Protein AF-0000000085090993 (afdb_homodimer)

Structure (mmCIF, N/CA/C/O backbone):
data_AF-0000000085090993-model_v1
#
loop_
_entity.id
_entity.type
_entity.pdbx_description
1 polymer 'F-box domain-containing protein'
#
loop_
_atom_site.group_PDB
_atom_site.id
_atom_site.type_symbol
_atom_site.label_atom_id
_atom_site.label_alt_id
_atom_site.label_comp_id
_atom_site.label_asym_id
_atom_site.label_entity_id
_atom_site.label_seq_id
_atom_site.pdbx_PDB_ins_code
_atom_site.Cartn_x
_atom_site.Cartn_y
_atom_site.Cartn_z
_atom_site.occupancy
_atom_site.B_iso_or_equiv
_atom_site.auth_seq_id
_atom_site.auth_comp_id
_atom_site.auth_asym_id
_atom_site.auth_atom_id
_atom_site.pdbx_PDB_model_num
ATOM 1 N N . MET A 1 1 ? 13.945 -38.781 -12.086 1 33.84 1 MET A N 1
ATOM 2 C CA . MET A 1 1 ? 12.945 -38.25 -11.172 1 33.84 1 MET A CA 1
ATOM 3 C C . MET A 1 1 ? 12.328 -36.969 -11.734 1 33.84 1 MET A C 1
ATOM 5 O O . MET A 1 1 ? 13.047 -36.094 -12.18 1 33.84 1 MET A O 1
ATOM 9 N N . HIS A 1 2 ? 11.141 -37 -12.305 1 47.47 2 HIS A N 1
ATOM 10 C CA . HIS A 1 2 ? 10.461 -35.875 -12.906 1 47.47 2 HIS A CA 1
ATOM 11 C C . HIS A 1 2 ? 10.633 -34.625 -12.055 1 47.47 2 HIS A C 1
ATOM 13 O O . HIS A 1 2 ? 10.578 -34.688 -10.828 1 47.47 2 HIS A O 1
ATOM 19 N N . PRO A 1 3 ? 11.359 -33.688 -12.719 1 56.19 3 PRO A N 1
ATOM 20 C CA . PRO A 1 3 ? 11.438 -32.531 -11.844 1 56.19 3 PRO A CA 1
ATOM 21 C C . PRO A 1 3 ? 10.078 -32.094 -11.305 1 56.19 3 PRO A C 1
ATOM 23 O O . PRO A 1 3 ? 9.117 -31.969 -12.07 1 56.19 3 PRO A O 1
ATOM 26 N N . GLY A 1 4 ? 9.766 -32.562 -10.156 1 63.25 4 GLY A N 1
ATOM 27 C CA . GLY A 1 4 ? 8.508 -32.281 -9.492 1 63.25 4 GLY A CA 1
ATOM 28 C C . GLY A 1 4 ? 8.102 -30.828 -9.594 1 63.25 4 GLY A C 1
ATOM 29 O O . GLY A 1 4 ? 8.922 -29.969 -9.938 1 63.25 4 GLY A O 1
ATOM 30 N N . ASN A 1 5 ? 6.797 -30.531 -9.789 1 73.19 5 ASN A N 1
ATOM 31 C CA . ASN A 1 5 ? 6.23 -29.188 -9.727 1 73.19 5 ASN A CA 1
ATOM 32 C C . ASN A 1 5 ? 6.684 -28.453 -8.469 1 73.19 5 ASN A C 1
ATOM 34 O O . ASN A 1 5 ? 6.289 -28.797 -7.355 1 73.19 5 ASN A O 1
ATOM 38 N N . PRO A 1 6 ? 7.543 -27.516 -8.75 1 77.31 6 PRO A N 1
ATOM 39 C CA . PRO A 1 6 ? 8.055 -26.812 -7.566 1 77.31 6 PRO A CA 1
ATOM 40 C C . PRO A 1 6 ? 6.977 -26.031 -6.832 1 77.31 6 PRO A C 1
ATOM 42 O O . PRO A 1 6 ? 7.188 -25.594 -5.695 1 77.31 6 PRO A O 1
ATOM 45 N N . PHE A 1 7 ? 5.859 -25.891 -7.445 1 77.5 7 PHE A N 1
ATOM 46 C CA . PHE A 1 7 ? 4.855 -25 -6.863 1 77.5 7 PHE A CA 1
ATOM 47 C C . PHE A 1 7 ? 3.84 -25.797 -6.051 1 77.5 7 PHE A C 1
ATOM 49 O O . PHE A 1 7 ? 2.957 -25.219 -5.414 1 77.5 7 PHE A O 1
ATOM 56 N N . LEU A 1 8 ? 4.008 -27.047 -6.121 1 71.94 8 LEU A N 1
ATOM 57 C CA . LEU A 1 8 ? 3.08 -27.875 -5.363 1 71.94 8 LEU A CA 1
ATOM 58 C C . LEU A 1 8 ? 3.438 -27.875 -3.879 1 71.94 8 LEU A C 1
ATOM 60 O O . LEU A 1 8 ? 4.613 -27.797 -3.52 1 71.94 8 LEU A O 1
ATOM 64 N N . SER A 1 9 ? 2.467 -27.766 -3.105 1 61.12 9 SER A N 1
ATOM 65 C CA . SER A 1 9 ? 2.58 -27.703 -1.651 1 61.12 9 SER A CA 1
ATOM 66 C C . SER A 1 9 ? 3.391 -28.875 -1.103 1 61.12 9 SER A C 1
ATOM 68 O O . SER A 1 9 ? 3.998 -28.766 -0.035 1 61.12 9 SER A O 1
ATOM 70 N N . THR A 1 10 ? 3.379 -29.891 -1.899 1 57.19 10 THR A N 1
ATOM 71 C CA . THR A 1 10 ? 4.059 -31.078 -1.4 1 57.19 10 THR A CA 1
ATOM 72 C C . THR A 1 10 ? 5.57 -30.859 -1.365 1 57.19 10 THR A C 1
ATOM 74 O O . THR A 1 10 ? 6.293 -31.594 -0.686 1 57.19 10 THR A O 1
ATOM 77 N N . TYR A 1 11 ? 5.938 -29.828 -2.021 1 60.03 11 TYR A N 1
ATOM 78 C CA . TYR A 1 11 ? 7.375 -29.578 -2.055 1 60.03 11 TYR A CA 1
ATOM 79 C C . TYR A 1 11 ? 7.754 -28.469 -1.084 1 60.03 11 TYR A C 1
ATOM 81 O O . TYR A 1 11 ? 8.461 -27.516 -1.455 1 60.03 11 TYR A O 1
ATOM 89 N N . LYS A 1 12 ? 7.324 -28.656 0.13 1 67.56 12 LYS A N 1
ATOM 90 C CA . LYS A 1 12 ? 7.672 -27.625 1.109 1 67.56 12 LYS A CA 1
ATOM 91 C C . LYS A 1 12 ? 9.133 -27.734 1.523 1 67.56 12 LYS A C 1
ATOM 93 O O . LYS A 1 12 ? 9.594 -28.812 1.917 1 67.56 12 LYS A O 1
ATOM 98 N N . LYS A 1 13 ? 9.844 -26.75 1.243 1 75.88 13 LYS A N 1
ATOM 99 C CA . LYS A 1 13 ? 11.258 -26.672 1.613 1 75.88 13 LYS A CA 1
ATOM 100 C C . LYS A 1 13 ? 11.43 -26.719 3.129 1 75.88 13 LYS A C 1
ATOM 102 O O . LYS A 1 13 ? 10.547 -26.297 3.871 1 75.88 13 LYS A O 1
ATOM 107 N N . SER A 1 14 ? 12.453 -27.328 3.455 1 82.06 14 SER A N 1
ATOM 108 C CA . SER A 1 14 ? 12.781 -27.359 4.875 1 82.06 14 SER A CA 1
ATOM 109 C C . SER A 1 14 ? 13.188 -25.984 5.383 1 82.06 14 SER A C 1
ATOM 111 O O . SER A 1 14 ? 13.68 -25.156 4.617 1 82.06 14 SER A O 1
ATOM 113 N N . PRO A 1 15 ? 12.867 -25.719 6.621 1 85.38 15 PRO A N 1
ATOM 114 C CA . PRO A 1 15 ? 13.32 -24.453 7.199 1 85.38 15 PRO A CA 1
ATOM 115 C C . PRO A 1 15 ? 14.836 -24.281 7.137 1 85.38 15 PRO A C 1
ATOM 117 O O . PRO A 1 15 ? 15.57 -25.266 7.145 1 85.38 15 PRO A O 1
ATOM 120 N N . LEU A 1 16 ? 15.227 -23.062 7.125 1 89.06 16 LEU A N 1
ATOM 121 C CA . LEU A 1 16 ? 16.641 -22.75 7.035 1 89.06 16 LEU A CA 1
ATOM 122 C C . LEU A 1 16 ? 17.344 -22.953 8.383 1 89.06 16 LEU A C 1
ATOM 124 O O . LEU A 1 16 ? 16.688 -22.984 9.422 1 89.06 16 LEU A O 1
ATOM 128 N N . THR A 1 17 ? 18.609 -23.062 8.258 1 88.75 17 THR A N 1
ATOM 129 C CA . THR A 1 17 ? 19.422 -23.25 9.461 1 88.75 17 THR A CA 1
ATOM 130 C C . THR A 1 17 ? 19.625 -21.922 10.172 1 88.75 17 THR A C 1
ATOM 132 O O . THR A 1 17 ? 19.516 -20.844 9.562 1 88.75 17 THR A O 1
ATOM 135 N N . LEU A 1 18 ? 19.891 -22.031 11.445 1 87.75 18 LEU A N 1
ATOM 136 C CA . LEU A 1 18 ? 19.984 -20.844 12.305 1 87.75 18 LEU A CA 1
ATOM 137 C C . LEU A 1 18 ? 21.062 -19.906 11.805 1 87.75 18 LEU A C 1
ATOM 139 O O . LEU A 1 18 ? 20.906 -18.688 11.883 1 87.75 18 LEU A O 1
ATOM 143 N N . ASP A 1 19 ? 22.125 -20.375 11.297 1 86.12 19 ASP A N 1
ATOM 144 C CA . ASP A 1 19 ? 23.219 -19.531 10.812 1 86.12 19 ASP A CA 1
ATOM 145 C C . ASP A 1 19 ? 22.766 -18.672 9.633 1 86.12 19 ASP A C 1
ATOM 147 O O . ASP A 1 19 ? 23.156 -17.516 9.523 1 86.12 19 ASP A O 1
ATOM 151 N N . ARG A 1 20 ? 22 -19.234 8.797 1 89.81 20 ARG A N 1
ATOM 152 C CA . ARG A 1 20 ? 21.484 -18.5 7.66 1 89.81 20 ARG A CA 1
ATOM 153 C C . ARG A 1 20 ? 20.406 -17.5 8.102 1 89.81 20 ARG A C 1
ATOM 155 O O . ARG A 1 20 ? 20.297 -16.406 7.539 1 89.81 20 ARG A O 1
ATOM 162 N N . LEU A 1 21 ? 19.734 -17.891 9.117 1 91.5 21 LEU A N 1
ATOM 163 C CA . LEU A 1 21 ? 18.656 -17.047 9.609 1 91.5 21 LEU A CA 1
ATOM 164 C C . LEU A 1 21 ? 19.188 -15.773 10.25 1 91.5 21 LEU A C 1
ATOM 166 O O . LEU A 1 21 ? 18.547 -14.727 10.203 1 91.5 21 LEU A O 1
ATOM 170 N N . LEU A 1 22 ? 20.266 -15.914 10.805 1 90.81 22 LEU A N 1
ATOM 171 C CA . LEU A 1 22 ? 20.844 -14.781 11.523 1 90.81 22 LEU A CA 1
ATOM 172 C C . LEU A 1 22 ? 21.656 -13.906 10.586 1 90.81 22 LEU A C 1
ATOM 174 O O . LEU A 1 22 ? 22.156 -12.844 10.984 1 90.81 22 LEU A O 1
ATOM 178 N N . GLU A 1 23 ? 21.766 -14.227 9.344 1 90.44 23 GLU A N 1
ATOM 179 C CA . GLU A 1 23 ? 22.406 -13.445 8.297 1 90.44 23 GLU A CA 1
ATOM 180 C C . GLU A 1 23 ? 23.797 -12.977 8.727 1 90.44 23 GLU A C 1
ATOM 182 O O . GLU A 1 23 ? 24.141 -11.805 8.547 1 90.44 23 GLU A O 1
ATOM 187 N N . GLY A 1 24 ? 24.438 -13.82 9.398 1 84 24 GLY A N 1
ATOM 188 C CA . GLY A 1 24 ? 25.828 -13.531 9.758 1 84 24 GLY A CA 1
ATOM 189 C C . GLY A 1 24 ? 25.969 -12.961 11.156 1 84 24 GLY A C 1
ATOM 190 O O . GLY A 1 24 ? 27.078 -12.758 11.641 1 84 24 GLY A O 1
ATOM 191 N N . ARG A 1 25 ? 24.938 -12.766 11.93 1 86.88 25 ARG A N 1
ATOM 192 C CA . ARG A 1 25 ? 24.984 -12.266 13.305 1 86.88 25 ARG A CA 1
ATOM 193 C C . ARG A 1 25 ? 25.344 -13.383 14.273 1 86.88 25 ARG A C 1
ATOM 195 O O . ARG A 1 25 ? 24.969 -14.539 14.07 1 86.88 25 ARG A O 1
ATOM 202 N N . PRO A 1 26 ? 25.984 -12.844 15.234 1 85.31 26 PRO A N 1
ATOM 203 C CA . PRO A 1 26 ? 26.25 -13.859 16.25 1 85.31 26 PRO A CA 1
ATOM 204 C C . PRO A 1 26 ? 25.031 -14.203 17.094 1 85.31 26 PRO A C 1
ATOM 206 O O . PRO A 1 26 ? 24.094 -13.398 17.188 1 85.31 26 PRO A O 1
ATOM 209 N N . ILE A 1 27 ? 25.141 -15.383 17.641 1 87.31 27 ILE A N 1
ATOM 210 C CA . ILE A 1 27 ? 24.062 -15.812 18.531 1 87.31 27 ILE A CA 1
ATOM 211 C C . ILE A 1 27 ? 24.094 -14.969 19.812 1 87.31 27 ILE A C 1
ATOM 213 O O . ILE A 1 27 ? 25.141 -14.828 20.453 1 87.31 27 ILE A O 1
ATOM 217 N N . ALA A 1 28 ? 22.984 -14.406 20.141 1 83.5 28 ALA A N 1
ATOM 218 C CA . ALA A 1 28 ? 22.891 -13.531 21.312 1 83.5 28 ALA A CA 1
ATOM 219 C C . ALA A 1 28 ? 22.922 -14.336 22.609 1 83.5 28 ALA A C 1
ATOM 221 O O . ALA A 1 28 ? 23.578 -13.945 23.578 1 83.5 28 ALA A O 1
ATOM 222 N N . ALA A 1 29 ? 22.125 -15.438 22.609 1 85.56 29 ALA A N 1
ATOM 223 C CA . ALA A 1 29 ? 22.109 -16.297 23.781 1 85.56 29 ALA A CA 1
ATOM 224 C C . ALA A 1 29 ? 23.281 -17.25 23.797 1 85.56 29 ALA A C 1
ATOM 226 O O . ALA A 1 29 ? 23.125 -18.453 23.594 1 85.56 29 ALA A O 1
ATOM 227 N N . GLN A 1 30 ? 24.375 -16.859 24.188 1 79.44 30 GLN A N 1
ATOM 228 C CA . GLN A 1 30 ? 25.609 -17.625 24.109 1 79.44 30 GLN A CA 1
ATOM 229 C C . GLN A 1 30 ? 25.594 -18.797 25.094 1 79.44 30 GLN A C 1
ATOM 231 O O . GLN A 1 30 ? 26.25 -19.812 24.875 1 79.44 30 GLN A O 1
ATOM 236 N N . ASN A 1 31 ? 24.734 -18.656 26.031 1 81.12 31 ASN A N 1
ATOM 237 C CA . ASN A 1 31 ? 24.766 -19.672 27.062 1 81.12 31 ASN A CA 1
ATOM 238 C C . ASN A 1 31 ? 23.656 -20.719 26.859 1 81.12 31 ASN A C 1
ATOM 240 O O . ASN A 1 31 ? 23.422 -21.562 27.719 1 81.12 31 ASN A O 1
ATOM 244 N N . SER A 1 32 ? 23.078 -20.641 25.859 1 83.88 32 SER A N 1
ATOM 245 C CA . SER A 1 32 ? 22 -21.609 25.625 1 83.88 32 SER A CA 1
ATOM 246 C C . SER A 1 32 ? 22.547 -22.938 25.109 1 83.88 32 SER A C 1
ATOM 248 O O . SER A 1 32 ? 23.266 -22.984 24.125 1 83.88 32 SER A O 1
ATOM 250 N N . SER A 1 33 ? 22.172 -24.031 25.719 1 82.38 33 SER A N 1
ATOM 251 C CA . SER A 1 33 ? 22.609 -25.375 25.328 1 82.38 33 SER A CA 1
ATOM 252 C C . SER A 1 33 ? 21.984 -25.797 24.016 1 82.38 33 SER A C 1
ATOM 254 O O . SER A 1 33 ? 22.609 -26.484 23.219 1 82.38 33 SER A O 1
ATOM 256 N N . LEU A 1 34 ? 20.859 -25.375 23.859 1 86 34 LEU A N 1
ATOM 257 C CA . LEU A 1 34 ? 20.141 -25.734 22.641 1 86 34 LEU A CA 1
ATOM 258 C C . LEU A 1 34 ? 20.75 -25.062 21.422 1 86 34 LEU A C 1
ATOM 260 O O . LEU A 1 34 ? 20.984 -25.703 20.391 1 86 34 LEU A O 1
ATOM 264 N N . LEU A 1 35 ? 21.109 -23.844 21.547 1 87.19 35 LEU A N 1
ATOM 265 C CA . LEU A 1 35 ? 21.531 -23.031 20.422 1 87.19 35 LEU A CA 1
ATOM 266 C C . LEU A 1 35 ? 23 -23.266 20.078 1 87.19 35 LEU A C 1
ATOM 268 O O . LEU A 1 35 ? 23.453 -22.922 19 1 87.19 35 LEU A O 1
ATOM 272 N N . ASN A 1 36 ? 23.625 -23.906 21 1 85.38 36 ASN A N 1
ATOM 273 C CA . ASN A 1 36 ? 25.031 -24.188 20.766 1 85.38 36 ASN A CA 1
ATOM 274 C C . ASN A 1 36 ? 25.234 -25.562 20.125 1 85.38 36 ASN A C 1
ATOM 276 O O . ASN A 1 36 ? 26.359 -25.969 19.828 1 85.38 36 ASN A O 1
ATOM 280 N N . LEU A 1 37 ? 24.188 -26.234 19.906 1 86.94 37 LEU A N 1
ATOM 281 C CA . LEU A 1 37 ? 24.281 -27.5 19.188 1 86.94 37 LEU A CA 1
ATOM 282 C C . LEU A 1 37 ? 24.688 -27.266 17.734 1 86.94 37 LEU A C 1
ATOM 284 O O . LEU A 1 37 ? 24.438 -26.188 17.188 1 86.94 37 LEU A O 1
ATOM 288 N N . PRO A 1 38 ? 25.391 -28.312 17.219 1 87.06 38 PRO A N 1
ATOM 289 C CA . PRO A 1 38 ? 25.656 -28.188 15.781 1 87.06 38 PRO A CA 1
ATOM 290 C C . PRO A 1 38 ? 24.391 -27.922 14.969 1 87.06 38 PRO A C 1
ATOM 292 O O . PRO A 1 38 ? 23.328 -28.469 15.273 1 87.06 38 PRO A O 1
ATOM 295 N N . VAL A 1 39 ? 24.484 -27.141 13.945 1 85.56 39 VAL A N 1
ATOM 296 C CA . VAL A 1 39 ? 23.359 -26.641 13.164 1 85.56 39 VAL A CA 1
ATOM 297 C C . VAL A 1 39 ? 22.562 -27.812 12.594 1 85.56 39 VAL A C 1
ATOM 299 O O . VAL A 1 39 ? 21.328 -27.75 12.508 1 85.56 39 VAL A O 1
ATOM 302 N N . GLU A 1 40 ? 23.172 -28.875 12.234 1 85.31 40 GLU A N 1
ATOM 303 C CA . GLU A 1 40 ? 22.516 -30.031 11.648 1 85.31 40 GLU A CA 1
ATOM 304 C C . GLU A 1 40 ? 21.594 -30.719 12.656 1 85.31 40 GLU A C 1
ATOM 306 O O . GLU A 1 40 ? 20.5 -31.141 12.305 1 85.31 40 GLU A O 1
ATOM 311 N N . ILE A 1 41 ? 22.125 -30.719 13.836 1 87 41 ILE A N 1
ATOM 312 C CA . ILE A 1 41 ? 21.328 -31.344 14.891 1 87 41 ILE A CA 1
ATOM 313 C C . ILE A 1 41 ? 20.141 -30.453 15.25 1 87 41 ILE A C 1
ATOM 315 O O . ILE A 1 41 ? 19.031 -30.953 15.445 1 87 41 ILE A O 1
ATOM 319 N N . LEU A 1 42 ? 20.438 -29.281 15.359 1 88.44 42 LEU A N 1
ATOM 320 C CA . LEU A 1 42 ? 19.375 -28.344 15.672 1 88.44 42 LEU A CA 1
ATOM 321 C C . LEU A 1 42 ? 18.266 -28.391 14.625 1 88.44 42 LEU A C 1
ATOM 323 O O . LEU A 1 42 ? 17.094 -28.328 14.969 1 88.44 42 LEU A O 1
ATOM 327 N N . SER A 1 43 ? 18.641 -28.484 13.383 1 86 43 SER A N 1
ATOM 328 C CA . SER A 1 43 ? 17.672 -28.562 12.297 1 86 43 SER A CA 1
ATOM 329 C C . SER A 1 43 ? 16.781 -29.797 12.445 1 86 43 SER A C 1
ATOM 331 O O . SER A 1 43 ? 15.586 -29.734 12.141 1 86 43 SER A O 1
ATOM 333 N N . GLU A 1 44 ? 17.391 -30.812 12.922 1 85.94 44 GLU A N 1
ATOM 334 C CA . GLU A 1 44 ? 16.609 -32.031 13.117 1 85.94 44 GLU A CA 1
ATOM 335 C C . GLU A 1 44 ? 15.625 -31.891 14.266 1 85.94 44 GLU A C 1
ATOM 337 O O . GLU A 1 44 ? 14.508 -32.406 14.203 1 85.94 44 GLU A O 1
ATOM 342 N N . ILE A 1 45 ? 16.047 -31.266 15.219 1 85.56 45 ILE A N 1
ATOM 343 C CA . ILE A 1 45 ? 15.164 -31.047 16.359 1 85.56 45 ILE A CA 1
ATOM 344 C C . ILE A 1 45 ? 13.977 -30.172 15.938 1 85.56 45 ILE A C 1
ATOM 346 O O . ILE A 1 45 ? 12.836 -30.453 16.312 1 85.56 45 ILE A O 1
ATOM 350 N N . VAL A 1 46 ? 14.281 -29.219 15.211 1 86.38 46 VAL A N 1
ATOM 351 C CA . VAL A 1 46 ? 13.25 -28.281 14.773 1 86.38 46 VAL A CA 1
ATOM 352 C C . VAL A 1 46 ? 12.242 -29 13.875 1 86.38 46 VAL A C 1
ATOM 354 O O . VAL A 1 46 ? 11.047 -28.688 13.898 1 86.38 46 VAL A O 1
ATOM 357 N N . LYS A 1 47 ? 12.664 -29.953 13.141 1 84.31 47 LYS A N 1
ATOM 358 C CA . LYS A 1 47 ? 11.789 -30.719 12.266 1 84.31 47 LYS A CA 1
ATOM 359 C C . LYS A 1 47 ? 10.703 -31.438 13.062 1 84.31 47 LYS A C 1
ATOM 361 O O . LYS A 1 47 ? 9.586 -31.625 12.578 1 84.31 47 LYS A O 1
ATOM 366 N N . TYR A 1 48 ? 11.062 -31.719 14.281 1 85.12 48 TYR A N 1
ATOM 367 C CA . TYR A 1 48 ? 10.109 -32.438 15.117 1 85.12 48 TYR A CA 1
ATOM 368 C C . TYR A 1 48 ? 9 -31.516 15.602 1 85.12 48 TYR A C 1
ATOM 370 O O . TYR A 1 48 ? 7.891 -31.969 15.898 1 85.12 48 TYR A O 1
ATOM 378 N N . ILE A 1 49 ? 9.281 -30.312 15.633 1 87 49 ILE A N 1
ATOM 379 C CA . ILE A 1 49 ? 8.289 -29.422 16.219 1 87 49 ILE A CA 1
ATOM 380 C C . ILE A 1 49 ? 7.707 -28.516 15.117 1 87 49 ILE A C 1
ATOM 382 O O . ILE A 1 49 ? 6.832 -27.688 15.391 1 87 49 ILE A O 1
ATOM 386 N N . GLU A 1 50 ? 8.094 -28.672 13.969 1 86.94 50 GLU A N 1
ATOM 387 C CA . GLU A 1 50 ? 7.734 -27.766 12.883 1 86.94 50 GLU A CA 1
ATOM 388 C C . GLU A 1 50 ? 6.227 -27.719 12.672 1 86.94 50 GLU A C 1
ATOM 390 O O . GLU A 1 50 ? 5.672 -26.688 12.297 1 86.94 50 GLU A O 1
ATOM 395 N N . THR A 1 51 ? 5.594 -28.797 12.898 1 84.75 51 THR A N 1
ATOM 396 C CA . THR A 1 51 ? 4.168 -28.859 12.609 1 84.75 51 THR A CA 1
ATOM 397 C C . THR A 1 51 ? 3.348 -28.531 13.859 1 84.75 51 THR A C 1
ATOM 399 O O . THR A 1 51 ? 2.121 -28.422 13.789 1 84.75 51 THR A O 1
ATOM 402 N N . ASP A 1 52 ? 4.031 -28.391 14.945 1 90.38 52 ASP A N 1
ATOM 403 C CA . ASP A 1 52 ? 3.34 -28.094 16.203 1 90.38 52 ASP A CA 1
ATOM 404 C C . ASP A 1 52 ? 3.305 -26.594 16.469 1 90.38 52 ASP A C 1
ATOM 406 O O . ASP A 1 52 ? 4.242 -26.031 17.031 1 90.38 52 ASP A O 1
ATOM 410 N N . LYS A 1 53 ? 2.188 -26.031 16.312 1 89 53 LYS A N 1
ATOM 411 C CA . LYS A 1 53 ? 2.049 -24.594 16.422 1 89 53 LYS A CA 1
ATOM 412 C C . LYS A 1 53 ? 2.215 -24.109 17.859 1 89 53 LYS A C 1
ATOM 414 O O . LYS A 1 53 ? 2.807 -23.062 18.109 1 89 53 LYS A O 1
ATOM 419 N N . SER A 1 54 ? 1.734 -24.828 18.766 1 91.81 54 SER A N 1
ATOM 420 C CA . SER A 1 54 ? 1.807 -24.438 20.156 1 91.81 54 SER A CA 1
ATOM 421 C C . SER A 1 54 ? 3.244 -24.469 20.672 1 91.81 54 SER A C 1
ATOM 423 O O . SER A 1 54 ? 3.676 -23.547 21.375 1 91.81 54 SER A O 1
ATOM 425 N N . SER A 1 55 ? 3.908 -25.484 20.266 1 91.62 55 SER A N 1
ATOM 426 C CA . SER A 1 55 ? 5.305 -25.609 20.672 1 91.62 55 SER A CA 1
ATOM 427 C C . SER A 1 55 ? 6.152 -24.5 20.078 1 91.62 55 SER A C 1
ATOM 429 O O . SER A 1 55 ? 7.051 -23.953 20.734 1 91.62 55 SER A O 1
ATOM 431 N N . LEU A 1 56 ? 5.859 -24.172 18.922 1 92.19 56 LEU A N 1
ATOM 432 C CA . LEU A 1 56 ? 6.613 -23.125 18.25 1 92.19 56 LEU A CA 1
ATOM 433 C C . LEU A 1 56 ? 6.348 -21.766 18.906 1 92.19 56 LEU A C 1
ATOM 435 O O . LEU A 1 56 ? 7.258 -20.953 19.062 1 92.19 56 LEU A O 1
ATOM 439 N N . ALA A 1 57 ? 5.145 -21.578 19.25 1 92.5 57 ALA A N 1
ATOM 440 C CA . ALA A 1 57 ? 4.789 -20.328 19.922 1 92.5 57 ALA A CA 1
ATOM 441 C C . ALA A 1 57 ? 5.516 -20.203 21.266 1 92.5 57 ALA A C 1
ATOM 443 O O . ALA A 1 57 ? 5.961 -19.109 21.641 1 92.5 57 ALA A O 1
ATOM 444 N N . SER A 1 58 ? 5.625 -21.297 21.938 1 91.69 58 SER A N 1
ATOM 445 C CA . SER A 1 58 ? 6.324 -21.297 23.219 1 91.69 58 SER A CA 1
ATOM 446 C C . SER A 1 58 ? 7.82 -21.078 23.031 1 91.69 58 SER A C 1
ATOM 448 O O . SER A 1 58 ? 8.453 -20.375 23.828 1 91.69 58 SER A O 1
ATOM 450 N N . LEU A 1 59 ? 8.352 -21.672 22.078 1 91 59 LEU A N 1
ATOM 451 C CA . LEU A 1 59 ? 9.773 -21.516 21.766 1 91 59 LEU A CA 1
ATOM 452 C C . LEU A 1 59 ? 10.102 -20.062 21.438 1 91 59 LEU A C 1
ATOM 454 O O . LEU A 1 59 ? 11.164 -19.562 21.812 1 91 59 LEU A O 1
ATOM 458 N N . ALA A 1 60 ? 9.227 -19.375 20.75 1 91.69 60 ALA A N 1
ATOM 459 C CA . ALA A 1 60 ? 9.438 -18 20.312 1 91.69 60 ALA A CA 1
ATOM 460 C C . ALA A 1 60 ? 9.531 -17.062 21.516 1 91.69 60 ALA A C 1
ATOM 462 O O . ALA A 1 60 ? 10.109 -15.977 21.406 1 91.69 60 ALA A O 1
ATOM 463 N N . LEU A 1 61 ? 9.078 -17.484 22.672 1 91.75 61 LEU A N 1
ATOM 464 C CA . LEU A 1 61 ? 9.023 -16.609 23.828 1 91.75 61 LEU A CA 1
ATOM 465 C C . LEU A 1 61 ? 10.281 -16.75 24.672 1 91.75 61 LEU A C 1
ATOM 467 O O . LEU A 1 61 ? 10.492 -15.992 25.625 1 91.75 61 LEU A O 1
ATOM 471 N N . VAL A 1 62 ? 11.133 -17.625 24.406 1 88.88 62 VAL A N 1
ATOM 472 C CA . VAL A 1 62 ? 12.297 -17.938 25.234 1 88.88 62 VAL A CA 1
ATOM 473 C C . VAL A 1 62 ? 13.32 -16.812 25.094 1 88.88 62 VAL A C 1
ATOM 475 O O . VAL A 1 62 ? 13.719 -16.203 26.094 1 88.88 62 VAL A O 1
ATOM 478 N N . ASN A 1 63 ? 13.789 -16.625 23.891 1 88.25 63 ASN A N 1
ATOM 479 C CA . ASN A 1 63 ? 14.734 -15.547 23.594 1 88.25 63 ASN A CA 1
ATOM 480 C C . ASN A 1 63 ? 14.695 -15.164 22.109 1 88.25 63 ASN A C 1
ATOM 482 O O . ASN A 1 63 ? 13.898 -15.703 21.344 1 88.25 63 ASN A O 1
ATOM 486 N N . SER A 1 64 ? 15.492 -14.273 21.734 1 87.44 64 SER A N 1
ATOM 487 C CA . SER A 1 64 ? 15.445 -13.734 20.375 1 87.44 64 SER A CA 1
ATOM 488 C C . SER A 1 64 ? 15.898 -14.766 19.359 1 87.44 64 SER A C 1
ATOM 490 O O . SER A 1 64 ? 15.336 -14.844 18.266 1 87.44 64 SER A O 1
ATOM 492 N N . ASP A 1 65 ? 16.844 -15.516 19.719 1 90.25 65 ASP A N 1
ATOM 493 C CA . ASP A 1 65 ? 17.328 -16.531 18.797 1 90.25 65 ASP A CA 1
ATOM 494 C C . ASP A 1 65 ? 16.312 -17.656 18.625 1 90.25 65 ASP A C 1
ATOM 496 O O . ASP A 1 65 ? 16.094 -18.141 17.5 1 90.25 65 ASP A O 1
ATOM 500 N N . CYS A 1 66 ? 15.742 -18.031 19.719 1 90.88 66 CYS A N 1
ATOM 501 C CA . CYS A 1 66 ? 14.703 -19.047 19.656 1 90.88 66 CYS A CA 1
ATOM 502 C C . CYS A 1 66 ? 13.492 -18.547 18.875 1 90.88 66 CYS A C 1
ATOM 504 O O . CYS A 1 66 ? 12.836 -19.312 18.172 1 90.88 66 CYS A O 1
ATOM 506 N N . ARG A 1 67 ? 13.266 -17.328 19.016 1 92.25 67 ARG A N 1
ATOM 507 C CA . ARG A 1 67 ? 12.188 -16.734 18.234 1 92.25 67 ARG A CA 1
ATOM 508 C C . ARG A 1 67 ? 12.461 -16.844 16.75 1 92.25 67 ARG A C 1
ATOM 510 O O . ARG A 1 67 ? 11.555 -17.141 15.969 1 92.25 67 ARG A O 1
ATOM 517 N N . GLN A 1 68 ? 13.688 -16.609 16.438 1 92.94 68 GLN A N 1
ATOM 518 C CA . GLN A 1 68 ? 14.062 -16.703 15.039 1 92.94 68 GLN A CA 1
ATOM 519 C C . GLN A 1 68 ? 13.938 -18.125 14.523 1 92.94 68 GLN A C 1
ATOM 521 O O . GLN A 1 68 ? 13.531 -18.344 13.375 1 92.94 68 GLN A O 1
ATOM 526 N N . LEU A 1 69 ? 14.297 -18.984 15.328 1 91.12 69 LEU A N 1
ATOM 527 C CA . LEU A 1 69 ? 14.156 -20.391 14.969 1 91.12 69 LEU A CA 1
ATOM 528 C C . LEU A 1 69 ? 12.688 -20.766 14.781 1 91.12 69 LEU A C 1
ATOM 530 O O . LEU A 1 69 ? 12.344 -21.484 13.836 1 91.12 69 LEU A O 1
ATOM 534 N N . ALA A 1 70 ? 11.914 -20.359 15.672 1 92.62 70 ALA A N 1
ATOM 535 C CA . ALA A 1 70 ? 10.477 -20.625 15.562 1 92.62 70 ALA A CA 1
ATOM 536 C C . ALA A 1 70 ? 9.898 -19.984 14.305 1 92.62 70 ALA A C 1
ATOM 538 O O . ALA A 1 70 ? 9.102 -20.594 13.594 1 92.62 70 ALA A O 1
ATOM 539 N N . ARG A 1 71 ? 10.344 -18.828 14.031 1 93.62 71 ARG A N 1
ATOM 540 C CA . ARG A 1 71 ? 9.859 -18.078 12.875 1 93.62 71 ARG A CA 1
ATOM 541 C C . ARG A 1 71 ? 10.25 -18.766 11.57 1 93.62 71 ARG A C 1
ATOM 543 O O . ARG A 1 71 ? 9.516 -18.703 10.578 1 93.62 71 ARG A O 1
ATOM 550 N N . SER A 1 72 ? 11.352 -19.391 11.547 1 92.62 72 SER A N 1
ATOM 551 C CA . SER A 1 72 ? 11.805 -20.094 10.344 1 92.62 72 SER A CA 1
ATOM 552 C C . SER A 1 72 ? 10.828 -21.188 9.938 1 92.62 72 SER A C 1
ATOM 554 O O . SER A 1 72 ? 10.742 -21.531 8.758 1 92.62 72 SER A O 1
ATOM 556 N N . CYS A 1 73 ? 10.133 -21.609 10.883 1 92.12 73 CYS A N 1
ATOM 557 C CA . CYS A 1 73 ? 9.125 -22.625 10.602 1 92.12 73 CYS A CA 1
ATOM 558 C C . CYS A 1 73 ? 7.773 -21.984 10.305 1 92.12 73 CYS A C 1
ATOM 560 O O . CYS A 1 73 ? 7.078 -22.391 9.375 1 92.12 73 CYS A O 1
ATOM 562 N N . GLN A 1 74 ? 7.461 -21.031 11.023 1 91.88 74 GLN A N 1
ATOM 563 C CA . GLN A 1 74 ? 6.137 -20.422 10.969 1 91.88 74 GLN A CA 1
ATOM 564 C C . GLN A 1 74 ? 5.977 -19.578 9.703 1 91.88 74 GLN A C 1
ATOM 566 O O . GLN A 1 74 ? 4.871 -19.453 9.172 1 91.88 74 GLN A O 1
ATOM 571 N N . PHE A 1 75 ? 7.07 -18.969 9.25 1 93.94 75 PHE A N 1
ATOM 572 C CA . PHE A 1 75 ? 6.965 -18.016 8.164 1 93.94 75 PHE A CA 1
ATOM 573 C C . PHE A 1 75 ? 7.77 -18.469 6.949 1 93.94 75 PHE A C 1
ATOM 575 O O . PHE A 1 75 ? 8.164 -17.641 6.117 1 93.94 75 PHE A O 1
ATOM 582 N N . ARG A 1 76 ? 8.008 -19.703 6.965 1 92.88 76 ARG A N 1
ATOM 583 C CA . ARG A 1 76 ? 8.664 -20.266 5.793 1 92.88 76 ARG A CA 1
ATOM 584 C C . ARG A 1 76 ? 7.832 -20.031 4.535 1 92.88 76 ARG A C 1
ATOM 586 O O . ARG A 1 76 ? 8.375 -19.672 3.486 1 92.88 76 ARG A O 1
ATOM 593 N N . ASP A 1 77 ? 6.531 -20.312 4.676 1 92.69 77 ASP A N 1
ATOM 594 C CA . ASP A 1 77 ? 5.547 -20.062 3.629 1 92.69 77 ASP A CA 1
ATOM 595 C C . ASP A 1 77 ? 4.656 -18.875 3.986 1 92.69 77 ASP A C 1
ATOM 597 O O . ASP A 1 77 ? 3.93 -18.906 4.98 1 92.69 77 ASP A O 1
ATOM 601 N N . VAL A 1 78 ? 4.746 -17.875 3.184 1 94.88 78 VAL A N 1
ATOM 602 C CA . VAL A 1 78 ? 3.977 -16.672 3.477 1 94.88 78 VAL A CA 1
ATOM 603 C C . VAL A 1 78 ? 2.918 -16.453 2.396 1 94.88 78 VAL A C 1
ATOM 605 O O . VAL A 1 78 ? 3.215 -16.531 1.202 1 94.88 78 VAL A O 1
ATOM 608 N N . LEU A 1 79 ? 1.725 -16.219 2.865 1 95.31 79 LEU A N 1
ATOM 609 C CA . LEU A 1 79 ? 0.613 -15.914 1.973 1 95.31 79 LEU A CA 1
ATOM 610 C C . LEU A 1 79 ? 0.249 -14.438 2.057 1 95.31 79 LEU A C 1
ATOM 612 O O . LEU A 1 79 ? -0.051 -13.922 3.139 1 95.31 79 LEU A O 1
ATOM 616 N N . ILE A 1 80 ? 0.313 -13.758 0.9 1 96.56 80 ILE A N 1
ATOM 617 C CA . ILE A 1 80 ? -0.112 -12.359 0.811 1 96.56 80 ILE A CA 1
ATOM 618 C C . ILE A 1 80 ? -1.401 -12.266 -0.002 1 96.56 80 ILE A C 1
ATOM 620 O O . ILE A 1 80 ? -1.363 -12.188 -1.232 1 96.56 80 ILE A O 1
ATOM 624 N N . ASP A 1 81 ? -2.592 -12.172 0.665 1 94.5 81 ASP A N 1
ATOM 625 C CA . ASP A 1 81 ? -3.871 -12.258 -0.031 1 94.5 81 ASP A CA 1
ATOM 626 C C . ASP A 1 81 ? -4.715 -11.008 0.231 1 94.5 81 ASP A C 1
ATOM 628 O O . ASP A 1 81 ? -5.945 -11.07 0.186 1 94.5 81 ASP A O 1
ATOM 632 N N . PHE A 1 82 ? -4.113 -9.906 0.671 1 94.19 82 PHE A N 1
ATOM 633 C CA . PHE A 1 82 ? -4.754 -8.617 0.887 1 94.19 82 PHE A CA 1
ATOM 634 C C . PHE A 1 82 ? -5.586 -8.633 2.166 1 94.19 82 PHE A C 1
ATOM 636 O O . PHE A 1 82 ? -6.355 -7.707 2.424 1 94.19 82 PHE A O 1
ATOM 643 N N . SER A 1 83 ? -5.465 -9.688 3.018 1 93.88 83 SER A N 1
ATOM 644 C CA . SER A 1 83 ? -6.141 -9.773 4.309 1 93.88 83 SER A CA 1
ATOM 645 C C . SER A 1 83 ? -5.441 -8.914 5.355 1 93.88 83 SER A C 1
ATOM 647 O O . SER A 1 83 ? -4.305 -8.484 5.152 1 93.88 83 SER A O 1
ATOM 649 N N . PRO A 1 84 ? -6.141 -8.617 6.418 1 92.56 84 PRO A N 1
ATOM 650 C CA . PRO A 1 84 ? -5.477 -7.871 7.488 1 92.56 84 PRO A CA 1
ATOM 651 C C . PRO A 1 84 ? -4.234 -8.586 8.023 1 92.56 84 PRO A C 1
ATOM 653 O O . PRO A 1 84 ? -3.215 -7.945 8.281 1 92.56 84 PRO A O 1
ATOM 656 N N . ARG A 1 85 ? -4.34 -9.859 8.125 1 93 85 ARG A N 1
ATOM 657 C CA . ARG A 1 85 ? -3.195 -10.625 8.609 1 93 85 ARG A CA 1
ATOM 658 C C . ARG A 1 85 ? -2.02 -10.516 7.645 1 93 85 ARG A C 1
ATOM 660 O O . ARG A 1 85 ? -0.881 -10.297 8.07 1 93 85 ARG A O 1
ATOM 667 N N . SER A 1 86 ? -2.316 -10.727 6.426 1 95.06 86 SER A N 1
ATOM 668 C CA . SER A 1 86 ? -1.243 -10.641 5.438 1 95.06 86 SER A CA 1
ATOM 669 C C . SER A 1 86 ? -0.694 -9.219 5.352 1 95.06 86 SER A C 1
ATOM 671 O O . SER A 1 86 ? 0.492 -9.023 5.078 1 95.06 86 SER A O 1
ATOM 673 N N . SER A 1 87 ? -1.552 -8.234 5.578 1 93.94 87 SER A N 1
ATOM 674 C CA . SER A 1 87 ? -1.11 -6.844 5.555 1 93.94 87 SER A CA 1
ATOM 675 C C . SER A 1 87 ? -0.159 -6.547 6.707 1 93.94 87 SER A C 1
ATOM 677 O O . SER A 1 87 ? 0.78 -5.762 6.559 1 93.94 87 SER A O 1
ATOM 679 N N . TYR A 1 88 ? -0.416 -7.176 7.832 1 94.06 88 TYR A N 1
ATOM 680 C CA . TYR A 1 88 ? 0.493 -7.039 8.961 1 94.06 88 TYR A CA 1
ATOM 681 C C . TYR A 1 88 ? 1.868 -7.605 8.633 1 94.06 88 TYR A C 1
ATOM 683 O O . TYR A 1 88 ? 2.891 -6.973 8.906 1 94.06 88 TYR A O 1
ATOM 691 N N . ILE A 1 89 ? 1.879 -8.719 8.078 1 95.94 89 ILE A N 1
ATOM 692 C CA . ILE A 1 89 ? 3.133 -9.367 7.707 1 95.94 89 ILE A CA 1
ATOM 693 C C . ILE A 1 89 ? 3.865 -8.516 6.672 1 95.94 89 ILE A C 1
ATOM 695 O O . ILE A 1 89 ? 5.07 -8.273 6.797 1 95.94 89 ILE A O 1
ATOM 699 N N . LEU A 1 90 ? 3.113 -8.094 5.672 1 96.31 90 LEU A N 1
ATOM 700 C CA . LEU A 1 90 ? 3.715 -7.25 4.645 1 96.31 90 LEU A CA 1
ATOM 701 C C . LEU A 1 90 ? 4.281 -5.977 5.262 1 96.31 90 LEU A C 1
ATOM 703 O O . LEU A 1 90 ? 5.344 -5.5 4.844 1 96.31 90 LEU A O 1
ATOM 707 N N . GLY A 1 91 ? 3.555 -5.449 6.238 1 93.88 91 GLY A N 1
ATOM 708 C CA . GLY A 1 91 ? 4.035 -4.266 6.934 1 93.88 91 GLY A CA 1
ATOM 709 C C . GLY A 1 91 ? 5.383 -4.473 7.602 1 93.88 91 GLY A C 1
ATOM 710 O O . GLY A 1 91 ? 6.273 -3.627 7.484 1 93.88 91 GLY A O 1
ATOM 711 N N . VAL A 1 92 ? 5.539 -5.551 8.266 1 95.06 92 VAL A N 1
ATOM 712 C CA . VAL A 1 92 ? 6.809 -5.875 8.914 1 95.06 92 VAL A CA 1
ATOM 713 C C . VAL A 1 92 ? 7.914 -5.984 7.867 1 95.06 92 VAL A C 1
ATOM 715 O O . VAL A 1 92 ? 9.016 -5.473 8.07 1 95.06 92 VAL A O 1
ATOM 718 N N . LEU A 1 93 ? 7.586 -6.617 6.801 1 96.75 93 LEU A N 1
ATOM 719 C CA . LEU A 1 93 ? 8.578 -6.824 5.75 1 96.75 93 LEU A CA 1
ATOM 720 C C . LEU A 1 93 ? 8.977 -5.5 5.109 1 96.75 93 LEU A C 1
ATOM 722 O O . LEU A 1 93 ? 10.141 -5.305 4.754 1 96.75 93 LEU A O 1
ATOM 726 N N . ILE A 1 94 ? 8.023 -4.598 4.941 1 95.06 94 ILE A N 1
ATOM 727 C CA . ILE A 1 94 ? 8.32 -3.281 4.383 1 95.06 94 ILE A CA 1
ATOM 728 C C . ILE A 1 94 ? 9.25 -2.52 5.324 1 95.06 94 ILE A C 1
ATOM 730 O O . ILE A 1 94 ? 10.219 -1.894 4.879 1 95.06 94 ILE A O 1
ATOM 734 N N . ARG A 1 95 ? 8.969 -2.57 6.57 1 92.81 95 ARG A N 1
ATOM 735 C CA . ARG A 1 95 ? 9.82 -1.898 7.547 1 92.81 95 ARG A CA 1
ATOM 736 C C . ARG A 1 95 ? 11.242 -2.453 7.508 1 92.81 95 ARG A C 1
ATOM 738 O O . ARG A 1 95 ? 12.211 -1.697 7.578 1 92.81 95 ARG A O 1
ATOM 745 N N . GLU A 1 96 ? 11.32 -3.736 7.418 1 94.44 96 GLU A N 1
ATOM 746 C CA . GLU A 1 96 ? 12.641 -4.363 7.324 1 94.44 96 GLU A CA 1
ATOM 747 C C . GLU A 1 96 ? 13.367 -3.928 6.055 1 94.44 96 GLU A C 1
ATOM 749 O O . GLU A 1 96 ? 14.586 -3.738 6.066 1 94.44 96 GLU A O 1
ATOM 754 N N . ALA A 1 97 ? 12.609 -3.857 4.984 1 92.88 97 ALA A N 1
ATOM 755 C CA . ALA A 1 97 ? 13.211 -3.398 3.734 1 92.88 97 ALA A CA 1
ATOM 756 C C . ALA A 1 97 ? 13.773 -1.986 3.879 1 92.88 97 ALA A C 1
ATOM 758 O O . ALA A 1 97 ? 14.859 -1.69 3.385 1 92.88 97 ALA A O 1
ATOM 759 N N . THR A 1 98 ? 13.023 -1.127 4.516 1 89.88 98 THR A N 1
ATOM 760 C CA . THR A 1 98 ? 13.461 0.246 4.754 1 89.88 98 THR A CA 1
ATOM 761 C C . THR A 1 98 ? 14.742 0.274 5.578 1 89.88 98 THR A C 1
ATOM 763 O O . THR A 1 98 ? 15.656 1.05 5.289 1 89.88 98 THR A O 1
ATOM 766 N N . GLU A 1 99 ? 14.742 -0.552 6.57 1 89.38 99 GLU A N 1
ATOM 767 C CA . GLU A 1 99 ? 15.93 -0.624 7.418 1 89.38 99 GLU A CA 1
ATOM 768 C C . GLU A 1 99 ? 17.141 -1.104 6.629 1 89.38 99 GLU A C 1
ATOM 770 O O . GLU A 1 99 ? 18.25 -0.603 6.82 1 89.38 99 GLU A O 1
ATOM 775 N N . ARG A 1 100 ? 16.906 -2.039 5.77 1 87.94 100 ARG A N 1
ATOM 776 C CA . ARG A 1 100 ? 18 -2.559 4.949 1 87.94 100 ARG A CA 1
ATOM 777 C C . ARG A 1 100 ? 18.531 -1.482 4.016 1 87.94 100 ARG A C 1
ATOM 779 O O . ARG A 1 100 ? 19.734 -1.467 3.709 1 87.94 100 ARG A O 1
ATOM 786 N N . MET A 1 101 ? 17.688 -0.658 3.639 1 82.62 101 MET A N 1
ATOM 787 C CA . MET A 1 101 ? 18.078 0.412 2.725 1 82.62 101 MET A CA 1
ATOM 788 C C . MET A 1 101 ? 18.906 1.476 3.451 1 82.62 101 MET A C 1
ATOM 790 O O . MET A 1 101 ? 19.781 2.096 2.859 1 82.62 101 MET A O 1
ATOM 794 N N . ARG A 1 102 ? 18.641 1.646 4.637 1 79.25 102 ARG A N 1
ATOM 795 C CA . ARG A 1 102 ? 19.266 2.711 5.414 1 79.25 102 ARG A CA 1
ATOM 796 C C . ARG A 1 102 ? 20.641 2.295 5.898 1 79.25 102 ARG A C 1
ATOM 798 O O . ARG A 1 102 ? 21.531 3.139 6.07 1 79.25 102 ARG A O 1
ATOM 805 N N . THR A 1 103 ? 20.734 1.02 6.105 1 78.94 103 THR A N 1
ATOM 806 C CA . THR A 1 103 ? 21.984 0.551 6.703 1 78.94 103 THR A CA 1
ATOM 807 C C . THR A 1 103 ? 23.016 0.246 5.621 1 78.94 103 THR A C 1
ATOM 809 O O . THR A 1 103 ? 22.656 -0.179 4.52 1 78.94 103 THR A O 1
ATOM 812 N N . LYS A 1 104 ? 24.219 0.44 5.926 1 76 104 LYS A N 1
ATOM 813 C CA . LYS A 1 104 ? 25.312 0.245 4.977 1 76 104 LYS A CA 1
ATOM 814 C C . LYS A 1 104 ? 25.469 -1.228 4.613 1 76 104 LYS A C 1
ATOM 816 O O . LYS A 1 104 ? 25.703 -1.563 3.451 1 76 104 LYS A O 1
ATOM 821 N N . ASP A 1 105 ? 25.281 -2.09 5.605 1 77.06 105 ASP A N 1
ATOM 822 C CA . ASP A 1 105 ? 25.484 -3.514 5.363 1 77.06 105 ASP A CA 1
ATOM 823 C C . ASP A 1 105 ? 24.203 -4.184 4.883 1 77.06 105 ASP A C 1
ATOM 825 O O . ASP A 1 105 ? 24.172 -5.398 4.672 1 77.06 105 ASP A O 1
ATOM 829 N N . ARG A 1 106 ? 23.125 -3.383 4.699 1 83.12 106 ARG A N 1
ATOM 830 C CA . ARG A 1 106 ? 21.828 -3.869 4.242 1 83.12 106 ARG A CA 1
ATOM 831 C C . ARG A 1 106 ? 21.266 -4.914 5.199 1 83.12 106 ARG A C 1
ATOM 833 O O . ARG A 1 106 ? 20.688 -5.914 4.766 1 83.12 106 ARG A O 1
ATOM 840 N N . LEU A 1 107 ? 21.641 -4.734 6.5 1 87 107 LEU A N 1
ATOM 841 C CA . LEU A 1 107 ? 21.125 -5.621 7.535 1 87 107 LEU A CA 1
ATOM 842 C C . LEU A 1 107 ? 20.156 -4.883 8.453 1 87 107 LEU A C 1
ATOM 844 O O . LEU A 1 107 ? 20.234 -3.662 8.594 1 87 107 LEU A O 1
ATOM 848 N N . THR A 1 108 ? 19.25 -5.676 8.914 1 89.06 108 THR A N 1
ATOM 849 C CA . THR A 1 108 ? 18.359 -5.117 9.922 1 89.06 108 THR A CA 1
ATOM 850 C C . THR A 1 108 ? 19.016 -5.129 11.305 1 89.06 108 THR A C 1
ATOM 852 O O . THR A 1 108 ? 19.969 -5.883 11.531 1 89.06 108 THR A O 1
ATOM 855 N N . ARG A 1 109 ? 18.609 -4.391 12.227 1 83.06 109 ARG A N 1
ATOM 856 C CA . ARG A 1 109 ? 19.172 -4.32 13.57 1 83.06 109 ARG A CA 1
ATOM 857 C C . ARG A 1 109 ? 18.922 -5.613 14.336 1 83.06 109 ARG A C 1
ATOM 859 O O . ARG A 1 109 ? 19.781 -6.078 15.078 1 83.06 109 ARG A O 1
ATOM 866 N N . ARG A 1 110 ? 17.75 -6.109 14.242 1 87.31 110 ARG A N 1
ATOM 867 C CA . ARG A 1 110 ? 17.359 -7.387 14.836 1 87.31 110 ARG A CA 1
ATOM 868 C C . ARG A 1 110 ? 17.125 -8.445 13.758 1 87.31 110 ARG A C 1
ATOM 870 O O . ARG A 1 110 ? 16.984 -8.117 12.578 1 87.31 110 ARG A O 1
ATOM 877 N N . PRO A 1 111 ? 17.156 -9.648 14.195 1 90.69 111 PRO A N 1
ATOM 878 C CA . PRO A 1 111 ? 16.875 -10.68 13.188 1 90.69 111 PRO A CA 1
ATOM 879 C C . PRO A 1 111 ? 15.547 -10.469 12.469 1 90.69 111 PRO A C 1
ATOM 881 O O . PRO A 1 111 ? 14.523 -10.25 13.117 1 90.69 111 PRO A O 1
ATOM 884 N N . ALA A 1 112 ? 15.641 -10.531 11.211 1 94.06 112 ALA A N 1
ATOM 885 C CA . ALA A 1 112 ? 14.516 -10.125 10.367 1 94.06 112 ALA A CA 1
ATOM 886 C C . ALA A 1 112 ? 13.57 -11.297 10.117 1 94.06 112 ALA A C 1
ATOM 888 O O . ALA A 1 112 ? 14.008 -12.438 9.969 1 94.06 112 ALA A O 1
ATOM 889 N N . LEU A 1 113 ? 12.312 -11.039 10.07 1 95.5 113 LEU A N 1
ATOM 890 C CA . LEU A 1 113 ? 11.305 -12.008 9.641 1 95.5 113 LEU A CA 1
ATOM 891 C C . LEU A 1 113 ? 11.523 -12.406 8.18 1 95.5 113 LEU A C 1
ATOM 893 O O . LEU A 1 113 ? 11.328 -13.562 7.816 1 95.5 113 LEU A O 1
ATOM 897 N N . GLY A 1 114 ? 11.945 -11.469 7.336 1 96.12 114 GLY A N 1
ATOM 898 C CA . GLY A 1 114 ? 12.164 -11.68 5.914 1 96.12 114 GLY A CA 1
ATOM 899 C C . GLY A 1 114 ? 13.211 -12.742 5.621 1 96.12 114 GLY A C 1
ATOM 900 O O . GLY A 1 114 ? 13.172 -13.383 4.57 1 96.12 114 GLY A O 1
ATOM 901 N N . ALA A 1 115 ? 14.102 -12.883 6.508 1 95.81 115 ALA A N 1
ATOM 902 C CA . ALA A 1 115 ? 15.156 -13.883 6.316 1 95.81 115 ALA A CA 1
ATOM 903 C C . ALA A 1 115 ? 14.586 -15.297 6.391 1 95.81 115 ALA A C 1
ATOM 905 O O . ALA A 1 115 ? 15.219 -16.25 5.934 1 95.81 115 ALA A O 1
ATOM 906 N N . CYS A 1 116 ? 13.406 -15.406 6.957 1 95.5 116 CYS A N 1
ATOM 907 C CA . CYS A 1 116 ? 12.805 -16.719 7.168 1 95.5 116 CYS A CA 1
ATOM 908 C C . CYS A 1 116 ? 11.93 -17.109 5.984 1 95.5 116 CYS A C 1
ATOM 910 O O . CYS A 1 116 ? 11.531 -18.266 5.859 1 95.5 116 CYS A O 1
ATOM 912 N N . VAL A 1 117 ? 11.633 -16.219 5.09 1 95.75 117 VAL A N 1
ATOM 913 C CA . VAL A 1 117 ? 10.672 -16.453 4.02 1 95.75 117 VAL A CA 1
ATOM 914 C C . VAL A 1 117 ? 11.352 -17.188 2.863 1 95.75 117 VAL A C 1
ATOM 916 O O . VAL A 1 117 ? 12.328 -16.688 2.297 1 95.75 117 VAL A O 1
ATOM 919 N N . ARG A 1 118 ? 10.805 -18.328 2.449 1 94.88 118 ARG A N 1
ATOM 920 C CA . ARG A 1 118 ? 11.375 -19.094 1.353 1 94.88 118 ARG A CA 1
ATOM 921 C C . ARG A 1 118 ? 10.367 -19.266 0.222 1 94.88 118 ARG A C 1
ATOM 923 O O . ARG A 1 118 ? 10.742 -19.469 -0.933 1 94.88 118 ARG A O 1
ATOM 930 N N . TYR A 1 119 ? 9.125 -19.281 0.645 1 94.81 119 TYR A N 1
ATOM 931 C CA . TYR A 1 119 ? 8.023 -19.422 -0.293 1 94.81 119 TYR A CA 1
ATOM 932 C C . TYR A 1 119 ? 7 -18.312 -0.102 1 94.81 119 TYR A C 1
ATOM 934 O O . TYR A 1 119 ? 6.566 -18.047 1.021 1 94.81 119 TYR A O 1
ATOM 942 N N . MET A 1 120 ? 6.664 -17.672 -1.198 1 94.81 120 MET A N 1
ATOM 943 C CA . MET A 1 120 ? 5.66 -16.625 -1.116 1 94.81 120 MET A CA 1
ATOM 944 C C . MET A 1 120 ? 4.578 -16.812 -2.176 1 94.81 120 MET A C 1
ATOM 946 O O . MET A 1 120 ? 4.887 -17.031 -3.35 1 94.81 120 MET A O 1
ATOM 950 N N . THR A 1 121 ? 3.334 -16.844 -1.77 1 94.31 121 THR A N 1
ATOM 951 C CA . THR A 1 121 ? 2.182 -16.859 -2.662 1 94.31 121 THR A CA 1
ATOM 952 C C . THR A 1 121 ? 1.388 -15.562 -2.547 1 94.31 121 THR A C 1
ATOM 954 O O . THR A 1 121 ? 1.117 -15.094 -1.439 1 94.31 121 THR A O 1
ATOM 957 N N . THR A 1 122 ? 1.125 -14.984 -3.664 1 94.44 122 THR A N 1
ATOM 958 C CA . THR A 1 122 ? 0.356 -13.75 -3.654 1 94.44 122 THR A CA 1
ATOM 959 C C . THR A 1 122 ? -0.936 -13.906 -4.453 1 94.44 122 THR A C 1
ATOM 961 O O . THR A 1 122 ? -0.937 -14.5 -5.531 1 94.44 122 THR A O 1
ATOM 964 N N . ASN A 1 123 ? -2.051 -13.453 -3.838 1 92.62 123 ASN A N 1
ATOM 965 C CA . ASN A 1 123 ? -3.328 -13.391 -4.539 1 92.62 123 ASN A CA 1
ATOM 966 C C . ASN A 1 123 ? -4.223 -12.289 -3.975 1 92.62 123 ASN A C 1
ATOM 968 O O . ASN A 1 123 ? -3.812 -11.547 -3.078 1 92.62 123 ASN A O 1
ATOM 972 N N . LEU A 1 124 ? -5.328 -12.055 -4.664 1 92.19 124 LEU A N 1
ATOM 973 C CA . LEU A 1 124 ? -6.25 -11.008 -4.242 1 92.19 124 LEU A CA 1
ATOM 974 C C . LEU A 1 124 ? -7.582 -11.594 -3.801 1 92.19 124 LEU A C 1
ATOM 976 O O . LEU A 1 124 ? -8.641 -11 -4.027 1 92.19 124 LEU A O 1
ATOM 980 N N . THR A 1 125 ? -7.512 -12.789 -3.221 1 90.44 125 THR A N 1
ATOM 981 C CA . THR A 1 125 ? -8.719 -13.5 -2.828 1 90.44 125 THR A CA 1
ATOM 982 C C . THR A 1 125 ? -9.531 -12.68 -1.822 1 90.44 125 THR A C 1
ATOM 984 O O . THR A 1 125 ? -10.75 -12.57 -1.942 1 90.44 125 THR A O 1
ATOM 987 N N . HIS A 1 126 ? -8.859 -12.125 -0.884 1 91.31 126 HIS A N 1
ATOM 988 C CA . HIS A 1 126 ? -9.555 -11.367 0.149 1 91.31 126 HIS A CA 1
ATOM 989 C C . HIS A 1 126 ? -10.148 -10.086 -0.414 1 91.31 126 HIS A C 1
ATOM 991 O O . HIS A 1 126 ? -11.227 -9.648 0.01 1 91.31 126 HIS A O 1
ATOM 997 N N . TYR A 1 127 ? -9.523 -9.414 -1.31 1 91.31 127 TYR A N 1
ATOM 998 C CA . TYR A 1 127 ? -10.062 -8.227 -1.959 1 91.31 127 TYR A CA 1
ATOM 999 C C . TYR A 1 127 ? -11.383 -8.547 -2.658 1 91.31 127 TYR A C 1
ATOM 1001 O O . TYR A 1 127 ? -12.359 -7.809 -2.518 1 91.31 127 TYR A O 1
ATOM 1009 N N . TRP A 1 128 ? -11.352 -9.625 -3.354 1 89.69 128 TRP A N 1
ATOM 1010 C CA . TRP A 1 128 ? -12.555 -9.984 -4.098 1 89.69 128 TRP A CA 1
ATOM 1011 C C . TRP A 1 128 ? -13.703 -10.32 -3.148 1 89.69 128 TRP A C 1
ATOM 1013 O O . TRP A 1 128 ? -14.859 -9.992 -3.424 1 89.69 128 TRP A O 1
ATOM 1023 N N . LYS A 1 129 ? -13.336 -10.969 -2.07 1 88.88 129 LYS A N 1
ATOM 1024 C CA . LYS A 1 129 ? -14.344 -11.258 -1.054 1 88.88 129 LYS A CA 1
ATOM 1025 C C . LYS A 1 129 ? -14.938 -9.969 -0.496 1 88.88 129 LYS A C 1
ATOM 1027 O O . LYS A 1 129 ? -16.156 -9.859 -0.34 1 88.88 129 LYS A O 1
ATOM 1032 N N . GLU A 1 130 ? -14.094 -9.008 -0.228 1 87.12 130 GLU A N 1
ATOM 1033 C CA . GLU A 1 130 ? -14.539 -7.727 0.295 1 87.12 130 GLU A CA 1
ATOM 1034 C C . GLU A 1 130 ? -15.383 -6.973 -0.734 1 87.12 130 GLU A C 1
ATOM 1036 O O . GLU A 1 130 ? -16.391 -6.359 -0.389 1 87.12 130 GLU A O 1
ATOM 1041 N N . ARG A 1 131 ? -14.969 -6.957 -1.945 1 86.75 131 ARG A N 1
ATOM 1042 C CA . ARG A 1 131 ? -15.695 -6.289 -3.02 1 86.75 131 ARG A CA 1
ATOM 1043 C C . ARG A 1 131 ? -17.094 -6.859 -3.176 1 86.75 131 ARG A C 1
ATOM 1045 O O . ARG A 1 131 ? -18.062 -6.113 -3.346 1 86.75 131 ARG A O 1
ATOM 1052 N N . LYS A 1 132 ? -17.172 -8.156 -3.104 1 85.06 132 LYS A N 1
ATOM 1053 C CA . LYS A 1 132 ? -18.469 -8.82 -3.229 1 85.06 132 LYS A CA 1
ATOM 1054 C C . LYS A 1 132 ? -19.375 -8.484 -2.045 1 85.06 132 LYS A C 1
ATOM 1056 O O . LYS A 1 132 ? -20.578 -8.281 -2.219 1 85.06 132 LYS A O 1
ATOM 1061 N N . ALA A 1 133 ? -18.766 -8.398 -0.921 1 80.81 133 ALA A N 1
ATOM 1062 C CA . ALA A 1 133 ? -19.531 -8.109 0.294 1 80.81 133 ALA A CA 1
ATOM 1063 C C . ALA A 1 133 ? -20.078 -6.688 0.275 1 80.81 133 ALA A C 1
ATOM 1065 O O . ALA A 1 133 ? -21.141 -6.418 0.85 1 80.81 133 ALA A O 1
ATOM 1066 N N . MET A 1 134 ? -19.5 -5.812 -0.43 1 79 134 MET A N 1
ATOM 1067 C CA . MET A 1 134 ? -19.875 -4.406 -0.437 1 79 134 MET A CA 1
ATOM 1068 C C . MET A 1 134 ? -20.875 -4.121 -1.554 1 79 134 MET A C 1
ATOM 1070 O O . MET A 1 134 ? -21.438 -3.023 -1.634 1 79 134 MET A O 1
ATOM 1074 N N . ARG A 1 135 ? -21.047 -5.027 -2.359 1 81.5 135 ARG A N 1
ATOM 1075 C CA . ARG A 1 135 ? -21.953 -4.797 -3.479 1 81.5 135 ARG A CA 1
ATOM 1076 C C . ARG A 1 135 ? -23.375 -4.594 -2.994 1 81.5 135 ARG A C 1
ATOM 1078 O O . ARG A 1 135 ? -23.906 -5.406 -2.229 1 81.5 135 ARG A O 1
ATOM 1085 N N . PRO A 1 136 ? -23.891 -3.359 -3.461 1 77.94 136 PRO A N 1
ATOM 1086 C CA . PRO A 1 136 ? -25.281 -3.127 -3.025 1 77.94 136 PRO A CA 1
ATOM 1087 C C . PRO A 1 136 ? -26.25 -4.145 -3.605 1 77.94 136 PRO A C 1
ATOM 1089 O O . PRO A 1 136 ? -26.078 -4.613 -4.73 1 77.94 136 PRO A O 1
ATOM 1092 N N . LYS A 1 137 ? -27.266 -4.531 -2.744 1 72.56 137 LYS A N 1
ATOM 1093 C CA . LYS A 1 137 ? -28.344 -5.406 -3.221 1 72.56 137 LYS A CA 1
ATOM 1094 C C . LYS A 1 137 ? -29.328 -4.637 -4.086 1 72.56 137 LYS A C 1
ATOM 1096 O O . LYS A 1 137 ? -29.781 -3.555 -3.705 1 72.56 137 LYS A O 1
ATOM 1101 N N . ILE A 1 138 ? -29.188 -4.777 -5.34 1 61.03 138 ILE A N 1
ATOM 1102 C CA . ILE A 1 138 ? -30.156 -4.141 -6.23 1 61.03 138 ILE A CA 1
ATOM 1103 C C . ILE A 1 138 ? -31.547 -4.723 -5.988 1 61.03 138 ILE A C 1
ATOM 1105 O O . ILE A 1 138 ? -31.766 -5.922 -6.172 1 61.03 138 ILE A O 1
ATOM 1109 N N . SER A 1 139 ? -32.25 -4.062 -5.117 1 58.34 139 SER A N 1
ATOM 1110 C CA . SER A 1 139 ? -33.656 -4.465 -5 1 58.34 139 SER A CA 1
ATOM 1111 C C . SER A 1 139 ? -34.469 -4.02 -6.219 1 58.34 139 SER A C 1
ATOM 1113 O O . SER A 1 139 ? -34.156 -3.006 -6.84 1 58.34 139 SER A O 1
ATOM 1115 N N . GLU A 1 140 ? -35.281 -4.84 -6.863 1 55.44 140 GLU A N 1
ATOM 1116 C CA . GLU A 1 140 ? -36.188 -4.625 -7.984 1 55.44 140 GLU A CA 1
ATOM 1117 C C . GLU A 1 140 ? -36.906 -3.285 -7.855 1 55.44 140 GLU A C 1
ATOM 1119 O O . GLU A 1 140 ? -37.25 -2.662 -8.859 1 55.44 140 GLU A O 1
ATOM 1124 N N . GLY A 1 141 ? -37.312 -2.781 -6.84 1 53.28 141 GLY A N 1
ATOM 1125 C CA . GLY A 1 141 ? -38.219 -1.648 -6.801 1 53.28 141 GLY A CA 1
ATOM 1126 C C . GLY A 1 141 ? -37.5 -0.309 -6.82 1 53.28 141 GLY A C 1
ATOM 1127 O O . GLY A 1 141 ? -38.125 0.724 -7.094 1 53.28 141 GLY A O 1
ATOM 1128 N N . GLU A 1 142 ? -36.625 0.053 -6.043 1 56.75 142 GLU A N 1
ATOM 1129 C CA . GLU A 1 142 ? -36.094 1.41 -5.914 1 56.75 142 GLU A CA 1
ATOM 1130 C C . GLU A 1 142 ? -34.844 1.602 -6.762 1 56.75 142 GLU A C 1
ATOM 1132 O O . GLU A 1 142 ? -33.719 1.72 -6.23 1 56.75 142 GLU A O 1
ATOM 1137 N N . ALA A 1 143 ? -35.031 1.712 -8.102 1 57.34 143 ALA A N 1
ATOM 1138 C CA . ALA A 1 143 ? -34.094 1.643 -9.227 1 57.34 143 ALA A CA 1
ATOM 1139 C C . ALA A 1 143 ? -33.031 2.73 -9.117 1 57.34 143 ALA A C 1
ATOM 1141 O O . ALA A 1 143 ? -31.844 2.48 -9.383 1 57.34 143 ALA A O 1
ATOM 1142 N N . SER A 1 144 ? -33.5 3.988 -8.773 1 59.59 144 SER A N 1
ATOM 1143 C CA . SER A 1 144 ? -32.594 5.125 -8.852 1 59.59 144 SER A CA 1
ATOM 1144 C C . SER A 1 144 ? -31.531 5.074 -7.742 1 59.59 144 SER A C 1
ATOM 1146 O O . SER A 1 144 ? -30.359 5.324 -7.988 1 59.59 144 SER A O 1
ATOM 1148 N N . THR A 1 145 ? -32.031 4.848 -6.492 1 59.72 145 THR A N 1
ATOM 1149 C CA . THR A 1 145 ? -31.109 4.777 -5.348 1 59.72 145 THR A CA 1
ATOM 1150 C C . THR A 1 145 ? -30.141 3.609 -5.5 1 59.72 145 THR A C 1
ATOM 1152 O O . THR A 1 145 ? -28.984 3.709 -5.109 1 59.72 145 THR A O 1
ATOM 1155 N N . ASP A 1 146 ? -30.641 2.758 -6.258 1 68.56 146 ASP A N 1
ATOM 1156 C CA . ASP A 1 146 ? -29.844 1.559 -6.465 1 68.56 146 ASP A CA 1
ATOM 1157 C C . ASP A 1 146 ? -28.734 1.812 -7.488 1 68.56 146 ASP A C 1
ATOM 1159 O O . ASP A 1 146 ? -27.609 1.34 -7.32 1 68.56 146 ASP A O 1
ATOM 1163 N N . ARG A 1 147 ? -29.172 2.725 -8.383 1 78.19 147 ARG A N 1
ATOM 1164 C CA . ARG A 1 147 ? -28.172 3.039 -9.398 1 78.19 147 ARG A CA 1
ATOM 1165 C C . ARG A 1 147 ? -27.047 3.893 -8.82 1 78.19 147 ARG A C 1
ATOM 1167 O O . ARG A 1 147 ? -25.875 3.701 -9.156 1 78.19 147 ARG A O 1
ATOM 1174 N N . ALA A 1 148 ? -27.391 4.836 -8.008 1 79.44 148 ALA A N 1
ATOM 1175 C CA . ALA A 1 148 ? -26.391 5.691 -7.379 1 79.44 148 ALA A CA 1
ATOM 1176 C C . ALA A 1 148 ? -25.484 4.887 -6.457 1 79.44 148 ALA A C 1
ATOM 1178 O O . ALA A 1 148 ? -24.266 5.098 -6.434 1 79.44 148 ALA A O 1
ATOM 1179 N N . ALA A 1 149 ? -26.109 4.035 -5.781 1 79.31 149 ALA A N 1
ATOM 1180 C CA . ALA A 1 149 ? -25.344 3.176 -4.887 1 79.31 149 ALA A CA 1
ATOM 1181 C C . ALA A 1 149 ? -24.391 2.271 -5.672 1 79.31 149 ALA A C 1
ATOM 1183 O O . ALA A 1 149 ? -23.266 2.029 -5.254 1 79.31 149 ALA A O 1
ATOM 1184 N N . PHE A 1 150 ? -24.938 1.875 -6.766 1 82.94 150 PHE A N 1
ATOM 1185 C CA . PHE A 1 150 ? -24.125 1.012 -7.617 1 82.94 150 PHE A CA 1
ATOM 1186 C C . PHE A 1 150 ? -22.953 1.789 -8.227 1 82.94 150 PHE A C 1
ATOM 1188 O O . PHE A 1 150 ? -21.844 1.288 -8.289 1 82.94 150 PHE A O 1
ATOM 1195 N N . GLN A 1 151 ? -23.188 2.932 -8.609 1 84.62 151 GLN A N 1
ATOM 1196 C CA . GLN A 1 151 ? -22.141 3.77 -9.164 1 84.62 151 GLN A CA 1
ATOM 1197 C C . GLN A 1 151 ? -21.078 4.098 -8.109 1 84.62 151 GLN A C 1
ATOM 1199 O O . GLN A 1 151 ? -19.875 4.121 -8.414 1 84.62 151 GLN A O 1
ATOM 1204 N N . GLN A 1 152 ? -21.578 4.34 -7.008 1 83.25 152 GLN A N 1
ATOM 1205 C CA . GLN A 1 152 ? -20.641 4.613 -5.918 1 83.25 152 GLN A CA 1
ATOM 1206 C C . GLN A 1 152 ? -19.781 3.395 -5.613 1 83.25 152 GLN A C 1
ATOM 1208 O O . GLN A 1 152 ? -18.578 3.523 -5.359 1 83.25 152 GLN A O 1
ATOM 1213 N N . TRP A 1 153 ? -20.453 2.256 -5.664 1 84.94 153 TRP A N 1
ATOM 1214 C CA . TRP A 1 153 ? -19.734 1.007 -5.445 1 84.94 153 TRP A CA 1
ATOM 1215 C C . TRP A 1 153 ? -18.688 0.787 -6.527 1 84.94 153 TRP A C 1
ATOM 1217 O O . TRP A 1 153 ? -17.562 0.387 -6.234 1 84.94 153 TRP A O 1
ATOM 1227 N N . MET A 1 154 ? -18.984 1.081 -7.691 1 87.81 154 MET A N 1
ATOM 1228 C CA . MET A 1 154 ? -18.047 0.93 -8.805 1 87.81 154 MET A CA 1
ATOM 1229 C C . MET A 1 154 ? -16.875 1.892 -8.664 1 87.81 154 MET A C 1
ATOM 1231 O O . MET A 1 154 ? -15.727 1.521 -8.922 1 87.81 154 MET A O 1
ATOM 1235 N N . GLU A 1 155 ? -17.156 3.012 -8.242 1 87.94 155 GLU A N 1
ATOM 1236 C CA . GLU A 1 155 ? -16.125 4.02 -8.055 1 87.94 155 GLU A CA 1
ATOM 1237 C C . GLU A 1 155 ? -15.164 3.629 -6.93 1 87.94 155 GLU A C 1
ATOM 1239 O O . GLU A 1 155 ? -13.945 3.746 -7.07 1 87.94 155 GLU A O 1
ATOM 1244 N N . LEU A 1 156 ? -15.734 3.189 -5.887 1 86.38 156 LEU A N 1
ATOM 1245 C CA . LEU A 1 156 ? -14.914 2.785 -4.75 1 86.38 156 LEU A CA 1
ATOM 1246 C C . LEU A 1 156 ? -14.039 1.584 -5.105 1 86.38 156 LEU A C 1
ATOM 1248 O O . LEU A 1 156 ? -12.875 1.522 -4.719 1 86.38 156 LEU A O 1
ATOM 1252 N N . SER A 1 157 ? -14.688 0.696 -5.812 1 88.19 157 SER A N 1
ATOM 1253 C CA . SER A 1 157 ? -13.93 -0.47 -6.258 1 88.19 157 SER A CA 1
ATOM 1254 C C . SER A 1 157 ? -12.789 -0.069 -7.188 1 88.19 157 SER A C 1
ATOM 1256 O O . SER A 1 157 ? -11.703 -0.642 -7.125 1 88.19 157 SER A O 1
ATOM 1258 N N . GLY A 1 158 ? -13.07 0.858 -7.992 1 89.69 158 GLY A N 1
ATOM 1259 C CA . GLY A 1 158 ? -12.031 1.374 -8.867 1 89.69 158 GLY A CA 1
ATOM 1260 C C . GLY A 1 158 ? -10.898 2.047 -8.117 1 89.69 158 GLY A C 1
ATOM 1261 O O . GLY A 1 158 ? -9.727 1.882 -8.469 1 89.69 158 GLY A O 1
ATOM 1262 N N . ASN A 1 159 ? -11.234 2.748 -7.094 1 90.25 159 ASN A N 1
ATOM 1263 C CA . ASN A 1 159 ? -10.219 3.404 -6.273 1 90.25 159 ASN A CA 1
ATOM 1264 C C . ASN A 1 159 ? -9.312 2.391 -5.582 1 90.25 159 ASN A C 1
ATOM 1266 O O . ASN A 1 159 ? -8.094 2.572 -5.531 1 90.25 159 ASN A O 1
ATOM 1270 N N . VAL A 1 160 ? -9.922 1.347 -5.09 1 90.44 160 VAL A N 1
ATOM 1271 C CA . VAL A 1 160 ? -9.156 0.316 -4.402 1 90.44 160 VAL A CA 1
ATOM 1272 C C . VAL A 1 160 ? -8.242 -0.398 -5.398 1 90.44 160 VAL A C 1
ATOM 1274 O O . VAL A 1 160 ? -7.078 -0.673 -5.102 1 90.44 160 VAL A O 1
ATOM 1277 N N . SER A 1 161 ? -8.766 -0.667 -6.562 1 90.44 161 SER A N 1
ATOM 1278 C CA . SER A 1 161 ? -7.965 -1.308 -7.602 1 90.44 161 SER A CA 1
ATOM 1279 C C . SER A 1 161 ? -6.754 -0.457 -7.965 1 90.44 161 SER A C 1
ATOM 1281 O O . SER A 1 161 ? -5.656 -0.983 -8.164 1 90.44 161 SER A O 1
ATOM 1283 N N . THR A 1 162 ? -6.965 0.782 -7.996 1 91.75 162 THR A N 1
ATOM 1284 C CA . THR A 1 162 ? -5.867 1.696 -8.289 1 91.75 162 THR A CA 1
ATOM 1285 C C . THR A 1 162 ? -4.805 1.636 -7.199 1 91.75 162 THR A C 1
ATOM 1287 O O . THR A 1 162 ? -3.607 1.633 -7.488 1 91.75 162 THR A O 1
ATOM 1290 N N . ARG A 1 163 ? -5.176 1.561 -6.031 1 91.62 163 ARG A N 1
ATOM 1291 C CA . ARG A 1 163 ? -4.238 1.513 -4.918 1 91.62 163 ARG A CA 1
ATOM 1292 C C . ARG A 1 163 ? -3.494 0.181 -4.883 1 91.62 163 ARG A C 1
ATOM 1294 O O . ARG A 1 163 ? -2.324 0.126 -4.5 1 91.62 163 ARG A O 1
ATOM 1301 N N . ILE A 1 164 ? -4.172 -0.837 -5.25 1 92.75 164 ILE A N 1
ATOM 1302 C CA . ILE A 1 164 ? -3.516 -2.139 -5.332 1 92.75 164 ILE A CA 1
ATOM 1303 C C . ILE A 1 164 ? -2.438 -2.105 -6.41 1 92.75 164 ILE A C 1
ATOM 1305 O O . ILE A 1 164 ? -1.289 -2.477 -6.16 1 92.75 164 ILE A O 1
ATOM 1309 N N . ASP A 1 165 ? -2.738 -1.521 -7.531 1 90.94 165 ASP A N 1
ATOM 1310 C CA . ASP A 1 165 ? -1.855 -1.533 -8.695 1 90.94 165 ASP A CA 1
ATOM 1311 C C . ASP A 1 165 ? -0.649 -0.622 -8.477 1 90.94 165 ASP A C 1
ATOM 1313 O O . ASP A 1 165 ? 0.445 -0.905 -8.969 1 90.94 165 ASP A O 1
ATOM 1317 N N . HIS A 1 166 ? -0.894 0.383 -7.711 1 92.25 166 HIS A N 1
ATOM 1318 C CA . HIS A 1 166 ? 0.148 1.403 -7.723 1 92.25 166 HIS A CA 1
ATOM 1319 C C . HIS A 1 166 ? 0.83 1.511 -6.363 1 92.25 166 HIS A C 1
ATOM 1321 O O . HIS A 1 166 ? 1.914 2.086 -6.25 1 92.25 166 HIS A O 1
ATOM 1327 N N . VAL A 1 167 ? 0.245 0.978 -5.387 1 92.94 167 VAL A N 1
ATOM 1328 C CA . VAL A 1 167 ? 0.874 1.085 -4.074 1 92.94 167 VAL A CA 1
ATOM 1329 C C . VAL A 1 167 ? 1.158 -0.309 -3.523 1 92.94 167 VAL A C 1
ATOM 1331 O O . VAL A 1 167 ? 2.312 -0.654 -3.256 1 92.94 167 VAL A O 1
ATOM 1334 N N . TYR A 1 168 ? 0.092 -1.107 -3.441 1 93.56 168 TYR A N 1
ATOM 1335 C CA . TYR A 1 168 ? 0.206 -2.412 -2.801 1 93.56 168 TYR A CA 1
ATOM 1336 C C . TYR A 1 168 ? 1.178 -3.309 -3.561 1 93.56 168 TYR A C 1
ATOM 1338 O O . TYR A 1 168 ? 2.135 -3.828 -2.98 1 93.56 168 TYR A O 1
ATOM 1346 N N . ASP A 1 169 ? 1.004 -3.459 -4.863 1 92.94 169 ASP A N 1
ATOM 1347 C CA . ASP A 1 169 ? 1.82 -4.363 -5.664 1 92.94 169 ASP A CA 1
ATOM 1348 C C . ASP A 1 169 ? 3.266 -3.875 -5.742 1 92.94 169 ASP A C 1
ATOM 1350 O O . ASP A 1 169 ? 4.199 -4.656 -5.547 1 92.94 169 ASP A O 1
ATOM 1354 N N . PRO A 1 170 ? 3.449 -2.598 -6.027 1 93.06 170 PRO A N 1
ATOM 1355 C CA . PRO A 1 170 ? 4.84 -2.133 -6.051 1 93.06 170 PRO A CA 1
ATOM 1356 C C . PRO A 1 170 ? 5.539 -2.293 -4.703 1 93.06 170 PRO A C 1
ATOM 1358 O O . PRO A 1 170 ? 6.742 -2.559 -4.652 1 93.06 170 PRO A O 1
ATOM 1361 N N . SER A 1 171 ? 4.793 -2.084 -3.613 1 93.62 171 SER A N 1
ATOM 1362 C CA . SER A 1 171 ? 5.379 -2.281 -2.291 1 93.62 171 SER A CA 1
ATOM 1363 C C . SER A 1 171 ? 5.777 -3.738 -2.078 1 93.62 171 SER A C 1
ATOM 1365 O O . SER A 1 171 ? 6.816 -4.023 -1.478 1 93.62 171 SER A O 1
ATOM 1367 N N . LEU A 1 172 ? 4.914 -4.594 -2.541 1 94.62 172 LEU A N 1
ATOM 1368 C CA . LEU A 1 172 ? 5.219 -6.02 -2.459 1 94.62 172 LEU A CA 1
ATOM 1369 C C . LEU A 1 172 ? 6.453 -6.359 -3.287 1 94.62 172 LEU A C 1
ATOM 1371 O O . LEU A 1 172 ? 7.309 -7.125 -2.844 1 94.62 172 LEU A O 1
ATOM 1375 N N . LEU A 1 173 ? 6.516 -5.82 -4.453 1 93.75 173 LEU A N 1
ATOM 1376 C CA . LEU A 1 173 ? 7.66 -6.059 -5.324 1 93.75 173 LEU A CA 1
ATOM 1377 C C . LEU A 1 173 ? 8.945 -5.562 -4.676 1 93.75 173 LEU A C 1
ATOM 1379 O O . LEU A 1 173 ? 9.992 -6.219 -4.773 1 93.75 173 LEU A O 1
ATOM 1383 N N . LEU A 1 174 ? 8.875 -4.449 -4.027 1 93.75 174 LEU A N 1
ATOM 1384 C CA . LEU A 1 174 ? 10.023 -3.912 -3.305 1 93.75 174 LEU A CA 1
ATOM 1385 C C . LEU A 1 174 ? 10.492 -4.883 -2.225 1 93.75 174 LEU A C 1
ATOM 1387 O O . LEU A 1 174 ? 11.688 -5.137 -2.086 1 93.75 174 LEU A O 1
ATOM 1391 N N . VAL A 1 175 ? 9.562 -5.379 -1.476 1 95.31 175 VAL A N 1
ATOM 1392 C CA . VAL A 1 175 ? 9.867 -6.328 -0.409 1 95.31 175 VAL A CA 1
ATOM 1393 C C . VAL A 1 175 ? 10.531 -7.57 -0.996 1 95.31 175 VAL A C 1
ATOM 1395 O O . VAL A 1 175 ? 11.531 -8.062 -0.461 1 95.31 175 VAL A O 1
ATOM 1398 N N . ILE A 1 176 ? 10 -8.07 -2.08 1 95.19 176 ILE A N 1
ATOM 1399 C CA . ILE A 1 176 ? 10.484 -9.297 -2.707 1 95.19 176 ILE A CA 1
ATOM 1400 C C . ILE A 1 176 ? 11.953 -9.141 -3.08 1 95.19 176 ILE A C 1
ATOM 1402 O O . ILE A 1 176 ? 12.742 -10.078 -2.928 1 95.19 176 ILE A O 1
ATOM 1406 N N . THR A 1 177 ? 12.359 -7.973 -3.492 1 92.38 177 THR A N 1
ATOM 1407 C CA . THR A 1 177 ? 13.727 -7.734 -3.926 1 92.38 177 THR A CA 1
ATOM 1408 C C . THR A 1 177 ? 14.68 -7.723 -2.732 1 92.38 177 THR A C 1
ATOM 1410 O O . THR A 1 177 ? 15.891 -7.875 -2.898 1 92.38 177 THR A O 1
ATOM 1413 N N . THR A 1 178 ? 14.156 -7.582 -1.545 1 92.94 178 THR A N 1
ATOM 1414 C CA . THR A 1 178 ? 15.016 -7.441 -0.379 1 92.94 178 THR A CA 1
ATOM 1415 C C . THR A 1 178 ? 15.062 -8.734 0.421 1 92.94 178 THR A C 1
ATOM 1417 O O . THR A 1 178 ? 15.805 -8.844 1.4 1 92.94 178 THR A O 1
ATOM 1420 N N . LEU A 1 179 ? 14.273 -9.719 0.053 1 94.94 179 LEU A N 1
ATOM 1421 C CA . LEU A 1 179 ? 14.266 -10.992 0.773 1 94.94 179 LEU A CA 1
ATOM 1422 C C . LEU A 1 179 ? 15.477 -11.836 0.394 1 94.94 179 LEU A C 1
ATOM 1424 O O . LEU A 1 179 ? 15.609 -12.25 -0.76 1 94.94 179 LEU A O 1
ATOM 1428 N N . PRO A 1 180 ? 16.266 -12.195 1.327 1 93.88 180 PRO A N 1
ATOM 1429 C CA . PRO A 1 180 ? 17.547 -12.844 0.991 1 93.88 180 PRO A CA 1
ATOM 1430 C C . PRO A 1 180 ? 17.375 -14.312 0.628 1 93.88 180 PRO A C 1
ATOM 1432 O O . PRO A 1 180 ? 18.234 -14.883 -0.064 1 93.88 180 PRO A O 1
ATOM 1435 N N . HIS A 1 181 ? 16.281 -15.023 1.089 1 94.94 181 HIS A N 1
ATOM 1436 C CA . HIS A 1 181 ? 16.203 -16.469 0.902 1 94.94 181 HIS A CA 1
ATOM 1437 C C . HIS A 1 181 ? 14.922 -16.875 0.199 1 94.94 181 HIS A C 1
ATOM 1439 O O . HIS A 1 181 ? 14.508 -18.031 0.276 1 94.94 181 HIS A O 1
ATOM 1445 N N . LEU A 1 182 ? 14.297 -15.898 -0.457 1 95.5 182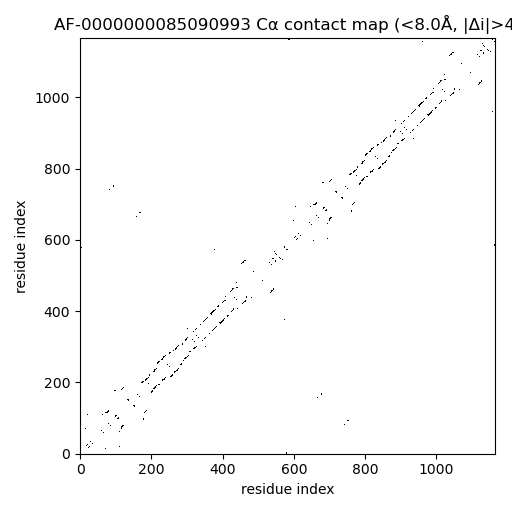 LEU A N 1
ATOM 1446 C CA . LEU A 1 182 ? 13.086 -16.25 -1.195 1 95.5 182 LEU A CA 1
ATOM 1447 C C . LEU A 1 182 ? 13.422 -17.094 -2.422 1 95.5 182 LEU A C 1
ATOM 1449 O O . LEU A 1 182 ? 14.125 -16.625 -3.324 1 95.5 182 LEU A O 1
ATOM 1453 N N . GLU A 1 183 ? 12.906 -18.25 -2.484 1 95.12 183 GLU A N 1
ATOM 1454 C CA . GLU A 1 183 ? 13.242 -19.172 -3.572 1 95.12 183 GLU A CA 1
ATOM 1455 C C . GLU A 1 183 ? 12.07 -19.344 -4.531 1 95.12 183 GLU A C 1
ATOM 1457 O O . GLU A 1 183 ? 12.266 -19.453 -5.742 1 95.12 183 GLU A O 1
ATOM 1462 N N . ILE A 1 184 ? 10.883 -19.422 -3.957 1 95.31 184 ILE A N 1
ATOM 1463 C CA . ILE A 1 184 ? 9.711 -19.688 -4.781 1 95.31 184 ILE A CA 1
ATOM 1464 C C . ILE A 1 184 ? 8.719 -18.531 -4.66 1 95.31 184 ILE A C 1
ATOM 1466 O O . ILE A 1 184 ? 8.359 -18.141 -3.551 1 95.31 184 ILE A O 1
ATOM 1470 N N . LEU A 1 185 ? 8.312 -18.031 -5.762 1 96.06 185 LEU A N 1
ATOM 1471 C CA . LEU A 1 185 ? 7.301 -16.969 -5.812 1 96.06 185 LEU A CA 1
ATOM 1472 C C . LEU A 1 185 ? 6.148 -17.375 -6.727 1 96.06 185 LEU A C 1
ATOM 1474 O O . LEU A 1 185 ? 6.359 -17.656 -7.906 1 96.06 185 LEU A O 1
ATOM 1478 N N . ASP A 1 186 ? 4.984 -17.516 -6.16 1 94.88 186 ASP A N 1
ATOM 1479 C CA . ASP A 1 186 ? 3.746 -17.75 -6.898 1 94.88 186 ASP A CA 1
ATOM 1480 C C . ASP A 1 186 ? 2.844 -16.516 -6.871 1 94.88 186 ASP A C 1
ATOM 1482 O O . ASP A 1 186 ? 2.117 -16.297 -5.902 1 94.88 186 ASP A O 1
ATOM 1486 N N . TRP A 1 187 ? 2.924 -15.781 -7.961 1 94.38 187 TRP A N 1
ATOM 1487 C CA . TRP A 1 187 ? 2.148 -14.547 -8.062 1 94.38 187 TRP A CA 1
ATOM 1488 C C . TRP A 1 187 ? 0.928 -14.742 -8.953 1 94.38 187 TRP A C 1
ATOM 1490 O O . TRP A 1 187 ? 1.055 -14.828 -10.18 1 94.38 187 TRP A O 1
ATOM 1500 N N . ASP A 1 188 ? -0.275 -14.805 -8.391 1 89.38 188 ASP A N 1
ATOM 1501 C CA . ASP A 1 188 ? -1.5 -15.172 -9.094 1 89.38 188 ASP A CA 1
ATOM 1502 C C . ASP A 1 188 ? -1.841 -14.156 -10.18 1 89.38 188 ASP A C 1
ATOM 1504 O O . ASP A 1 188 ? -1.994 -14.523 -11.352 1 89.38 188 ASP A O 1
ATOM 1508 N N . LYS A 1 189 ? -2.066 -12.914 -9.852 1 87.12 189 LYS A N 1
ATOM 1509 C CA . LYS A 1 189 ? -2.426 -11.93 -10.867 1 87.12 189 LYS A CA 1
ATOM 1510 C C . LYS A 1 189 ? -1.645 -10.633 -10.68 1 87.12 189 LYS A C 1
ATOM 1512 O O . LYS A 1 189 ? -1.827 -9.938 -9.68 1 87.12 189 LYS A O 1
ATOM 1517 N N . VAL A 1 190 ? -0.837 -10.5 -11.727 1 83.25 190 VAL A N 1
ATOM 1518 C CA . VAL A 1 190 ? -0.124 -9.234 -11.781 1 83.25 190 VAL A CA 1
ATOM 1519 C C . VAL A 1 190 ? -0.898 -8.234 -12.641 1 83.25 190 VAL A C 1
ATOM 1521 O O . VAL A 1 190 ? -1.34 -8.57 -13.742 1 83.25 190 VAL A O 1
ATOM 1524 N N . ALA A 1 191 ? -1.162 -7.094 -12.102 1 75 191 ALA A N 1
ATOM 1525 C CA . ALA A 1 191 ? -1.957 -6.113 -12.836 1 75 191 ALA A CA 1
ATOM 1526 C C . ALA A 1 191 ? -1.243 -5.676 -14.117 1 75 191 ALA A C 1
ATOM 1528 O O . ALA A 1 191 ? -1.824 -5.711 -15.203 1 75 191 ALA A O 1
ATOM 1529 N N . ASP A 1 192 ? -0.014 -5.223 -13.992 1 80.06 192 ASP A N 1
ATOM 1530 C CA . ASP A 1 192 ? 0.699 -4.734 -15.164 1 80.06 192 ASP A CA 1
ATOM 1531 C C . ASP A 1 192 ? 2.143 -5.23 -15.18 1 80.06 192 ASP A C 1
ATOM 1533 O O . ASP A 1 192 ? 2.914 -4.941 -14.266 1 80.06 192 ASP A O 1
ATOM 1537 N N . ILE A 1 193 ? 2.377 -6.012 -16.281 1 88.5 193 ILE A N 1
ATOM 1538 C CA . ILE A 1 193 ? 3.758 -6.438 -16.484 1 88.5 193 ILE A CA 1
ATOM 1539 C C . ILE A 1 193 ? 4.539 -5.336 -17.188 1 88.5 193 ILE A C 1
ATOM 1541 O O . ILE A 1 193 ? 4.234 -4.992 -18.344 1 88.5 193 ILE A O 1
ATOM 1545 N N . ASN A 1 194 ? 5.414 -4.73 -16.562 1 86.06 194 ASN A N 1
ATOM 1546 C CA . ASN A 1 194 ? 6.277 -3.693 -17.109 1 86.06 194 ASN A CA 1
ATOM 1547 C C . ASN A 1 194 ? 7.746 -3.971 -16.812 1 86.06 194 ASN A C 1
ATOM 1549 O O . ASN A 1 194 ? 8.07 -4.922 -16.109 1 86.06 194 ASN A O 1
ATOM 1553 N N . PRO A 1 195 ? 8.602 -3.289 -17.406 1 84.75 195 PRO A N 1
ATOM 1554 C CA . PRO A 1 195 ? 10.031 -3.559 -17.219 1 84.75 195 PRO A CA 1
ATOM 1555 C C . PRO A 1 195 ? 10.453 -3.451 -15.75 1 84.75 195 PRO A C 1
ATOM 1557 O O . PRO A 1 195 ? 11.312 -4.207 -15.297 1 84.75 195 PRO A O 1
ATOM 1560 N N . TYR A 1 196 ? 9.82 -2.551 -15.086 1 84.19 196 TYR A N 1
ATOM 1561 C CA . TYR A 1 196 ? 10.125 -2.418 -13.664 1 84.19 196 TYR A CA 1
ATOM 1562 C C . TYR A 1 196 ? 9.844 -3.719 -12.922 1 84.19 196 TYR A C 1
ATOM 1564 O O . TYR A 1 196 ? 10.633 -4.148 -12.078 1 84.19 196 TYR A O 1
ATOM 1572 N N . PHE A 1 197 ? 8.773 -4.297 -13.273 1 89.81 197 PHE A N 1
ATOM 1573 C CA . PHE A 1 197 ? 8.375 -5.555 -12.648 1 89.81 197 PHE A CA 1
ATOM 1574 C C . PHE A 1 197 ? 9.398 -6.648 -12.93 1 89.81 197 PHE A C 1
ATOM 1576 O O . PHE A 1 197 ? 9.867 -7.316 -12.008 1 89.81 197 PHE A O 1
ATOM 1583 N N . LEU A 1 198 ? 9.75 -6.754 -14.148 1 90.56 198 LEU A N 1
ATOM 1584 C CA . LEU A 1 198 ? 10.664 -7.812 -14.57 1 90.56 198 LEU A CA 1
ATOM 1585 C C . LEU A 1 198 ? 12.062 -7.57 -14.023 1 90.56 198 LEU A C 1
ATOM 1587 O O . LEU A 1 198 ? 12.727 -8.508 -13.57 1 90.56 198 LEU A O 1
ATOM 1591 N N . ASP A 1 199 ? 12.477 -6.355 -14.062 1 89.56 199 ASP A N 1
ATOM 1592 C CA . ASP A 1 199 ? 13.797 -6.02 -13.555 1 89.56 199 ASP A CA 1
ATOM 1593 C C . ASP A 1 199 ? 13.898 -6.309 -12.055 1 89.56 199 ASP A C 1
ATOM 1595 O O . ASP A 1 199 ? 14.938 -6.758 -11.57 1 89.56 199 ASP A O 1
ATOM 1599 N N . SER A 1 200 ? 12.836 -5.965 -11.406 1 90.31 200 SER A N 1
ATOM 1600 C CA . SER A 1 200 ? 12.812 -6.195 -9.961 1 90.31 200 SER A CA 1
ATOM 1601 C C . SER A 1 200 ? 12.867 -7.684 -9.641 1 90.31 200 SER A C 1
ATOM 1603 O O . SER A 1 200 ? 13.594 -8.102 -8.727 1 90.31 200 SER A O 1
ATOM 1605 N N . LEU A 1 201 ? 12.148 -8.469 -10.398 1 91.44 201 LEU A N 1
ATOM 1606 C CA . LEU A 1 201 ? 12.172 -9.914 -10.195 1 91.44 201 LEU A CA 1
ATOM 1607 C C . LEU A 1 201 ? 13.539 -10.484 -10.547 1 91.44 201 LEU A C 1
ATOM 1609 O O . LEU A 1 201 ? 14.031 -11.391 -9.867 1 91.44 201 LEU A O 1
ATOM 1613 N N . GLY A 1 202 ? 14.102 -9.961 -11.602 1 90.62 202 GLY A N 1
ATOM 1614 C CA . GLY A 1 202 ? 15.414 -10.43 -12.016 1 90.62 202 GLY A CA 1
ATOM 1615 C C . GLY A 1 202 ? 16.5 -10.172 -10.984 1 90.62 202 GLY A C 1
ATOM 1616 O O . GLY A 1 202 ? 17.484 -10.898 -10.93 1 90.62 202 GLY A O 1
ATOM 1617 N N . ALA A 1 203 ? 16.281 -9.148 -10.203 1 88.19 203 ALA A N 1
ATOM 1618 C CA . ALA A 1 203 ? 17.266 -8.789 -9.188 1 88.19 203 ALA A CA 1
ATOM 1619 C C . ALA A 1 203 ? 17 -9.539 -7.879 1 88.19 203 ALA A C 1
ATOM 1621 O O . ALA A 1 203 ? 17.797 -9.484 -6.949 1 88.19 203 ALA A O 1
ATOM 1622 N N . SER A 1 204 ? 15.953 -10.266 -7.828 1 92.06 204 SER A N 1
ATOM 1623 C CA . SER A 1 204 ? 15.586 -10.992 -6.617 1 92.06 204 SER A CA 1
ATOM 1624 C C . SER A 1 204 ? 16.297 -12.336 -6.535 1 92.06 204 SER A C 1
ATOM 1626 O O . SER A 1 204 ? 17.062 -12.688 -7.434 1 92.06 204 SER A O 1
ATOM 1628 N N . THR A 1 205 ? 16.031 -13.07 -5.449 1 94.12 205 THR A N 1
ATOM 1629 C CA . THR A 1 205 ? 16.672 -14.359 -5.219 1 94.12 205 THR A CA 1
ATOM 1630 C C . THR A 1 205 ? 15.758 -15.5 -5.664 1 94.12 205 THR A C 1
ATOM 1632 O O . THR A 1 205 ? 16.062 -16.672 -5.426 1 94.12 205 THR A O 1
ATOM 1635 N N . VAL A 1 206 ? 14.734 -15.172 -6.375 1 95.69 206 VAL A N 1
ATOM 1636 C CA . VAL A 1 206 ? 13.727 -16.156 -6.754 1 95.69 206 VAL A CA 1
ATOM 1637 C C . VAL A 1 206 ? 14.312 -17.125 -7.773 1 95.69 206 VAL A C 1
ATOM 1639 O O . VAL A 1 206 ? 14.922 -16.719 -8.758 1 95.69 206 VAL A O 1
ATOM 1642 N N . LYS A 1 207 ? 14.102 -18.391 -7.52 1 95.62 207 LYS A N 1
ATOM 1643 C CA . LYS A 1 207 ? 14.586 -19.438 -8.422 1 95.62 207 LYS A CA 1
ATOM 1644 C C . LYS A 1 207 ? 13.422 -20.078 -9.172 1 95.62 207 LYS A C 1
ATOM 1646 O O . LYS A 1 207 ? 13.609 -20.641 -10.258 1 95.62 207 LYS A O 1
ATOM 1651 N N . HIS A 1 208 ? 12.273 -20.125 -8.586 1 95.44 208 HIS A N 1
ATOM 1652 C CA . HIS A 1 208 ? 11.062 -20.672 -9.172 1 95.44 208 HIS A CA 1
ATOM 1653 C C . HIS A 1 208 ? 9.953 -19.625 -9.219 1 95.44 208 HIS A C 1
ATOM 1655 O O . HIS A 1 208 ? 9.469 -19.188 -8.18 1 95.44 208 HIS A O 1
ATOM 1661 N N . LEU A 1 209 ? 9.547 -19.281 -10.383 1 96.12 209 LEU A N 1
ATOM 1662 C CA . LEU A 1 209 ? 8.617 -18.172 -10.539 1 96.12 209 LEU A CA 1
ATOM 1663 C C . LEU A 1 209 ? 7.375 -18.609 -11.305 1 96.12 209 LEU A C 1
ATOM 1665 O O . LEU A 1 209 ? 7.48 -19.219 -12.375 1 96.12 209 LEU A O 1
ATOM 1669 N N . LYS A 1 210 ? 6.25 -18.422 -10.766 1 95.38 210 LYS A N 1
ATOM 1670 C CA . LYS A 1 210 ? 4.957 -18.578 -11.438 1 95.38 210 LYS A CA 1
ATOM 1671 C C . LYS A 1 210 ? 4.141 -17.297 -11.367 1 95.38 210 LYS A C 1
ATOM 1673 O O . LYS A 1 210 ? 3.932 -16.734 -10.281 1 95.38 210 LYS A O 1
ATOM 1678 N N . PHE A 1 211 ? 3.781 -16.781 -12.516 1 93.69 211 PHE A N 1
ATOM 1679 C CA . PHE A 1 211 ? 2.924 -15.602 -12.438 1 93.69 211 PHE A CA 1
ATOM 1680 C C . PHE A 1 211 ? 2.041 -15.492 -13.672 1 93.69 211 PHE A C 1
ATOM 1682 O O . PHE A 1 211 ? 2.324 -16.109 -14.703 1 93.69 211 PHE A O 1
ATOM 1689 N N . GLU A 1 212 ? 0.936 -14.828 -13.531 1 93.81 212 GLU A N 1
ATOM 1690 C CA . GLU A 1 212 ? -0.001 -14.469 -14.594 1 93.81 212 GLU A CA 1
ATOM 1691 C C . GLU A 1 212 ? -0.196 -12.961 -14.672 1 93.81 212 GLU A C 1
ATOM 1693 O O . GLU A 1 212 ? -0.215 -12.281 -13.641 1 93.81 212 GLU A O 1
ATOM 1698 N N . GLY A 1 213 ? -0.212 -12.453 -15.898 1 91 213 GLY A N 1
ATOM 1699 C CA . GLY A 1 213 ? -0.403 -11.016 -15.984 1 91 213 GLY A CA 1
ATOM 1700 C C . GLY A 1 213 ? -0.722 -10.539 -17.391 1 91 213 GLY A C 1
ATOM 1701 O O . GLY A 1 213 ? -0.869 -11.344 -18.312 1 91 213 GLY A O 1
ATOM 1702 N N . ASN A 1 214 ? -0.857 -9.164 -17.469 1 89.31 214 ASN A N 1
ATOM 1703 C CA . ASN A 1 214 ? -1.201 -8.531 -18.734 1 89.31 214 ASN A CA 1
ATOM 1704 C C . ASN A 1 214 ? -0.043 -7.695 -19.281 1 89.31 214 ASN A C 1
ATOM 1706 O O . ASN A 1 214 ? 0.665 -7.039 -18.516 1 89.31 214 ASN A O 1
ATOM 1710 N N . LEU A 1 215 ? 0.132 -7.793 -20.594 1 88.75 215 LEU A N 1
ATOM 1711 C CA . LEU A 1 215 ? 1.092 -6.934 -21.281 1 88.75 215 LEU A CA 1
ATOM 1712 C C . LEU A 1 215 ? 0.416 -5.664 -21.781 1 88.75 215 LEU A C 1
ATOM 1714 O O . LEU A 1 215 ? -0.622 -5.734 -22.453 1 88.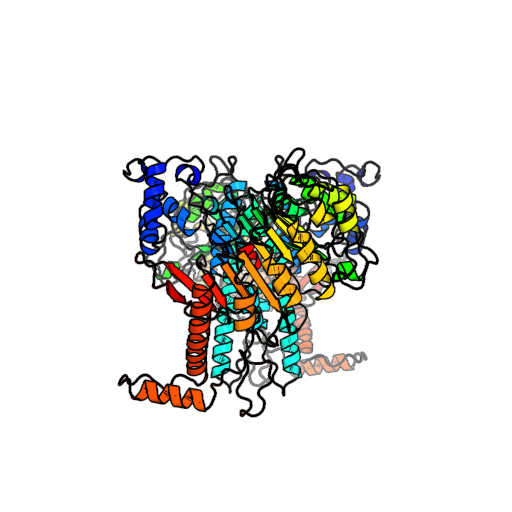75 215 LEU A O 1
ATOM 1718 N N . ASP A 1 216 ? 1.013 -4.555 -21.422 1 79.88 216 ASP A N 1
ATOM 1719 C CA . ASP A 1 216 ? 0.379 -3.307 -21.844 1 79.88 216 ASP A CA 1
ATOM 1720 C C . ASP A 1 216 ? 1.271 -2.531 -22.797 1 79.88 216 ASP A C 1
ATOM 1722 O O . ASP A 1 216 ? 0.994 -1.373 -23.125 1 79.88 216 ASP A O 1
ATOM 1726 N N . SER A 1 217 ? 2.363 -3.125 -23.172 1 81.12 217 SER A N 1
ATOM 1727 C CA . SER A 1 217 ? 3.254 -2.461 -24.109 1 81.12 217 SER A CA 1
ATOM 1728 C C . SER A 1 217 ? 4.062 -3.475 -24.922 1 81.12 217 SER A C 1
ATOM 1730 O O . SER A 1 217 ? 4.34 -4.574 -24.438 1 81.12 217 SER A O 1
ATOM 1732 N N . ASP A 1 218 ? 4.441 -3.039 -26.141 1 75.56 218 ASP A N 1
ATOM 1733 C CA . ASP A 1 218 ? 5.258 -3.895 -26.984 1 75.56 218 ASP A CA 1
ATOM 1734 C C . ASP A 1 218 ? 6.746 -3.59 -26.812 1 75.56 218 ASP A C 1
ATOM 1736 O O . ASP A 1 218 ? 7.602 -4.309 -27.328 1 75.56 218 ASP A O 1
ATOM 1740 N N . ASN A 1 219 ? 6.938 -2.549 -26.156 1 70.62 219 ASN A N 1
ATOM 1741 C CA . ASN A 1 219 ? 8.336 -2.146 -26 1 70.62 219 ASN A CA 1
ATOM 1742 C C . ASN A 1 219 ? 8.875 -2.504 -24.625 1 70.62 219 ASN A C 1
ATOM 1744 O O . ASN A 1 219 ? 9.531 -1.685 -23.984 1 70.62 219 ASN A O 1
ATOM 1748 N N . MET A 1 220 ? 8.586 -3.74 -24.406 1 76.69 220 MET A N 1
ATOM 1749 C CA . MET A 1 220 ? 8.977 -4.125 -23.062 1 76.69 220 MET A CA 1
ATOM 1750 C C . MET A 1 220 ? 10.25 -4.961 -23.078 1 76.69 220 MET A C 1
ATOM 1752 O O . MET A 1 220 ? 10.289 -6.031 -23.688 1 76.69 220 MET A O 1
ATOM 1756 N N . ALA A 1 221 ? 11.406 -4.293 -22.797 1 73.5 221 ALA A N 1
ATOM 1757 C CA . ALA A 1 221 ? 12.617 -5.102 -22.672 1 73.5 221 ALA A CA 1
ATOM 1758 C C . ALA A 1 221 ? 13.18 -5.055 -21.266 1 73.5 221 ALA A C 1
ATOM 1760 O O . ALA A 1 221 ? 13.273 -3.98 -20.656 1 73.5 221 ALA A O 1
ATOM 1761 N N . MET A 1 222 ? 13.25 -6.227 -20.75 1 79.56 222 MET A N 1
ATOM 1762 C CA . MET A 1 222 ? 13.938 -6.367 -19.469 1 79.56 222 MET A CA 1
ATOM 1763 C C . MET A 1 222 ? 15.383 -5.891 -19.562 1 79.56 222 MET A C 1
ATOM 1765 O O . MET A 1 222 ? 16.047 -6.121 -20.578 1 79.56 222 MET A O 1
ATOM 1769 N N . GLN A 1 223 ? 15.711 -4.984 -18.672 1 74.12 223 GLN A N 1
ATOM 1770 C CA . GLN A 1 223 ? 17.078 -4.484 -18.656 1 74.12 223 GLN A CA 1
ATOM 1771 C C . GLN A 1 223 ? 17.75 -4.797 -17.312 1 74.12 223 GLN A C 1
ATOM 1773 O O . GLN A 1 223 ? 17.547 -4.09 -16.328 1 74.12 223 GLN A O 1
ATOM 1778 N N . LEU A 1 224 ? 18.484 -5.918 -17.297 1 74.81 224 LEU A N 1
ATOM 1779 C CA . LEU A 1 224 ? 19.266 -6.219 -16.109 1 74.81 224 LEU A CA 1
ATOM 1780 C C . LEU A 1 224 ? 20.625 -5.508 -16.172 1 74.81 224 LEU A C 1
ATOM 1782 O O . LEU A 1 224 ? 21.047 -5.062 -17.234 1 74.81 224 LEU A O 1
ATOM 1786 N N . GLU A 1 225 ? 21.062 -5.191 -14.977 1 67.94 225 GLU A N 1
ATOM 1787 C CA . GLU A 1 225 ? 22.391 -4.59 -14.922 1 67.94 225 GLU A CA 1
ATOM 1788 C C . GLU A 1 225 ? 23.406 -5.402 -15.734 1 67.94 225 GLU A C 1
ATOM 1790 O O . GLU A 1 225 ? 23.234 -6.609 -15.922 1 67.94 225 GLU A O 1
ATOM 1795 N N . ASP A 1 226 ? 24.203 -4.699 -16.297 1 63.41 226 ASP A N 1
ATOM 1796 C CA . ASP A 1 226 ? 25.172 -5.297 -17.219 1 63.41 226 ASP A CA 1
ATOM 1797 C C . ASP A 1 226 ? 25.844 -6.516 -16.578 1 63.41 226 ASP A C 1
ATOM 1799 O O . ASP A 1 226 ? 26.453 -6.418 -15.516 1 63.41 226 ASP A O 1
ATOM 1803 N N . GLY A 1 227 ? 25.656 -7.523 -17.266 1 64.12 227 GLY A N 1
ATOM 1804 C CA . GLY A 1 227 ? 26.312 -8.758 -16.875 1 64.12 227 GLY A CA 1
ATOM 1805 C C . GLY A 1 227 ? 25.531 -9.562 -15.852 1 64.12 227 GLY A C 1
ATOM 1806 O O . GLY A 1 227 ? 25.922 -10.68 -15.508 1 64.12 227 GLY A O 1
ATOM 1807 N N . ALA A 1 228 ? 24.438 -9.031 -15.406 1 72.44 228 ALA A N 1
ATOM 1808 C CA . ALA A 1 228 ? 23.688 -9.758 -14.383 1 72.44 228 ALA A CA 1
ATOM 1809 C C . ALA A 1 228 ? 22.781 -10.82 -15.008 1 72.44 228 ALA A C 1
ATOM 1811 O O . ALA A 1 228 ? 22.312 -10.648 -16.141 1 72.44 228 ALA A O 1
ATOM 1812 N N . SER A 1 229 ? 22.859 -12.016 -14.43 1 82.44 229 SER A N 1
ATOM 1813 C CA . SER A 1 229 ? 21.984 -13.094 -14.859 1 82.44 229 SER A CA 1
ATOM 1814 C C . SER A 1 229 ? 20.984 -13.453 -13.766 1 82.44 229 SER A C 1
ATOM 1816 O O . SER A 1 229 ? 21.25 -13.266 -12.578 1 82.44 229 SER A O 1
ATOM 1818 N N . TRP A 1 230 ? 19.828 -13.781 -14.258 1 90.25 230 TRP A N 1
ATOM 1819 C CA . TRP A 1 230 ? 18.781 -14.242 -13.359 1 90.25 230 TRP A CA 1
ATOM 1820 C C . TRP A 1 230 ? 18.812 -15.766 -13.227 1 90.25 230 TRP A C 1
ATOM 1822 O O . TRP A 1 230 ? 18.422 -16.469 -14.156 1 90.25 230 TRP A O 1
ATOM 1832 N N . PRO A 1 231 ? 19.328 -16.234 -12.141 1 93.06 231 PRO A N 1
ATOM 1833 C CA . PRO A 1 231 ? 19.469 -17.672 -11.992 1 93.06 231 PRO A CA 1
ATOM 1834 C C . PRO A 1 231 ? 18.125 -18.375 -11.727 1 93.06 231 PRO A C 1
ATOM 1836 O O . PRO A 1 231 ? 17.984 -19.078 -10.734 1 93.06 231 PRO A O 1
ATOM 1839 N N . LEU A 1 232 ? 17.25 -18.281 -12.68 1 95.19 232 LEU A N 1
ATOM 1840 C CA . LEU A 1 232 ? 15.93 -18.875 -12.602 1 95.19 232 LEU A CA 1
ATOM 1841 C C . LEU A 1 232 ? 15.977 -20.344 -13.016 1 95.19 232 LEU A C 1
ATOM 1843 O O . LEU A 1 232 ? 16.609 -20.688 -14.016 1 95.19 232 LEU A O 1
ATOM 1847 N N . LEU A 1 233 ? 15.352 -21.203 -12.25 1 96.31 233 LEU A N 1
ATOM 1848 C CA . LEU A 1 233 ? 15.344 -22.625 -12.547 1 96.31 233 LEU A CA 1
ATOM 1849 C C . LEU A 1 233 ? 14.016 -23.047 -13.18 1 96.31 233 LEU A C 1
ATOM 1851 O O . LEU A 1 233 ? 13.992 -23.906 -14.062 1 96.31 233 LEU A O 1
ATOM 1855 N N . SER A 1 234 ? 12.945 -22.5 -12.703 1 96 234 SER A N 1
ATOM 1856 C CA . SER A 1 234 ? 11.633 -22.812 -13.25 1 96 234 SER A CA 1
ATOM 1857 C C . SER A 1 234 ? 10.812 -21.547 -13.492 1 96 234 SER A C 1
ATOM 1859 O O . SER A 1 234 ? 10.859 -20.609 -12.695 1 96 234 SER A O 1
ATOM 1861 N N . LEU A 1 235 ? 10.125 -21.531 -14.586 1 95.88 235 LEU A N 1
ATOM 1862 C CA . LEU A 1 235 ? 9.281 -20.406 -14.953 1 95.88 235 LEU A CA 1
ATOM 1863 C C . LEU A 1 235 ? 7.934 -20.875 -15.477 1 95.88 235 LEU A C 1
ATOM 1865 O O . LEU A 1 235 ? 7.875 -21.656 -16.438 1 95.88 235 LEU A O 1
ATOM 1869 N N . ASP A 1 236 ? 6.891 -20.656 -14.82 1 95.38 236 ASP A N 1
ATOM 1870 C CA . ASP A 1 236 ? 5.512 -20.828 -15.258 1 95.38 236 ASP A CA 1
ATOM 1871 C C . ASP A 1 236 ? 4.832 -19.484 -15.508 1 95.38 236 ASP A C 1
ATOM 1873 O O . ASP A 1 236 ? 4.391 -18.828 -14.57 1 95.38 236 ASP A O 1
ATOM 1877 N N . ILE A 1 237 ? 4.719 -19.141 -16.75 1 94.56 237 ILE A N 1
ATOM 1878 C CA . ILE A 1 237 ? 4.289 -17.797 -17.078 1 94.56 237 ILE A CA 1
ATOM 1879 C C . ILE A 1 237 ? 3.021 -17.844 -17.922 1 94.56 237 ILE A C 1
ATOM 1881 O O . ILE A 1 237 ? 2.941 -18.609 -18.891 1 94.56 237 ILE A O 1
ATOM 1885 N N . HIS A 1 238 ? 2.025 -17.156 -17.516 1 93.69 238 HIS A N 1
ATOM 1886 C CA . HIS A 1 238 ? 0.771 -16.969 -18.234 1 93.69 238 HIS A CA 1
ATOM 1887 C C . HIS A 1 238 ? 0.518 -15.5 -18.547 1 93.69 238 HIS A C 1
ATOM 1889 O O . HIS A 1 238 ? 0.159 -14.727 -17.656 1 93.69 238 HIS A O 1
ATOM 1895 N N . VAL A 1 239 ? 0.68 -15.141 -19.844 1 92.06 239 VAL A N 1
ATOM 1896 C CA . VAL A 1 239 ? 0.568 -13.734 -20.203 1 92.06 239 VAL A CA 1
ATOM 1897 C C . VAL A 1 239 ? -0.522 -13.547 -21.25 1 92.06 239 VAL A C 1
ATOM 1899 O O . VAL A 1 239 ? -0.763 -14.438 -22.078 1 92.06 239 VAL A O 1
ATOM 1902 N N . LYS A 1 240 ? -1.19 -12.438 -21.188 1 89.19 240 LYS A N 1
ATOM 1903 C CA . LYS A 1 240 ? -2.164 -12.008 -22.188 1 89.19 240 LYS A CA 1
ATOM 1904 C C . LYS A 1 240 ? -2.045 -10.516 -22.469 1 89.19 240 LYS A C 1
ATOM 1906 O O . LYS A 1 240 ? -1.454 -9.773 -21.672 1 89.19 240 LYS A O 1
ATOM 1911 N N . TRP A 1 241 ? -2.475 -10.156 -23.609 1 88.31 241 TRP A N 1
ATOM 1912 C CA . TRP A 1 241 ? -2.502 -8.727 -23.906 1 88.31 241 TRP A CA 1
ATOM 1913 C C . TRP A 1 241 ? -3.611 -8.031 -23.125 1 88.31 241 TRP A C 1
ATOM 1915 O O . TRP A 1 241 ? -4.699 -8.586 -22.953 1 88.31 241 TRP A O 1
ATOM 1925 N N . ASP A 1 242 ? -3.268 -6.887 -22.656 1 86.06 242 ASP A N 1
ATOM 1926 C CA . ASP A 1 242 ? -4.324 -6.047 -22.094 1 86.06 242 ASP A CA 1
ATOM 1927 C C . ASP A 1 242 ? -5.375 -5.715 -23.141 1 86.06 242 ASP A C 1
ATOM 1929 O O . ASP A 1 242 ? -5.039 -5.41 -24.297 1 86.06 242 ASP A O 1
ATOM 1933 N N . PHE A 1 243 ? -6.574 -5.703 -22.75 1 80.75 243 PHE A N 1
ATOM 1934 C CA . PHE A 1 243 ? -7.676 -5.543 -23.688 1 80.75 243 PHE A CA 1
ATOM 1935 C C . PHE A 1 243 ? -7.629 -4.168 -24.344 1 80.75 243 PHE A C 1
ATOM 1937 O O . PHE A 1 243 ? -7.812 -4.051 -25.562 1 80.75 243 PHE A O 1
ATOM 1944 N N . GLY A 1 244 ? -7.43 -3.166 -23.531 1 77.25 244 GLY A N 1
ATOM 1945 C CA . GLY A 1 244 ? -7.371 -1.818 -24.078 1 77.25 244 GLY A CA 1
ATOM 1946 C C . GLY A 1 244 ? -6.195 -1.604 -25.016 1 77.25 244 GLY A C 1
ATOM 1947 O O . GLY A 1 244 ? -6.328 -0.932 -26.047 1 77.25 244 GLY A O 1
ATOM 1948 N N . TYR A 1 245 ? -5.156 -2.195 -24.766 1 81.06 245 TYR A N 1
ATOM 1949 C CA . TYR A 1 245 ? -3.965 -2.07 -25.594 1 81.06 245 TYR A CA 1
ATOM 1950 C C . TYR A 1 245 ? -4.141 -2.809 -26.922 1 81.06 245 TYR A C 1
ATOM 1952 O O . TYR A 1 245 ? -3.814 -2.277 -27.984 1 81.06 245 TYR A O 1
ATOM 1960 N N . ARG A 1 246 ? -4.691 -3.967 -26.844 1 81.19 246 ARG A N 1
ATOM 1961 C CA . ARG A 1 246 ? -4.816 -4.824 -28.016 1 81.19 246 ARG A CA 1
ATOM 1962 C C . ARG A 1 246 ? -5.898 -4.305 -28.969 1 81.19 246 ARG A C 1
ATOM 1964 O O . ARG A 1 246 ? -5.766 -4.402 -30.188 1 81.19 246 ARG A O 1
ATOM 1971 N N . TRP A 1 247 ? -6.844 -3.715 -28.406 1 78.81 247 TRP A N 1
ATOM 1972 C CA . TRP A 1 247 ? -7.992 -3.277 -29.188 1 78.81 247 TRP A CA 1
ATOM 1973 C C . TRP A 1 247 ? -7.625 -2.1 -30.094 1 78.81 247 TRP A C 1
ATOM 1975 O O . TRP A 1 247 ? -8.156 -1.957 -31.188 1 78.81 247 TRP A O 1
ATOM 1985 N N . GLU A 1 248 ? -6.758 -1.286 -29.656 1 77.06 248 GLU A N 1
ATOM 1986 C CA . GLU A 1 248 ? -6.43 -0.055 -30.359 1 77.06 248 GLU A CA 1
ATOM 1987 C C . GLU A 1 248 ? -5.402 -0.312 -31.469 1 77.06 248 GLU A C 1
ATOM 1989 O O . GLU A 1 248 ? -5.184 0.539 -32.344 1 77.06 248 GLU A O 1
ATOM 1994 N N . ARG A 1 249 ? -4.902 -1.53 -31.516 1 80.62 249 ARG A N 1
ATOM 1995 C CA . ARG A 1 249 ? -3.789 -1.772 -32.438 1 80.62 249 ARG A CA 1
ATOM 1996 C C . ARG A 1 249 ? -4.102 -2.926 -33.375 1 80.62 249 ARG A C 1
ATOM 1998 O O . ARG A 1 249 ? -4.809 -3.865 -33 1 80.62 249 ARG A O 1
ATOM 2005 N N . GLU A 1 250 ? -3.609 -2.836 -34.5 1 78.62 250 GLU A N 1
ATOM 2006 C CA . GLU A 1 250 ? -3.836 -3.873 -35.531 1 78.62 250 GLU A CA 1
ATOM 2007 C C . GLU A 1 250 ? -2.914 -5.066 -35.281 1 78.62 250 GLU A C 1
ATOM 2009 O O . GLU A 1 250 ? -3.33 -6.219 -35.438 1 78.62 250 GLU A O 1
ATOM 2014 N N . THR A 1 251 ? -1.7 -4.762 -35.031 1 83.31 251 THR A N 1
ATOM 2015 C CA . THR A 1 251 ? -0.73 -5.824 -34.781 1 83.31 251 THR A CA 1
ATOM 2016 C C . THR A 1 251 ? 0.095 -5.527 -33.531 1 83.31 251 THR A C 1
ATOM 2018 O O . THR A 1 251 ? 0.364 -4.367 -33.219 1 83.31 251 THR A O 1
ATOM 2021 N N . VAL A 1 252 ? 0.271 -6.566 -32.844 1 87.94 252 VAL A N 1
ATOM 2022 C CA . VAL A 1 252 ? 1.079 -6.438 -31.641 1 87.94 252 VAL A CA 1
ATOM 2023 C C . VAL A 1 252 ? 2.211 -7.461 -31.672 1 87.94 252 VAL A C 1
ATOM 2025 O O . VAL A 1 252 ? 2.084 -8.523 -32.281 1 87.94 252 VAL A O 1
ATOM 2028 N N . ASP A 1 253 ? 3.348 -7.074 -31.141 1 90.25 253 ASP A N 1
ATOM 2029 C CA . ASP A 1 253 ? 4.539 -7.918 -31.109 1 90.25 253 ASP A CA 1
ATOM 2030 C C . ASP A 1 253 ? 5 -8.164 -29.688 1 90.25 253 ASP A C 1
ATOM 2032 O O . ASP A 1 253 ? 5.461 -7.242 -29 1 90.25 253 ASP A O 1
ATOM 2036 N N . ALA A 1 254 ? 4.938 -9.383 -29.281 1 91.38 254 ALA A N 1
ATOM 2037 C CA . ALA A 1 254 ? 5.328 -9.727 -27.922 1 91.38 254 ALA A CA 1
ATOM 2038 C C . ALA A 1 254 ? 6.781 -10.195 -27.859 1 91.38 254 ALA A C 1
ATOM 2040 O O . ALA A 1 254 ? 7.297 -10.531 -26.797 1 91.38 254 ALA A O 1
ATOM 2041 N N . SER A 1 255 ? 7.547 -10.172 -28.938 1 92.94 255 SER A N 1
ATOM 2042 C CA . SER A 1 255 ? 8.891 -10.719 -29.047 1 92.94 255 SER A CA 1
ATOM 2043 C C . SER A 1 255 ? 9.867 -10 -28.125 1 92.94 255 SER A C 1
ATOM 2045 O O . SER A 1 255 ? 10.711 -10.633 -27.484 1 92.94 255 SER A O 1
ATOM 2047 N N . PRO A 1 256 ? 9.758 -8.68 -28.062 1 91.06 256 PRO A N 1
ATOM 2048 C CA . PRO A 1 256 ? 10.703 -7.996 -27.172 1 91.06 256 PRO A CA 1
ATOM 2049 C C . PRO A 1 256 ? 10.57 -8.445 -25.719 1 91.06 256 PRO A C 1
ATOM 2051 O O . PRO A 1 256 ? 11.578 -8.57 -25.016 1 91.06 256 PRO A O 1
ATOM 2054 N N . PHE A 1 257 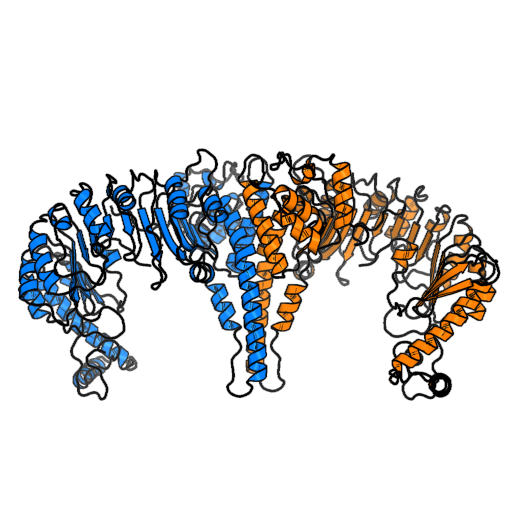? 9.406 -8.688 -25.312 1 91.75 257 PHE A N 1
ATOM 2055 C CA . PHE A 1 257 ? 9.172 -9.156 -23.953 1 91.75 257 PHE A CA 1
ATOM 2056 C C . PHE A 1 257 ? 9.812 -10.516 -23.734 1 91.75 257 PHE A C 1
ATOM 2058 O O . PHE A 1 257 ? 10.594 -10.695 -22.797 1 91.75 257 PHE A O 1
ATOM 2065 N N . TRP A 1 258 ? 9.516 -11.422 -24.594 1 93.31 258 TRP A N 1
ATOM 2066 C CA . TRP A 1 258 ? 9.984 -12.797 -24.453 1 93.31 258 TRP A CA 1
ATOM 2067 C C . TRP A 1 258 ? 11.5 -12.883 -24.641 1 93.31 258 TRP A C 1
ATOM 2069 O O . TRP A 1 258 ? 12.18 -13.633 -23.938 1 93.31 258 TRP A O 1
ATOM 2079 N N . ASN A 1 259 ? 11.969 -12.133 -25.562 1 92.69 259 ASN A N 1
ATOM 2080 C CA . ASN A 1 259 ? 13.406 -12.125 -25.797 1 92.69 259 ASN A CA 1
ATOM 2081 C C . ASN A 1 259 ? 14.172 -11.602 -24.578 1 92.69 259 ASN A C 1
ATOM 2083 O O . ASN A 1 259 ? 15.188 -12.18 -24.188 1 92.69 259 ASN A O 1
ATOM 2087 N N . GLY A 1 260 ? 13.664 -10.5 -24.047 1 89.88 260 GLY A N 1
ATOM 2088 C CA . GLY A 1 260 ? 14.297 -9.961 -22.859 1 89.88 260 GLY A CA 1
ATOM 2089 C C . GLY A 1 260 ? 14.266 -10.922 -21.672 1 89.88 260 GLY A C 1
ATOM 2090 O O . GLY A 1 260 ? 15.258 -11.07 -20.969 1 89.88 260 GLY A O 1
ATOM 2091 N N . LEU A 1 261 ? 13.188 -11.547 -21.469 1 92.12 261 LEU A N 1
ATOM 2092 C CA . LEU A 1 261 ? 13.008 -12.477 -20.359 1 92.12 261 LEU A CA 1
ATOM 2093 C C . LEU A 1 261 ? 13.945 -13.672 -20.5 1 92.12 261 LEU A C 1
ATOM 2095 O O . LEU A 1 261 ? 14.641 -14.031 -19.547 1 92.12 261 LEU A O 1
ATOM 2099 N N . PHE A 1 262 ? 14.047 -14.234 -21.688 1 93.75 262 PHE A N 1
ATOM 2100 C CA . PHE A 1 262 ? 14.828 -15.445 -21.891 1 93.75 262 PHE A CA 1
ATOM 2101 C C . PHE A 1 262 ? 16.312 -15.141 -21.938 1 93.75 262 PHE A C 1
ATOM 2103 O O . PHE A 1 262 ? 17.141 -15.961 -21.516 1 93.75 262 PHE A O 1
ATOM 2110 N N . GLN A 1 263 ? 16.594 -14.008 -22.359 1 90.25 263 GLN A N 1
ATOM 2111 C CA . GLN A 1 263 ? 18 -13.641 -22.312 1 90.25 263 GLN A CA 1
ATOM 2112 C C . GLN A 1 263 ? 18.531 -13.594 -20.891 1 90.25 263 GLN A C 1
ATOM 2114 O O . GLN A 1 263 ? 19.688 -13.906 -20.625 1 90.25 263 GLN A O 1
ATOM 2119 N N . ALA A 1 264 ? 17.656 -13.266 -20.078 1 91.12 264 ALA A N 1
ATOM 2120 C CA . ALA A 1 264 ? 18.047 -13.102 -18.688 1 91.12 264 ALA A CA 1
ATOM 2121 C C . ALA A 1 264 ? 18.125 -14.453 -17.969 1 91.12 264 ALA A C 1
ATOM 2123 O O . ALA A 1 264 ? 18.859 -14.594 -17 1 91.12 264 ALA A O 1
ATOM 2124 N N . CYS A 1 265 ? 17.406 -15.484 -18.453 1 93.94 265 CYS A N 1
ATOM 2125 C CA . CYS A 1 265 ? 17.312 -16.656 -17.594 1 93.94 265 CYS A CA 1
ATOM 2126 C C . CYS A 1 265 ? 17.516 -17.938 -18.391 1 93.94 265 CYS A C 1
ATOM 2128 O O . CYS A 1 265 ? 17.453 -19.047 -17.828 1 93.94 265 CYS A O 1
ATOM 2130 N N . CYS A 1 266 ? 17.828 -17.922 -19.625 1 93.75 266 CYS A N 1
ATOM 2131 C CA . CYS A 1 266 ? 17.891 -19.094 -20.5 1 93.75 266 CYS A CA 1
ATOM 2132 C C . CYS A 1 266 ? 19 -20.031 -20.062 1 93.75 266 CYS A C 1
ATOM 2134 O O . CYS A 1 266 ? 18.906 -21.25 -20.234 1 93.75 266 CYS A O 1
ATOM 2136 N N . SER A 1 267 ? 20.031 -19.547 -19.469 1 93.56 267 SER A N 1
ATOM 2137 C CA . SER A 1 267 ? 21.219 -20.344 -19.172 1 93.56 267 SER A CA 1
ATOM 2138 C C . SER A 1 267 ? 20.969 -21.266 -18 1 93.56 267 SER A C 1
ATOM 2140 O O . SER A 1 267 ? 21.672 -22.281 -17.828 1 93.56 267 SER A O 1
ATOM 2142 N N . THR A 1 268 ? 19.984 -20.969 -17.219 1 95.69 268 THR A N 1
ATOM 2143 C CA . THR A 1 268 ? 19.781 -21.75 -16 1 95.69 268 THR A CA 1
ATOM 2144 C C . THR A 1 268 ? 18.406 -22.422 -16 1 95.69 268 THR A C 1
ATOM 2146 O O . THR A 1 268 ? 18.156 -23.328 -15.211 1 95.69 268 THR A O 1
ATOM 2149 N N . LEU A 1 269 ? 17.562 -22.141 -16.859 1 96.06 269 LEU A N 1
ATOM 2150 C CA . LEU A 1 269 ? 16.172 -22.594 -16.859 1 96.06 269 LEU A CA 1
ATOM 2151 C C . LEU A 1 269 ? 16.078 -24.094 -17.109 1 96.06 269 LEU A C 1
ATOM 2153 O O . LEU A 1 269 ? 16.672 -24.609 -18.047 1 96.06 269 LEU A O 1
ATOM 2157 N N . ARG A 1 270 ? 15.367 -24.797 -16.25 1 96.5 270 ARG A N 1
ATOM 2158 C CA . ARG A 1 270 ? 15.172 -26.234 -16.359 1 96.5 270 ARG A CA 1
ATOM 2159 C C . ARG A 1 270 ? 13.719 -26.562 -16.703 1 96.5 270 ARG A C 1
ATOM 2161 O O . ARG A 1 270 ? 13.453 -27.531 -17.438 1 96.5 270 ARG A O 1
ATOM 2168 N N . ILE A 1 271 ? 12.836 -25.828 -16.172 1 95.88 271 ILE A N 1
ATOM 2169 C CA . ILE A 1 271 ? 11.406 -26.031 -16.375 1 95.88 271 ILE A CA 1
ATOM 2170 C C . ILE A 1 271 ? 10.789 -24.766 -16.953 1 95.88 271 ILE A C 1
ATOM 2172 O O . ILE A 1 271 ? 10.922 -23.688 -16.375 1 95.88 271 ILE A O 1
ATOM 2176 N N . LEU A 1 272 ? 10.086 -24.891 -18.031 1 96.25 272 LEU A N 1
ATOM 2177 C CA . LEU A 1 272 ? 9.477 -23.719 -18.672 1 96.25 272 LEU A CA 1
ATOM 2178 C C . LEU A 1 272 ? 8.055 -24.031 -19.109 1 96.25 272 LEU A C 1
ATOM 2180 O O . LEU A 1 272 ? 7.832 -24.969 -19.906 1 96.25 272 LEU A O 1
ATOM 2184 N N . LYS A 1 273 ? 7.137 -23.438 -18.609 1 95 273 LYS A N 1
ATOM 2185 C CA . LYS A 1 273 ? 5.75 -23.438 -19.078 1 95 273 LYS A CA 1
ATOM 2186 C C . LYS A 1 273 ? 5.348 -22.047 -19.594 1 95 273 LYS A C 1
ATOM 2188 O O . LYS A 1 273 ? 5.277 -21.094 -18.828 1 95 273 LYS A O 1
ATOM 2193 N N . CYS A 1 274 ? 5.098 -21.969 -20.844 1 93.38 274 CYS A N 1
ATOM 2194 C CA . CYS A 1 274 ? 4.785 -20.688 -21.469 1 93.38 274 CYS A CA 1
ATOM 2195 C C . CYS A 1 274 ? 3.35 -20.672 -21.984 1 93.38 274 CYS A C 1
ATOM 2197 O O . CYS A 1 274 ? 2.945 -21.547 -22.734 1 93.38 274 CYS A O 1
ATOM 2199 N N . THR A 1 275 ? 2.688 -19.703 -21.562 1 92.5 275 THR A N 1
ATOM 2200 C CA . THR A 1 275 ? 1.339 -19.469 -22.062 1 92.5 275 THR A CA 1
ATOM 2201 C C . THR A 1 275 ? 1.172 -18.016 -22.5 1 92.5 275 THR A C 1
ATOM 2203 O O . THR A 1 275 ? 1.474 -17.094 -21.734 1 92.5 275 THR A O 1
ATOM 2206 N N . HIS A 1 276 ? 0.889 -17.797 -23.734 1 91.62 276 HIS A N 1
ATOM 2207 C CA . HIS A 1 276 ? 0.539 -16.5 -24.281 1 91.62 276 HIS A CA 1
ATOM 2208 C C . HIS A 1 276 ? -0.823 -16.531 -24.969 1 91.62 276 HIS A C 1
ATOM 2210 O O . HIS A 1 276 ? -0.965 -17.109 -26.047 1 91.62 276 HIS A O 1
ATOM 2216 N N . ILE A 1 277 ? -1.758 -15.906 -24.422 1 84 277 ILE A N 1
ATOM 2217 C CA . ILE A 1 277 ? -3.123 -15.984 -24.922 1 84 277 ILE A CA 1
ATOM 2218 C C . ILE A 1 277 ? -3.363 -14.867 -25.938 1 84 277 ILE A C 1
ATOM 2220 O O . ILE A 1 277 ? -3.094 -13.695 -25.641 1 84 277 ILE A O 1
ATOM 2224 N N . GLN A 1 278 ? -3.779 -15.297 -27.062 1 77.38 278 GLN A N 1
ATOM 2225 C CA . GLN A 1 278 ? -4.145 -14.344 -28.109 1 77.38 278 GLN A CA 1
ATOM 2226 C C . GLN A 1 278 ? -5.633 -14.023 -28.078 1 77.38 278 GLN A C 1
ATOM 2228 O O . GLN A 1 278 ? -6.449 -14.883 -27.734 1 77.38 278 GLN A O 1
ATOM 2233 N N . ILE A 1 279 ? -5.852 -12.828 -28.297 1 68.44 279 ILE A N 1
ATOM 2234 C CA . ILE A 1 279 ? -7.262 -12.461 -28.406 1 68.44 279 ILE A CA 1
ATOM 2235 C C . ILE A 1 279 ? -7.766 -12.805 -29.812 1 68.44 279 ILE A C 1
ATOM 2237 O O . ILE A 1 279 ? -7.125 -12.469 -30.812 1 68.44 279 ILE A O 1
ATOM 2241 N N . HIS A 1 280 ? -8.57 -13.938 -30.062 1 62 280 HIS A N 1
ATOM 2242 C CA . HIS A 1 280 ? -9.055 -14.734 -31.188 1 62 280 HIS A CA 1
ATOM 2243 C C . HIS A 1 280 ? -9.164 -13.883 -32.438 1 62 280 HIS A C 1
ATOM 2245 O O . HIS A 1 280 ? -8.938 -14.383 -33.562 1 62 280 HIS A O 1
ATOM 2251 N N . ARG A 1 281 ? -9.539 -12.641 -32.562 1 62.19 281 ARG A N 1
ATOM 2252 C CA . ARG A 1 281 ? -9.93 -12 -33.812 1 62.19 281 ARG A CA 1
ATOM 2253 C C . ARG A 1 281 ? -8.742 -11.281 -34.469 1 62.19 281 ARG A C 1
ATOM 2255 O O . ARG A 1 281 ? -8.82 -10.852 -35.625 1 62.19 281 ARG A O 1
ATOM 2262 N N . ARG A 1 282 ? -7.625 -11.359 -33.75 1 63.84 282 ARG A N 1
ATOM 2263 C CA . ARG A 1 282 ? -6.582 -10.531 -34.344 1 63.84 282 ARG A CA 1
ATOM 2264 C C . ARG A 1 282 ? -5.242 -11.258 -34.375 1 63.84 282 ARG A C 1
ATOM 2266 O O . ARG A 1 282 ? -4.949 -12.039 -33.469 1 63.84 282 ARG A O 1
ATOM 2273 N N . GLU A 1 283 ? -4.684 -11.367 -35.531 1 69.19 283 GLU A N 1
ATOM 2274 C CA . GLU A 1 283 ? -3.451 -12.133 -35.75 1 69.19 283 GLU A CA 1
ATOM 2275 C C . GLU A 1 283 ? -2.254 -11.414 -35.125 1 69.19 283 GLU A C 1
ATOM 2277 O O . GLU A 1 283 ? -1.867 -10.336 -35.594 1 69.19 283 GLU A O 1
ATOM 2282 N N . ASP A 1 284 ? -1.712 -11.906 -34.062 1 82.38 284 ASP A N 1
ATOM 2283 C CA . ASP A 1 284 ? -0.492 -11.391 -33.438 1 82.38 284 ASP A CA 1
ATOM 2284 C C . ASP A 1 284 ? 0.747 -11.867 -34.219 1 82.38 284 ASP A C 1
ATOM 2286 O O . ASP A 1 284 ? 0.7 -12.875 -34.906 1 82.38 284 ASP A O 1
ATOM 2290 N N . LYS A 1 285 ? 1.697 -11.055 -34.188 1 88.81 285 LYS A N 1
ATOM 2291 C CA . LYS A 1 285 ? 2.971 -11.492 -34.75 1 88.81 285 LYS A CA 1
ATOM 2292 C C . LYS A 1 285 ? 3.521 -12.703 -34 1 88.81 285 LYS A C 1
ATOM 2294 O O . LYS A 1 285 ? 3.33 -12.82 -32.781 1 88.81 285 LYS A O 1
ATOM 2299 N N . ALA A 1 286 ? 4.16 -13.523 -34.781 1 92.06 286 ALA A N 1
ATOM 2300 C CA . ALA A 1 286 ? 4.773 -14.695 -34.156 1 92.06 286 ALA A CA 1
ATOM 2301 C C . ALA A 1 286 ? 5.875 -14.281 -33.188 1 92.06 286 ALA A C 1
ATOM 2303 O O . ALA A 1 286 ? 6.648 -13.359 -33.469 1 92.06 286 ALA A O 1
ATOM 2304 N N . ILE A 1 287 ? 5.922 -14.883 -32.094 1 94 287 ILE A N 1
ATOM 2305 C CA . ILE A 1 287 ? 6.895 -14.578 -31.062 1 94 287 ILE A CA 1
ATOM 2306 C C . ILE A 1 287 ? 8.273 -15.094 -31.469 1 94 287 ILE A C 1
ATOM 2308 O O . ILE A 1 287 ? 8.43 -16.281 -31.781 1 94 287 ILE A O 1
ATOM 2312 N N . SER A 1 288 ? 9.18 -14.211 -31.453 1 95.25 288 SER A N 1
ATOM 2313 C CA . SER A 1 288 ? 10.547 -14.562 -31.828 1 95.25 288 SER A CA 1
ATOM 2314 C C . SER A 1 288 ? 11.539 -14.156 -30.734 1 95.25 288 SER A C 1
ATOM 2316 O O . SER A 1 288 ? 11.422 -13.078 -30.156 1 95.25 288 SER A O 1
ATOM 2318 N N . PHE A 1 289 ? 12.477 -15.094 -30.438 1 93.94 289 PHE A N 1
ATOM 2319 C CA . PHE A 1 289 ? 13.555 -14.797 -29.5 1 93.94 289 PHE A CA 1
ATOM 2320 C C . PHE A 1 289 ? 14.82 -15.562 -29.875 1 93.94 289 PHE A C 1
ATOM 2322 O O . PHE A 1 289 ? 14.758 -16.578 -30.578 1 93.94 289 PHE A O 1
ATOM 2329 N N . ASN A 1 290 ? 15.883 -14.922 -29.422 1 91.81 290 ASN A N 1
ATOM 2330 C CA . ASN A 1 290 ? 17.188 -15.531 -29.625 1 91.81 290 ASN A CA 1
ATOM 2331 C C . ASN A 1 290 ? 17.844 -15.93 -28.312 1 91.81 290 ASN A C 1
ATOM 2333 O O . ASN A 1 290 ? 18.469 -15.109 -27.641 1 91.81 290 ASN A O 1
ATOM 2337 N N . ALA A 1 291 ? 17.672 -17.188 -28 1 93 291 ALA A N 1
ATOM 2338 C CA . ALA A 1 291 ? 18.219 -17.688 -26.734 1 93 291 ALA A CA 1
ATOM 2339 C C . ALA A 1 291 ? 18.516 -19.188 -26.844 1 93 291 ALA A C 1
ATOM 2341 O O . ALA A 1 291 ? 17.938 -19.891 -27.672 1 93 291 ALA A O 1
ATOM 2342 N N . HIS A 1 292 ? 19.469 -19.547 -26.047 1 94.56 292 HIS A N 1
ATOM 2343 C CA . HIS A 1 292 ? 19.828 -20.953 -25.953 1 94.56 292 HIS A CA 1
ATOM 2344 C C . HIS A 1 292 ? 19.484 -21.531 -24.578 1 94.56 292 HIS A C 1
ATOM 2346 O O . HIS A 1 292 ? 19.703 -20.875 -23.562 1 94.56 292 HIS A O 1
ATOM 2352 N N . PHE A 1 293 ? 18.922 -22.703 -24.594 1 96.81 293 PHE A N 1
ATOM 2353 C CA . PHE A 1 293 ? 18.469 -23.312 -23.359 1 96.81 293 PHE A CA 1
ATOM 2354 C C . PHE A 1 293 ? 19.188 -24.609 -23.078 1 96.81 293 PHE A C 1
ATOM 2356 O O . PHE A 1 293 ? 18.625 -25.688 -23.234 1 96.81 293 PHE A O 1
ATOM 2363 N N . PRO A 1 294 ? 20.359 -24.531 -22.562 1 96.62 294 PRO A N 1
ATOM 2364 C CA . PRO A 1 294 ? 21.188 -25.75 -22.422 1 96.62 294 PRO A CA 1
ATOM 2365 C C . PRO A 1 294 ? 20.672 -26.688 -21.344 1 96.62 294 PRO A C 1
ATOM 2367 O O . PRO A 1 294 ? 20.953 -27.891 -21.359 1 96.62 294 PRO A O 1
ATOM 2370 N N . HIS A 1 295 ? 19.891 -26.188 -20.406 1 96.75 295 HIS A N 1
ATOM 2371 C CA . HIS A 1 295 ? 19.547 -27.016 -19.25 1 96.75 295 HIS A CA 1
ATOM 2372 C C . HIS A 1 295 ? 18.047 -27.312 -19.219 1 96.75 295 HIS A C 1
ATOM 2374 O O . HIS A 1 295 ? 17.547 -27.875 -18.25 1 96.75 295 HIS A O 1
ATOM 2380 N N . LEU A 1 296 ? 17.328 -26.984 -20.266 1 97 296 LEU A N 1
ATOM 2381 C CA . LEU A 1 296 ? 15.875 -27.141 -20.297 1 97 296 LEU A CA 1
ATOM 2382 C C . LEU A 1 296 ? 15.492 -28.609 -20.297 1 97 296 LEU A C 1
ATOM 2384 O O . LEU A 1 296 ? 15.938 -29.375 -21.172 1 97 296 LEU A O 1
ATOM 2388 N N . GLN A 1 297 ? 14.727 -29.016 -19.359 1 96.44 297 GLN A N 1
ATOM 2389 C CA . GLN A 1 297 ? 14.32 -30.406 -19.219 1 96.44 297 GLN A CA 1
ATOM 2390 C C . GLN A 1 297 ? 12.828 -30.578 -19.484 1 96.44 297 GLN A C 1
ATOM 2392 O O . GLN A 1 297 ? 12.391 -31.625 -19.953 1 96.44 297 GLN A O 1
ATOM 2397 N N . PHE A 1 298 ? 12.094 -29.625 -19.094 1 96 298 PHE A N 1
ATOM 2398 C CA . PHE A 1 298 ? 10.648 -29.641 -19.219 1 96 298 PHE A CA 1
ATOM 2399 C C . PHE A 1 298 ? 10.156 -28.438 -20.016 1 96 298 PHE A C 1
ATOM 2401 O O . PHE A 1 298 ? 10.438 -27.297 -19.641 1 96 298 PHE A O 1
ATOM 2408 N N . LEU A 1 299 ? 9.383 -28.688 -21.031 1 96.38 299 LEU A N 1
ATOM 2409 C CA . LEU A 1 299 ? 8.852 -27.609 -21.859 1 96.38 299 LEU A CA 1
ATOM 2410 C C . LEU A 1 299 ? 7.359 -27.781 -22.094 1 96.38 299 LEU A C 1
ATOM 2412 O O . LEU A 1 299 ? 6.93 -28.844 -22.578 1 96.38 299 LEU A O 1
ATOM 2416 N N . PHE A 1 300 ? 6.633 -26.891 -21.688 1 95.75 300 PHE A N 1
ATOM 2417 C CA . PHE A 1 300 ? 5.203 -26.828 -21.969 1 95.75 300 PHE A CA 1
ATOM 2418 C C . PHE A 1 300 ? 4.859 -25.562 -22.75 1 95.75 300 PHE A C 1
ATOM 2420 O O . PHE A 1 300 ? 5.102 -24.453 -22.266 1 95.75 300 PHE A O 1
ATOM 2427 N N . ILE A 1 301 ? 4.32 -25.688 -23.875 1 94.56 301 ILE A N 1
ATOM 2428 C CA . ILE A 1 301 ? 3.855 -24.562 -24.672 1 94.56 301 ILE A CA 1
ATOM 2429 C C . ILE A 1 301 ? 2.344 -24.656 -24.859 1 94.56 301 ILE A C 1
ATOM 2431 O O . ILE A 1 301 ? 1.836 -25.672 -25.344 1 94.56 301 ILE A O 1
ATOM 2435 N N . GLN A 1 302 ? 1.74 -23.656 -24.516 1 91.12 302 GLN A N 1
ATOM 2436 C CA . GLN A 1 302 ? 0.289 -23.641 -24.672 1 91.12 302 GLN A CA 1
ATOM 2437 C C . GLN A 1 302 ? -0.115 -23.766 -26.141 1 91.12 302 GLN A C 1
ATOM 2439 O O . GLN A 1 302 ? 0.556 -23.219 -27.016 1 91.12 302 GLN A O 1
ATOM 2444 N N . TYR A 1 303 ? -1.155 -24.359 -26.469 1 82.62 303 TYR A N 1
ATOM 2445 C CA . TYR A 1 303 ? -1.52 -24.812 -27.812 1 82.62 303 TYR A CA 1
ATOM 2446 C C . TYR A 1 303 ? -1.748 -23.625 -28.734 1 82.62 303 TYR A C 1
ATOM 2448 O O . TYR A 1 303 ? -1.607 -23.734 -29.953 1 82.62 303 TYR A O 1
ATOM 2456 N N . ASP A 1 304 ? -2.135 -22.438 -28.266 1 82.5 304 ASP A N 1
ATOM 2457 C CA . ASP A 1 304 ? -2.451 -21.328 -29.172 1 82.5 304 ASP A CA 1
ATOM 2458 C C . ASP A 1 304 ? -1.369 -20.25 -29.109 1 82.5 304 ASP A C 1
ATOM 2460 O O . ASP A 1 304 ? -1.563 -19.141 -29.609 1 82.5 304 ASP A O 1
ATOM 2464 N N . MET A 1 305 ? -0.265 -20.578 -28.625 1 88.44 305 MET A N 1
ATOM 2465 C CA . MET A 1 305 ? 0.823 -19.609 -28.562 1 88.44 305 MET A CA 1
ATOM 2466 C C . MET A 1 305 ? 1.533 -19.5 -29.906 1 88.44 305 MET A C 1
ATOM 2468 O O . MET A 1 305 ? 2.025 -20.5 -30.438 1 88.44 305 MET A O 1
ATOM 2472 N N . PRO A 1 306 ? 1.606 -18.328 -30.453 1 89.06 306 PRO A N 1
ATOM 2473 C CA . PRO A 1 306 ? 2.234 -18.172 -31.766 1 89.06 306 PRO A CA 1
ATOM 2474 C C . PRO A 1 306 ? 3.752 -18.031 -31.688 1 89.06 306 PRO A C 1
ATOM 2476 O O . PRO A 1 306 ? 4.27 -16.906 -31.641 1 89.06 306 PRO A O 1
ATOM 2479 N N . ILE A 1 307 ? 4.52 -19.078 -31.75 1 93.75 307 ILE A N 1
ATOM 2480 C CA . ILE A 1 307 ? 5.973 -19.031 -31.672 1 93.75 307 ILE A CA 1
ATOM 2481 C C . ILE A 1 307 ? 6.578 -19.219 -33.062 1 93.75 307 ILE A C 1
ATOM 2483 O O . ILE A 1 307 ? 6.07 -20 -33.875 1 93.75 307 ILE A O 1
ATOM 2487 N N . SER A 1 308 ? 7.598 -18.484 -33.312 1 95.56 308 SER A N 1
ATOM 2488 C CA . SER A 1 308 ? 8.289 -18.641 -34.594 1 95.56 308 SER A CA 1
ATOM 2489 C C . SER A 1 308 ? 9.062 -19.953 -34.656 1 95.56 308 SER A C 1
ATOM 2491 O O . SER A 1 308 ? 9.438 -20.5 -33.625 1 95.56 308 SER A O 1
ATOM 2493 N N . GLN A 1 309 ? 9.336 -20.438 -35.844 1 95.5 309 GLN A N 1
ATOM 2494 C CA . GLN A 1 309 ? 9.984 -21.734 -36.062 1 95.5 309 GLN A CA 1
ATOM 2495 C C . GLN A 1 309 ? 11.406 -21.719 -35.469 1 95.5 309 GLN A C 1
ATOM 2497 O O . GLN A 1 309 ? 11.781 -22.625 -34.75 1 95.5 309 GLN A O 1
ATOM 2502 N N . PRO A 1 310 ? 12.195 -20.656 -35.719 1 96.06 310 PRO A N 1
ATOM 2503 C CA . PRO A 1 310 ? 13.547 -20.656 -35.156 1 96.06 310 PRO A CA 1
ATOM 2504 C C . PRO A 1 310 ? 13.547 -20.656 -33.625 1 96.06 310 PRO A C 1
ATOM 2506 O O . PRO A 1 310 ? 14.391 -21.312 -33 1 96.06 310 PRO A O 1
ATOM 2509 N N . SER A 1 311 ? 12.656 -19.938 -33.094 1 96.88 311 SER A N 1
ATOM 2510 C CA . SER A 1 311 ? 12.555 -19.859 -31.656 1 96.88 311 SER A CA 1
ATOM 2511 C C . SER A 1 311 ? 12.148 -21.203 -31.062 1 96.88 311 SER A C 1
ATOM 2513 O O . SER A 1 311 ? 12.688 -21.609 -30.031 1 96.88 311 SER A O 1
ATOM 2515 N N . LEU A 1 312 ? 11.203 -21.828 -31.703 1 96.81 312 LEU A N 1
ATOM 2516 C CA . LEU A 1 312 ? 10.773 -23.141 -31.234 1 96.81 312 LEU A CA 1
ATOM 2517 C C . LEU A 1 312 ? 11.914 -24.141 -31.328 1 96.81 312 LEU A C 1
ATOM 2519 O O . LEU A 1 312 ? 12.102 -24.953 -30.406 1 96.81 312 LEU A O 1
ATOM 2523 N N . ILE A 1 313 ? 12.68 -24.078 -32.375 1 96.81 313 ILE A N 1
ATOM 2524 C CA . ILE A 1 313 ? 13.805 -24.984 -32.562 1 96.81 313 ILE A CA 1
ATOM 2525 C C . ILE A 1 313 ? 14.828 -24.781 -31.453 1 96.81 313 ILE A C 1
ATOM 2527 O O . ILE A 1 313 ? 15.398 -25.75 -30.938 1 96.81 313 ILE A O 1
ATOM 2531 N N . SER A 1 314 ? 15.008 -23.547 -31.078 1 96.06 314 SER A N 1
ATOM 2532 C CA . SER A 1 314 ? 15.953 -23.234 -30 1 96.06 314 SER A CA 1
ATOM 2533 C C . SER A 1 314 ? 15.531 -23.891 -28.688 1 96.06 314 SER A C 1
ATOM 2535 O O . SER A 1 314 ? 16.391 -24.312 -27.906 1 96.06 314 SER A O 1
ATOM 2537 N N . LEU A 1 315 ? 14.305 -24 -28.406 1 97.12 315 LEU A N 1
ATOM 2538 C CA . LEU A 1 315 ? 13.781 -24.641 -27.219 1 97.12 315 LEU A CA 1
ATOM 2539 C C . LEU A 1 315 ? 13.906 -26.156 -27.297 1 97.12 315 LEU A C 1
ATOM 2541 O O . LEU A 1 315 ? 14.289 -26.812 -26.328 1 97.12 315 LEU A O 1
ATOM 2545 N N . LEU A 1 316 ? 13.656 -26.688 -28.484 1 96.44 316 LEU A N 1
ATOM 2546 C CA . LEU A 1 316 ? 13.617 -28.125 -28.703 1 96.44 316 LEU A CA 1
ATOM 2547 C C . LEU A 1 316 ? 15.031 -28.719 -28.734 1 96.44 316 LEU A C 1
ATOM 2549 O O . LEU A 1 316 ? 15.219 -29.906 -28.484 1 96.44 316 LEU A O 1
ATOM 2553 N N . GLN A 1 317 ? 15.977 -27.953 -28.953 1 94.31 317 GLN A N 1
ATOM 2554 C CA . GLN A 1 317 ? 17.344 -28.422 -29.156 1 94.31 317 GLN A CA 1
ATOM 2555 C C . GLN A 1 317 ? 18.062 -28.609 -27.828 1 94.31 317 GLN A C 1
ATOM 2557 O O . GLN A 1 317 ? 19.219 -29.016 -27.781 1 94.31 317 GLN A O 1
ATOM 2562 N N . SER A 1 318 ? 17.438 -28.281 -26.781 1 95.44 318 SER A N 1
ATOM 2563 C CA . SER A 1 318 ? 18.062 -28.531 -25.484 1 95.44 318 SER A CA 1
ATOM 2564 C C . SER A 1 318 ? 18.453 -30 -25.328 1 95.44 318 SER A C 1
ATOM 2566 O O . SER A 1 318 ? 17.625 -30.891 -25.5 1 95.44 318 SER A O 1
ATOM 2568 N N . PRO A 1 319 ? 19.656 -30.266 -24.969 1 95.69 319 PRO A N 1
ATOM 2569 C CA . PRO A 1 319 ? 20.109 -31.656 -24.875 1 95.69 319 PRO A CA 1
ATOM 2570 C C . PRO A 1 319 ? 19.484 -32.406 -23.688 1 95.69 319 PRO A C 1
ATOM 2572 O O . PRO A 1 319 ? 19.547 -33.625 -23.625 1 95.69 319 PRO A O 1
ATOM 2575 N N . ARG A 1 320 ? 18.859 -31.703 -22.859 1 96.44 320 ARG A N 1
ATOM 2576 C CA . ARG A 1 320 ? 18.344 -32.312 -21.641 1 96.44 320 ARG A CA 1
ATOM 2577 C C . ARG A 1 320 ? 16.812 -32.344 -21.641 1 96.44 320 ARG A C 1
ATOM 2579 O O . ARG A 1 320 ? 16.188 -32.688 -20.641 1 96.44 320 ARG A O 1
ATOM 2586 N N . LEU A 1 321 ? 16.25 -32.031 -22.75 1 96.94 321 LEU A N 1
ATOM 2587 C CA . LEU A 1 321 ? 14.797 -31.969 -22.844 1 96.94 321 LEU A CA 1
ATOM 2588 C C . LEU A 1 321 ? 14.18 -33.344 -22.703 1 96.94 321 LEU A C 1
ATOM 2590 O O . LEU A 1 321 ? 14.242 -34.156 -23.625 1 96.94 321 LEU A O 1
ATOM 2594 N N . SER A 1 322 ? 13.57 -33.594 -21.578 1 96 322 SER A N 1
ATOM 2595 C CA . SER A 1 322 ? 13.031 -34.938 -21.297 1 96 322 SER A CA 1
ATOM 2596 C C . SER A 1 322 ? 11.516 -34.969 -21.453 1 96 322 SER A C 1
ATOM 2598 O O . SER A 1 322 ? 10.938 -36 -21.766 1 96 322 SER A O 1
ATOM 2600 N N . THR A 1 323 ? 10.891 -33.875 -21.156 1 96.12 323 THR A N 1
ATOM 2601 C CA . THR A 1 323 ? 9.438 -33.781 -21.25 1 96.12 323 THR A CA 1
ATOM 2602 C C . THR A 1 323 ? 9.008 -32.625 -22.156 1 96.12 323 THR A C 1
ATOM 2604 O O . THR A 1 323 ? 9.414 -31.5 -21.953 1 96.12 323 THR A O 1
ATOM 2607 N N . LEU A 1 324 ? 8.148 -32.938 -23.078 1 96.19 324 LEU A N 1
ATOM 2608 C CA . LEU A 1 324 ? 7.691 -31.953 -24.062 1 96.19 324 LEU A CA 1
ATOM 2609 C C . LEU A 1 324 ? 6.176 -32 -24.203 1 96.19 324 LEU A C 1
ATOM 2611 O O . LEU A 1 324 ? 5.605 -33.062 -24.469 1 96.19 324 LEU A O 1
ATOM 2615 N N . VAL A 1 325 ? 5.523 -30.953 -23.953 1 95.94 325 VAL A N 1
ATOM 2616 C CA . VAL A 1 325 ? 4.098 -30.781 -24.203 1 95.94 325 VAL A CA 1
ATOM 2617 C C . VAL A 1 325 ? 3.885 -29.719 -25.281 1 95.94 325 VAL A C 1
ATOM 2619 O O . VAL A 1 325 ? 4.172 -28.547 -25.078 1 95.94 325 VAL A O 1
ATOM 2622 N N . ILE A 1 326 ? 3.311 -30.094 -26.375 1 94.69 326 ILE A N 1
ATOM 2623 C CA . ILE A 1 326 ? 3.307 -29.172 -27.5 1 94.69 326 ILE A CA 1
ATOM 2624 C C . ILE A 1 326 ? 2.1 -29.469 -28.391 1 94.69 326 ILE A C 1
ATOM 2626 O O . ILE A 1 326 ? 1.479 -30.516 -28.297 1 94.69 326 ILE A O 1
ATOM 2630 N N . ASN A 1 327 ? 1.815 -28.531 -29.219 1 93.88 327 ASN A N 1
ATOM 2631 C CA . ASN A 1 327 ? 0.717 -28.656 -30.172 1 93.88 327 ASN A CA 1
ATOM 2632 C C . ASN A 1 327 ? 1.219 -29.062 -31.547 1 93.88 327 ASN A C 1
ATOM 2634 O O . ASN A 1 327 ? 1.62 -28.203 -32.344 1 93.88 327 ASN A O 1
ATOM 2638 N N . ILE A 1 328 ? 0.938 -30.234 -31.922 1 91.88 328 ILE A N 1
ATOM 2639 C CA . ILE A 1 328 ? 1.424 -30.75 -33.188 1 91.88 328 ILE A CA 1
ATOM 2640 C C . ILE A 1 328 ? 0.416 -30.438 -34.312 1 91.88 328 ILE A C 1
ATOM 2642 O O . ILE A 1 328 ? 0.657 -30.75 -35.469 1 91.88 328 ILE A O 1
ATOM 2646 N N . GLY A 1 329 ? -0.627 -29.828 -33.938 1 88.69 329 GLY A N 1
ATOM 2647 C CA . GLY A 1 329 ? -1.595 -29.422 -34.938 1 88.69 329 GLY A CA 1
ATOM 2648 C C . GLY A 1 329 ? -1.166 -28.188 -35.688 1 88.69 329 GLY A C 1
ATOM 2649 O O . GLY A 1 329 ? -1.694 -27.906 -36.781 1 88.69 329 GLY A O 1
ATOM 2650 N N . ASP A 1 330 ? -0.234 -27.516 -35.219 1 89.69 330 ASP A N 1
ATOM 2651 C CA . ASP A 1 330 ? 0.298 -26.297 -35.844 1 89.69 330 ASP A CA 1
ATOM 2652 C C . ASP A 1 330 ? 1.398 -26.641 -36.844 1 89.69 330 ASP A C 1
ATOM 2654 O O . ASP A 1 330 ? 2.281 -27.453 -36.562 1 89.69 330 ASP A O 1
ATOM 2658 N N . SER A 1 331 ? 1.305 -25.984 -38 1 90.06 331 SER A N 1
ATOM 2659 C CA . SER A 1 331 ? 2.258 -26.281 -39.062 1 90.06 331 SER A CA 1
ATOM 2660 C C . SER A 1 331 ? 3.68 -25.906 -38.656 1 90.06 331 SER A C 1
ATOM 2662 O O . SER A 1 331 ? 4.633 -26.609 -39 1 90.06 331 SER A O 1
ATOM 2664 N N . ILE A 1 332 ? 3.777 -24.922 -37.906 1 92.19 332 ILE A N 1
ATOM 2665 C CA . ILE A 1 332 ? 5.094 -24.469 -37.469 1 92.19 332 ILE A CA 1
ATOM 2666 C C . ILE A 1 332 ? 5.703 -25.516 -36.531 1 92.19 332 ILE A C 1
ATOM 2668 O O . ILE A 1 332 ? 6.895 -25.812 -36.625 1 92.19 332 ILE A O 1
ATOM 2672 N N . THR A 1 333 ? 4.934 -25.969 -35.688 1 93.62 333 THR A N 1
ATOM 2673 C CA . THR A 1 333 ? 5.391 -26.984 -34.75 1 93.62 333 THR A CA 1
ATOM 2674 C C . THR A 1 333 ? 5.82 -28.25 -35.469 1 93.62 333 THR A C 1
ATOM 2676 O O . THR A 1 333 ? 6.859 -28.828 -35.156 1 93.62 333 THR A O 1
ATOM 2679 N N . VAL A 1 334 ? 5.039 -28.656 -36.438 1 92.56 334 VAL A N 1
ATOM 2680 C CA . VAL A 1 334 ? 5.344 -29.875 -37.188 1 92.56 334 VAL A CA 1
ATOM 2681 C C . VAL A 1 334 ? 6.676 -29.703 -37.906 1 92.56 334 VAL A C 1
ATOM 2683 O O . VAL A 1 334 ? 7.539 -30.578 -37.875 1 92.56 334 VAL A O 1
ATOM 2686 N N . ASN A 1 335 ? 6.773 -28.594 -38.531 1 93.81 335 ASN A N 1
ATOM 2687 C CA . ASN A 1 335 ? 7.996 -28.312 -39.281 1 93.81 335 ASN A CA 1
ATOM 2688 C C . ASN A 1 335 ? 9.219 -28.281 -38.344 1 93.81 335 ASN A C 1
ATOM 2690 O O . ASN A 1 335 ? 10.281 -28.797 -38.719 1 93.81 335 ASN A O 1
ATOM 2694 N N . ALA A 1 336 ? 9.062 -27.703 -37.25 1 95.12 336 ALA A N 1
ATOM 2695 C CA . ALA A 1 336 ? 10.156 -27.609 -36.312 1 95.12 336 ALA A CA 1
ATOM 2696 C C . ALA A 1 336 ? 10.547 -28.984 -35.781 1 95.12 336 ALA A C 1
ATOM 2698 O O . ALA A 1 336 ? 11.734 -29.312 -35.688 1 95.12 336 ALA A O 1
ATOM 2699 N N . MET A 1 337 ? 9.602 -29.75 -35.469 1 93.75 337 MET A N 1
ATOM 2700 C CA . MET A 1 337 ? 9.852 -31.094 -34.938 1 93.75 337 MET A CA 1
ATOM 2701 C C . MET A 1 337 ? 10.531 -31.953 -36 1 93.75 337 MET A C 1
ATOM 2703 O O . MET A 1 337 ? 11.414 -32.75 -35.688 1 93.75 337 MET A O 1
ATOM 2707 N N . ASP A 1 338 ? 10.086 -31.766 -37.188 1 92.56 338 ASP A N 1
ATOM 2708 C CA . ASP A 1 338 ? 10.664 -32.531 -38.312 1 92.56 338 ASP A CA 1
ATOM 2709 C C . ASP A 1 338 ? 12.125 -32.125 -38.531 1 92.56 338 ASP A C 1
ATOM 2711 O O . ASP A 1 338 ? 12.961 -33 -38.844 1 92.56 338 ASP A O 1
ATOM 2715 N N . GLN A 1 339 ? 12.297 -30.938 -38.406 1 93.5 339 GLN A N 1
ATOM 2716 C CA . GLN A 1 339 ? 13.648 -30.438 -38.594 1 93.5 339 GLN A CA 1
ATOM 2717 C C . GLN A 1 339 ? 14.594 -30.938 -37.531 1 93.5 339 GLN A C 1
ATOM 2719 O O . GLN A 1 339 ? 15.734 -31.312 -37.812 1 93.5 339 GLN A O 1
ATOM 2724 N N . VAL A 1 340 ? 14.148 -30.875 -36.344 1 94.31 340 VAL A N 1
ATOM 2725 C CA . VAL A 1 340 ? 14.984 -31.328 -35.219 1 94.31 340 VAL A CA 1
ATOM 2726 C C . VAL A 1 340 ? 15.133 -32.844 -35.281 1 94.31 340 VAL A C 1
ATOM 2728 O O . VAL A 1 340 ? 16.219 -33.375 -35.031 1 94.31 340 VAL A O 1
ATOM 2731 N N . GLY A 1 341 ? 14.039 -33.531 -35.594 1 92.19 341 GLY A N 1
ATOM 2732 C CA . GLY A 1 341 ? 14.055 -34.969 -35.75 1 92.19 341 GLY A CA 1
ATOM 2733 C C . GLY A 1 341 ? 14.117 -35.719 -34.438 1 92.19 341 GLY A C 1
ATOM 2734 O O . GLY A 1 341 ? 13.234 -35.594 -33.594 1 92.19 341 GLY A O 1
ATOM 2735 N N . TYR A 1 342 ? 15.273 -36.312 -34.281 1 94.44 342 TYR A N 1
ATOM 2736 C CA . TYR A 1 342 ? 15.438 -37.156 -33.094 1 94.44 342 TYR A CA 1
ATOM 2737 C C . TYR A 1 342 ? 15.883 -36.344 -31.891 1 94.44 342 TYR A C 1
ATOM 2739 O O . TYR A 1 342 ? 16.906 -35.688 -31.938 1 94.44 342 TYR A O 1
ATOM 2747 N N . LEU A 1 343 ? 15.086 -36.438 -30.891 1 95.06 343 LEU A N 1
ATOM 2748 C CA . LEU A 1 343 ? 15.406 -35.812 -29.609 1 95.06 343 LEU A CA 1
ATOM 2749 C C . LEU A 1 343 ? 15.898 -36.875 -28.609 1 95.06 343 LEU A C 1
ATOM 2751 O O . LEU A 1 343 ? 15.094 -37.5 -27.938 1 95.06 343 LEU A O 1
ATOM 2755 N N . ARG A 1 344 ? 17.094 -36.969 -28.406 1 93.38 344 ARG A N 1
ATOM 2756 C CA . ARG A 1 344 ? 17.75 -38.062 -27.703 1 93.38 344 ARG A CA 1
ATOM 2757 C C . ARG A 1 344 ? 17.25 -38.188 -26.266 1 93.38 344 ARG A C 1
ATOM 2759 O O . ARG A 1 344 ? 17.062 -39.281 -25.75 1 93.38 344 ARG A O 1
ATOM 2766 N N . SER A 1 345 ? 17.031 -37.062 -25.625 1 95.25 345 SER A N 1
ATOM 2767 C CA . SER A 1 345 ? 16.719 -37.062 -24.203 1 95.25 345 SER A CA 1
ATOM 2768 C C . SER A 1 345 ? 15.219 -37.125 -23.969 1 95.25 345 SER A C 1
ATOM 2770 O O . SER A 1 345 ? 14.766 -37.219 -22.812 1 95.25 345 SER A O 1
ATOM 2772 N N . LEU A 1 346 ? 14.445 -37.094 -25.016 1 96.06 346 LEU A N 1
ATOM 2773 C CA . LEU A 1 346 ? 13 -37 -24.875 1 96.06 346 LEU A CA 1
ATOM 2774 C C . LEU A 1 346 ? 12.422 -38.312 -24.359 1 96.06 346 LEU A C 1
ATOM 2776 O O . LEU A 1 346 ? 12.625 -39.375 -24.953 1 96.06 346 LEU A O 1
ATOM 2780 N N . GLU A 1 347 ? 11.734 -38.281 -23.25 1 95.81 347 GLU A N 1
ATOM 2781 C CA . GLU A 1 347 ? 11.117 -39.438 -22.641 1 95.81 347 GLU A CA 1
ATOM 2782 C C . GLU A 1 347 ? 9.594 -39.344 -22.641 1 95.81 347 GLU A C 1
ATOM 2784 O O . GLU A 1 347 ? 8.898 -40.344 -22.734 1 95.81 347 GLU A O 1
ATOM 2789 N N . THR A 1 348 ? 9.148 -38.156 -22.453 1 96.31 348 THR A N 1
ATOM 2790 C CA . THR A 1 348 ? 7.715 -37.906 -22.375 1 96.31 348 THR A CA 1
ATOM 2791 C C . THR A 1 348 ? 7.27 -36.938 -23.438 1 96.31 348 THR A C 1
ATOM 2793 O O . THR A 1 348 ? 7.789 -35.812 -23.516 1 96.31 348 THR A O 1
ATOM 2796 N N . LEU A 1 349 ? 6.328 -37.281 -24.219 1 96.25 349 LEU A N 1
ATOM 2797 C CA . LEU A 1 349 ? 5.742 -36.438 -25.25 1 96.25 349 LEU A CA 1
ATOM 2798 C C . LEU A 1 349 ? 4.227 -36.375 -25.109 1 96.25 349 LEU A C 1
ATOM 2800 O O . LEU A 1 349 ? 3.555 -37.406 -25.094 1 96.25 349 LEU A O 1
ATOM 2804 N N . VAL A 1 350 ? 3.756 -35.219 -24.922 1 95.94 350 VAL A N 1
ATOM 2805 C CA . VAL A 1 350 ? 2.314 -35 -24.812 1 95.94 350 VAL A CA 1
ATOM 2806 C C . VAL A 1 350 ? 1.852 -34.031 -25.891 1 95.94 350 VAL A C 1
ATOM 2808 O O . VAL A 1 350 ? 2.387 -32.906 -25.984 1 95.94 350 VAL A O 1
ATOM 2811 N N . TRP A 1 351 ? 0.894 -34.438 -26.672 1 95.38 351 TRP A N 1
ATOM 2812 C CA . TRP A 1 351 ? 0.284 -33.562 -27.641 1 95.38 351 TRP A CA 1
ATOM 2813 C C . TRP A 1 351 ? -0.895 -32.812 -27.031 1 95.38 351 TRP A C 1
ATOM 2815 O O . TRP A 1 351 ? -1.818 -33.406 -26.5 1 95.38 351 TRP A O 1
ATOM 2825 N N . ASN A 1 352 ? -0.867 -31.484 -27.094 1 93 352 ASN A N 1
ATOM 2826 C CA . ASN A 1 352 ? -1.92 -30.719 -26.438 1 93 352 ASN A CA 1
ATOM 2827 C C . ASN A 1 352 ? -2.773 -29.953 -27.438 1 93 352 ASN A C 1
ATOM 2829 O O . ASN A 1 352 ? -3.432 -28.984 -27.094 1 93 352 ASN A O 1
ATOM 2833 N N . GLY A 1 353 ? -2.805 -30.406 -28.641 1 89.94 353 GLY A N 1
ATOM 2834 C CA . GLY A 1 353 ? -3.68 -29.828 -29.641 1 89.94 353 GLY A CA 1
ATOM 2835 C C . GLY A 1 353 ? -5.125 -30.266 -29.5 1 89.94 353 GLY A C 1
ATOM 2836 O O . GLY A 1 353 ? -5.398 -31.422 -29.172 1 89.94 353 GLY A O 1
ATOM 2837 N N . VAL A 1 354 ? -6.137 -29.453 -29.719 1 87.31 354 VAL A N 1
ATOM 2838 C CA . VAL A 1 354 ? -7.555 -29.75 -29.531 1 87.31 354 VAL A CA 1
ATOM 2839 C C . VAL A 1 354 ? -8.086 -30.5 -30.75 1 87.31 354 VAL A C 1
ATOM 2841 O O . VAL A 1 354 ? -8.758 -31.516 -30.609 1 87.31 354 VAL A O 1
ATOM 2844 N N . ASN A 1 355 ? -7.934 -30.125 -31.969 1 87 355 ASN A N 1
ATOM 2845 C CA . ASN A 1 355 ? -8.461 -30.734 -33.188 1 87 355 ASN A CA 1
ATOM 2846 C C . ASN A 1 355 ? -7.34 -31.047 -34.188 1 87 355 ASN A C 1
ATOM 2848 O O . ASN A 1 355 ? -7.199 -30.359 -35.188 1 87 355 ASN A O 1
ATOM 2852 N N . LEU A 1 356 ? -6.805 -32.188 -33.812 1 92.88 356 LEU A N 1
ATOM 2853 C CA . LEU A 1 356 ? -5.73 -32.594 -34.688 1 92.88 356 LEU A CA 1
ATOM 2854 C C . LEU A 1 356 ? -6.289 -33.281 -35.938 1 92.88 356 LEU A C 1
ATOM 2856 O O . LEU A 1 356 ? -7.234 -34.062 -35.875 1 92.88 356 LEU A O 1
ATOM 2860 N N . PRO A 1 357 ? -5.73 -32.938 -37.031 1 90.94 357 PRO A N 1
ATOM 2861 C CA . PRO A 1 357 ? -6.223 -33.562 -38.281 1 90.94 357 PRO A CA 1
ATOM 2862 C C . PRO A 1 357 ? -5.93 -35.062 -38.344 1 90.94 357 PRO A C 1
ATOM 2864 O O . PRO A 1 357 ? -4.867 -35.5 -37.906 1 90.94 357 PRO A O 1
ATOM 2867 N N . ALA A 1 358 ? -6.801 -35.781 -39.031 1 90.44 358 ALA A N 1
ATOM 2868 C CA . ALA A 1 358 ? -6.645 -37.219 -39.188 1 90.44 358 ALA A CA 1
ATOM 2869 C C . ALA A 1 358 ? -5.418 -37.562 -40.031 1 90.44 358 ALA A C 1
ATOM 2871 O O . ALA A 1 358 ? -4.844 -38.625 -39.906 1 90.44 358 ALA A O 1
ATOM 2872 N N . THR A 1 359 ? -4.973 -36.594 -40.875 1 89.62 359 THR A N 1
ATOM 2873 C CA . THR A 1 359 ? -3.861 -36.812 -41.781 1 89.62 359 THR A CA 1
ATOM 2874 C C . THR A 1 359 ? -2.553 -36.312 -41.188 1 89.62 359 THR A C 1
ATOM 2876 O O . THR A 1 359 ? -1.544 -36.188 -41.875 1 89.62 359 THR A O 1
ATOM 2879 N N . LEU A 1 360 ? -2.604 -36.094 -39.906 1 91.19 360 LEU A N 1
ATOM 2880 C CA . LEU A 1 360 ? -1.428 -35.594 -39.219 1 91.19 360 LEU A CA 1
ATOM 2881 C C . LEU A 1 360 ? -0.233 -36.531 -39.438 1 91.19 360 LEU A C 1
ATOM 2883 O O . LEU A 1 360 ? -0.378 -37.75 -39.406 1 91.19 360 LEU A O 1
ATOM 2887 N N . SER A 1 361 ? 0.858 -35.875 -39.656 1 89.81 361 SER A N 1
ATOM 2888 C CA . SER A 1 361 ? 2.08 -36.656 -39.812 1 89.81 361 SER A CA 1
ATOM 2889 C C . SER A 1 361 ? 2.498 -37.281 -38.469 1 89.81 361 SER A C 1
ATOM 2891 O O . SER A 1 361 ? 2.494 -36.594 -37.438 1 89.81 361 SER A O 1
ATOM 2893 N N . LEU A 1 362 ? 2.873 -38.531 -38.5 1 92.75 362 LEU A N 1
ATOM 2894 C CA . LEU A 1 362 ? 3.305 -39.25 -37.281 1 92.75 362 LEU A CA 1
ATOM 2895 C C . LEU A 1 362 ? 4.824 -39.375 -37.25 1 92.75 362 LEU A C 1
ATOM 2897 O O . LEU A 1 362 ? 5.359 -40.188 -36.469 1 92.75 362 LEU A O 1
ATOM 2901 N N . ARG A 1 363 ? 5.543 -38.531 -38.031 1 91.38 363 ARG A N 1
ATOM 2902 C CA . ARG A 1 363 ? 6.996 -38.625 -38.125 1 91.38 363 ARG A CA 1
ATOM 2903 C C . ARG A 1 363 ? 7.66 -38.344 -36.781 1 91.38 363 ARG A C 1
ATOM 2905 O O . ARG A 1 363 ? 8.688 -38.938 -36.469 1 91.38 363 ARG A O 1
ATOM 2912 N N . SER A 1 364 ? 7.035 -37.469 -36.094 1 90.44 364 SER A N 1
ATOM 2913 C CA . SER A 1 364 ? 7.598 -37.094 -34.781 1 90.44 364 SER A CA 1
ATOM 2914 C C . SER A 1 364 ? 7.613 -38.281 -33.844 1 90.44 364 SER A C 1
ATOM 2916 O O . SER A 1 364 ? 8.516 -38.438 -33.031 1 90.44 364 SER A O 1
ATOM 2918 N N . LEU A 1 365 ? 6.609 -39.094 -33.938 1 91.5 365 LEU A N 1
ATOM 2919 C CA . LEU A 1 365 ? 6.543 -40.281 -33.125 1 91.5 365 LEU A CA 1
ATOM 2920 C C . LEU A 1 365 ? 7.512 -41.344 -33.656 1 91.5 365 LEU A C 1
ATOM 2922 O O . LEU A 1 365 ? 8.148 -42.062 -32.844 1 91.5 365 LEU A O 1
ATOM 2926 N N . GLU A 1 366 ? 7.637 -41.438 -34.938 1 90.44 366 GLU A N 1
ATOM 2927 C CA . GLU A 1 366 ? 8.508 -42.406 -35.562 1 90.44 366 GLU A CA 1
ATOM 2928 C C . GLU A 1 366 ? 9.977 -42.094 -35.281 1 90.44 366 GLU A C 1
ATOM 2930 O O . GLU A 1 366 ? 10.789 -43 -35.094 1 90.44 366 GLU A O 1
ATOM 2935 N N . HIS A 1 367 ? 10.273 -40.906 -35.281 1 91.44 367 HIS A N 1
ATOM 2936 C CA . HIS A 1 367 ? 11.648 -40.469 -35.062 1 91.44 367 HIS A CA 1
ATOM 2937 C C . HIS A 1 367 ? 12.055 -40.656 -33.594 1 91.44 367 HIS A C 1
ATOM 2939 O O . HIS A 1 367 ? 13.25 -40.75 -33.281 1 91.44 367 HIS A O 1
ATOM 2945 N N . ASN A 1 368 ? 11.117 -40.688 -32.75 1 94.06 368 ASN A N 1
ATOM 2946 C CA . ASN A 1 368 ? 11.406 -40.75 -31.312 1 94.06 368 ASN A CA 1
ATOM 2947 C C . ASN A 1 368 ? 10.875 -42.031 -30.688 1 94.06 368 ASN A C 1
ATOM 2949 O O . ASN A 1 368 ? 10.031 -41.969 -29.781 1 94.06 368 ASN A O 1
ATOM 2953 N N . SER A 1 369 ? 11.414 -43.125 -31.062 1 93.5 369 SER A N 1
ATOM 2954 C CA . SER A 1 369 ? 10.938 -44.438 -30.641 1 93.5 369 SER A CA 1
ATOM 2955 C C . SER A 1 369 ? 11.367 -44.75 -29.219 1 93.5 369 SER A C 1
ATOM 2957 O O . SER A 1 369 ? 10.914 -45.719 -28.625 1 93.5 369 SER A O 1
ATOM 2959 N N . GLN A 1 370 ? 12.188 -43.875 -28.703 1 94.75 370 GLN A N 1
ATOM 2960 C CA . GLN A 1 370 ? 12.688 -44.125 -27.359 1 94.75 370 GLN A CA 1
ATOM 2961 C C . GLN A 1 370 ? 11.688 -43.625 -26.312 1 94.75 370 GLN A C 1
ATOM 2963 O O . GLN A 1 370 ? 11.93 -43.75 -25.109 1 94.75 370 GLN A O 1
ATOM 2968 N N . LEU A 1 371 ? 10.594 -43.094 -26.688 1 96 371 LEU A N 1
ATOM 2969 C CA . LEU A 1 371 ? 9.602 -42.5 -25.797 1 96 371 LEU A CA 1
ATOM 2970 C C . LEU A 1 371 ? 9.141 -43.531 -24.75 1 96 371 LEU A C 1
ATOM 2972 O O . LEU A 1 371 ? 8.922 -44.688 -25.062 1 96 371 LEU A O 1
ATOM 2976 N N . LYS A 1 372 ? 8.984 -43.094 -23.562 1 96.62 372 LYS A N 1
ATOM 2977 C CA . LYS A 1 372 ? 8.469 -43.906 -22.469 1 96.62 372 LYS A CA 1
ATOM 2978 C C . LYS A 1 372 ? 7.016 -43.562 -22.156 1 96.62 372 LYS A C 1
ATOM 2980 O O . LYS A 1 372 ? 6.262 -44.406 -21.656 1 96.62 372 LYS A O 1
ATOM 2985 N N . LYS A 1 373 ? 6.773 -42.344 -22.359 1 97.31 373 LYS A N 1
ATOM 2986 C CA . LYS A 1 373 ? 5.418 -41.875 -22.094 1 97.31 373 LYS A CA 1
ATOM 2987 C C . LYS A 1 373 ? 4.863 -41.094 -23.266 1 97.31 373 LYS A C 1
ATOM 2989 O O . LYS A 1 373 ? 5.574 -40.281 -23.859 1 97.31 373 LYS A O 1
ATOM 2994 N N . PHE A 1 374 ? 3.594 -41.312 -23.562 1 96.94 374 PHE A N 1
ATOM 2995 C CA . PHE A 1 374 ? 2.924 -40.562 -24.625 1 96.94 374 PHE A CA 1
ATOM 2996 C C . PHE A 1 374 ? 1.462 -40.312 -24.266 1 96.94 374 PHE A C 1
ATOM 2998 O O . PHE A 1 374 ? 0.808 -41.188 -23.672 1 96.94 374 PHE A O 1
ATOM 3005 N N . GLY A 1 375 ? 1.077 -39.125 -24.531 1 96.06 375 GLY A N 1
ATOM 3006 C CA . GLY A 1 375 ? -0.325 -38.844 -24.281 1 96.06 375 GLY A CA 1
ATOM 3007 C C . GLY A 1 375 ? -0.858 -37.688 -25.141 1 96.06 375 GLY A C 1
ATOM 3008 O O . GLY A 1 375 ? -0.085 -36.969 -25.75 1 96.06 375 GLY A O 1
ATOM 3009 N N . ILE A 1 376 ? -2.146 -37.656 -25.266 1 94.81 376 ILE A N 1
ATOM 3010 C CA . ILE A 1 376 ? -2.863 -36.594 -25.922 1 94.81 376 ILE A CA 1
ATOM 3011 C C . ILE A 1 376 ? -3.846 -35.938 -24.953 1 94.81 376 ILE A C 1
ATOM 3013 O O . ILE A 1 376 ? -4.695 -36.625 -24.375 1 94.81 376 ILE A O 1
ATOM 3017 N N . LEU A 1 377 ? -3.795 -34.688 -24.828 1 92.06 377 LEU A N 1
ATOM 3018 C CA . LEU A 1 377 ? -4.5 -33.969 -23.766 1 92.06 377 LEU A CA 1
ATOM 3019 C C . LEU A 1 377 ? -5.988 -33.844 -24.078 1 92.06 377 LEU A C 1
ATOM 3021 O O . LEU A 1 377 ? -6.82 -33.844 -23.172 1 92.06 377 LEU A O 1
ATOM 3025 N N . TRP A 1 378 ? -6.301 -33.781 -25.328 1 92.19 378 TRP A N 1
ATOM 3026 C CA . TRP A 1 378 ? -7.688 -33.562 -25.734 1 92.19 378 TRP A CA 1
ATOM 3027 C C . TRP A 1 378 ? -8.234 -34.75 -26.516 1 92.19 378 TRP A C 1
ATOM 3029 O O . TRP A 1 378 ? -7.465 -35.562 -27.031 1 92.19 378 TRP A O 1
ATOM 3039 N N . SER A 1 379 ? -9.523 -34.75 -26.609 1 94.81 379 SER A N 1
ATOM 3040 C CA . SER A 1 379 ? -10.148 -35.844 -27.359 1 94.81 379 SER A CA 1
ATOM 3041 C C . SER A 1 379 ? -9.852 -35.719 -28.859 1 94.81 379 SER A C 1
ATOM 3043 O O . SER A 1 379 ? -9.812 -34.594 -29.391 1 94.81 379 SER A O 1
ATOM 3045 N N . GLN A 1 380 ? -9.609 -36.875 -29.422 1 95.06 380 GLN A N 1
ATOM 3046 C CA . GLN A 1 380 ? -9.289 -36.875 -30.859 1 95.06 380 GLN A CA 1
ATOM 3047 C C . GLN A 1 380 ? -10.203 -37.844 -31.609 1 95.06 380 GLN A C 1
ATOM 3049 O O . GLN A 1 380 ? -10.836 -38.719 -31.016 1 95.06 380 GLN A O 1
ATOM 3054 N N . SER A 1 381 ? -10.242 -37.688 -32.938 1 94.06 381 SER A N 1
ATOM 3055 C CA . SER A 1 381 ? -11.047 -38.562 -33.812 1 94.06 381 SER A CA 1
ATOM 3056 C C . SER A 1 381 ? -10.547 -40 -33.781 1 94.06 381 SER A C 1
ATOM 3058 O O . SER A 1 381 ? -9.336 -40.25 -33.688 1 94.06 381 SER A O 1
ATOM 3060 N N . PRO A 1 382 ? -11.516 -40.938 -33.875 1 93.69 382 PRO A N 1
ATOM 3061 C CA . PRO A 1 382 ? -11.094 -42.344 -33.906 1 93.69 382 PRO A CA 1
ATOM 3062 C C . PRO A 1 382 ? -10.164 -42.688 -35.062 1 93.69 382 PRO A C 1
ATOM 3064 O O . PRO A 1 382 ? -9.266 -43.5 -34.938 1 93.69 382 PRO A O 1
ATOM 3067 N N . SER A 1 383 ? -10.398 -42 -36.188 1 93.5 383 SER A N 1
ATOM 3068 C CA . SER A 1 383 ? -9.57 -42.25 -37.344 1 93.5 383 SER A CA 1
ATOM 3069 C C . SER A 1 383 ? -8.102 -41.906 -37.062 1 93.5 383 SER A C 1
ATOM 3071 O O . SER A 1 383 ? -7.207 -42.656 -37.5 1 93.5 383 SER A O 1
ATOM 3073 N N . LEU A 1 384 ? -7.902 -40.875 -36.344 1 94.69 384 LEU A N 1
ATOM 3074 C CA . LEU A 1 384 ? -6.539 -40.5 -36 1 94.69 384 LEU A CA 1
ATOM 3075 C C . LEU A 1 384 ? -5.941 -41.5 -35 1 94.69 384 LEU A C 1
ATOM 3077 O O . LEU A 1 384 ? -4.785 -41.906 -35.156 1 94.69 384 LEU A O 1
ATOM 3081 N N . LEU A 1 385 ? -6.668 -41.844 -34.031 1 95 385 LEU A N 1
ATOM 3082 C CA . LEU A 1 385 ? -6.188 -42.719 -32.969 1 95 385 LEU A CA 1
ATOM 3083 C C . LEU A 1 385 ? -5.879 -44.125 -33.531 1 95 385 LEU A C 1
ATOM 3085 O O . LEU A 1 385 ? -4.961 -44.781 -33.062 1 95 385 LEU A O 1
ATOM 3089 N N . GLU A 1 386 ? -6.633 -44.562 -34.531 1 93.75 386 GLU A N 1
ATOM 3090 C CA . GLU A 1 386 ? -6.391 -45.844 -35.188 1 93.75 386 GLU A CA 1
ATOM 3091 C C . GLU A 1 386 ? -5.051 -45.844 -35.938 1 93.75 386 GLU A C 1
ATOM 3093 O O . GLU A 1 386 ? -4.465 -46.906 -36.156 1 93.75 386 GLU A O 1
ATOM 3098 N N . ARG A 1 387 ? -4.629 -44.688 -36.219 1 93.88 387 ARG A N 1
ATOM 3099 C CA . ARG A 1 387 ? -3.324 -44.562 -36.875 1 93.88 387 ARG A CA 1
ATOM 3100 C C . ARG A 1 387 ? -2.213 -44.469 -35.844 1 93.88 387 ARG A C 1
ATOM 3102 O O . ARG A 1 387 ? -1.122 -45 -36.031 1 93.88 387 ARG A O 1
ATOM 3109 N N . ILE A 1 388 ? -2.471 -43.812 -34.75 1 94.88 388 ILE A N 1
ATOM 3110 C CA . ILE A 1 388 ? -1.466 -43.5 -33.75 1 94.88 388 ILE A CA 1
ATOM 3111 C C . ILE A 1 388 ? -1.087 -44.781 -33 1 94.88 388 ILE A C 1
ATOM 3113 O O . ILE A 1 388 ? 0.095 -45.062 -32.75 1 94.88 388 ILE A O 1
ATOM 3117 N N . VAL A 1 389 ? -2.055 -45.625 -32.625 1 94.94 389 VAL A N 1
ATOM 3118 C CA . VAL A 1 389 ? -1.825 -46.781 -31.766 1 94.94 389 VAL A CA 1
ATOM 3119 C C . VAL A 1 389 ? -0.862 -47.75 -32.438 1 94.94 389 VAL A C 1
ATOM 3121 O O . VAL A 1 389 ? 0.139 -48.156 -31.844 1 94.94 389 VAL A O 1
ATOM 3124 N N . PRO A 1 390 ? -1.073 -48.062 -33.75 1 91.69 390 PRO A N 1
ATOM 3125 C CA . PRO A 1 390 ? -0.097 -48.938 -34.406 1 91.69 390 PRO A CA 1
ATOM 3126 C C . PRO A 1 390 ? 1.288 -48.312 -34.5 1 91.69 390 PRO A C 1
ATOM 3128 O O . PRO A 1 390 ? 2.301 -49 -34.406 1 91.69 390 PRO A O 1
ATOM 3131 N N . ALA A 1 391 ? 1.313 -47.031 -34.656 1 92.44 391 ALA A N 1
ATOM 3132 C CA . ALA A 1 391 ? 2.592 -46.344 -34.75 1 92.44 391 ALA A CA 1
ATOM 3133 C C . ALA A 1 391 ? 3.365 -46.438 -33.438 1 92.44 391 ALA A C 1
ATOM 3135 O O . ALA A 1 391 ? 4.598 -46.406 -33.438 1 92.44 391 ALA A O 1
ATOM 3136 N N . LEU A 1 392 ? 2.691 -46.531 -32.375 1 95 392 LEU A N 1
ATOM 3137 C CA . LEU A 1 392 ? 3.301 -46.562 -31.047 1 95 392 LEU A CA 1
ATOM 3138 C C . LEU A 1 392 ? 3.938 -47.938 -30.781 1 95 392 LEU A C 1
ATOM 3140 O O . LEU A 1 392 ? 4.719 -48.062 -29.844 1 95 392 LEU A O 1
ATOM 3144 N N . THR A 1 393 ? 3.621 -48.938 -31.578 1 90.44 393 THR A N 1
ATOM 3145 C CA . THR A 1 393 ? 4.211 -50.25 -31.406 1 90.44 393 THR A CA 1
ATOM 3146 C C . THR A 1 393 ? 5.719 -50.219 -31.641 1 90.44 393 THR A C 1
ATOM 3148 O O . THR A 1 393 ? 6.449 -51.094 -31.172 1 90.44 393 THR A O 1
ATOM 3151 N N . SER A 1 394 ? 6.094 -49.188 -32.375 1 88.75 394 SER A N 1
ATOM 3152 C CA . SER A 1 394 ? 7.52 -49.031 -32.625 1 88.75 394 SER A CA 1
ATOM 3153 C C . SER A 1 394 ? 8.242 -48.5 -31.375 1 88.75 394 SER A C 1
ATOM 3155 O O . SER A 1 394 ? 9.469 -48.562 -31.297 1 88.75 394 SER A O 1
ATOM 3157 N N . CYS A 1 395 ? 7.559 -48 -30.438 1 93 395 CYS A N 1
ATOM 3158 C CA . CYS A 1 395 ? 8.125 -47.531 -29.188 1 93 395 CYS A CA 1
ATOM 3159 C C . CYS A 1 395 ? 8.203 -48.656 -28.156 1 93 395 CYS A C 1
ATOM 3161 O O . CYS A 1 395 ? 7.328 -48.781 -27.312 1 93 395 CYS A O 1
ATOM 3163 N N . TYR A 1 396 ? 9.227 -49.312 -28.125 1 89.94 396 TYR A N 1
ATOM 3164 C CA . TYR A 1 396 ? 9.359 -50.562 -27.359 1 89.94 396 TYR A CA 1
ATOM 3165 C C . TYR A 1 396 ? 9.414 -50.25 -25.859 1 89.94 396 TYR A C 1
ATOM 3167 O O . TYR A 1 396 ? 9.141 -51.125 -25.031 1 89.94 396 TYR A O 1
ATOM 3175 N N . ASN A 1 397 ? 9.727 -49.062 -25.547 1 93.31 397 ASN A N 1
ATOM 3176 C CA . ASN A 1 397 ? 9.883 -48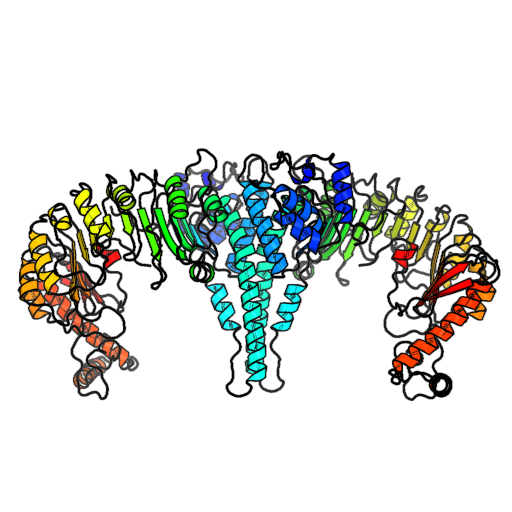.719 -24.141 1 93.31 397 ASN A CA 1
ATOM 3177 C C . ASN A 1 397 ? 8.664 -47.969 -23.609 1 93.31 397 ASN A C 1
ATOM 3179 O O . ASN A 1 397 ? 8.703 -47.438 -22.5 1 93.31 397 ASN A O 1
ATOM 3183 N N . LEU A 1 398 ? 7.645 -47.906 -24.375 1 96.38 398 LEU A N 1
ATOM 3184 C CA . LEU A 1 398 ? 6.473 -47.125 -23.984 1 96.38 398 LEU A CA 1
ATOM 3185 C C . LEU A 1 398 ? 5.797 -47.75 -22.75 1 96.38 398 LEU A C 1
ATOM 3187 O O . LEU A 1 398 ? 5.332 -48.875 -22.812 1 96.38 398 LEU A O 1
ATOM 3191 N N . LYS A 1 399 ? 5.715 -46.969 -21.703 1 97.06 399 LYS A N 1
ATOM 3192 C CA . LYS A 1 399 ? 5.172 -47.5 -20.438 1 97.06 399 LYS A CA 1
ATOM 3193 C C . LYS A 1 399 ? 3.855 -46.812 -20.094 1 97.06 399 LYS A C 1
ATOM 3195 O O . LYS A 1 399 ? 3.006 -47.375 -19.422 1 97.06 399 LYS A O 1
ATOM 3200 N N . THR A 1 400 ? 3.764 -45.562 -20.453 1 97.56 400 THR A N 1
ATOM 3201 C CA . THR A 1 400 ? 2.58 -44.781 -20.109 1 97.56 400 THR A CA 1
ATOM 3202 C C . THR A 1 400 ? 1.89 -44.281 -21.375 1 97.56 400 THR A C 1
ATOM 3204 O O . THR A 1 400 ? 2.543 -43.75 -22.266 1 97.56 400 THR A O 1
ATOM 3207 N N . LEU A 1 401 ? 0.562 -44.406 -21.391 1 97.5 401 LEU A N 1
ATOM 3208 C CA . LEU A 1 401 ? -0.212 -43.969 -22.547 1 97.5 401 LEU A CA 1
ATOM 3209 C C . LEU A 1 401 ? -1.548 -43.375 -22.109 1 97.5 401 LEU A C 1
ATOM 3211 O O . LEU A 1 401 ? -2.199 -43.906 -21.203 1 97.5 401 LEU A O 1
ATOM 3215 N N . SER A 1 402 ? -1.822 -42.281 -22.641 1 97.44 402 SER A N 1
ATOM 3216 C CA . SER A 1 402 ? -3.129 -41.656 -22.422 1 97.44 402 SER A CA 1
ATOM 3217 C C . SER A 1 402 ? -3.793 -41.281 -23.734 1 97.44 402 SER A C 1
ATOM 3219 O O . SER A 1 402 ? -3.24 -40.5 -24.516 1 97.44 402 SER A O 1
ATOM 3221 N N . LEU A 1 403 ? -4.977 -41.781 -23.984 1 96.62 403 LEU A N 1
ATOM 3222 C CA . LEU A 1 403 ? -5.727 -41.5 -25.203 1 96.62 403 LEU A CA 1
ATOM 3223 C C . LEU A 1 403 ? -7.184 -41.188 -24.891 1 96.62 403 LEU A C 1
ATOM 3225 O O . LEU A 1 403 ? -7.773 -41.812 -24 1 96.62 403 LEU A O 1
ATOM 3229 N N . ILE A 1 404 ? -7.723 -40.312 -25.609 1 96.38 404 ILE A N 1
ATOM 3230 C CA . ILE A 1 404 ? -9.109 -39.906 -25.422 1 96.38 404 ILE A CA 1
ATOM 3231 C C . ILE A 1 404 ? -9.844 -39.906 -26.75 1 96.38 404 ILE A C 1
ATOM 3233 O O . ILE A 1 404 ? -9.438 -39.188 -27.688 1 96.38 404 ILE A O 1
ATOM 3237 N N . TRP A 1 405 ? -10.945 -40.625 -26.844 1 96.06 405 TRP A N 1
ATOM 3238 C CA . TRP A 1 405 ? -11.727 -40.719 -28.078 1 96.06 405 TRP A CA 1
ATOM 3239 C C . TRP A 1 405 ? -12.852 -39.688 -28.094 1 96.06 405 TRP A C 1
ATOM 3241 O O . TRP A 1 405 ? -13.57 -39.531 -27.094 1 96.06 405 TRP A O 1
ATOM 3251 N N . ASP A 1 406 ? -12.961 -39 -29.203 1 94.12 406 ASP A N 1
ATOM 3252 C CA . ASP A 1 406 ? -14.047 -38.031 -29.359 1 94.12 406 ASP A CA 1
ATOM 3253 C C . ASP A 1 406 ? -15.328 -38.719 -29.812 1 94.12 406 ASP A C 1
ATOM 3255 O O . ASP A 1 406 ? -15.938 -38.344 -30.812 1 94.12 406 ASP A O 1
ATOM 3259 N N . GLU A 1 407 ? -15.602 -39.875 -29.391 1 93.44 407 GLU A N 1
ATOM 3260 C CA . GLU A 1 407 ? -16.812 -40.688 -29.641 1 93.44 407 GLU A CA 1
ATOM 3261 C C . GLU A 1 407 ? -17.344 -41.281 -28.344 1 93.44 407 GLU A C 1
ATOM 3263 O O . GLU A 1 407 ? -16.641 -41.344 -27.344 1 93.44 407 GLU A O 1
ATOM 3268 N N . LYS A 1 408 ? -18.594 -41.75 -28.531 1 92.25 408 LYS A N 1
ATOM 3269 C CA . LYS A 1 408 ? -19.266 -42.25 -27.344 1 92.25 408 LYS A CA 1
ATOM 3270 C C . LYS A 1 408 ? -18.812 -43.688 -27.031 1 92.25 408 LYS A C 1
ATOM 3272 O O . LYS A 1 408 ? -19.078 -44.188 -25.953 1 92.25 408 LYS A O 1
ATOM 3277 N N . ILE A 1 409 ? -18.156 -44.25 -28.016 1 91.62 409 ILE A N 1
ATOM 3278 C CA . ILE A 1 409 ? -17.719 -45.625 -27.828 1 91.62 409 ILE A CA 1
ATOM 3279 C C . ILE A 1 409 ? -16.297 -45.781 -28.344 1 91.62 409 ILE A C 1
ATOM 3281 O O . ILE A 1 409 ? -15.875 -45.094 -29.281 1 91.62 409 ILE A O 1
ATOM 3285 N N . ILE A 1 410 ? -15.539 -46.656 -27.734 1 94.06 410 ILE A N 1
ATOM 3286 C CA . ILE A 1 410 ? -14.219 -47.062 -28.203 1 94.06 410 ILE A CA 1
ATOM 3287 C C . ILE A 1 410 ? -14.32 -48.344 -29 1 94.06 410 ILE A C 1
ATOM 3289 O O . ILE A 1 410 ? -14.797 -49.375 -28.484 1 94.06 410 ILE A O 1
ATOM 3293 N N . SER A 1 411 ? -13.883 -48.281 -30.188 1 92 411 SER A N 1
ATOM 3294 C CA . SER A 1 411 ? -14.008 -49.438 -31.062 1 92 411 SER A CA 1
ATOM 3295 C C . SER A 1 411 ? -13.156 -50.594 -30.562 1 92 411 SER A C 1
ATOM 3297 O O . SER A 1 411 ? -12.07 -50.375 -30.016 1 92 411 SER A O 1
ATOM 3299 N N . SER A 1 412 ? -13.672 -51.812 -30.797 1 91.88 412 SER A N 1
ATOM 3300 C CA . SER A 1 412 ? -12.938 -53.031 -30.406 1 91.88 412 SER A CA 1
ATOM 3301 C C . SER A 1 412 ? -11.641 -53.156 -31.203 1 91.88 412 SER A C 1
ATOM 3303 O O . SER A 1 412 ? -10.648 -53.688 -30.688 1 91.88 412 SER A O 1
ATOM 3305 N N . VAL A 1 413 ? -11.703 -52.594 -32.312 1 89.69 413 VAL A N 1
ATOM 3306 C CA . VAL A 1 413 ? -10.523 -52.656 -33.188 1 89.69 413 VAL A CA 1
ATOM 3307 C C . VAL A 1 413 ? -9.375 -51.875 -32.562 1 89.69 413 VAL A C 1
ATOM 3309 O O . VAL A 1 413 ? -8.242 -52.375 -32.5 1 89.69 413 VAL A O 1
ATOM 3312 N N . THR A 1 414 ? -9.68 -50.75 -32.125 1 91.44 414 THR A N 1
ATOM 3313 C CA . THR A 1 414 ? -8.633 -49.906 -31.531 1 91.44 414 THR A CA 1
ATOM 3314 C C . THR A 1 414 ? -8.18 -50.5 -30.203 1 91.44 414 THR A C 1
ATOM 3316 O O . THR A 1 414 ? -6.996 -50.438 -29.859 1 91.44 414 THR A O 1
ATOM 3319 N N . LEU A 1 415 ? -9.117 -51.031 -29.484 1 94.62 415 LEU A N 1
ATOM 3320 C CA . LEU A 1 415 ? -8.773 -51.688 -28.219 1 94.62 415 LEU A CA 1
ATOM 3321 C C . LEU A 1 415 ? -7.852 -52.875 -28.453 1 94.62 415 LEU A C 1
ATOM 3323 O O . LEU A 1 415 ? -6.918 -53.094 -27.672 1 94.62 415 LEU A O 1
ATOM 3327 N N . MET A 1 416 ? -8.164 -53.562 -29.5 1 94.69 416 MET A N 1
ATOM 3328 C CA . MET A 1 416 ? -7.32 -54.719 -29.844 1 94.69 416 MET A CA 1
ATOM 3329 C C . MET A 1 416 ? -5.906 -54.281 -30.203 1 94.69 416 MET A C 1
ATOM 3331 O O . MET A 1 416 ? -4.93 -54.906 -29.812 1 94.69 416 MET A O 1
ATOM 3335 N N . SER A 1 417 ? -5.867 -53.219 -30.906 1 94.06 417 SER A N 1
ATOM 3336 C CA . SER A 1 417 ? -4.559 -52.688 -31.234 1 94.06 417 SER A CA 1
ATOM 3337 C C . SER A 1 417 ? -3.812 -52.25 -29.984 1 94.06 417 SER A C 1
ATOM 3339 O O . SER A 1 417 ? -2.596 -52.406 -29.891 1 94.06 417 SER A O 1
ATOM 3341 N N . LEU A 1 418 ? -4.488 -51.625 -29.062 1 95.06 418 LEU A N 1
ATOM 3342 C CA . LEU A 1 418 ? -3.914 -51.219 -27.797 1 95.06 418 LEU A CA 1
ATOM 3343 C C . LEU A 1 418 ? -3.367 -52.406 -27.016 1 95.06 418 LEU A C 1
ATOM 3345 O O . LEU A 1 418 ? -2.354 -52.281 -26.328 1 95.06 418 LEU A O 1
ATOM 3349 N N . SER A 1 419 ? -4.051 -53.531 -27.109 1 95.38 419 SER A N 1
ATOM 3350 C CA . SER A 1 419 ? -3.682 -54.75 -26.359 1 95.38 419 SER A CA 1
ATOM 3351 C C . SER A 1 419 ? -2.34 -55.281 -26.828 1 95.38 419 SER A C 1
ATOM 3353 O O . SER A 1 419 ? -1.722 -56.094 -26.141 1 95.38 419 SER A O 1
ATOM 3355 N N . ARG A 1 420 ? -1.896 -54.812 -27.938 1 93.38 420 ARG A N 1
ATOM 3356 C CA . ARG A 1 420 ? -0.637 -55.281 -28.5 1 93.38 420 ARG A CA 1
ATOM 3357 C C . ARG A 1 420 ? 0.548 -54.531 -27.891 1 93.38 420 ARG A C 1
ATOM 3359 O O . ARG A 1 420 ? 1.697 -54.969 -28.047 1 93.38 420 ARG A O 1
ATOM 3366 N N . LEU A 1 421 ? 0.302 -53.5 -27.219 1 95.19 421 LEU A N 1
ATOM 3367 C CA . LEU A 1 421 ? 1.358 -52.719 -26.562 1 95.19 421 LEU A CA 1
ATOM 3368 C C . LEU A 1 421 ? 1.721 -53.344 -25.219 1 95.19 421 LEU A C 1
ATOM 3370 O O . LEU A 1 421 ? 1.415 -52.781 -24.156 1 95.19 421 LEU A O 1
ATOM 3374 N N . SER A 1 422 ? 2.461 -54.344 -25.188 1 91.75 422 SER A N 1
ATOM 3375 C CA . SER A 1 422 ? 2.689 -55.219 -24.047 1 91.75 422 SER A CA 1
ATOM 3376 C C . SER A 1 422 ? 3.564 -54.531 -23 1 91.75 422 SER A C 1
ATOM 3378 O O . SER A 1 422 ? 3.621 -54.969 -21.844 1 91.75 422 SER A O 1
ATOM 3380 N N . SER A 1 423 ? 4.211 -53.469 -23.359 1 94.19 423 SER A N 1
ATOM 3381 C CA . SER A 1 423 ? 5.125 -52.781 -22.438 1 94.19 423 SER A CA 1
ATOM 3382 C C . SER A 1 423 ? 4.383 -51.812 -21.547 1 94.19 423 SER A C 1
ATOM 3384 O O . SER A 1 423 ? 4.953 -51.281 -20.578 1 94.19 423 SER A O 1
ATOM 3386 N N . LEU A 1 424 ? 3.156 -51.562 -21.781 1 96.31 424 LEU A N 1
ATOM 3387 C CA . LEU A 1 424 ? 2.389 -50.531 -21.078 1 96.31 424 LEU A CA 1
ATOM 3388 C C . LEU A 1 424 ? 2.24 -50.875 -19.609 1 96.31 424 LEU A C 1
ATOM 3390 O O . LEU A 1 424 ? 1.886 -52.031 -19.266 1 96.31 424 LEU A O 1
ATOM 3394 N N . GLU A 1 425 ? 2.545 -50 -18.719 1 97.44 425 GLU A N 1
ATOM 3395 C CA . GLU A 1 425 ? 2.361 -50.125 -17.281 1 97.44 425 GLU A CA 1
ATOM 3396 C C . GLU A 1 425 ? 1.251 -49.219 -16.781 1 97.44 425 GLU A C 1
ATOM 3398 O O . GLU A 1 425 ? 0.641 -49.469 -15.742 1 97.44 425 GLU A O 1
ATOM 3403 N N . GLU A 1 426 ? 1.127 -48.156 -17.406 1 97.75 426 GLU A N 1
ATOM 3404 C CA . GLU A 1 426 ? 0.095 -47.156 -17.078 1 97.75 426 GLU A CA 1
ATOM 3405 C C . GLU A 1 426 ? -0.743 -46.812 -18.312 1 97.75 426 GLU A C 1
ATOM 3407 O O . GLU A 1 426 ? -0.2 -46.469 -19.359 1 97.75 426 GLU A O 1
ATOM 3412 N N . LEU A 1 427 ? -2.074 -46.844 -18.141 1 97.62 427 LEU A N 1
ATOM 3413 C CA . LEU A 1 427 ? -2.959 -46.594 -19.266 1 97.62 427 LEU A CA 1
ATOM 3414 C C . LEU A 1 427 ? -4.148 -45.75 -18.859 1 97.62 427 LEU A C 1
ATOM 3416 O O . LEU A 1 427 ? -4.766 -46 -17.812 1 97.62 427 LEU A O 1
ATOM 3420 N N . HIS A 1 428 ? -4.305 -44.75 -19.531 1 97.62 428 HIS A N 1
ATOM 3421 C CA . HIS A 1 428 ? -5.504 -43.906 -19.375 1 97.62 428 HIS A CA 1
ATOM 3422 C C . HIS A 1 428 ? -6.336 -43.906 -20.656 1 97.62 428 HIS A C 1
ATOM 3424 O O . HIS A 1 428 ? -5.812 -43.656 -21.75 1 97.62 428 HIS A O 1
ATOM 3430 N N . ILE A 1 429 ? -7.609 -44.188 -20.562 1 96.94 429 ILE A N 1
ATOM 3431 C CA . ILE A 1 429 ? -8.516 -44.094 -21.703 1 96.94 429 ILE A CA 1
ATOM 3432 C C . ILE A 1 429 ? -9.789 -43.344 -21.297 1 96.94 429 ILE A C 1
ATOM 3434 O O . ILE A 1 429 ? -10.227 -43.438 -20.156 1 96.94 429 ILE A O 1
ATOM 3438 N N . SER A 1 430 ? -10.273 -42.656 -22.203 1 96.38 430 SER A N 1
ATOM 3439 C CA . SER A 1 430 ? -11.516 -41.906 -22.016 1 96.38 430 SER A CA 1
ATOM 3440 C C . SER A 1 430 ? -12.242 -41.719 -23.328 1 96.38 430 SER A C 1
ATOM 3442 O O . SER A 1 430 ? -11.664 -41.875 -24.406 1 96.38 430 SER A O 1
ATOM 3444 N N . ALA A 1 431 ? -13.555 -41.469 -23.25 1 96 431 ALA A N 1
ATOM 3445 C CA . ALA A 1 431 ? -14.359 -41.219 -24.438 1 96 431 ALA A CA 1
ATOM 3446 C C . ALA A 1 431 ? -15.555 -40.344 -24.125 1 96 431 ALA A C 1
ATOM 3448 O O . ALA A 1 431 ? -15.867 -40.094 -22.969 1 96 431 ALA A O 1
ATOM 3449 N N . GLY A 1 432 ? -16.125 -39.75 -25.172 1 93.38 432 GLY A N 1
ATOM 3450 C CA . GLY A 1 432 ? -17.297 -38.906 -25.016 1 93.38 432 GLY A CA 1
ATOM 3451 C C . GLY A 1 432 ? -16.984 -37.469 -24.656 1 93.38 432 GLY A C 1
ATOM 3452 O O . GLY A 1 432 ? -15.922 -36.938 -25.031 1 93.38 432 GLY A O 1
ATOM 3453 N N . HIS A 1 433 ? -17.938 -36.875 -23.938 1 91.19 433 HIS A N 1
ATOM 3454 C CA . HIS A 1 433 ? -17.75 -35.5 -23.516 1 91.19 433 HIS A CA 1
ATOM 3455 C C . HIS A 1 433 ? -16.688 -35.375 -22.438 1 91.19 433 HIS A C 1
ATOM 3457 O O . HIS A 1 433 ? -16.734 -36.094 -21.422 1 91.19 433 HIS A O 1
ATOM 3463 N N . GLN A 1 434 ? -15.805 -34.5 -22.703 1 90.62 434 GLN A N 1
ATOM 3464 C CA . GLN A 1 434 ? -14.68 -34.406 -21.781 1 90.62 434 GLN A CA 1
ATOM 3465 C C . GLN A 1 434 ? -14.898 -33.281 -20.766 1 90.62 434 GLN A C 1
ATOM 3467 O O . GLN A 1 434 ? -14.133 -33.125 -19.812 1 90.62 434 GLN A O 1
ATOM 3472 N N . THR A 1 435 ? -15.828 -32.438 -20.922 1 86.69 435 THR A N 1
ATOM 3473 C CA . THR A 1 435 ? -16.094 -31.328 -20 1 86.69 435 THR A CA 1
ATOM 3474 C C . THR A 1 435 ? -17.562 -31.266 -19.641 1 86.69 435 THR A C 1
ATOM 3476 O O . THR A 1 435 ? -18.406 -31.844 -20.328 1 86.69 435 THR A O 1
ATOM 3479 N N . GLY A 1 436 ? -17.875 -30.688 -18.438 1 82.38 436 GLY A N 1
ATOM 3480 C CA . GLY A 1 436 ? -19.25 -30.438 -18.047 1 82.38 436 GLY A CA 1
ATOM 3481 C C . GLY A 1 436 ? -19.875 -31.609 -17.312 1 82.38 436 GLY A C 1
ATOM 3482 O O . GLY A 1 436 ? -19.188 -32.562 -16.938 1 82.38 436 GLY A O 1
ATOM 3483 N N . TRP A 1 437 ? -21.203 -31.562 -17.172 1 82.5 437 TRP A N 1
ATOM 3484 C CA . TRP A 1 437 ? -21.922 -32.531 -16.359 1 82.5 437 TRP A CA 1
ATOM 3485 C C . TRP A 1 437 ? -22.344 -33.75 -17.188 1 82.5 437 TRP A C 1
ATOM 3487 O O . TRP A 1 437 ? -22.625 -34.812 -16.641 1 82.5 437 TRP A O 1
ATOM 3497 N N . ARG A 1 438 ? -22.25 -33.625 -18.547 1 82.75 438 ARG A N 1
ATOM 3498 C CA . ARG A 1 438 ? -22.734 -34.688 -19.422 1 82.75 438 ARG A CA 1
ATOM 3499 C C . ARG A 1 438 ? -21.688 -35.812 -19.547 1 82.75 438 ARG A C 1
ATOM 3501 O O . ARG A 1 438 ? -20.531 -35.531 -19.906 1 82.75 438 ARG A O 1
ATOM 3508 N N . HIS A 1 439 ? -22.031 -36.875 -19.25 1 91.38 439 HIS A N 1
ATOM 3509 C CA . HIS A 1 439 ? -21.234 -38.094 -19.484 1 91.38 439 HIS A CA 1
ATOM 3510 C C . HIS A 1 439 ? -21.953 -39.062 -20.422 1 91.38 439 HIS A C 1
ATOM 3512 O O . HIS A 1 439 ? -23.016 -39.594 -20.078 1 91.38 439 HIS A O 1
ATOM 3518 N N . ASN A 1 440 ? -21.359 -39.344 -21.578 1 91.25 440 ASN A N 1
ATOM 3519 C CA . ASN A 1 440 ? -22.094 -40.125 -22.547 1 91.25 440 ASN A CA 1
ATOM 3520 C C . ASN A 1 440 ? -21.312 -41.344 -23.031 1 91.25 440 ASN A C 1
ATOM 3522 O O . ASN A 1 440 ? -21.594 -41.906 -24.078 1 91.25 440 ASN A O 1
ATOM 3526 N N . TRP A 1 441 ? -20.266 -41.656 -22.359 1 94.25 441 TRP A N 1
ATOM 3527 C CA . TRP A 1 441 ? -19.547 -42.906 -22.625 1 94.25 441 TRP A CA 1
ATOM 3528 C C . TRP A 1 441 ? -20.031 -44.031 -21.719 1 94.25 441 TRP A C 1
ATOM 3530 O O . TRP A 1 441 ? -19.578 -44.156 -20.578 1 94.25 441 TRP A O 1
ATOM 3540 N N . PHE A 1 442 ? -20.906 -44.812 -22.297 1 93 442 PHE A N 1
ATOM 3541 C CA . PHE A 1 442 ? -21.359 -46 -21.562 1 93 442 PHE A CA 1
ATOM 3542 C C . PHE A 1 442 ? -20.344 -47.125 -21.656 1 93 442 PHE A C 1
ATOM 3544 O O . PHE A 1 442 ? -20.344 -47.875 -22.641 1 93 442 PHE A O 1
ATOM 3551 N N . VAL A 1 443 ? -19.562 -47.281 -20.703 1 93.69 443 VAL A N 1
ATOM 3552 C CA . VAL A 1 443 ? -18.391 -48.156 -20.734 1 93.69 443 VAL A CA 1
ATOM 3553 C C . VAL A 1 443 ? -18.812 -49.625 -20.672 1 93.69 443 VAL A C 1
ATOM 3555 O O . VAL A 1 443 ? -19.656 -50 -19.859 1 93.69 443 VAL A O 1
ATOM 3558 N N . ASP A 1 444 ? -18.281 -50.375 -21.516 1 93.81 444 ASP A N 1
ATOM 3559 C CA . ASP A 1 444 ? -18.375 -51.844 -21.438 1 93.81 444 ASP A CA 1
ATOM 3560 C C . ASP A 1 444 ? -17.141 -52.438 -20.781 1 93.81 444 ASP A C 1
ATOM 3562 O O . ASP A 1 444 ? -16.172 -52.812 -21.469 1 93.81 444 ASP A O 1
ATOM 3566 N N . HIS A 1 445 ? -17.219 -52.594 -19.484 1 96 445 HIS A N 1
ATOM 3567 C CA . HIS A 1 445 ? -16.078 -53.062 -18.719 1 96 445 HIS A CA 1
ATOM 3568 C C . HIS A 1 445 ? -15.68 -54.469 -19.125 1 96 445 HIS A C 1
ATOM 3570 O O . HIS A 1 445 ? -14.492 -54.812 -19.141 1 96 445 HIS A O 1
ATOM 3576 N N . ASN A 1 446 ? -16.688 -55.25 -19.438 1 94.94 446 ASN A N 1
ATOM 3577 C CA . ASN A 1 446 ? -16.391 -56.625 -19.828 1 94.94 446 ASN A CA 1
ATOM 3578 C C . ASN A 1 446 ? -15.555 -56.656 -21.109 1 94.94 446 ASN A C 1
ATOM 3580 O O . ASN A 1 446 ? -14.562 -57.375 -21.188 1 94.94 446 ASN A O 1
ATOM 3584 N N . ALA A 1 447 ? -15.992 -55.906 -22.016 1 94.81 447 ALA A N 1
ATOM 3585 C CA . ALA A 1 447 ? -15.266 -55.844 -23.281 1 94.81 447 ALA A CA 1
ATOM 3586 C C . ALA A 1 447 ? -13.844 -55.312 -23.062 1 94.81 447 ALA A C 1
ATOM 3588 O O . ALA A 1 447 ? -12.883 -55.875 -23.609 1 94.81 447 ALA A O 1
ATOM 3589 N N . ILE A 1 448 ? -13.695 -54.281 -22.312 1 96.56 448 ILE A N 1
ATOM 3590 C CA . ILE A 1 448 ? -12.391 -53.656 -22.062 1 96.56 448 ILE A CA 1
ATOM 3591 C C . ILE A 1 448 ? -11.477 -54.656 -21.359 1 96.56 448 ILE A C 1
ATOM 3593 O O . ILE A 1 448 ? -10.328 -54.844 -21.766 1 96.56 448 ILE A O 1
ATOM 3597 N N . ARG A 1 449 ? -11.969 -55.344 -20.375 1 95.69 449 ARG A N 1
ATOM 3598 C CA . ARG A 1 449 ? -11.18 -56.312 -19.609 1 95.69 449 ARG A CA 1
ATOM 3599 C C . ARG A 1 449 ? -10.719 -57.469 -20.5 1 95.69 449 ARG A C 1
ATOM 3601 O O . ARG A 1 449 ? -9.547 -57.844 -20.469 1 95.69 449 ARG A O 1
ATOM 3608 N N . ASN A 1 450 ? -11.602 -57.938 -21.25 1 95.56 450 ASN A N 1
ATOM 3609 C CA . ASN A 1 450 ? -11.305 -59.094 -22.078 1 95.56 450 ASN A CA 1
ATOM 3610 C C . ASN A 1 450 ? -10.32 -58.75 -23.188 1 95.56 450 ASN A C 1
ATOM 3612 O O . ASN A 1 450 ? -9.391 -59.5 -23.453 1 95.56 450 ASN A O 1
ATOM 3616 N N . ILE A 1 451 ? -10.57 -57.719 -23.812 1 96.62 451 ILE A N 1
ATOM 3617 C CA . ILE A 1 451 ? -9.758 -57.344 -24.969 1 96.62 451 ILE A CA 1
ATOM 3618 C C . ILE A 1 451 ? -8.375 -56.906 -24.516 1 96.62 451 ILE A C 1
ATOM 3620 O O . ILE A 1 451 ? -7.371 -57.219 -25.156 1 96.62 451 ILE A O 1
ATOM 3624 N N . LEU A 1 452 ? -8.242 -56.188 -23.375 1 96.75 452 LEU A N 1
ATOM 3625 C CA . LEU A 1 452 ? -6.969 -55.625 -22.922 1 96.75 452 LEU A CA 1
ATOM 3626 C C . LEU A 1 452 ? -6.258 -56.625 -22 1 96.75 452 LEU A C 1
ATOM 3628 O O . LEU A 1 452 ? -5.23 -56.281 -21.406 1 96.75 452 LEU A O 1
ATOM 3632 N N . ALA A 1 453 ? -6.75 -57.781 -21.859 1 95.62 453 ALA A N 1
ATOM 3633 C CA . ALA A 1 453 ? -6.23 -58.812 -20.938 1 95.62 453 ALA A CA 1
ATOM 3634 C C . ALA A 1 453 ? -4.758 -59.094 -21.234 1 95.62 453 ALA A C 1
ATOM 3636 O O . ALA A 1 453 ? -3.984 -59.375 -20.312 1 95.62 453 ALA A O 1
ATOM 3637 N N . PRO A 1 454 ? -4.367 -58.969 -22.469 1 95.44 454 PRO A N 1
ATOM 3638 C CA . PRO A 1 454 ? -2.971 -59.281 -22.797 1 95.44 454 PRO A CA 1
ATOM 3639 C C . PRO A 1 454 ? -1.992 -58.281 -22.172 1 95.44 454 PRO A C 1
ATOM 3641 O O . PRO A 1 454 ? -0.781 -58.5 -22.188 1 95.44 454 PRO A O 1
ATOM 3644 N N . LEU A 1 455 ? -2.434 -57.125 -21.734 1 95.94 455 LEU A N 1
ATOM 3645 C CA . LEU A 1 455 ? -1.563 -56.156 -21.078 1 95.94 455 LEU A CA 1
ATOM 3646 C C . LEU A 1 455 ? -1.229 -56.625 -19.656 1 95.94 455 LEU A C 1
ATOM 3648 O O . LEU A 1 455 ? -1.668 -56 -18.688 1 95.94 455 LEU A O 1
ATOM 3652 N N . ARG A 1 456 ? -0.351 -57.438 -19.5 1 93.25 456 ARG A N 1
ATOM 3653 C CA . ARG A 1 456 ? -0.082 -58.125 -18.234 1 93.25 456 ARG A CA 1
ATOM 3654 C C . ARG A 1 456 ? 0.707 -57.25 -17.281 1 93.25 456 ARG A C 1
ATOM 3656 O O . ARG A 1 456 ? 0.674 -57.469 -16.062 1 93.25 456 ARG A O 1
ATOM 3663 N N . LYS A 1 457 ? 1.315 -56.25 -17.781 1 94.94 457 LYS A N 1
ATOM 3664 C CA . LYS A 1 457 ? 2.193 -55.438 -16.938 1 94.94 457 LYS A CA 1
ATOM 3665 C C . LYS A 1 457 ? 1.468 -54.219 -16.438 1 94.94 457 LYS A C 1
ATOM 3667 O O . LYS A 1 457 ? 2.074 -53.344 -15.789 1 94.94 457 LYS A O 1
ATOM 3672 N N . LEU A 1 458 ? 0.256 -54.062 -16.734 1 95.56 458 LEU A N 1
ATOM 3673 C CA . LEU A 1 458 ? -0.507 -52.875 -16.375 1 95.56 458 LEU A CA 1
ATOM 3674 C C . LEU A 1 458 ? -0.574 -52.719 -14.859 1 95.56 458 LEU A C 1
ATOM 3676 O O . LEU A 1 458 ? -1.043 -53.594 -14.148 1 95.56 458 LEU A O 1
ATOM 3680 N N . LYS A 1 459 ? -0.09 -51.562 -14.336 1 95.81 459 LYS A N 1
ATOM 3681 C CA . LYS A 1 459 ? -0.076 -51.25 -12.906 1 95.81 459 LYS A CA 1
ATOM 3682 C C . LYS A 1 459 ? -1.133 -50.219 -12.57 1 95.81 459 LYS A C 1
ATOM 3684 O O . LYS A 1 459 ? -1.688 -50.219 -11.469 1 95.81 459 LYS A O 1
ATOM 3689 N N . ILE A 1 460 ? -1.272 -49.281 -13.414 1 96.5 460 ILE A N 1
ATOM 3690 C CA . ILE A 1 460 ? -2.236 -48.219 -13.219 1 96.5 460 ILE A CA 1
ATOM 3691 C C . ILE A 1 460 ? -3.193 -48.156 -14.406 1 96.5 460 ILE A C 1
ATOM 3693 O O . ILE A 1 460 ? -2.76 -48.125 -15.562 1 96.5 460 ILE A O 1
ATOM 3697 N N . PHE A 1 461 ? -4.406 -48.125 -14.117 1 96.94 461 PHE A N 1
ATOM 3698 C CA . PHE A 1 461 ? -5.418 -48.062 -15.164 1 96.94 461 PHE A CA 1
ATOM 3699 C C . PHE A 1 461 ? -6.465 -47.031 -14.844 1 96.94 461 PHE A C 1
ATOM 3701 O O . PHE A 1 461 ? -7.172 -47.125 -13.836 1 96.94 461 PHE A O 1
ATOM 3708 N N . LEU A 1 462 ? -6.484 -46 -15.727 1 97.44 462 LEU A N 1
ATOM 3709 C CA . LEU A 1 462 ? -7.402 -44.875 -15.5 1 97.44 462 LEU A CA 1
ATOM 3710 C C . LEU A 1 462 ? -8.492 -44.844 -16.562 1 97.44 462 LEU A C 1
ATOM 3712 O O . LEU A 1 462 ? -8.203 -44.75 -17.75 1 97.44 462 LEU A O 1
ATOM 3716 N N . ILE A 1 463 ? -9.672 -44.906 -16.156 1 96.75 463 ILE A N 1
ATOM 3717 C CA . ILE A 1 463 ? -10.844 -44.75 -17.016 1 96.75 463 ILE A CA 1
ATOM 3718 C C . ILE A 1 463 ? -11.641 -43.531 -16.547 1 96.75 463 ILE A C 1
ATOM 3720 O O . ILE A 1 463 ? -12.234 -43.531 -15.469 1 96.75 463 ILE A O 1
ATOM 3724 N N . SER A 1 464 ? -11.602 -42.562 -17.422 1 95.25 464 SER A N 1
ATOM 3725 C CA . SER A 1 464 ? -12.258 -41.312 -17 1 95.25 464 SER A CA 1
ATOM 3726 C C . SER A 1 464 ? -13.477 -41.031 -17.875 1 95.25 464 SER A C 1
ATOM 3728 O O . SER A 1 464 ? -13.555 -41.5 -19.016 1 95.25 464 SER A O 1
ATOM 3730 N N . ARG A 1 465 ? -14.461 -40.281 -17.25 1 95 465 ARG A N 1
ATOM 3731 C CA . ARG A 1 465 ? -15.688 -39.812 -17.891 1 95 465 ARG A CA 1
ATOM 3732 C C . ARG A 1 465 ? -16.609 -41 -18.25 1 95 465 ARG A C 1
ATOM 3734 O O . ARG A 1 465 ? -17.391 -40.906 -19.188 1 95 465 ARG A O 1
ATOM 3741 N N . ASP A 1 466 ? -16.422 -42.062 -17.578 1 94.19 466 ASP A N 1
ATOM 3742 C CA . ASP A 1 466 ? -17.297 -43.219 -17.75 1 94.19 466 ASP A CA 1
ATOM 3743 C C . ASP A 1 466 ? -18.688 -42.938 -17.188 1 94.19 466 ASP A C 1
ATOM 3745 O O . ASP A 1 466 ? -18.844 -42.188 -16.25 1 94.19 466 ASP A O 1
ATOM 3749 N N . SER A 1 467 ? -19.609 -43.5 -17.844 1 93 467 SER A N 1
ATOM 3750 C CA . SER A 1 467 ? -21 -43.375 -17.422 1 93 467 SER A CA 1
ATOM 3751 C C . SER A 1 467 ? -21.703 -44.719 -17.438 1 93 467 SER A C 1
ATOM 3753 O O . SER A 1 467 ? -21.172 -45.719 -17.969 1 93 467 SER A O 1
ATOM 3755 N N . TYR A 1 468 ? -22.844 -44.75 -16.812 1 90.44 468 TYR A N 1
ATOM 3756 C CA . TYR A 1 468 ? -23.609 -46 -16.656 1 90.44 468 TYR A CA 1
ATOM 3757 C C . TYR A 1 468 ? -25.094 -45.75 -16.875 1 90.44 468 TYR A C 1
ATOM 3759 O O . TYR A 1 468 ? -25.547 -44.594 -16.797 1 90.44 468 TYR A O 1
ATOM 3767 N N . GLN A 1 469 ? -25.766 -46.844 -17.203 1 83.19 469 GLN A N 1
ATOM 3768 C CA . GLN A 1 469 ? -27.188 -46.719 -17.516 1 83.19 469 GLN A CA 1
ATOM 3769 C C . GLN A 1 469 ? -27.984 -46.406 -16.266 1 83.19 469 GLN A C 1
ATOM 3771 O O . GLN A 1 469 ? -27.703 -46.938 -15.18 1 83.19 469 GLN A O 1
ATOM 3776 N N . ILE A 1 470 ? -28.844 -45.344 -16.453 1 76.25 470 ILE A N 1
ATOM 3777 C CA . ILE A 1 470 ? -29.75 -44.969 -15.383 1 76.25 470 ILE A CA 1
ATOM 3778 C C . ILE A 1 470 ? -31.078 -45.688 -15.57 1 76.25 470 ILE A C 1
ATOM 3780 O O . ILE A 1 470 ? -31.469 -46 -16.703 1 76.25 470 ILE A O 1
ATOM 3784 N N . ASN A 1 471 ? -31.688 -46.156 -14.469 1 64.56 471 ASN A N 1
ATOM 3785 C CA . ASN A 1 471 ? -33.031 -46.719 -14.594 1 64.56 471 ASN A CA 1
ATOM 3786 C C . ASN A 1 471 ? -34.031 -45.719 -15.133 1 64.56 471 ASN A C 1
ATOM 3788 O O . ASN A 1 471 ? -34.188 -44.625 -14.586 1 64.56 471 ASN A O 1
ATOM 3792 N N . LYS A 1 472 ? -34.5 -45.75 -16.359 1 61.66 472 LYS A N 1
ATOM 3793 C CA . LYS A 1 472 ? -35.375 -44.906 -17.172 1 61.66 472 LYS A CA 1
ATOM 3794 C C . LYS A 1 472 ? -36.688 -44.625 -16.438 1 61.66 472 LYS A C 1
ATOM 3796 O O . LYS A 1 472 ? -37.469 -43.781 -16.891 1 61.66 472 LYS A O 1
ATOM 3801 N N . GLN A 1 473 ? -37 -45.375 -15.438 1 59.25 473 GLN A N 1
ATOM 3802 C CA . GLN A 1 473 ? -38.375 -45.125 -14.945 1 59.25 473 GLN A CA 1
ATOM 3803 C C . GLN A 1 473 ? -38.5 -43.75 -14.344 1 59.25 473 GLN A C 1
ATOM 3805 O O . GLN A 1 473 ? -39.594 -43.312 -14 1 59.25 473 GLN A O 1
ATOM 3810 N N . LEU A 1 474 ? -37.438 -43.031 -14.125 1 56.22 474 LEU A N 1
ATOM 3811 C CA . LEU A 1 474 ? -37.656 -41.75 -13.477 1 56.22 474 LEU A CA 1
ATOM 3812 C C . LEU A 1 474 ? -37.906 -40.656 -14.5 1 56.22 474 LEU A C 1
ATOM 3814 O O . LEU A 1 474 ? -37.188 -40.531 -15.5 1 56.22 474 LEU A O 1
ATOM 3818 N N . PRO A 1 475 ? -38.906 -39.938 -14.367 1 54.34 475 PRO A N 1
ATOM 3819 C CA . PRO A 1 475 ? -39.281 -38.781 -15.195 1 54.34 475 PRO A CA 1
ATOM 3820 C C . PRO A 1 475 ? -38.25 -37.688 -15.195 1 54.34 475 PRO A C 1
ATOM 3822 O O . PRO A 1 475 ? -37.625 -37.406 -14.164 1 54.34 475 PRO A O 1
ATOM 3825 N N . ASN A 1 476 ? -37.438 -37.438 -16.438 1 57.12 476 ASN A N 1
ATOM 3826 C CA . ASN A 1 476 ? -36.594 -36.281 -16.719 1 57.12 476 ASN A CA 1
ATOM 3827 C C . ASN A 1 476 ? -35.094 -36.656 -16.609 1 57.12 476 ASN A C 1
ATOM 3829 O O . ASN A 1 476 ? -34.25 -35.781 -16.547 1 57.12 476 ASN A O 1
ATOM 3833 N N . ALA A 1 477 ? -34.938 -37.844 -16.328 1 60.47 477 ALA A N 1
ATOM 3834 C CA . ALA A 1 477 ? -33.5 -38.188 -16.203 1 60.47 477 ALA A CA 1
ATOM 3835 C C . ALA A 1 477 ? -32.844 -38.219 -17.578 1 60.47 477 ALA A C 1
ATOM 3837 O O . ALA A 1 477 ? -33.281 -38.938 -18.484 1 60.47 477 ALA A O 1
ATOM 3838 N N . GLU A 1 478 ? -32.062 -37.219 -17.859 1 68.69 478 GLU A N 1
ATOM 3839 C CA . GLU A 1 478 ? -31.25 -37.219 -19.078 1 68.69 478 GLU A CA 1
ATOM 3840 C C . GLU A 1 478 ? -30.203 -38.312 -19.062 1 68.69 478 GLU A C 1
ATOM 3842 O O . GLU A 1 478 ? -29.516 -38.5 -18.062 1 68.69 478 GLU A O 1
ATOM 3847 N N . GLU A 1 479 ? -30.156 -39.188 -20.047 1 73.12 479 GLU A N 1
ATOM 3848 C CA . GLU A 1 479 ? -29.297 -40.344 -20.156 1 73.12 479 GLU A CA 1
ATOM 3849 C C . GLU A 1 479 ? -27.844 -40 -19.844 1 73.12 479 GLU A C 1
ATOM 3851 O O . GLU A 1 479 ? -27.109 -40.844 -19.328 1 73.12 479 GLU A O 1
ATOM 3856 N N . ASN A 1 480 ? -27.5 -38.812 -19.938 1 79.19 480 ASN A N 1
ATOM 3857 C CA . ASN A 1 480 ? -26.094 -38.406 -19.766 1 79.19 480 ASN A CA 1
ATOM 3858 C C . ASN A 1 480 ? -25.844 -37.812 -18.391 1 79.19 480 ASN A C 1
ATOM 3860 O O . ASN A 1 480 ? -24.75 -37.312 -18.125 1 79.19 480 ASN A O 1
ATOM 3864 N N . SER A 1 481 ? -26.844 -38 -17.438 1 85.06 481 SER A N 1
ATOM 3865 C CA . SER A 1 481 ? -26.75 -37.281 -16.156 1 85.06 481 SER A CA 1
ATOM 3866 C C . SER A 1 481 ? -26.516 -38.25 -15.008 1 85.06 481 SER A C 1
ATOM 3868 O O . SER A 1 481 ? -26.984 -38.031 -13.891 1 85.06 481 SER A O 1
ATOM 3870 N N . TYR A 1 482 ? -25.797 -39.281 -15.305 1 87.5 482 TYR A N 1
ATOM 3871 C CA . TYR A 1 482 ? -25.625 -40.344 -14.32 1 87.5 482 TYR A CA 1
ATOM 3872 C C . TYR A 1 482 ? -25.109 -39.781 -13 1 87.5 482 TYR A C 1
ATOM 3874 O O . TYR A 1 482 ? -25.578 -40.156 -11.93 1 87.5 482 TYR A O 1
ATOM 3882 N N . TYR A 1 483 ? -24.156 -38.906 -13.016 1 89.69 483 TYR A N 1
ATOM 3883 C CA . TYR A 1 483 ? -23.516 -38.406 -11.805 1 89.69 483 TYR A CA 1
ATOM 3884 C C . TYR A 1 483 ? -24.281 -37.219 -11.234 1 89.69 483 TYR A C 1
ATOM 3886 O O . TYR A 1 483 ? -24.141 -36.875 -10.055 1 89.69 483 TYR A O 1
ATOM 3894 N N . ASP A 1 484 ? -24.969 -36.531 -12.039 1 84.5 484 ASP A N 1
ATOM 3895 C CA . ASP A 1 484 ? -25.719 -35.375 -11.578 1 84.5 484 ASP A CA 1
ATOM 3896 C C . ASP A 1 484 ? -27.078 -35.781 -11 1 84.5 484 ASP A C 1
ATOM 3898 O O . ASP A 1 484 ? -27.547 -35.188 -10.031 1 84.5 484 ASP A O 1
ATOM 3902 N N . TYR A 1 485 ? -27.625 -36.75 -11.688 1 78.69 485 TYR A N 1
ATOM 3903 C CA . TYR A 1 485 ? -28.891 -37.281 -11.211 1 78.69 485 TYR A CA 1
ATOM 3904 C C . TYR A 1 485 ? -28.688 -38.5 -10.336 1 78.69 485 TYR A C 1
ATOM 3906 O O . TYR A 1 485 ? -28.891 -39.656 -10.789 1 78.69 485 TYR A O 1
ATOM 3914 N N . ARG A 1 486 ? -28.406 -38.438 -9.156 1 79.94 486 ARG A N 1
ATOM 3915 C CA . ARG A 1 486 ? -28.016 -39.5 -8.227 1 79.94 486 ARG A CA 1
ATOM 3916 C C . ARG A 1 486 ? -29.234 -40.062 -7.512 1 79.94 486 ARG A C 1
ATOM 3918 O O . ARG A 1 486 ? -29.359 -39.938 -6.293 1 79.94 486 ARG A O 1
ATOM 3925 N N . VAL A 1 487 ? -30.078 -40.656 -8.32 1 78.62 487 VAL A N 1
ATOM 3926 C CA . VAL A 1 487 ? -31.25 -41.344 -7.77 1 78.62 487 VAL A CA 1
ATOM 3927 C C . VAL A 1 487 ? -31.156 -42.844 -8.016 1 78.62 487 VAL A C 1
ATOM 3929 O O . VAL A 1 487 ? -30.984 -43.281 -9.156 1 78.62 487 VAL A O 1
ATOM 3932 N N . PRO A 1 488 ? -31.125 -43.562 -6.949 1 80.56 488 PRO A N 1
ATOM 3933 C CA . PRO A 1 488 ? -31.062 -45.031 -7.141 1 80.56 488 PRO A CA 1
ATOM 3934 C C . PRO A 1 488 ? -32.312 -45.594 -7.812 1 80.56 488 PRO A C 1
ATOM 3936 O O . PRO A 1 488 ? -33.406 -44.969 -7.73 1 80.56 488 PRO A O 1
ATOM 3939 N N . SER A 1 489 ? -32.094 -46.656 -8.547 1 74.19 489 SER A N 1
ATOM 3940 C CA . SER A 1 489 ? -33.25 -47.344 -9.094 1 74.19 489 SER A CA 1
ATOM 3941 C C . SER A 1 489 ? -34.156 -47.875 -7.984 1 74.19 489 SER A C 1
ATOM 3943 O O . SER A 1 489 ? -33.688 -48.188 -6.887 1 74.19 489 SER A O 1
ATOM 3945 N N . GLY A 1 490 ? -35.5 -47.844 -8.227 1 69.38 490 GLY A N 1
ATOM 3946 C CA . GLY A 1 490 ? -36.469 -48.281 -7.238 1 69.38 490 GLY A CA 1
ATOM 3947 C C . GLY A 1 490 ? -36.094 -49.656 -6.645 1 69.38 490 GLY A C 1
ATOM 3948 O O . GLY A 1 490 ? -36.156 -49.812 -5.426 1 69.38 490 GLY A O 1
ATOM 3949 N N . ASP A 1 491 ? -35.656 -50.5 -7.527 1 73.88 491 ASP A N 1
ATOM 3950 C CA . ASP A 1 491 ? -35.344 -51.844 -7.066 1 73.88 491 ASP A CA 1
ATOM 3951 C C . ASP A 1 491 ? -34.094 -51.844 -6.18 1 73.88 491 ASP A C 1
ATOM 3953 O O . ASP A 1 491 ? -34.062 -52.5 -5.137 1 73.88 491 ASP A O 1
ATOM 3957 N N . ASP A 1 492 ? -33.219 -51.062 -6.527 1 75.88 492 ASP A N 1
ATOM 3958 C CA . ASP A 1 492 ? -31.953 -51 -5.789 1 75.88 492 ASP A CA 1
ATOM 3959 C C . ASP A 1 492 ? -32.156 -50.375 -4.418 1 75.88 492 ASP A C 1
ATOM 3961 O O . ASP A 1 492 ? -31.516 -50.781 -3.439 1 75.88 492 ASP A O 1
ATOM 3965 N N . TYR A 1 493 ? -33.031 -49.438 -4.508 1 76.19 493 TYR A N 1
ATOM 3966 C CA . TYR A 1 493 ? -33.344 -48.75 -3.264 1 76.19 493 TYR A CA 1
ATOM 3967 C C . TYR A 1 493 ? -34 -49.688 -2.262 1 76.19 493 TYR A C 1
ATOM 3969 O O . TYR A 1 493 ? -33.656 -49.688 -1.082 1 76.19 493 TYR A O 1
ATOM 3977 N N . ILE A 1 494 ? -34.906 -50.375 -2.799 1 73.62 494 ILE A N 1
ATOM 3978 C CA . ILE A 1 494 ? -35.656 -51.281 -1.941 1 73.62 494 ILE A CA 1
ATOM 3979 C C . ILE A 1 494 ? -34.719 -52.375 -1.371 1 73.62 494 ILE A C 1
ATOM 3981 O O . ILE A 1 494 ? -34.781 -52.656 -0.174 1 73.62 494 ILE A O 1
ATOM 3985 N N . GLU A 1 495 ? -33.969 -52.844 -2.219 1 75.56 495 GLU A N 1
ATOM 3986 C CA . GLU A 1 495 ? -33.031 -53.875 -1.782 1 75.56 495 GLU A CA 1
ATOM 3987 C C . GLU A 1 495 ? -32.062 -53.312 -0.73 1 75.56 495 GLU A C 1
ATOM 3989 O O . GLU A 1 495 ? -31.75 -54 0.247 1 75.56 495 GLU A O 1
ATOM 3994 N N . PHE A 1 496 ? -31.672 -52.125 -0.971 1 76.88 496 PHE A N 1
ATOM 3995 C CA . PHE A 1 496 ? -30.734 -51.5 -0.052 1 76.88 496 PHE A CA 1
ATOM 3996 C C . PHE A 1 496 ? -31.375 -51.281 1.313 1 76.88 496 PHE A C 1
ATOM 3998 O O . PHE A 1 496 ? -30.75 -51.531 2.346 1 76.88 496 PHE A O 1
ATOM 4005 N N . MET A 1 497 ? -32.625 -50.844 1.309 1 73 497 MET A N 1
ATOM 4006 C CA . MET A 1 497 ? -33.344 -50.562 2.553 1 73 497 MET A CA 1
ATOM 4007 C C . MET A 1 497 ? -33.625 -51.844 3.314 1 73 497 MET A C 1
ATOM 4009 O O . MET A 1 497 ? -33.594 -51.875 4.547 1 73 497 MET A O 1
ATOM 4013 N N . GLU A 1 498 ? -33.875 -52.844 2.539 1 71.12 498 GLU A N 1
ATOM 4014 C CA . GLU A 1 498 ? -34.125 -54.156 3.17 1 71.12 498 GLU A CA 1
ATOM 4015 C C . GLU A 1 498 ? -32.875 -54.688 3.869 1 71.12 498 GLU A C 1
ATOM 4017 O O . GLU A 1 498 ? -32.969 -55.25 4.957 1 71.12 498 GLU A O 1
ATOM 4022 N N . GLN A 1 499 ? -31.859 -54.438 3.266 1 70.38 499 GLN A N 1
ATOM 4023 C CA . GLN A 1 499 ? -30.609 -54.906 3.846 1 70.38 499 GLN A CA 1
ATOM 4024 C C . GLN A 1 499 ? -30.234 -54.062 5.07 1 70.38 499 GLN A C 1
ATOM 4026 O O . GLN A 1 499 ? -29.656 -54.594 6.023 1 70.38 499 GLN A O 1
ATOM 4031 N N . GLN A 1 500 ? -30.562 -52.75 5.027 1 65.25 500 GLN A N 1
ATOM 4032 C CA . GLN A 1 500 ? -30.234 -51.875 6.141 1 65.25 500 GLN A CA 1
ATOM 4033 C C . GLN A 1 500 ? -31.156 -52.125 7.324 1 65.25 500 GLN A C 1
ATOM 4035 O O . GLN A 1 500 ? -30.766 -51.969 8.484 1 65.25 500 GLN A O 1
ATOM 4040 N N . GLN A 1 501 ? -32.531 -52.188 7.066 1 59.75 501 GLN A N 1
ATOM 4041 C CA . GLN A 1 501 ? -33.438 -52.5 8.156 1 59.75 501 GLN A CA 1
ATOM 4042 C C . GLN A 1 501 ? -33.031 -53.75 8.914 1 59.75 501 GLN A C 1
ATOM 4044 O O . GLN A 1 501 ? -33.25 -53.875 10.117 1 59.75 501 GLN A O 1
ATOM 4049 N N . SER A 1 502 ? -32.531 -54.75 8.164 1 55.56 502 SER A N 1
ATOM 4050 C CA . SER A 1 502 ? -32.062 -55.938 8.891 1 55.56 502 SER A CA 1
ATOM 4051 C C . SER A 1 502 ? -30.844 -55.594 9.734 1 55.56 502 SER A C 1
ATOM 4053 O O . SER A 1 502 ? -30.453 -56.406 10.594 1 55.56 502 SER A O 1
ATOM 4055 N N . ALA A 1 503 ? -30.047 -54.656 9.297 1 51.5 503 ALA A N 1
ATOM 4056 C CA . ALA A 1 503 ? -28.922 -54.25 10.125 1 51.5 503 ALA A CA 1
ATOM 4057 C C . ALA A 1 503 ? -29.359 -53.188 11.148 1 51.5 503 ALA A C 1
ATOM 4059 O O . ALA A 1 503 ? -30.156 -52.312 10.836 1 51.5 503 ALA A O 1
ATOM 4060 N N . ASP A 1 504 ? -29.766 -53.469 12.391 1 46.22 504 ASP A N 1
ATOM 4061 C CA . ASP A 1 504 ? -30.328 -52.812 13.57 1 46.22 504 ASP A CA 1
ATOM 4062 C C . ASP A 1 504 ? -29.875 -51.375 13.672 1 46.22 504 ASP A C 1
ATOM 4064 O O . ASP A 1 504 ? -30.031 -50.75 14.727 1 46.22 504 ASP A O 1
ATOM 4068 N N . ASP A 1 505 ? -28.828 -50.969 12.898 1 45.41 505 ASP A N 1
ATOM 4069 C CA . ASP A 1 505 ? -28.281 -49.719 13.422 1 45.41 505 ASP A CA 1
ATOM 4070 C C . ASP A 1 505 ? -29.141 -48.531 12.992 1 45.41 505 ASP A C 1
ATOM 4072 O O . ASP A 1 505 ? -29.609 -48.469 11.859 1 45.41 505 ASP A O 1
ATOM 4076 N N . GLY A 1 506 ? -30.047 -47.844 13.711 1 44.31 506 GLY A N 1
ATOM 4077 C CA . GLY A 1 506 ? -30.781 -46.594 13.797 1 44.31 506 GLY A CA 1
ATOM 4078 C C . GLY A 1 506 ? -30.297 -45.562 12.828 1 44.31 506 GLY A C 1
ATOM 4079 O O . GLY A 1 506 ? -30.469 -44.344 13.055 1 44.31 506 GLY A O 1
ATOM 4080 N N . GLN A 1 507 ? -29.328 -45.75 12.039 1 44.84 507 GLN A N 1
ATOM 4081 C CA . GLN A 1 507 ? -28.766 -44.656 11.273 1 44.84 507 GLN A CA 1
ATOM 4082 C C . GLN A 1 507 ? -29.812 -44.094 10.305 1 44.84 507 GLN A C 1
ATOM 4084 O O . GLN A 1 507 ? -30.469 -44.844 9.594 1 44.84 507 GLN A O 1
ATOM 4089 N N . VAL A 1 508 ? -30.406 -42.875 10.523 1 47.47 508 VAL A N 1
ATOM 4090 C CA . VAL A 1 508 ? -31.203 -41.906 9.758 1 47.47 508 VAL A CA 1
ATOM 4091 C C . VAL A 1 508 ? -30.953 -42.125 8.266 1 47.47 508 VAL A C 1
ATOM 4093 O O . VAL A 1 508 ? -29.812 -42.312 7.844 1 47.47 508 VAL A O 1
ATOM 4096 N N . ILE A 1 509 ? -31.969 -42.562 7.586 1 50.34 509 ILE A N 1
ATOM 4097 C CA . ILE A 1 509 ? -32.094 -42.688 6.141 1 50.34 509 ILE A CA 1
ATOM 4098 C C . ILE A 1 509 ? -31.344 -41.562 5.434 1 50.34 509 ILE A C 1
ATOM 4100 O O . ILE A 1 509 ? -31.719 -40.406 5.555 1 50.34 509 ILE A O 1
ATOM 4104 N N . ASP A 1 510 ? -30.141 -41.688 5.074 1 59.09 510 ASP A N 1
ATOM 4105 C CA . ASP A 1 510 ? -29.281 -40.875 4.227 1 59.09 510 ASP A CA 1
ATOM 4106 C C . ASP A 1 510 ? -30.031 -40.406 2.977 1 59.09 510 ASP A C 1
ATOM 4108 O O . ASP A 1 510 ? -30.984 -41.062 2.547 1 59.09 510 ASP A O 1
ATOM 4112 N N . SER A 1 511 ? -30 -39.094 2.59 1 73.88 511 SER A N 1
ATOM 4113 C CA . SER A 1 511 ? -30.484 -38.469 1.357 1 73.88 511 SER A CA 1
ATOM 4114 C C . SER A 1 511 ? -30.328 -39.406 0.172 1 73.88 511 SER A C 1
ATOM 4116 O O . SER A 1 511 ? -29.516 -40.344 0.21 1 73.88 511 SER A O 1
ATOM 4118 N N . LEU A 1 512 ? -31.484 -39.562 -0.614 1 78.31 512 LEU A N 1
ATOM 4119 C CA . LEU A 1 512 ? -31.453 -40.312 -1.857 1 78.31 512 LEU A CA 1
ATOM 4120 C C . LEU A 1 512 ? -30.062 -40.25 -2.498 1 78.31 512 LEU A C 1
ATOM 4122 O O . LEU A 1 512 ? -29.594 -41.25 -3.076 1 78.31 512 LEU A O 1
ATOM 4126 N N . HIS A 1 513 ? -29.406 -39.281 -2.26 1 82.69 513 HIS A N 1
ATOM 4127 C CA . HIS A 1 513 ? -28.062 -39.094 -2.805 1 82.69 513 HIS A CA 1
ATOM 4128 C C . HIS A 1 513 ? -27.047 -39.969 -2.107 1 82.69 513 HIS A C 1
ATOM 4130 O O . HIS A 1 513 ? -26.141 -40.531 -2.752 1 82.69 513 HIS A O 1
ATOM 4136 N N . ASP A 1 514 ? -27.281 -40.125 -0.879 1 84.12 514 ASP A N 1
ATOM 4137 C CA . ASP A 1 514 ? -26.344 -40.938 -0.114 1 84.12 514 ASP A CA 1
ATOM 4138 C C . ASP A 1 514 ? -26.469 -42.438 -0.465 1 84.12 514 ASP A C 1
ATOM 4140 O O . ASP A 1 514 ? -25.484 -43.156 -0.524 1 84.12 514 ASP A O 1
ATOM 4144 N N . VAL A 1 515 ? -27.656 -42.75 -0.641 1 83.94 515 VAL A N 1
ATOM 4145 C CA . VAL A 1 515 ? -27.906 -44.156 -1.003 1 83.94 515 VAL A CA 1
ATOM 4146 C C . VAL A 1 515 ? -27.312 -44.438 -2.381 1 83.94 515 VAL A C 1
ATOM 4148 O O . VAL A 1 515 ? -26.703 -45.5 -2.594 1 83.94 515 VAL A O 1
ATOM 4151 N N . TRP A 1 516 ? -27.438 -43.531 -3.256 1 88.19 516 TRP A N 1
ATOM 4152 C CA . TRP A 1 516 ? -26.875 -43.688 -4.59 1 88.19 516 TRP A CA 1
ATOM 4153 C C . TRP A 1 516 ? -25.359 -43.844 -4.523 1 88.19 516 TRP A C 1
ATOM 4155 O O . TRP A 1 516 ? -24.781 -44.688 -5.211 1 88.19 516 TRP A O 1
ATOM 4165 N N . GLU A 1 517 ? -24.719 -43.062 -3.762 1 90.69 517 GLU A N 1
ATOM 4166 C CA . GLU A 1 517 ? -23.266 -43.125 -3.629 1 90.69 517 GLU A CA 1
ATOM 4167 C C . GLU A 1 517 ? -22.812 -44.5 -3.133 1 90.69 517 GLU A C 1
ATOM 4169 O O . GLU A 1 517 ? -21.781 -45 -3.594 1 90.69 517 GLU A O 1
ATOM 4174 N N . LYS A 1 518 ? -23.609 -44.969 -2.285 1 88.44 518 LYS A N 1
ATOM 4175 C CA . LYS A 1 518 ? -23.234 -46.281 -1.729 1 88.44 518 LYS A CA 1
ATOM 4176 C C . LYS A 1 518 ? -23.422 -47.406 -2.758 1 88.44 518 LYS A C 1
ATOM 4178 O O . LYS A 1 518 ? -22.594 -48.312 -2.854 1 88.44 518 LYS A O 1
ATOM 4183 N N . LEU A 1 519 ? -24.438 -47.344 -3.469 1 88.31 519 LEU A N 1
ATOM 4184 C CA . LEU A 1 519 ? -24.703 -48.344 -4.5 1 88.31 519 LEU A CA 1
ATOM 4185 C C . LEU A 1 519 ? -23.672 -48.219 -5.629 1 88.31 519 LEU A C 1
ATOM 4187 O O . LEU A 1 519 ? -23.219 -49.25 -6.152 1 88.31 519 LEU A O 1
ATOM 4191 N N . HIS A 1 520 ? -23.391 -47.062 -5.965 1 91.62 520 HIS A N 1
ATOM 4192 C CA . HIS A 1 520 ? -22.375 -46.844 -6.984 1 91.62 520 HIS A CA 1
ATOM 4193 C C . HIS A 1 520 ? -21.031 -47.375 -6.547 1 91.62 520 HIS A C 1
ATOM 4195 O O . HIS A 1 520 ? -20.328 -48.031 -7.332 1 91.62 520 HIS A O 1
ATOM 4201 N N . LEU A 1 521 ? -20.688 -47.125 -5.355 1 93.38 521 LEU A N 1
ATOM 4202 C CA . LEU A 1 521 ? -19.422 -47.594 -4.805 1 93.38 521 LEU A CA 1
ATOM 4203 C C . LEU A 1 521 ? -19.375 -49.125 -4.863 1 93.38 521 LEU A C 1
ATOM 4205 O O . LEU A 1 521 ? -18.328 -49.719 -5.207 1 93.38 521 LEU A O 1
ATOM 4209 N N . ARG A 1 522 ? -20.453 -49.719 -4.496 1 89.88 522 ARG A N 1
ATOM 4210 C CA . ARG A 1 522 ? -20.516 -51.188 -4.523 1 89.88 522 ARG A CA 1
ATOM 4211 C C . ARG A 1 522 ? -20.328 -51.688 -5.945 1 89.88 522 ARG A C 1
ATOM 4213 O O . ARG A 1 522 ? -19.594 -52.656 -6.164 1 89.88 522 ARG A O 1
ATOM 4220 N N . ARG A 1 523 ? -21.047 -51.094 -6.812 1 91.44 523 ARG A N 1
ATOM 4221 C CA . ARG A 1 523 ? -20.953 -51.5 -8.211 1 91.44 523 ARG A CA 1
ATOM 4222 C C . ARG A 1 523 ? -19.516 -51.344 -8.719 1 91.44 523 ARG A C 1
ATOM 4224 O O . ARG A 1 523 ? -19 -52.25 -9.391 1 91.44 523 ARG A O 1
ATOM 4231 N N . MET A 1 524 ? -18.906 -50.25 -8.453 1 94.38 524 MET A N 1
ATOM 4232 C CA . MET A 1 524 ? -17.562 -49.969 -8.93 1 94.38 524 MET A CA 1
ATOM 4233 C C . MET A 1 524 ? -16.547 -50.875 -8.234 1 94.38 524 MET A C 1
ATOM 4235 O O . MET A 1 524 ? -15.531 -51.25 -8.828 1 94.38 524 MET A O 1
ATOM 4239 N N . THR A 1 525 ? -16.812 -51.188 -7.023 1 94.25 525 THR A N 1
ATOM 4240 C CA . THR A 1 525 ? -15.938 -52.094 -6.312 1 94.25 525 THR A CA 1
ATOM 4241 C C . THR A 1 525 ? -15.914 -53.469 -7 1 94.25 525 THR A C 1
ATOM 4243 O O . THR A 1 525 ? -14.859 -54.094 -7.148 1 94.25 525 THR A O 1
ATOM 4246 N N . GLN A 1 526 ? -17.094 -53.875 -7.355 1 93.62 526 GLN A N 1
ATOM 4247 C CA . GLN A 1 526 ? -17.172 -55.156 -8.07 1 93.62 526 GLN A CA 1
ATOM 4248 C C . GLN A 1 526 ? -16.391 -55.094 -9.383 1 93.62 526 GLN A C 1
ATOM 4250 O O . GLN A 1 526 ? -15.695 -56.062 -9.734 1 93.62 526 GLN A O 1
ATOM 4255 N N . GLN A 1 527 ? -16.594 -54.062 -10.016 1 94.94 527 GLN A N 1
ATOM 4256 C CA . GLN A 1 527 ? -15.859 -53.906 -11.258 1 94.94 527 GLN A CA 1
ATOM 4257 C C . GLN A 1 527 ? -14.352 -53.875 -11.008 1 94.94 527 GLN A C 1
ATOM 4259 O O . GLN A 1 527 ? -13.586 -54.5 -11.75 1 94.94 527 GLN A O 1
ATOM 4264 N N . ALA A 1 528 ? -13.875 -53.125 -10.07 1 95.19 528 ALA A N 1
ATOM 4265 C CA . ALA A 1 528 ? -12.453 -53.031 -9.727 1 95.19 528 ALA A CA 1
ATOM 4266 C C . ALA A 1 528 ? -11.875 -54.406 -9.406 1 95.19 528 ALA A C 1
ATOM 4268 O O . ALA A 1 528 ? -10.75 -54.719 -9.797 1 95.19 528 ALA A O 1
ATOM 4269 N N . GLU A 1 529 ? -12.703 -55.188 -8.719 1 93.62 529 GLU A N 1
ATOM 4270 C CA . GLU A 1 529 ? -12.258 -56.531 -8.375 1 93.62 529 GLU A CA 1
ATOM 4271 C C . GLU A 1 529 ? -12.078 -57.406 -9.625 1 93.62 529 GLU A C 1
ATOM 4273 O O . GLU A 1 529 ? -11.125 -58.156 -9.727 1 93.62 529 GLU A O 1
ATOM 4278 N N . LYS A 1 530 ? -13.008 -57.25 -10.484 1 94.38 530 LYS A N 1
ATOM 4279 C CA . LYS A 1 530 ? -12.914 -58 -11.742 1 94.38 530 LYS A CA 1
ATOM 4280 C C . LYS A 1 530 ? -11.68 -57.594 -12.531 1 94.38 530 LYS A C 1
ATOM 4282 O O . LYS A 1 530 ? -11.031 -58.406 -13.164 1 94.38 530 LYS A O 1
ATOM 4287 N N . TYR A 1 531 ? -11.406 -56.312 -12.57 1 95.19 531 TYR A N 1
ATOM 4288 C CA . TYR A 1 531 ? -10.211 -55.844 -13.25 1 95.19 531 TYR A CA 1
ATOM 4289 C C . TYR A 1 531 ? -8.953 -56.406 -12.594 1 95.19 531 TYR A C 1
ATOM 4291 O O . TYR A 1 531 ? -8.008 -56.781 -13.281 1 95.19 531 TYR A O 1
ATOM 4299 N N . ALA A 1 532 ? -8.938 -56.406 -11.297 1 93 532 ALA A N 1
ATOM 4300 C CA . ALA A 1 532 ? -7.777 -56.906 -10.555 1 93 532 ALA A CA 1
ATOM 4301 C C . ALA A 1 532 ? -7.535 -58.375 -10.852 1 93 532 ALA A C 1
ATOM 4303 O O . ALA A 1 532 ? -6.395 -58.875 -10.805 1 93 532 ALA A O 1
ATOM 4304 N N . ALA A 1 533 ? -8.617 -59.062 -11.094 1 91.19 533 ALA A N 1
ATOM 4305 C CA . ALA A 1 533 ? -8.516 -60.5 -11.391 1 91.19 533 ALA A CA 1
ATOM 4306 C C . ALA A 1 533 ? -7.883 -60.75 -12.758 1 91.19 533 ALA A C 1
ATOM 4308 O O . ALA A 1 533 ? -7.211 -61.75 -12.977 1 91.19 533 ALA A O 1
ATOM 4309 N N . VAL A 1 534 ? -8.125 -59.844 -13.625 1 93.25 534 VAL A N 1
ATOM 4310 C CA . VAL A 1 534 ? -7.605 -59.969 -14.984 1 93.25 534 VAL A CA 1
ATOM 4311 C C . VAL A 1 534 ? -6.18 -59.438 -15.055 1 93.25 534 VAL A C 1
ATOM 4313 O O . VAL A 1 534 ? -5.309 -60.031 -15.68 1 93.25 534 VAL A O 1
ATOM 4316 N N . PHE A 1 535 ? -5.961 -58.281 -14.492 1 93.94 535 PHE A N 1
ATOM 4317 C CA . PHE A 1 535 ? -4.652 -57.656 -14.469 1 93.94 535 PHE A CA 1
ATOM 4318 C C . PHE A 1 535 ? -3.953 -57.906 -13.133 1 93.94 535 PHE A C 1
ATOM 4320 O O . PHE A 1 535 ? -4.094 -57.094 -12.203 1 93.94 535 PHE A O 1
ATOM 4327 N N . LEU A 1 536 ? -3.064 -58.75 -13.031 1 89.5 536 LEU A N 1
ATOM 4328 C CA . LEU A 1 536 ? -2.51 -59.25 -11.781 1 89.5 536 LEU A CA 1
ATOM 4329 C C . LEU A 1 536 ? -1.529 -58.25 -11.18 1 89.5 536 LEU A C 1
ATOM 4331 O O . LEU A 1 536 ? -1.306 -58.25 -9.961 1 89.5 536 LEU A O 1
ATOM 4335 N N . GLU A 1 537 ? -0.959 -57.375 -11.984 1 92.44 537 GLU A N 1
ATOM 4336 C CA . GLU A 1 537 ? 0.024 -56.406 -11.477 1 92.44 537 GLU A CA 1
ATOM 4337 C C . GLU A 1 537 ? -0.624 -55.062 -11.156 1 92.44 537 GLU A C 1
ATOM 4339 O O . GLU A 1 537 ? 0.064 -54.125 -10.789 1 92.44 537 GLU A O 1
ATOM 4344 N N . LEU A 1 538 ? -1.871 -55.031 -11.273 1 93.56 538 LEU A N 1
ATOM 4345 C CA . LEU A 1 538 ? -2.596 -53.75 -11.094 1 93.56 538 LEU A CA 1
ATOM 4346 C C . LEU A 1 538 ? -2.459 -53.25 -9.656 1 93.56 538 LEU A C 1
ATOM 4348 O O . LEU A 1 538 ? -2.777 -54 -8.711 1 93.56 538 LEU A O 1
ATOM 4352 N N . GLN A 1 539 ? -2.006 -52.062 -9.492 1 93.38 539 GLN A N 1
ATOM 4353 C CA . GLN A 1 539 ? -1.838 -51.438 -8.172 1 93.38 539 GLN A CA 1
ATOM 4354 C C . GLN A 1 539 ? -3.041 -50.594 -7.812 1 93.38 539 GLN A C 1
ATOM 4356 O O . GLN A 1 539 ? -3.523 -50.625 -6.68 1 93.38 539 GLN A O 1
ATOM 4361 N N . TRP A 1 540 ? -3.328 -49.812 -8.719 1 91.75 540 TRP A N 1
ATOM 4362 C CA . TRP A 1 540 ? -4.566 -49.094 -8.461 1 91.75 540 TRP A CA 1
ATOM 4363 C C . TRP A 1 540 ? -5.281 -48.75 -9.766 1 91.75 540 TRP A C 1
ATOM 4365 O O . TRP A 1 540 ? -4.676 -48.781 -10.844 1 91.75 540 TRP A O 1
ATOM 4375 N N . ILE A 1 541 ? -6.602 -48.469 -9.719 1 95.38 541 ILE A N 1
ATOM 4376 C CA . ILE A 1 541 ? -7.457 -48.188 -10.867 1 95.38 541 ILE A CA 1
ATOM 4377 C C . ILE A 1 541 ? -8.414 -47.031 -10.523 1 95.38 541 ILE A C 1
ATOM 4379 O O . ILE A 1 541 ? -8.789 -46.875 -9.359 1 95.38 541 ILE A O 1
ATOM 4383 N N . TYR A 1 542 ? -8.578 -46.188 -11.422 1 96.69 542 TYR A N 1
ATOM 4384 C CA . TYR A 1 542 ? -9.57 -45.125 -11.328 1 96.69 542 TYR A CA 1
ATOM 4385 C C . TYR A 1 542 ? -10.766 -45.406 -12.227 1 96.69 542 TYR A C 1
ATOM 4387 O O . TYR A 1 542 ? -10.648 -45.438 -13.453 1 96.69 542 TYR A O 1
ATOM 4395 N N . ILE A 1 543 ? -11.93 -45.688 -11.594 1 95.69 543 ILE A N 1
ATOM 4396 C CA . ILE A 1 543 ? -13.156 -45.969 -12.32 1 95.69 543 ILE A CA 1
ATOM 4397 C C . ILE A 1 543 ? -14.352 -45.344 -11.594 1 95.69 543 ILE A C 1
ATOM 4399 O O . ILE A 1 543 ? -14.383 -45.312 -10.359 1 95.69 543 ILE A O 1
ATOM 4403 N N . GLY A 1 544 ? -15.281 -44.812 -12.359 1 94.38 544 GLY A N 1
ATOM 4404 C CA . GLY A 1 544 ? -16.469 -44.219 -11.758 1 94.38 544 GLY A CA 1
ATOM 4405 C C . GLY A 1 544 ? -16.156 -43.062 -10.844 1 94.38 544 GLY A C 1
ATOM 4406 O O . GLY A 1 544 ? -16.812 -42.875 -9.82 1 94.38 544 GLY A O 1
ATOM 4407 N N . GLN A 1 545 ? -15.125 -42.375 -11.039 1 94.06 545 GLN A N 1
ATOM 4408 C CA . GLN A 1 545 ? -14.68 -41.219 -10.281 1 94.06 545 GLN A CA 1
ATOM 4409 C C . GLN A 1 545 ? -14.188 -41.625 -8.891 1 94.06 545 GLN A C 1
ATOM 4411 O O . GLN A 1 545 ? -14.227 -40.812 -7.961 1 94.06 545 GLN A O 1
ATOM 4416 N N . LEU A 1 546 ? -13.797 -42.938 -8.812 1 95.44 546 LEU A N 1
ATOM 4417 C CA . LEU A 1 546 ? -13.25 -43.469 -7.57 1 95.44 546 LEU A CA 1
ATOM 4418 C C . LEU A 1 546 ? -11.891 -44.094 -7.805 1 95.44 546 LEU A C 1
ATOM 4420 O O . LEU A 1 546 ? -11.633 -44.625 -8.891 1 95.44 546 LEU A O 1
ATOM 4424 N N . VAL A 1 547 ? -11.07 -44 -6.797 1 95.12 547 VAL A N 1
ATOM 4425 C CA . VAL A 1 547 ? -9.75 -44.625 -6.871 1 95.12 547 VAL A CA 1
ATOM 4426 C C . VAL A 1 547 ? -9.727 -45.906 -6.02 1 95.12 547 VAL A C 1
ATOM 4428 O O . VAL A 1 547 ? -10.086 -45.875 -4.84 1 95.12 547 VAL A O 1
ATOM 4431 N N . PHE A 1 548 ? -9.344 -46.969 -6.582 1 94.81 548 PHE A N 1
ATOM 4432 C CA . PHE A 1 548 ? -9.211 -48.25 -5.887 1 94.81 548 PHE A CA 1
ATOM 4433 C C . PHE A 1 548 ? -7.762 -48.688 -5.855 1 94.81 548 PHE A C 1
ATOM 4435 O O . PHE A 1 548 ? -7.07 -48.656 -6.875 1 94.81 548 PHE A O 1
ATOM 4442 N N . THR A 1 549 ? -7.293 -49.031 -4.734 1 94.25 549 THR A N 1
ATOM 4443 C CA . THR A 1 549 ? -5.934 -49.531 -4.57 1 94.25 549 THR A CA 1
ATOM 4444 C C . THR A 1 549 ? -5.941 -51 -4.199 1 94.25 549 THR A C 1
ATOM 4446 O O . THR A 1 549 ? -6.824 -51.469 -3.471 1 94.25 549 THR A O 1
ATOM 4449 N N . PHE A 1 550 ? -4.941 -51.719 -4.703 1 91.25 550 PHE A N 1
ATOM 4450 C CA . PHE A 1 550 ? -4.902 -53.156 -4.527 1 91.25 550 PHE A CA 1
ATOM 4451 C C . PHE A 1 550 ? -3.641 -53.562 -3.783 1 91.25 550 PHE A C 1
ATOM 4453 O O . PHE A 1 550 ? -2.555 -53.062 -4.047 1 91.25 550 PHE A O 1
ATOM 4460 N N . ARG A 1 551 ? -3.75 -54.312 -2.65 1 80.81 551 ARG A N 1
ATOM 4461 C CA . ARG A 1 551 ? -2.619 -54.875 -1.93 1 80.81 551 ARG A CA 1
ATOM 4462 C C . ARG A 1 551 ? -2.633 -56.406 -2.02 1 80.81 551 ARG A C 1
ATOM 4464 O O . ARG A 1 551 ? -3.68 -57.031 -1.846 1 80.81 551 ARG A O 1
ATOM 4471 N N . GLN A 1 552 ? -1.612 -56.906 -2.639 1 70.5 552 GLN A N 1
ATOM 4472 C CA . GLN A 1 552 ? -1.485 -58.344 -2.734 1 70.5 552 GLN A CA 1
ATOM 4473 C C . GLN A 1 552 ? -1.233 -58.969 -1.364 1 70.5 552 GLN A C 1
ATOM 4475 O O . GLN A 1 552 ? -0.383 -58.5 -0.608 1 70.5 552 GLN A O 1
ATOM 4480 N N . CYS A 1 553 ? -2.312 -59.5 -0.786 1 61.56 553 CYS A N 1
ATOM 4481 C CA . CYS A 1 553 ? -2.039 -60.25 0.443 1 61.56 553 CYS A CA 1
ATOM 4482 C C . CYS A 1 553 ? -1.006 -61.344 0.206 1 61.56 553 CYS A C 1
ATOM 4484 O O . CYS A 1 553 ? -0.933 -61.906 -0.887 1 61.56 553 CYS A O 1
ATOM 4486 N N . PRO A 1 554 ? -0.036 -61.438 1.082 1 59.03 554 PRO A N 1
ATOM 4487 C CA . PRO A 1 554 ? 1.037 -62.438 0.96 1 59.03 554 PRO A CA 1
ATOM 4488 C C . PRO A 1 554 ? 0.526 -63.812 0.544 1 59.03 554 PRO A C 1
ATOM 4490 O O . PRO A 1 554 ? 1.295 -64.625 0.035 1 59.03 554 PRO A O 1
ATOM 4493 N N . ASP A 1 555 ? -0.615 -64.25 1.003 1 55.5 555 ASP A N 1
ATOM 4494 C CA . ASP A 1 555 ? -0.984 -65.625 0.739 1 55.5 555 ASP A CA 1
ATOM 4495 C C . ASP A 1 555 ? -1.509 -65.75 -0.685 1 55.5 555 ASP A C 1
ATOM 4497 O O . ASP A 1 555 ? -1.899 -66.875 -1.083 1 55.5 555 ASP A O 1
ATOM 4501 N N . GLY A 1 556 ? -1.258 -64.938 -1.725 1 54.31 556 GLY A N 1
ATOM 4502 C CA . GLY A 1 556 ? -1.409 -65 -3.168 1 54.31 556 GLY A CA 1
ATOM 4503 C C . GLY A 1 556 ? -2.84 -64.812 -3.631 1 54.31 556 GLY A C 1
ATOM 4504 O O . GLY A 1 556 ? -3.1 -64.688 -4.832 1 54.31 556 GLY A O 1
ATOM 4505 N N . GLN A 1 557 ? -3.947 -65.188 -2.918 1 53.47 557 GLN A N 1
ATOM 4506 C CA . GLN A 1 557 ? -5.27 -65.438 -3.482 1 53.47 557 GLN A CA 1
ATOM 4507 C C . GLN A 1 557 ? -6.168 -64.25 -3.344 1 53.47 557 GLN A C 1
ATOM 4509 O O . GLN A 1 557 ? -7.18 -64.125 -4.035 1 53.47 557 GLN A O 1
ATOM 4514 N N . GLN A 1 558 ? -5.953 -63.312 -2.273 1 57.44 558 GLN A N 1
ATOM 4515 C CA . GLN A 1 558 ? -7.012 -62.344 -2.066 1 57.44 558 GLN A CA 1
ATOM 4516 C C . GLN A 1 558 ? -6.473 -60.906 -2.219 1 57.44 558 GLN A C 1
ATOM 4518 O O . GLN A 1 558 ? -5.438 -60.562 -1.647 1 57.44 558 GLN A O 1
ATOM 4523 N N . VAL A 1 559 ? -6.848 -60.156 -3.266 1 67.38 559 VAL A N 1
ATOM 4524 C CA . VAL A 1 559 ? -6.52 -58.75 -3.457 1 67.38 559 VAL A CA 1
ATOM 4525 C C . VAL A 1 559 ? -7.445 -57.875 -2.605 1 67.38 559 VAL A C 1
ATOM 4527 O O . VAL A 1 559 ? -8.672 -58 -2.695 1 67.38 559 VAL A O 1
ATOM 4530 N N . THR A 1 560 ? -6.902 -57.344 -1.548 1 72.38 560 THR A N 1
ATOM 4531 C CA . THR A 1 560 ? -7.688 -56.375 -0.784 1 72.38 560 THR A CA 1
ATOM 4532 C C . THR A 1 560 ? -7.875 -55.062 -1.572 1 72.38 560 THR A C 1
ATOM 4534 O O . THR A 1 560 ? -6.91 -54.531 -2.121 1 72.38 560 THR A O 1
ATOM 4537 N N . VAL A 1 561 ? -9.117 -54.75 -1.73 1 80.31 561 VAL A N 1
ATOM 4538 C CA . VAL A 1 561 ? -9.469 -53.531 -2.473 1 80.31 561 VAL A CA 1
ATOM 4539 C C . VAL A 1 561 ? -9.836 -52.438 -1.5 1 80.31 561 VAL A C 1
ATOM 4541 O O . VAL A 1 561 ? -10.648 -52.625 -0.592 1 80.31 561 VAL A O 1
ATOM 4544 N N . SER A 1 562 ? -9.016 -51.406 -1.55 1 84.81 562 SER A N 1
ATOM 4545 C CA . SER A 1 562 ? -9.383 -50.188 -0.806 1 84.81 562 SER A CA 1
ATOM 4546 C C . SER A 1 562 ? -9.805 -49.062 -1.745 1 84.81 562 SER A C 1
ATOM 4548 O O . SER A 1 562 ? -9.289 -48.969 -2.859 1 84.81 562 SER A O 1
ATOM 4550 N N . SER A 1 563 ? -10.797 -48.344 -1.309 1 84.31 563 SER A N 1
ATOM 4551 C CA . SER A 1 563 ? -11.32 -47.281 -2.16 1 84.31 563 SER A CA 1
ATOM 4552 C C . SER A 1 563 ? -11.164 -45.938 -1.501 1 84.31 563 SER A C 1
ATOM 4554 O O . SER A 1 563 ? -10.969 -45.844 -0.287 1 84.31 563 SER A O 1
ATOM 4556 N N . SER A 1 564 ? -11.156 -44.938 -2.361 1 84.56 564 SER A N 1
ATOM 4557 C CA . SER A 1 564 ? -11.266 -43.594 -1.848 1 84.56 564 SER A CA 1
ATOM 4558 C C . SER A 1 564 ? -12.609 -43.375 -1.169 1 84.56 564 SER A C 1
ATOM 4560 O O . SER A 1 564 ? -13.617 -43.969 -1.558 1 84.56 564 SER A O 1
ATOM 4562 N N . ALA A 1 565 ? -12.648 -42.562 -0.22 1 81.75 565 ALA A N 1
ATOM 4563 C CA . ALA A 1 565 ? -13.859 -42.312 0.554 1 81.75 565 ALA A CA 1
ATOM 4564 C C . ALA A 1 565 ? -14.875 -41.5 -0.268 1 81.75 565 ALA A C 1
ATOM 4566 O O . ALA A 1 565 ? -16.078 -41.75 -0.17 1 81.75 565 ALA A O 1
ATOM 4567 N N . GLU A 1 566 ? -14.352 -40.594 -1.095 1 89.88 566 GLU A N 1
ATOM 4568 C CA . GLU A 1 566 ? -15.227 -39.75 -1.892 1 89.88 566 GLU A CA 1
ATOM 4569 C C . GLU A 1 566 ? -14.836 -39.781 -3.365 1 89.88 566 GLU A C 1
ATOM 4571 O O . GLU A 1 566 ? -13.703 -40.125 -3.705 1 89.88 566 GLU A O 1
ATOM 4576 N N . ARG A 1 567 ? -15.836 -39.438 -4.148 1 91.62 567 ARG A N 1
ATOM 4577 C CA . ARG A 1 567 ? -15.586 -39.312 -5.582 1 91.62 567 ARG A CA 1
ATOM 4578 C C . ARG A 1 567 ? -14.656 -38.156 -5.883 1 91.62 567 ARG A C 1
ATOM 4580 O O . ARG A 1 567 ? -14.703 -37.125 -5.207 1 91.62 567 ARG A O 1
ATOM 4587 N N . LYS A 1 568 ? -13.844 -38.375 -6.836 1 91.56 568 LYS A N 1
ATOM 4588 C CA . LYS A 1 568 ? -12.945 -37.344 -7.332 1 91.56 568 LYS A CA 1
ATOM 4589 C C . LYS A 1 568 ? -13.203 -37.062 -8.805 1 91.56 568 LYS A C 1
ATOM 4591 O O . LYS A 1 568 ? -12.461 -37.5 -9.68 1 91.56 568 LYS A O 1
ATOM 4596 N N . PRO A 1 569 ? -14.18 -36.188 -8.992 1 88.62 569 PRO A N 1
ATOM 4597 C CA . PRO A 1 569 ? -14.523 -35.938 -10.391 1 88.62 569 PRO A CA 1
ATOM 4598 C C . PRO A 1 569 ? -13.398 -35.25 -11.156 1 88.62 569 PRO A C 1
ATOM 4600 O O . PRO A 1 569 ? -13.242 -35.438 -12.359 1 88.62 569 PRO A O 1
ATOM 4603 N N . ASP A 1 570 ? -12.625 -34.406 -10.461 1 85.56 570 ASP A N 1
ATOM 4604 C CA . ASP A 1 570 ? -11.539 -33.688 -11.109 1 85.56 570 ASP A CA 1
ATOM 4605 C C . ASP A 1 570 ? -10.188 -34.312 -10.797 1 85.56 570 ASP A C 1
ATOM 4607 O O . ASP A 1 570 ? -9.25 -33.625 -10.383 1 85.56 570 ASP A O 1
ATOM 4611 N N . PHE A 1 571 ? -10.086 -35.531 -11.016 1 86.94 571 PHE A N 1
ATOM 4612 C CA . PHE A 1 571 ? -8.82 -36.219 -10.797 1 86.94 571 PHE A CA 1
ATOM 4613 C C . PHE A 1 571 ? -7.742 -35.719 -11.742 1 86.94 571 PHE A C 1
ATOM 4615 O O . PHE A 1 571 ? -7.965 -35.594 -12.945 1 86.94 571 PHE A O 1
ATOM 4622 N N . PRO A 1 572 ? -6.605 -35.344 -11.297 1 86.94 572 PRO A N 1
ATOM 4623 C CA . PRO A 1 572 ? -5.539 -34.812 -12.141 1 86.94 572 PRO A CA 1
ATOM 4624 C C . PRO A 1 572 ? -4.781 -35.875 -12.906 1 86.94 572 PRO A C 1
ATOM 4626 O O . PRO A 1 572 ? -3.637 -36.188 -12.57 1 86.94 572 PRO A O 1
ATOM 4629 N N . ILE A 1 573 ? -5.297 -36.281 -13.93 1 88.94 573 ILE A N 1
ATOM 4630 C CA . ILE A 1 573 ? -4.789 -37.406 -14.711 1 88.94 573 ILE A CA 1
ATOM 4631 C C . ILE A 1 573 ? -3.412 -37.062 -15.281 1 88.94 573 ILE A C 1
ATOM 4633 O O . ILE A 1 573 ? -2.451 -37.812 -15.094 1 88.94 573 ILE A O 1
ATOM 4637 N N . TYR A 1 574 ? -3.252 -35.906 -15.844 1 87.31 574 TYR A N 1
ATOM 4638 C CA . TYR A 1 574 ? -2.027 -35.594 -16.562 1 87.31 574 TYR A CA 1
ATOM 4639 C C . TYR A 1 574 ? -0.91 -35.219 -15.594 1 87.31 574 TYR A C 1
ATOM 4641 O O . TYR A 1 574 ? 0.266 -35.469 -15.875 1 87.31 574 TYR A O 1
ATOM 4649 N N . GLU A 1 575 ? -1.314 -34.719 -14.562 1 86.75 575 GLU A N 1
ATOM 4650 C CA . GLU A 1 575 ? -0.312 -34.469 -13.531 1 86.75 575 GLU A CA 1
ATOM 4651 C C . GLU A 1 575 ? 0.204 -35.812 -12.961 1 86.75 575 GLU A C 1
ATOM 4653 O O . GLU A 1 575 ? 1.399 -35.938 -12.695 1 86.75 575 GLU A O 1
ATOM 4658 N N . THR A 1 576 ? -0.715 -36.688 -12.766 1 85.56 576 THR A N 1
ATOM 4659 C CA . THR A 1 576 ? -0.385 -37.969 -12.164 1 85.56 576 THR A CA 1
ATOM 4660 C C . THR A 1 576 ? 0.463 -38.812 -13.117 1 85.56 576 THR A C 1
ATOM 4662 O O . THR A 1 576 ? 1.455 -39.406 -12.711 1 85.56 576 THR A O 1
ATOM 4665 N N . LEU A 1 577 ? 0.106 -38.812 -14.391 1 90.19 577 LEU A N 1
ATOM 4666 C CA . LEU A 1 577 ? 0.748 -39.688 -15.352 1 90.19 577 LEU A CA 1
ATOM 4667 C C . LEU A 1 577 ? 1.996 -39.062 -15.945 1 90.19 577 LEU A C 1
ATOM 4669 O O . LEU A 1 577 ? 2.988 -39.75 -16.203 1 90.19 577 LEU A O 1
ATOM 4673 N N . PHE A 1 578 ? 1.9 -37.75 -16.172 1 89.19 578 PHE A N 1
ATOM 4674 C CA . PHE A 1 578 ? 2.951 -37.125 -16.969 1 89.19 578 PHE A CA 1
ATOM 4675 C C . PHE A 1 578 ? 3.66 -36.062 -16.156 1 89.19 578 PHE A C 1
ATOM 4677 O O . PHE A 1 578 ? 4.676 -35.5 -16.594 1 89.19 578 PHE A O 1
ATOM 4684 N N . GLY A 1 579 ? 3.115 -35.75 -15.008 1 79.94 579 GLY A N 1
ATOM 4685 C CA . GLY A 1 579 ? 3.668 -34.625 -14.242 1 79.94 579 GLY A CA 1
ATOM 4686 C C . GLY A 1 579 ? 3.352 -33.281 -14.836 1 79.94 579 GLY A C 1
ATOM 4687 O O . GLY A 1 579 ? 4.062 -32.312 -14.586 1 79.94 579 GLY A O 1
ATOM 4688 N N . VAL A 1 580 ? 2.422 -33.312 -15.711 1 79.88 580 VAL A N 1
ATOM 4689 C CA . VAL A 1 580 ? 2.023 -32.062 -16.359 1 79.88 580 VAL A CA 1
ATOM 4690 C C . VAL A 1 580 ? 0.872 -31.422 -15.594 1 79.88 580 VAL A C 1
ATOM 4692 O O . VAL A 1 580 ? -0.148 -32.062 -15.336 1 79.88 580 VAL A O 1
ATOM 4695 N N . TRP A 1 581 ? 1.168 -30.391 -15 1 67.31 581 TRP A N 1
ATOM 4696 C CA . TRP A 1 581 ? 0.131 -29.719 -14.219 1 67.31 581 TRP A CA 1
ATOM 4697 C C . TRP A 1 581 ? -0.493 -28.578 -15 1 67.31 581 TRP A C 1
ATOM 4699 O O . TRP A 1 581 ? 0.195 -27.875 -15.75 1 67.31 581 TRP A O 1
ATOM 4709 N N . SER A 1 582 ? -1.875 -28.828 -15.32 1 57 582 SER A N 1
ATOM 4710 C CA . SER A 1 582 ? -2.592 -27.766 -16.016 1 57 582 SER A CA 1
ATOM 4711 C C . SER A 1 582 ? -2.867 -26.578 -15.102 1 57 582 SER A C 1
ATOM 4713 O O . SER A 1 582 ? -2.795 -26.703 -13.875 1 57 582 SER A O 1
ATOM 4715 N N . LYS A 1 583 ? -3.234 -25.344 -15.5 1 49.06 583 LYS A N 1
ATOM 4716 C CA . LYS A 1 583 ? -3.58 -24.125 -14.773 1 49.06 583 LYS A CA 1
ATOM 4717 C C . LYS A 1 583 ? -4.703 -24.375 -13.773 1 49.06 583 LYS A C 1
ATOM 4719 O O . LYS A 1 583 ? -5.582 -25.203 -14.016 1 49.06 583 LYS A O 1
ATOM 4724 N N . MET B 1 1 ? 13.242 39.344 11.141 1 34.03 1 MET B N 1
ATOM 4725 C CA . MET B 1 1 ? 12.195 38.75 10.32 1 34.03 1 MET B CA 1
ATOM 4726 C C . MET B 1 1 ? 11.688 37.469 10.938 1 34.03 1 MET B C 1
ATOM 4728 O O . MET B 1 1 ? 12.477 36.594 11.32 1 34.03 1 MET B O 1
ATOM 4732 N N . HIS B 1 2 ? 10.555 37.438 11.594 1 47.16 2 HIS B N 1
ATOM 4733 C CA . HIS B 1 2 ? 9.984 36.25 12.25 1 47.16 2 HIS B CA 1
ATOM 4734 C C . HIS B 1 2 ? 10.164 35 11.398 1 47.16 2 HIS B C 1
ATOM 4736 O O . HIS B 1 2 ? 10.023 35.062 10.172 1 47.16 2 HIS B O 1
ATOM 4742 N N . PRO B 1 3 ? 10.992 34.156 12.016 1 56.16 3 PRO B N 1
ATOM 4743 C CA . PRO B 1 3 ? 11.055 32.969 11.156 1 56.16 3 PRO B CA 1
ATOM 4744 C C . PRO B 1 3 ? 9.68 32.469 10.727 1 56.16 3 PRO B C 1
ATOM 4746 O O . PRO B 1 3 ? 8.789 32.312 11.562 1 56.16 3 PRO B O 1
ATOM 4749 N N . GLY B 1 4 ? 9.227 32.938 9.617 1 63.28 4 GLY B N 1
ATOM 4750 C CA . GLY B 1 4 ? 7.926 32.625 9.07 1 63.28 4 GLY B CA 1
ATOM 4751 C C . GLY B 1 4 ? 7.598 31.141 9.195 1 63.28 4 GLY B C 1
ATOM 4752 O O . GLY B 1 4 ? 8.477 30.312 9.469 1 63.28 4 GLY B O 1
ATOM 4753 N N . ASN B 1 5 ? 6.328 30.781 9.484 1 73 5 ASN B N 1
ATOM 4754 C CA . ASN B 1 5 ? 5.812 29.422 9.453 1 73 5 ASN B CA 1
ATOM 4755 C C . ASN B 1 5 ? 6.203 28.703 8.156 1 73 5 ASN B C 1
ATOM 4757 O O . ASN B 1 5 ? 5.707 29.047 7.082 1 73 5 ASN B O 1
ATOM 4761 N N . PRO B 1 6 ? 7.125 27.812 8.375 1 77.62 6 PRO B N 1
ATOM 4762 C CA . PRO B 1 6 ? 7.578 27.141 7.148 1 77.62 6 PRO B CA 1
ATOM 4763 C C . PRO B 1 6 ? 6.484 26.312 6.488 1 77.62 6 PRO B C 1
ATOM 4765 O O . PRO B 1 6 ? 6.633 25.891 5.34 1 77.62 6 PRO B O 1
ATOM 4768 N N . PHE B 1 7 ? 5.414 26.125 7.188 1 77.31 7 PHE B N 1
ATOM 4769 C CA . PHE B 1 7 ? 4.41 25.203 6.676 1 77.31 7 PHE B CA 1
ATOM 4770 C C . PHE B 1 7 ? 3.307 25.953 5.941 1 77.31 7 PHE B C 1
ATOM 4772 O O . PHE B 1 7 ? 2.404 25.344 5.371 1 77.31 7 PHE B O 1
ATOM 4779 N N . LEU B 1 8 ? 3.438 27.219 5.992 1 71.56 8 LEU B N 1
ATOM 4780 C CA . LEU B 1 8 ? 2.42 28 5.309 1 71.56 8 LEU B CA 1
ATOM 4781 C C . LEU B 1 8 ? 2.658 28.016 3.803 1 71.56 8 LEU B C 1
ATOM 4783 O O . LEU B 1 8 ? 3.805 27.969 3.35 1 71.56 8 LEU B O 1
ATOM 4787 N N . SER B 1 9 ? 1.649 27.859 3.107 1 60.97 9 SER B N 1
ATOM 4788 C CA . SER B 1 9 ? 1.654 27.797 1.65 1 60.97 9 SER B CA 1
ATOM 4789 C C . SER B 1 9 ? 2.371 29 1.042 1 60.97 9 SER B C 1
ATOM 4791 O O . SER B 1 9 ? 2.893 28.922 -0.073 1 60.97 9 SER B O 1
ATOM 4793 N N . THR B 1 10 ? 2.371 30 1.834 1 56.75 10 THR B N 1
ATOM 4794 C CA . THR B 1 10 ? 2.965 31.219 1.29 1 56.75 10 THR B CA 1
ATOM 4795 C C . THR B 1 10 ? 4.477 31.062 1.144 1 56.75 10 THR B C 1
ATOM 4797 O O . THR B 1 10 ? 5.113 31.828 0.408 1 56.75 10 THR B O 1
ATOM 4800 N N . TYR B 1 11 ? 4.918 30.047 1.755 1 60.19 11 TYR B N 1
ATOM 4801 C CA . TYR B 1 11 ? 6.363 29.859 1.68 1 60.19 11 TYR B CA 1
ATOM 4802 C C . TYR B 1 11 ? 6.715 28.75 0.691 1 60.19 11 TYR B C 1
ATOM 4804 O O . TYR B 1 11 ? 7.562 27.906 0.977 1 60.19 11 TYR B O 1
ATOM 4812 N N . LYS B 1 12 ? 6.191 28.922 -0.491 1 67.06 12 LYS B N 1
ATOM 4813 C CA . LYS B 1 12 ? 6.508 27.906 -1.493 1 67.06 12 LYS B CA 1
ATOM 4814 C C . LYS B 1 12 ? 7.93 28.062 -2.018 1 67.06 12 LYS B C 1
ATOM 4816 O O . LYS B 1 12 ? 8.32 29.156 -2.438 1 67.06 12 LYS B O 1
ATOM 4821 N N . LYS B 1 13 ? 8.68 27.094 -1.817 1 76.38 13 LYS B N 1
ATOM 4822 C CA . LYS B 1 13 ? 10.062 27.078 -2.287 1 76.38 13 LYS B CA 1
ATOM 4823 C C . LYS B 1 13 ? 10.125 27.125 -3.811 1 76.38 13 LYS B C 1
ATOM 4825 O O . LYS B 1 13 ? 9.203 26.672 -4.492 1 76.38 13 LYS B O 1
ATOM 4830 N N . SER B 1 14 ? 11.102 27.781 -4.211 1 82.25 14 SER B N 1
ATOM 4831 C CA . SER B 1 14 ? 11.32 27.828 -5.652 1 82.25 14 SER B CA 1
ATOM 4832 C C . SER B 1 14 ? 11.742 26.469 -6.191 1 82.25 14 SER B C 1
ATOM 4834 O O . SER B 1 14 ? 12.328 25.656 -5.465 1 82.25 14 SER B O 1
ATOM 4836 N N . PRO B 1 15 ? 11.352 26.203 -7.406 1 85.62 15 PRO B N 1
ATOM 4837 C CA . PRO B 1 15 ? 11.805 24.953 -8.023 1 85.62 15 PRO B CA 1
ATOM 4838 C C . PRO B 1 15 ? 13.328 24.844 -8.062 1 85.62 15 PRO B C 1
ATOM 4840 O O . PRO B 1 15 ? 14.023 25.844 -8.109 1 85.62 15 PRO B O 1
ATOM 4843 N N . LEU B 1 16 ? 13.773 23.641 -8.102 1 89.38 16 LEU B N 1
ATOM 4844 C CA . LEU B 1 16 ? 15.203 23.375 -8.109 1 89.38 16 LEU B CA 1
ATOM 4845 C C . LEU B 1 16 ? 15.789 23.609 -9.5 1 89.38 16 LEU B C 1
ATOM 4847 O O . LEU B 1 16 ? 15.055 23.594 -10.492 1 89.38 16 LEU B O 1
ATOM 4851 N N . THR B 1 17 ? 17.047 23.766 -9.461 1 88.88 17 THR B N 1
ATOM 4852 C CA . THR B 1 17 ? 17.766 23.969 -10.719 1 88.88 17 THR B CA 1
ATOM 4853 C C . THR B 1 17 ? 17.969 22.641 -11.445 1 88.88 17 THR B C 1
ATOM 4855 O O . THR B 1 17 ? 17.938 21.578 -10.828 1 88.88 17 THR B O 1
ATOM 4858 N N . LEU B 1 18 ? 18.141 22.766 -12.742 1 87.81 18 LEU B N 1
ATOM 4859 C CA . LEU B 1 18 ? 18.219 21.594 -13.594 1 87.81 18 LEU B CA 1
ATOM 4860 C C . LEU B 1 18 ? 19.359 20.688 -13.172 1 87.81 18 LEU B C 1
ATOM 4862 O O . LEU B 1 18 ? 19.25 19.453 -13.25 1 87.81 18 LEU B O 1
ATOM 4866 N N . ASP B 1 19 ? 20.438 21.203 -12.742 1 86.31 19 ASP B N 1
ATOM 4867 C CA . ASP B 1 19 ? 21.594 20.391 -12.328 1 86.31 19 ASP B CA 1
ATOM 4868 C C . ASP B 1 19 ? 21.25 19.516 -11.125 1 86.31 19 ASP B C 1
ATOM 4870 O O . ASP B 1 19 ? 21.688 18.375 -11.039 1 86.31 19 ASP B O 1
ATOM 4874 N N . ARG B 1 20 ? 20.531 20.047 -10.242 1 89.88 20 ARG B N 1
ATOM 4875 C CA . ARG B 1 20 ? 20.125 19.297 -9.07 1 89.88 20 ARG B CA 1
ATOM 4876 C C . ARG B 1 20 ? 19.062 18.266 -9.43 1 89.88 20 ARG B C 1
ATOM 4878 O O . ARG B 1 20 ? 19.031 17.172 -8.859 1 89.88 20 ARG B O 1
ATOM 4885 N N . LEU B 1 21 ? 18.297 18.625 -10.398 1 91.56 21 LEU B N 1
ATOM 4886 C CA . LEU B 1 21 ? 17.203 17.75 -10.812 1 91.56 21 LEU B CA 1
ATOM 4887 C C . LEU B 1 21 ? 17.75 16.484 -11.492 1 91.56 21 LEU B C 1
ATOM 4889 O O . LEU B 1 21 ? 17.141 15.422 -11.391 1 91.56 21 LEU B O 1
ATOM 4893 N N . LEU B 1 22 ? 18.781 16.672 -12.125 1 90.88 22 LEU B N 1
ATOM 4894 C CA . LEU B 1 22 ? 19.344 15.547 -12.875 1 90.88 22 LEU B CA 1
ATOM 4895 C C . LEU B 1 22 ? 20.266 14.711 -12 1 90.88 22 LEU B C 1
ATOM 4897 O O . LEU B 1 22 ? 20.781 13.672 -12.43 1 90.88 22 LEU B O 1
ATOM 4901 N N . GLU B 1 23 ? 20.438 15.031 -10.773 1 90.31 23 GLU B N 1
ATOM 4902 C CA . GLU B 1 23 ? 21.188 14.273 -9.766 1 90.31 23 GLU B CA 1
ATOM 4903 C C . GLU B 1 23 ? 22.562 13.859 -10.281 1 90.31 23 GLU B C 1
ATOM 4905 O O . GLU B 1 23 ? 22.969 12.711 -10.125 1 90.31 23 GLU B O 1
ATOM 4910 N N . GLY B 1 24 ? 23.125 14.727 -11.008 1 83.94 24 GLY B N 1
ATOM 4911 C CA . GLY B 1 24 ? 24.484 14.5 -11.461 1 83.94 24 GLY B CA 1
ATOM 4912 C C . GLY B 1 24 ? 24.562 13.93 -12.867 1 83.94 24 GLY B C 1
ATOM 4913 O O . GLY B 1 24 ? 25.641 13.781 -13.422 1 83.94 24 GLY B O 1
ATOM 4914 N N . ARG B 1 25 ? 23.484 13.672 -13.555 1 86.81 25 ARG B N 1
ATOM 4915 C CA . ARG B 1 25 ? 23.469 13.172 -14.93 1 86.81 25 ARG B CA 1
ATOM 4916 C C . ARG B 1 25 ? 23.688 14.305 -15.922 1 86.81 25 ARG B C 1
ATOM 4918 O O . ARG B 1 25 ? 23.281 15.438 -15.688 1 86.81 25 ARG B O 1
ATOM 4925 N N . PRO B 1 26 ? 24.281 13.789 -16.922 1 85.44 26 PRO B N 1
ATOM 4926 C CA . PRO B 1 26 ? 24.438 14.812 -17.953 1 85.44 26 PRO B CA 1
ATOM 4927 C C . PRO B 1 26 ? 23.141 15.094 -18.719 1 85.44 26 PRO B C 1
ATOM 4929 O O . PRO B 1 26 ? 22.25 14.25 -18.75 1 85.44 26 PRO B O 1
ATOM 4932 N N . ILE B 1 27 ? 23.172 16.281 -19.266 1 87.5 27 ILE B N 1
ATOM 4933 C CA . ILE B 1 27 ? 22.031 16.656 -20.094 1 87.5 27 ILE B CA 1
ATOM 4934 C C . ILE B 1 27 ? 22 15.805 -21.359 1 87.5 27 ILE B C 1
ATOM 4936 O O . ILE B 1 27 ? 23 15.703 -22.062 1 87.5 27 ILE B O 1
ATOM 4940 N N . ALA B 1 28 ? 20.891 15.211 -21.625 1 84 28 ALA B N 1
ATOM 4941 C CA . ALA B 1 28 ? 20.75 14.328 -22.781 1 84 28 ALA B CA 1
ATOM 4942 C C . ALA B 1 28 ? 20.656 15.133 -24.078 1 84 28 ALA B C 1
ATOM 4944 O O . ALA B 1 28 ? 21.266 14.758 -25.094 1 84 28 ALA B O 1
ATOM 4945 N N . ALA B 1 29 ? 19.828 16.203 -24.016 1 86 29 ALA B N 1
ATOM 4946 C CA . ALA B 1 29 ? 19.688 17.062 -25.203 1 86 29 ALA B CA 1
ATOM 4947 C C . ALA B 1 29 ? 20.828 18.062 -25.281 1 86 29 ALA B C 1
ATOM 4949 O O . ALA B 1 29 ? 20.625 19.266 -25.094 1 86 29 ALA B O 1
ATOM 4950 N N . GLN B 1 30 ? 21.906 17.719 -25.719 1 79.94 30 GLN B N 1
ATOM 4951 C CA . GLN B 1 30 ? 23.109 18.547 -25.734 1 79.94 30 GLN B CA 1
ATOM 4952 C C . GLN B 1 30 ? 22.984 19.703 -26.719 1 79.94 30 GLN B C 1
ATOM 4954 O O . GLN B 1 30 ? 23.609 20.75 -26.547 1 79.94 30 GLN B O 1
ATOM 4959 N N . ASN B 1 31 ? 22.094 19.531 -27.609 1 81.62 31 ASN B N 1
ATOM 4960 C CA . ASN B 1 31 ? 22 20.547 -28.641 1 81.62 31 ASN B CA 1
ATOM 4961 C C . ASN B 1 31 ? 20.875 21.547 -28.375 1 81.62 31 ASN B C 1
ATOM 4963 O O . ASN B 1 31 ? 20.562 22.375 -29.219 1 81.62 31 ASN B O 1
ATOM 4967 N N . SER B 1 32 ? 20.359 21.453 -27.328 1 84.25 32 SER B N 1
ATOM 4968 C CA . SER B 1 32 ? 19.266 22.375 -27.016 1 84.25 32 SER B CA 1
ATOM 4969 C C . SER B 1 32 ? 19.781 23.719 -26.562 1 84.25 32 SER B C 1
ATOM 4971 O O . SER B 1 32 ? 20.578 23.797 -25.625 1 84.25 32 SER B O 1
ATOM 4973 N N . SER B 1 33 ? 19.328 24.812 -27.141 1 83.12 33 SER B N 1
ATOM 4974 C CA . SER B 1 33 ? 19.734 26.172 -26.781 1 83.12 33 SER B CA 1
ATOM 4975 C C . SER B 1 33 ? 19.172 26.562 -25.406 1 83.12 33 SER B C 1
ATOM 4977 O O . SER B 1 33 ? 19.828 27.297 -24.656 1 83.12 33 SER B O 1
ATOM 4979 N N . LEU B 1 34 ? 18.094 26.094 -25.172 1 86.19 34 LEU B N 1
ATOM 4980 C CA . LEU B 1 34 ? 17.438 26.438 -23.922 1 86.19 34 LEU B CA 1
ATOM 4981 C C . LEU B 1 34 ? 18.156 25.781 -22.734 1 86.19 34 LEU B C 1
ATOM 4983 O O . LEU B 1 34 ? 18.438 26.438 -21.734 1 86.19 34 LEU B O 1
ATOM 4987 N N . LEU B 1 35 ? 18.562 24.594 -22.906 1 87.56 35 LEU B N 1
ATOM 4988 C CA . LEU B 1 35 ? 19.078 23.797 -21.797 1 87.56 35 LEU B CA 1
ATOM 4989 C C . LEU B 1 35 ? 20.562 24.094 -21.578 1 87.56 35 LEU B C 1
ATOM 4991 O O . LEU B 1 35 ? 21.109 23.766 -20.516 1 87.56 35 LEU B O 1
ATOM 4995 N N . ASN B 1 36 ? 21.094 24.75 -22.531 1 85.81 36 ASN B N 1
ATOM 4996 C CA . ASN B 1 36 ? 22.516 25.094 -22.406 1 85.81 36 ASN B CA 1
ATOM 4997 C C . ASN B 1 36 ? 22.703 26.484 -21.797 1 85.81 36 ASN B C 1
ATOM 4999 O O . ASN B 1 36 ? 23.828 26.922 -21.578 1 85.81 36 ASN B O 1
ATOM 5003 N N . LEU B 1 37 ? 21.656 27.094 -21.5 1 87.06 37 LEU B N 1
ATOM 5004 C CA . LEU B 1 37 ? 21.75 28.359 -20.797 1 87.06 37 LEU B CA 1
ATOM 5005 C C . LEU B 1 37 ? 22.266 28.156 -19.375 1 87.06 37 LEU B C 1
ATOM 5007 O O . LEU B 1 37 ? 22.109 27.078 -18.797 1 87.06 37 LEU B O 1
ATOM 5011 N N . PRO B 1 38 ? 22.969 29.25 -18.906 1 87.38 38 PRO B N 1
ATOM 5012 C CA . PRO B 1 38 ? 23.328 29.141 -17.5 1 87.38 38 PRO B CA 1
ATOM 5013 C C . PRO B 1 38 ? 22.141 28.828 -16.594 1 87.38 38 PRO B C 1
ATOM 5015 O O . PRO B 1 38 ? 21.047 29.344 -16.812 1 87.38 38 PRO B O 1
ATOM 5018 N N . VAL B 1 39 ? 22.344 28.047 -15.57 1 86.12 39 VAL B N 1
ATOM 5019 C CA . VAL B 1 39 ? 21.297 27.5 -14.711 1 86.12 39 VAL B CA 1
ATOM 5020 C C . VAL B 1 39 ? 20.5 28.656 -14.086 1 86.12 39 VAL B C 1
ATOM 5022 O O . VAL B 1 39 ? 19.281 28.547 -13.914 1 86.12 39 VAL B O 1
ATOM 5025 N N . GLU B 1 40 ? 21.094 29.719 -13.766 1 85.75 40 GLU B N 1
ATOM 5026 C CA . GLU B 1 40 ? 20.438 30.859 -13.133 1 85.75 40 GLU B CA 1
ATOM 5027 C C . GLU B 1 40 ? 19.422 31.5 -14.078 1 85.75 40 GLU B C 1
ATOM 5029 O O . GLU B 1 40 ? 18.328 31.891 -13.648 1 85.75 40 GLU B O 1
ATOM 5034 N N . ILE B 1 41 ? 19.859 31.516 -15.289 1 87.38 41 ILE B N 1
ATOM 5035 C CA . ILE B 1 41 ? 18.984 32.125 -16.281 1 87.38 41 ILE B CA 1
ATOM 5036 C C . ILE B 1 41 ? 17.797 31.188 -16.562 1 87.38 41 ILE B C 1
ATOM 5038 O O . ILE B 1 41 ? 16.656 31.625 -16.672 1 87.38 41 ILE B O 1
ATOM 5042 N N . LEU B 1 42 ? 18.125 30.016 -16.688 1 88.69 42 LEU B N 1
ATOM 5043 C CA . LEU B 1 42 ? 17.078 29.031 -16.922 1 88.69 42 LEU B CA 1
ATOM 5044 C C . LEU B 1 42 ? 16.047 29.062 -15.797 1 88.69 42 LEU B C 1
ATOM 5046 O O . LEU B 1 42 ? 14.844 28.938 -16.047 1 88.69 42 LEU B O 1
ATOM 5050 N N . SER B 1 43 ? 16.516 29.172 -14.586 1 86.31 43 SER B N 1
ATOM 5051 C CA . SER B 1 43 ? 15.625 29.219 -13.43 1 86.31 43 SER B CA 1
ATOM 5052 C C . SER B 1 43 ? 14.68 30.406 -13.508 1 86.31 43 SER B C 1
ATOM 5054 O O . SER B 1 43 ? 13.523 30.312 -13.109 1 86.31 43 SER B O 1
ATOM 5056 N N . GLU B 1 44 ? 15.211 31.453 -14.023 1 86.25 44 GLU B N 1
ATOM 5057 C CA . GLU B 1 44 ? 14.383 32.656 -14.164 1 86.25 44 GLU B CA 1
ATOM 5058 C C . GLU B 1 44 ? 13.312 32.438 -15.227 1 86.25 44 GLU B C 1
ATOM 5060 O O . GLU B 1 44 ? 12.188 32.938 -15.078 1 86.25 44 GLU B O 1
ATOM 5065 N N . ILE B 1 45 ? 13.672 31.844 -16.219 1 86 45 ILE B N 1
ATOM 5066 C CA . ILE B 1 45 ? 12.719 31.578 -17.281 1 86 45 ILE B CA 1
ATOM 5067 C C . ILE B 1 45 ? 11.602 30.672 -16.766 1 86 45 ILE B C 1
ATOM 5069 O O . ILE B 1 45 ? 10.422 30.906 -17.062 1 86 45 ILE B O 1
ATOM 5073 N N . VAL B 1 46 ? 12 29.734 -16.062 1 86.56 46 VAL B N 1
ATOM 5074 C CA . VAL B 1 46 ? 11.039 28.766 -15.539 1 86.56 46 VAL B CA 1
ATOM 5075 C C . VAL B 1 46 ? 10.078 29.453 -14.578 1 86.56 46 VAL B C 1
ATOM 5077 O O . VAL B 1 46 ? 8.898 29.094 -14.508 1 86.56 46 VAL B O 1
ATOM 5080 N N . LYS B 1 47 ? 10.508 30.422 -13.859 1 84.25 47 LYS B N 1
ATOM 5081 C CA . LYS B 1 47 ? 9.672 31.156 -12.93 1 84.25 47 LYS B CA 1
ATOM 5082 C C . LYS B 1 47 ? 8.5 31.828 -13.648 1 84.25 47 LYS B C 1
ATOM 5084 O O . LYS B 1 47 ? 7.422 31.984 -13.078 1 84.25 47 LYS B O 1
ATOM 5089 N N . TYR B 1 48 ? 8.758 32.094 -14.898 1 85.31 48 TYR B N 1
ATOM 5090 C CA . TYR B 1 48 ? 7.719 32.781 -15.664 1 85.31 48 TYR B CA 1
ATOM 5091 C C . TYR B 1 48 ? 6.617 31.812 -16.078 1 85.31 48 TYR B C 1
ATOM 5093 O O . TYR B 1 48 ? 5.473 32.219 -16.297 1 85.31 48 TYR B O 1
ATOM 5101 N N . ILE B 1 49 ? 6.945 30.641 -16.125 1 87.25 49 ILE B N 1
ATOM 5102 C CA . ILE B 1 49 ? 5.957 29.688 -16.625 1 87.25 49 ILE B CA 1
ATOM 5103 C C . ILE B 1 49 ? 5.488 28.781 -15.5 1 87.25 49 ILE B C 1
ATOM 5105 O O . ILE B 1 49 ? 4.625 27.922 -15.711 1 87.25 49 ILE B O 1
ATOM 5109 N N . GLU B 1 50 ? 5.957 28.953 -14.383 1 87 50 GLU B N 1
ATOM 5110 C CA . GLU B 1 50 ? 5.715 28.016 -13.281 1 87 50 GLU B CA 1
ATOM 5111 C C . GLU B 1 50 ? 4.23 27.938 -12.953 1 87 50 GLU B C 1
ATOM 5113 O O . GLU B 1 50 ? 3.742 26.875 -12.531 1 87 50 GLU B O 1
ATOM 5118 N N . THR B 1 51 ? 3.541 28.969 -13.141 1 85 51 THR B N 1
ATOM 5119 C CA . THR B 1 51 ? 2.137 29 -12.742 1 85 51 THR B CA 1
ATOM 5120 C C . THR B 1 51 ? 1.234 28.641 -13.914 1 85 51 THR B C 1
ATOM 5122 O O . THR B 1 51 ? 0.023 28.484 -13.75 1 85 51 THR B O 1
ATOM 5125 N N . ASP B 1 52 ? 1.836 28.5 -15.055 1 90.56 52 ASP B N 1
ATOM 5126 C CA . ASP B 1 52 ? 1.06 28.172 -16.25 1 90.56 52 ASP B CA 1
ATOM 5127 C C . ASP B 1 52 ? 1.06 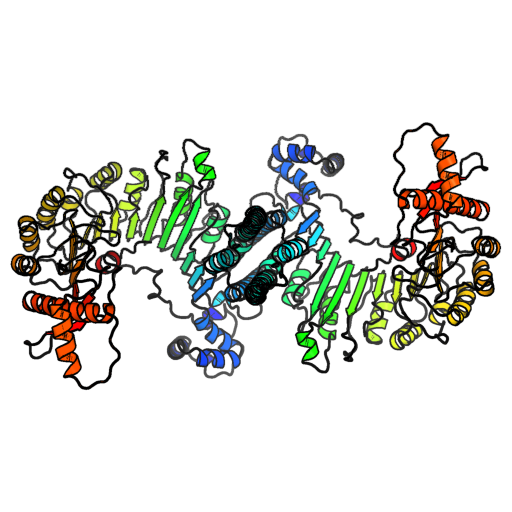26.672 -16.5 1 90.56 52 ASP B C 1
ATOM 5129 O O . ASP B 1 52 ? 1.974 26.141 -17.141 1 90.56 52 ASP B O 1
ATOM 5133 N N . LYS B 1 53 ? -0.031 26.062 -16.281 1 89.19 53 LYS B N 1
ATOM 5134 C CA . LYS B 1 53 ? -0.123 24.609 -16.359 1 89.19 53 LYS B CA 1
ATOM 5135 C C . LYS B 1 53 ? -0.046 24.141 -17.812 1 89.19 53 LYS B C 1
ATOM 5137 O O . LYS B 1 53 ? 0.561 23.109 -18.109 1 89.19 53 LYS B O 1
ATOM 5142 N N . SER B 1 54 ? -0.616 24.844 -18.672 1 91.94 54 SER B N 1
ATOM 5143 C CA . SER B 1 54 ? -0.634 24.438 -20.078 1 91.94 54 SER B CA 1
ATOM 5144 C C . SER B 1 54 ? 0.759 24.516 -20.688 1 91.94 54 SER B C 1
ATOM 5146 O O . SER B 1 54 ? 1.17 23.625 -21.438 1 91.94 54 SER B O 1
ATOM 5148 N N . SER B 1 55 ? 1.409 25.562 -20.344 1 91.81 55 SER B N 1
ATOM 5149 C CA . SER B 1 55 ? 2.764 25.719 -20.859 1 91.81 55 SER B CA 1
ATOM 5150 C C . SER B 1 55 ? 3.699 24.656 -20.312 1 91.81 55 SER B C 1
ATOM 5152 O O . SER B 1 55 ? 4.562 24.141 -21.031 1 91.81 55 SER B O 1
ATOM 5154 N N . LEU B 1 56 ? 3.506 24.312 -19.141 1 92.25 56 LEU B N 1
ATOM 5155 C CA . LEU B 1 56 ? 4.348 23.281 -18.531 1 92.25 56 LEU B CA 1
ATOM 5156 C C . LEU B 1 56 ? 4.082 21.922 -19.172 1 92.25 56 LEU B C 1
ATOM 5158 O O . LEU B 1 56 ? 5.012 21.141 -19.391 1 92.25 56 LEU B O 1
ATOM 5162 N N . ALA B 1 57 ? 2.871 21.688 -19.422 1 92.69 57 ALA B N 1
ATOM 5163 C CA . ALA B 1 57 ? 2.516 20.422 -20.078 1 92.69 57 ALA B CA 1
ATOM 5164 C C . ALA B 1 57 ? 3.145 20.312 -21.453 1 92.69 57 ALA B C 1
ATOM 5166 O O . ALA B 1 57 ? 3.602 19.25 -21.859 1 92.69 57 ALA B O 1
ATOM 5167 N N . SER B 1 58 ? 3.146 21.422 -22.125 1 91.88 58 SER B N 1
ATOM 5168 C CA . SER B 1 58 ? 3.748 21.453 -23.453 1 91.88 58 SER B CA 1
ATOM 5169 C C . SER B 1 58 ? 5.262 21.281 -23.375 1 91.88 58 SER B C 1
ATOM 5171 O O . SER B 1 58 ? 5.859 20.609 -24.219 1 91.88 58 SER B O 1
ATOM 5173 N N . LEU B 1 59 ? 5.836 21.891 -22.469 1 91.12 59 LEU B N 1
ATOM 5174 C CA . LEU B 1 59 ? 7.277 21.797 -22.281 1 91.12 59 LEU B CA 1
ATOM 5175 C C . LEU B 1 59 ? 7.684 20.359 -21.969 1 91.12 59 LEU B C 1
ATOM 5177 O O . LEU B 1 59 ? 8.734 19.891 -22.422 1 91.12 59 LEU B O 1
ATOM 5181 N N . ALA B 1 60 ? 6.914 19.641 -21.219 1 91.88 60 ALA B N 1
ATOM 5182 C CA . ALA B 1 60 ? 7.211 18.281 -20.797 1 91.88 60 ALA B CA 1
ATOM 5183 C C . ALA B 1 60 ? 7.246 17.328 -22 1 91.88 60 ALA B C 1
ATOM 5185 O O . ALA B 1 60 ? 7.867 16.266 -21.938 1 91.88 60 ALA B O 1
ATOM 5186 N N . LEU B 1 61 ? 6.684 17.734 -23.125 1 92 61 LEU B N 1
ATOM 5187 C CA . LEU B 1 61 ? 6.574 16.859 -24.297 1 92 61 LEU B CA 1
ATOM 5188 C C . LEU B 1 61 ? 7.766 17.047 -25.234 1 92 61 LEU B C 1
ATOM 5190 O O . LEU B 1 61 ? 7.926 16.297 -26.188 1 92 61 LEU B O 1
ATOM 5194 N N . VAL B 1 62 ? 8.602 17.938 -25 1 89.19 62 VAL B N 1
ATOM 5195 C CA . VAL B 1 62 ? 9.695 18.281 -25.922 1 89.19 62 VAL B CA 1
ATOM 5196 C C . VAL B 1 62 ? 10.773 17.203 -25.859 1 89.19 62 VAL B C 1
ATOM 5198 O O . VAL B 1 62 ? 11.117 16.594 -26.875 1 89.19 62 VAL B O 1
ATOM 5201 N N . ASN B 1 63 ? 11.336 17.047 -24.688 1 88.5 63 ASN B N 1
ATOM 5202 C CA . ASN B 1 63 ? 12.336 16.016 -24.453 1 88.5 63 ASN B CA 1
ATOM 5203 C C . ASN B 1 63 ? 12.422 15.641 -22.984 1 88.5 63 ASN B C 1
ATOM 5205 O O . ASN B 1 63 ? 11.656 16.141 -22.156 1 88.5 63 ASN B O 1
ATOM 5209 N N . SER B 1 64 ? 13.281 14.773 -22.672 1 87.56 64 SER B N 1
ATOM 5210 C CA . SER B 1 64 ? 13.359 14.242 -21.312 1 87.56 64 SER B CA 1
ATOM 5211 C C . SER B 1 64 ? 13.844 15.297 -20.328 1 87.56 64 SER B C 1
ATOM 5213 O O . SER B 1 64 ? 13.367 15.359 -19.188 1 87.56 64 SER B O 1
ATOM 5215 N N . ASP B 1 65 ? 14.734 16.094 -20.75 1 90.56 65 ASP B N 1
ATOM 5216 C CA . ASP B 1 65 ? 15.25 17.125 -19.875 1 90.56 65 ASP B CA 1
ATOM 5217 C C . ASP B 1 65 ? 14.203 18.203 -19.625 1 90.56 65 ASP B C 1
ATOM 5219 O O . ASP B 1 65 ? 14.055 18.688 -18.5 1 90.56 65 ASP B O 1
ATOM 5223 N N . CYS B 1 66 ? 13.547 18.547 -20.672 1 91.06 66 CYS B N 1
ATOM 5224 C CA . CYS B 1 66 ? 12.477 19.531 -20.531 1 91.06 66 CYS B CA 1
ATOM 5225 C C . CYS B 1 66 ? 11.352 18.984 -19.672 1 91.06 66 CYS B C 1
ATOM 5227 O O . CYS B 1 66 ? 10.711 19.734 -18.922 1 91.06 66 CYS B O 1
ATOM 5229 N N . ARG B 1 67 ? 11.141 17.766 -19.797 1 92.44 67 ARG B N 1
ATOM 5230 C CA . ARG B 1 67 ? 10.148 17.125 -18.938 1 92.44 67 ARG B CA 1
ATOM 5231 C C . ARG B 1 67 ? 10.531 17.25 -17.469 1 92.44 67 ARG B C 1
ATOM 5233 O O . ARG B 1 67 ? 9.672 17.531 -16.625 1 92.44 67 ARG B O 1
ATOM 5240 N N . GLN B 1 68 ? 11.781 17.094 -17.25 1 92.94 68 GLN B N 1
ATOM 5241 C CA . GLN B 1 68 ? 12.258 17.203 -15.867 1 92.94 68 GLN B CA 1
ATOM 5242 C C . GLN B 1 68 ? 12.109 18.625 -15.352 1 92.94 68 GLN B C 1
ATOM 5244 O O . GLN B 1 68 ? 11.789 18.844 -14.18 1 92.94 68 GLN B O 1
ATOM 5249 N N . LEU B 1 69 ? 12.375 19.484 -16.188 1 91.31 69 LEU B N 1
ATOM 5250 C CA . LEU B 1 69 ? 12.211 20.891 -15.82 1 91.31 69 LEU B CA 1
ATOM 5251 C C . LEU B 1 69 ? 10.75 21.203 -15.516 1 91.31 69 LEU B C 1
ATOM 5253 O O . LEU B 1 69 ? 10.453 21.906 -14.555 1 91.31 69 LEU B O 1
ATOM 5257 N N . ALA B 1 70 ? 9.914 20.766 -16.344 1 92.81 70 ALA B N 1
ATOM 5258 C CA . ALA B 1 70 ? 8.484 20.969 -16.125 1 92.81 70 ALA B CA 1
ATOM 5259 C C . ALA B 1 70 ? 8.031 20.312 -14.828 1 92.81 70 ALA B C 1
ATOM 5261 O O . ALA B 1 70 ? 7.254 20.891 -14.07 1 92.81 70 ALA B O 1
ATOM 5262 N N . ARG B 1 71 ? 8.547 19.172 -14.578 1 93.69 71 ARG B N 1
ATOM 5263 C CA . ARG B 1 71 ? 8.18 18.406 -13.391 1 93.69 71 ARG B CA 1
ATOM 5264 C C . ARG B 1 71 ? 8.633 19.125 -12.125 1 93.69 71 ARG B C 1
ATOM 5266 O O . ARG B 1 71 ? 7.984 19.031 -11.086 1 93.69 71 ARG B O 1
ATOM 5273 N N . SER B 1 72 ? 9.711 19.797 -12.18 1 92.75 72 SER B N 1
ATOM 5274 C CA . SER B 1 72 ? 10.227 20.516 -11.016 1 92.75 72 SER B CA 1
ATOM 5275 C C . SER B 1 72 ? 9.242 21.562 -10.539 1 92.75 72 SER B C 1
ATOM 5277 O O . SER B 1 72 ? 9.227 21.922 -9.352 1 92.75 72 SER B O 1
ATOM 5279 N N . CYS B 1 73 ? 8.445 21.969 -11.43 1 92.19 73 CYS B N 1
ATOM 5280 C CA . CYS B 1 73 ? 7.422 22.938 -11.07 1 92.19 73 CYS B CA 1
ATOM 5281 C C . CYS B 1 73 ? 6.125 22.25 -10.672 1 92.19 73 CYS B C 1
ATOM 5283 O O . CYS B 1 73 ? 5.484 22.641 -9.695 1 92.19 73 CYS B O 1
ATOM 5285 N N . GLN B 1 74 ? 5.805 21.266 -11.375 1 91.94 74 GLN B N 1
ATOM 5286 C CA . GLN B 1 74 ? 4.512 20.609 -11.211 1 91.94 74 GLN B CA 1
ATOM 5287 C C . GLN B 1 74 ? 4.48 19.766 -9.938 1 91.94 74 GLN B C 1
ATOM 5289 O O . GLN B 1 74 ? 3.428 19.594 -9.32 1 91.94 74 GLN B O 1
ATOM 5294 N N . PHE B 1 75 ? 5.641 19.203 -9.562 1 94 75 PHE B N 1
ATOM 5295 C CA . PHE B 1 75 ? 5.652 18.25 -8.469 1 94 75 PHE B CA 1
ATOM 5296 C C . PHE B 1 75 ? 6.531 18.734 -7.32 1 94 75 PHE B C 1
ATOM 5298 O O . PHE B 1 75 ? 7.02 17.938 -6.523 1 94 75 PHE B O 1
ATOM 5305 N N . ARG B 1 76 ? 6.715 19.984 -7.359 1 93 76 ARG B N 1
ATOM 5306 C CA . ARG B 1 76 ? 7.434 20.594 -6.242 1 93 76 ARG B CA 1
ATOM 5307 C C . ARG B 1 76 ? 6.711 20.328 -4.922 1 93 76 ARG B C 1
ATOM 5309 O O . ARG B 1 76 ? 7.344 20 -3.918 1 93 76 ARG B O 1
ATOM 5316 N N . ASP B 1 77 ? 5.398 20.547 -4.961 1 92.69 77 ASP B N 1
ATOM 5317 C CA . ASP B 1 77 ? 4.5 20.266 -3.842 1 92.69 77 ASP B CA 1
ATOM 5318 C C . ASP B 1 77 ? 3.629 19.047 -4.129 1 92.69 77 ASP B C 1
ATOM 5320 O O . ASP B 1 77 ? 2.82 19.062 -5.062 1 92.69 77 ASP B O 1
ATOM 5324 N N . VAL B 1 78 ? 3.818 18.062 -3.346 1 94.88 78 VAL B N 1
ATOM 5325 C CA . VAL B 1 78 ? 3.076 16.828 -3.582 1 94.88 78 VAL B CA 1
ATOM 5326 C C . VAL B 1 78 ? 2.107 16.578 -2.428 1 94.88 78 VAL B C 1
ATOM 5328 O O . VAL B 1 78 ? 2.488 16.672 -1.259 1 94.88 78 VAL B O 1
ATOM 5331 N N . LEU B 1 79 ? 0.894 16.297 -2.812 1 95.38 79 LEU B N 1
ATOM 5332 C CA . LEU B 1 79 ? -0.137 15.953 -1.841 1 95.38 79 LEU B CA 1
ATOM 5333 C C . LEU B 1 79 ? -0.452 14.461 -1.9 1 95.38 79 LEU B C 1
ATOM 5335 O O . LEU B 1 79 ? -0.815 13.938 -2.957 1 95.38 79 LEU B O 1
ATOM 5339 N N . ILE B 1 80 ? -0.279 13.781 -0.76 1 96.56 80 ILE B N 1
ATOM 5340 C CA . ILE B 1 80 ? -0.646 12.375 -0.641 1 96.56 80 ILE B CA 1
ATOM 5341 C C . ILE B 1 80 ? -1.864 12.234 0.268 1 96.56 80 ILE B C 1
ATOM 5343 O O . ILE B 1 80 ? -1.729 12.156 1.491 1 96.56 80 ILE B O 1
ATOM 5347 N N . ASP B 1 81 ? -3.092 12.102 -0.309 1 94.5 81 ASP B N 1
ATOM 5348 C CA . ASP B 1 81 ? -4.32 12.141 0.481 1 94.5 81 ASP B CA 1
ATOM 5349 C C . ASP B 1 81 ? -5.137 10.859 0.286 1 94.5 81 ASP B C 1
ATOM 5351 O O . ASP B 1 81 ? -6.359 10.875 0.417 1 94.5 81 ASP B O 1
ATOM 5355 N N . PHE B 1 82 ? -4.523 9.773 -0.196 1 94.19 82 PHE B N 1
ATOM 5356 C CA . PHE B 1 82 ? -5.133 8.453 -0.361 1 94.19 82 PHE B CA 1
ATOM 5357 C C . PHE B 1 82 ? -6.059 8.438 -1.572 1 94.19 82 PHE B C 1
ATOM 5359 O O . PHE B 1 82 ? -6.809 7.477 -1.773 1 94.19 82 PHE B O 1
ATOM 5366 N N . SER B 1 83 ? -6.039 9.508 -2.43 1 93.94 83 SER B N 1
ATOM 5367 C CA . SER B 1 83 ? -6.816 9.555 -3.664 1 93.94 83 SER B CA 1
ATOM 5368 C C . SER B 1 83 ? -6.16 8.727 -4.762 1 93.94 83 SER B C 1
ATOM 5370 O O . SER B 1 83 ? -4.996 8.344 -4.645 1 93.94 83 SER B O 1
ATOM 5372 N N . PRO B 1 84 ? -6.934 8.398 -5.773 1 92.75 84 PRO B N 1
ATOM 5373 C CA . PRO B 1 84 ? -6.32 7.676 -6.891 1 92.75 84 PRO B CA 1
ATOM 5374 C C . PRO B 1 84 ? -5.152 8.438 -7.516 1 92.75 84 PRO B C 1
ATOM 5376 O O . PRO B 1 84 ? -4.129 7.84 -7.852 1 92.75 84 PRO B O 1
ATOM 5379 N N . ARG B 1 85 ? -5.312 9.695 -7.605 1 93.06 85 ARG B N 1
ATOM 5380 C CA . ARG B 1 85 ? -4.242 10.508 -8.172 1 93.06 85 ARG B CA 1
ATOM 5381 C C . ARG B 1 85 ? -2.988 10.445 -7.305 1 93.06 85 ARG B C 1
ATOM 5383 O O . ARG B 1 85 ? -1.881 10.273 -7.816 1 93.06 85 ARG B O 1
ATOM 5390 N N . SER B 1 86 ? -3.203 10.648 -6.07 1 95.12 86 SER B N 1
ATOM 5391 C CA . SER B 1 86 ? -2.055 10.602 -5.172 1 95.12 86 SER B CA 1
ATOM 5392 C C . SER B 1 86 ? -1.446 9.203 -5.125 1 95.12 86 SER B C 1
ATOM 5394 O O . SER B 1 86 ? -0.236 9.055 -4.941 1 95.12 86 SER B O 1
ATOM 5396 N N . SER B 1 87 ? -2.283 8.188 -5.285 1 94.12 87 SER B N 1
ATOM 5397 C CA . SER B 1 87 ? -1.788 6.812 -5.297 1 94.12 87 SER B CA 1
ATOM 5398 C C . SER B 1 87 ? -0.914 6.551 -6.52 1 94.12 87 SER B C 1
ATOM 5400 O O . SER B 1 87 ? 0.063 5.805 -6.445 1 94.12 87 SER B O 1
ATOM 5402 N N . TYR B 1 88 ? -1.274 7.168 -7.621 1 94.12 88 TYR B N 1
ATOM 5403 C CA . TYR B 1 88 ? -0.447 7.066 -8.82 1 94.12 88 TYR B CA 1
ATOM 5404 C C . TYR B 1 88 ? 0.927 7.684 -8.586 1 94.12 88 TYR B C 1
ATOM 5406 O O . TYR B 1 88 ? 1.948 7.09 -8.938 1 94.12 88 TYR B O 1
ATOM 5414 N N . ILE B 1 89 ? 0.933 8.789 -8.023 1 96 89 ILE B N 1
ATOM 5415 C CA . ILE B 1 89 ? 2.186 9.484 -7.746 1 96 89 ILE B CA 1
ATOM 5416 C C . ILE B 1 89 ? 3.025 8.656 -6.773 1 96 89 ILE B C 1
ATOM 5418 O O . ILE B 1 89 ? 4.223 8.461 -6.988 1 96 89 ILE B O 1
ATOM 5422 N N . LEU B 1 90 ? 2.377 8.219 -5.715 1 96.31 90 LEU B N 1
ATOM 5423 C CA . LEU B 1 90 ? 3.084 7.395 -4.742 1 96.31 90 LEU B CA 1
ATOM 5424 C C . LEU B 1 90 ? 3.652 6.141 -5.398 1 96.31 90 LEU B C 1
ATOM 5426 O O . LEU B 1 90 ? 4.758 5.703 -5.059 1 96.31 90 LEU B O 1
ATOM 5430 N N . GLY B 1 91 ? 2.871 5.59 -6.328 1 94 91 GLY B N 1
ATOM 5431 C CA . GLY B 1 91 ? 3.344 4.422 -7.059 1 94 91 GLY B CA 1
ATOM 5432 C C . GLY B 1 91 ? 4.629 4.676 -7.82 1 94 91 GLY B C 1
ATOM 5433 O O . GLY B 1 91 ? 5.555 3.865 -7.773 1 94 91 GLY B O 1
ATOM 5434 N N . VAL B 1 92 ? 4.699 5.758 -8.5 1 95.06 92 VAL B N 1
ATOM 5435 C CA . VAL B 1 92 ? 5.902 6.125 -9.242 1 95.06 92 VAL B CA 1
ATOM 5436 C C . VAL B 1 92 ? 7.078 6.277 -8.281 1 95.06 92 VAL B C 1
ATOM 5438 O O . VAL B 1 92 ? 8.18 5.809 -8.562 1 95.06 92 VAL B O 1
ATOM 5441 N N . LEU B 1 93 ? 6.805 6.902 -7.18 1 96.69 93 LEU B N 1
ATOM 5442 C CA . LEU B 1 93 ? 7.863 7.148 -6.207 1 96.69 93 LEU B CA 1
ATOM 5443 C C . LEU B 1 93 ? 8.359 5.84 -5.602 1 96.69 93 LEU B C 1
ATOM 5445 O O . LEU B 1 93 ? 9.547 5.684 -5.336 1 96.69 93 LEU B O 1
ATOM 5449 N N . ILE B 1 94 ? 7.465 4.906 -5.363 1 95 94 ILE B N 1
ATOM 5450 C CA . ILE B 1 94 ? 7.844 3.602 -4.832 1 95 94 ILE B CA 1
ATOM 5451 C C . ILE B 1 94 ? 8.734 2.871 -5.836 1 95 94 ILE B C 1
ATOM 5453 O O . ILE B 1 94 ? 9.75 2.281 -5.465 1 95 94 ILE B O 1
ATOM 5457 N N . ARG B 1 95 ? 8.352 2.906 -7.059 1 92.81 95 ARG B N 1
ATOM 5458 C CA . ARG B 1 95 ? 9.148 2.264 -8.094 1 92.81 95 ARG B CA 1
ATOM 5459 C C . ARG B 1 95 ? 10.547 2.871 -8.164 1 92.81 95 ARG B C 1
ATOM 5461 O O . ARG B 1 95 ? 11.539 2.15 -8.312 1 92.81 95 ARG B O 1
ATOM 5468 N N . GLU B 1 96 ? 10.578 4.156 -8.07 1 94.44 96 GLU B N 1
ATOM 5469 C CA . GLU B 1 96 ? 11.875 4.832 -8.07 1 94.44 96 GLU B CA 1
ATOM 5470 C C . GLU B 1 96 ? 12.711 4.426 -6.863 1 94.44 96 GLU B C 1
ATOM 5472 O O . GLU B 1 96 ? 13.93 4.277 -6.969 1 94.44 96 GLU B O 1
ATOM 5477 N N . ALA B 1 97 ? 12.047 4.336 -5.738 1 92.88 97 ALA B N 1
ATOM 5478 C CA . ALA B 1 97 ? 12.75 3.902 -4.539 1 92.88 97 ALA B CA 1
ATOM 5479 C C . ALA B 1 97 ? 13.352 2.51 -4.727 1 92.88 97 ALA B C 1
ATOM 5481 O O . ALA B 1 97 ? 14.484 2.252 -4.312 1 92.88 97 ALA B O 1
ATOM 5482 N N . THR B 1 98 ? 12.594 1.617 -5.316 1 89.81 98 THR B N 1
ATOM 5483 C CA . THR B 1 98 ? 13.055 0.259 -5.582 1 89.81 98 THR B CA 1
ATOM 5484 C C . THR B 1 98 ? 14.266 0.272 -6.5 1 89.81 98 THR B C 1
ATOM 5486 O O . THR B 1 98 ? 15.227 -0.471 -6.281 1 89.81 98 THR B O 1
ATOM 5489 N N . GLU B 1 99 ? 14.172 1.09 -7.496 1 89.31 99 GLU B N 1
ATOM 5490 C CA . GLU B 1 99 ? 15.289 1.199 -8.43 1 89.31 99 GLU B CA 1
ATOM 5491 C C . GLU B 1 99 ? 16.547 1.723 -7.738 1 89.31 99 GLU B C 1
ATOM 5493 O O . GLU B 1 99 ? 17.656 1.258 -8.016 1 89.31 99 GLU B O 1
ATOM 5498 N N . ARG B 1 100 ? 16.328 2.654 -6.859 1 87.88 100 ARG B N 1
ATOM 5499 C CA . ARG B 1 100 ? 17.469 3.215 -6.129 1 87.88 100 ARG B CA 1
ATOM 5500 C C . ARG B 1 100 ? 18.125 2.162 -5.238 1 87.88 100 ARG B C 1
ATOM 5502 O O . ARG B 1 100 ? 19.328 2.197 -5.016 1 87.88 100 ARG B O 1
ATOM 5509 N N . MET B 1 101 ? 17.344 1.301 -4.809 1 82.19 101 MET B N 1
ATOM 5510 C CA . MET B 1 101 ? 17.844 0.248 -3.928 1 82.19 101 MET B CA 1
ATOM 5511 C C . MET B 1 101 ? 18.641 -0.785 -4.719 1 82.19 101 MET B C 1
ATOM 5513 O O . MET B 1 101 ? 19.594 -1.37 -4.195 1 82.19 101 MET B O 1
ATOM 5517 N N . ARG B 1 102 ? 18.281 -0.966 -5.871 1 79.12 102 ARG B N 1
ATOM 5518 C CA . ARG B 1 102 ? 18.891 -2.006 -6.695 1 79.12 102 ARG B CA 1
ATOM 5519 C C . ARG B 1 102 ? 20.219 -1.54 -7.277 1 79.12 102 ARG B C 1
ATOM 5521 O O . ARG B 1 102 ? 21.125 -2.35 -7.504 1 79.12 102 ARG B O 1
ATOM 5528 N N . THR B 1 103 ? 20.234 -0.261 -7.5 1 78.88 103 THR B N 1
ATOM 5529 C CA . THR B 1 103 ? 21.422 0.251 -8.18 1 78.88 103 THR B CA 1
ATOM 5530 C C . THR B 1 103 ? 22.516 0.589 -7.18 1 78.88 103 THR B C 1
ATOM 5532 O O . THR B 1 103 ? 22.234 1 -6.051 1 78.88 103 THR B O 1
ATOM 5535 N N . LYS B 1 104 ? 23.703 0.446 -7.574 1 75.88 104 LYS B N 1
ATOM 5536 C CA . LYS B 1 104 ? 24.859 0.673 -6.707 1 75.88 104 LYS B CA 1
ATOM 5537 C C . LYS B 1 104 ? 24.984 2.148 -6.34 1 75.88 104 LYS B C 1
ATOM 5539 O O . LYS B 1 104 ? 25.312 2.484 -5.195 1 75.88 104 LYS B O 1
ATOM 5544 N N . ASP B 1 105 ? 24.688 3.012 -7.305 1 76.81 105 ASP B N 1
ATOM 5545 C CA . ASP B 1 105 ? 24.859 4.441 -7.07 1 76.81 105 ASP B CA 1
ATOM 5546 C C . ASP B 1 105 ? 23.594 5.062 -6.496 1 76.81 105 ASP B C 1
ATOM 5548 O O . ASP B 1 105 ? 23.531 6.273 -6.273 1 76.81 105 ASP B O 1
ATOM 5552 N N . ARG B 1 106 ? 22.562 4.223 -6.227 1 82.56 106 ARG B N 1
ATOM 5553 C CA . ARG B 1 106 ? 21.281 4.664 -5.68 1 82.56 106 ARG B CA 1
ATOM 5554 C C . ARG B 1 106 ? 20.609 5.688 -6.594 1 82.56 106 ARG B C 1
ATOM 5556 O O . ARG B 1 106 ? 20.031 6.668 -6.117 1 82.56 106 ARG B O 1
ATOM 5563 N N . LEU B 1 107 ? 20.906 5.539 -7.926 1 87 107 LEU B N 1
ATOM 5564 C CA . LEU B 1 107 ? 20.281 6.406 -8.922 1 87 107 LEU B CA 1
ATOM 5565 C C . LEU B 1 107 ? 19.281 5.637 -9.773 1 87 107 LEU B C 1
ATOM 5567 O O . LEU B 1 107 ? 19.391 4.414 -9.914 1 87 107 LEU B O 1
ATOM 5571 N N . THR B 1 108 ? 18.328 6.387 -10.172 1 88.88 108 THR B N 1
ATOM 5572 C CA . THR B 1 108 ? 17.375 5.797 -11.109 1 88.88 108 THR B CA 1
ATOM 5573 C C . THR B 1 108 ? 17.938 5.828 -12.531 1 88.88 108 THR B C 1
ATOM 5575 O O . THR B 1 108 ? 18.828 6.617 -12.836 1 88.88 108 THR B O 1
ATOM 5578 N N . ARG B 1 109 ? 17.484 5.066 -13.43 1 83 109 ARG B N 1
ATOM 5579 C CA . ARG B 1 109 ? 17.938 5.012 -14.812 1 83 109 ARG B CA 1
ATOM 5580 C C . ARG B 1 109 ? 17.578 6.293 -15.555 1 83 109 ARG B C 1
ATOM 5582 O O . ARG B 1 109 ? 18.359 6.785 -16.375 1 83 109 ARG B O 1
ATOM 5589 N N . ARG B 1 110 ? 16.391 6.758 -15.375 1 87.38 110 ARG B N 1
ATOM 5590 C CA . ARG B 1 110 ? 15.906 8.016 -15.93 1 87.38 110 ARG B CA 1
ATOM 5591 C C . ARG B 1 110 ? 15.727 9.062 -14.844 1 87.38 110 ARG B C 1
ATOM 5593 O O . ARG B 1 110 ? 15.68 8.734 -13.656 1 87.38 110 ARG B O 1
ATOM 5600 N N . PRO B 1 111 ? 15.656 10.258 -15.281 1 90.56 111 PRO B N 1
ATOM 5601 C CA . PRO B 1 111 ? 15.422 11.281 -14.258 1 90.56 111 PRO B CA 1
ATOM 5602 C C . PRO B 1 111 ? 14.156 11.023 -13.438 1 90.56 111 PRO B C 1
ATOM 5604 O O . PRO B 1 111 ? 13.094 10.758 -14.008 1 90.56 111 PRO B O 1
ATOM 5607 N N . ALA B 1 112 ? 14.344 11.109 -12.188 1 93.94 112 ALA B N 1
ATOM 5608 C CA . ALA B 1 112 ? 13.305 10.664 -11.266 1 93.94 112 ALA B CA 1
ATOM 5609 C C . ALA B 1 112 ? 12.336 11.797 -10.938 1 93.94 112 ALA B C 1
ATOM 5611 O O . ALA B 1 112 ? 12.742 12.953 -10.82 1 93.94 112 ALA B O 1
ATOM 5612 N N . LEU B 1 113 ? 11.094 11.492 -10.805 1 95.56 113 LEU B N 1
ATOM 5613 C CA . LEU B 1 113 ? 10.086 12.414 -10.297 1 95.56 113 LEU B CA 1
ATOM 5614 C C . LEU B 1 113 ? 10.398 12.82 -8.859 1 95.56 113 LEU B C 1
ATOM 5616 O O . LEU B 1 113 ? 10.18 13.977 -8.477 1 95.56 113 LEU B O 1
ATOM 5620 N N . GLY B 1 114 ? 10.93 11.914 -8.055 1 96.12 114 GLY B N 1
ATOM 5621 C CA . GLY B 1 114 ? 11.242 12.133 -6.648 1 96.12 114 GLY B CA 1
ATOM 5622 C C . GLY B 1 114 ? 12.266 13.227 -6.43 1 96.12 114 GLY B C 1
ATOM 5623 O O . GLY B 1 114 ? 12.289 13.867 -5.375 1 96.12 114 GLY B O 1
ATOM 5624 N N . ALA B 1 115 ? 13.086 13.414 -7.375 1 95.81 115 ALA B N 1
ATOM 5625 C CA . ALA B 1 115 ? 14.109 14.453 -7.258 1 95.81 115 ALA B CA 1
ATOM 5626 C C . ALA B 1 115 ? 13.484 15.844 -7.285 1 95.81 115 ALA B C 1
ATOM 5628 O O . ALA B 1 115 ? 14.109 16.812 -6.871 1 95.81 115 ALA B O 1
ATOM 5629 N N . CYS B 1 116 ? 12.273 15.914 -7.77 1 95.56 116 CYS B N 1
ATOM 5630 C CA . CYS B 1 116 ? 11.609 17.203 -7.934 1 95.56 116 CYS B CA 1
ATOM 5631 C C . CYS B 1 116 ? 10.805 17.562 -6.691 1 95.56 116 CYS B C 1
ATOM 5633 O O . CYS B 1 116 ? 10.367 18.703 -6.539 1 95.56 116 CYS B O 1
ATOM 5635 N N . VAL B 1 117 ? 10.602 16.672 -5.773 1 95.81 117 VAL B N 1
ATOM 5636 C CA . VAL B 1 117 ? 9.711 16.859 -4.633 1 95.81 117 VAL B CA 1
ATOM 5637 C C . VAL B 1 117 ? 10.445 17.625 -3.529 1 95.81 117 VAL B C 1
ATOM 5639 O O . VAL B 1 117 ? 11.484 17.172 -3.037 1 95.81 117 VAL B O 1
ATOM 5642 N N . ARG B 1 118 ? 9.891 18.75 -3.082 1 94.94 118 ARG B N 1
ATOM 5643 C CA . ARG B 1 118 ? 10.508 19.547 -2.029 1 94.94 118 ARG B CA 1
ATOM 5644 C C . ARG B 1 118 ? 9.578 19.672 -0.826 1 94.94 118 ARG B C 1
ATOM 5646 O O . ARG B 1 118 ? 10.039 19.891 0.297 1 94.94 118 ARG B O 1
ATOM 5653 N N . TYR B 1 119 ? 8.312 19.641 -1.145 1 94.88 119 TYR B N 1
ATOM 5654 C CA . TYR B 1 119 ? 7.273 19.734 -0.127 1 94.88 119 TYR B CA 1
ATOM 5655 C C . TYR B 1 119 ? 6.285 18.594 -0.243 1 94.88 119 TYR B C 1
ATOM 5657 O O . TYR B 1 119 ? 5.789 18.297 -1.334 1 94.88 119 TYR B O 1
ATOM 5665 N N . MET B 1 120 ? 6.055 17.938 0.876 1 94.88 120 MET B N 1
ATOM 5666 C CA . MET B 1 120 ? 5.086 16.844 0.867 1 94.88 120 MET B CA 1
ATOM 5667 C C . MET B 1 120 ? 4.082 17 2.004 1 94.88 120 MET B C 1
ATOM 5669 O O . MET B 1 120 ? 4.469 17.219 3.152 1 94.88 120 MET B O 1
ATOM 5673 N N . THR B 1 121 ? 2.82 16.984 1.688 1 94.38 121 THR B N 1
ATOM 5674 C CA . THR B 1 121 ? 1.734 16.969 2.662 1 94.38 121 THR B CA 1
ATOM 5675 C C . THR B 1 121 ? 0.985 15.633 2.605 1 94.38 121 THR B C 1
ATOM 5677 O O . THR B 1 121 ? 0.649 15.148 1.521 1 94.38 121 THR B O 1
ATOM 5680 N N . THR B 1 122 ? 0.832 15.039 3.734 1 94.31 122 THR B N 1
ATOM 5681 C CA . THR B 1 122 ? 0.111 13.773 3.777 1 94.31 122 THR B CA 1
ATOM 5682 C C . THR B 1 122 ? -1.12 13.883 4.672 1 94.31 122 THR B C 1
ATOM 5684 O O . THR B 1 122 ? -1.06 14.469 5.754 1 94.31 122 THR B O 1
ATOM 5687 N N . ASN B 1 123 ? -2.258 13.398 4.145 1 92.5 123 ASN B N 1
ATOM 5688 C CA . ASN B 1 123 ? -3.477 13.289 4.941 1 92.5 123 ASN B CA 1
ATOM 5689 C C . ASN B 1 123 ? -4.367 12.148 4.445 1 92.5 123 ASN B C 1
ATOM 5691 O O . ASN B 1 123 ? -4 11.422 3.521 1 92.5 123 ASN B O 1
ATOM 5695 N N . LEU B 1 124 ? -5.402 11.875 5.23 1 92.06 124 LEU B N 1
ATOM 5696 C CA . LEU B 1 124 ? -6.312 10.789 4.879 1 92.06 124 LEU B CA 1
ATOM 5697 C C . LEU B 1 124 ? -7.699 11.336 4.543 1 92.06 124 LEU B C 1
ATOM 5699 O O . LEU B 1 124 ? -8.711 10.703 4.852 1 92.06 124 LEU B O 1
ATOM 5703 N N . THR B 1 125 ? -7.703 12.539 3.949 1 90.19 125 THR B N 1
ATOM 5704 C CA . THR B 1 125 ? -8.969 13.203 3.65 1 90.19 125 THR B CA 1
ATOM 5705 C C . THR B 1 125 ? -9.82 12.352 2.715 1 90.19 125 THR B C 1
ATOM 5707 O O . THR B 1 125 ? -11.023 12.203 2.93 1 90.19 125 THR B O 1
ATOM 5710 N N . HIS B 1 126 ? -9.211 11.812 1.721 1 91.31 126 HIS B N 1
ATOM 5711 C CA . HIS B 1 126 ? -9.961 11.031 0.746 1 91.31 126 HIS B CA 1
ATOM 5712 C C . HIS B 1 126 ? -10.453 9.719 1.353 1 91.31 126 HIS B C 1
ATOM 5714 O O . HIS B 1 126 ? -11.539 9.242 1.012 1 91.31 126 HIS B O 1
ATOM 5720 N N . TYR B 1 127 ? -9.727 9.086 2.197 1 91.12 127 TYR B N 1
ATOM 5721 C CA . TYR B 1 127 ? -10.172 7.883 2.887 1 91.12 127 TYR B CA 1
ATOM 5722 C C . TYR B 1 127 ? -11.445 8.148 3.684 1 91.12 127 TYR B C 1
ATOM 5724 O O . TYR B 1 127 ? -12.398 7.371 3.621 1 91.12 127 TYR B O 1
ATOM 5732 N N . TRP B 1 128 ? -11.422 9.234 4.383 1 89.5 128 TRP B N 1
ATOM 5733 C CA . TRP B 1 128 ? -12.578 9.547 5.215 1 89.5 128 TRP B CA 1
ATOM 5734 C C . TRP B 1 128 ? -13.805 9.836 4.355 1 89.5 128 TRP B C 1
ATOM 5736 O O . TRP B 1 128 ? -14.922 9.469 4.719 1 89.5 128 TRP B O 1
ATOM 5746 N N . LYS B 1 129 ? -13.547 10.5 3.248 1 88.44 129 LYS B N 1
ATOM 5747 C CA . LYS B 1 129 ? -14.641 10.734 2.309 1 88.44 129 LYS B CA 1
ATOM 5748 C C . LYS B 1 129 ? -15.227 9.422 1.803 1 88.44 129 LYS B C 1
ATOM 5750 O O . LYS B 1 129 ? -16.453 9.258 1.737 1 88.44 129 LYS B O 1
ATOM 5755 N N . GLU B 1 130 ? -14.359 8.492 1.471 1 87.06 130 GLU B N 1
ATOM 5756 C CA . GLU B 1 130 ? -14.789 7.188 0.986 1 87.06 130 GLU B CA 1
ATOM 5757 C C . GLU B 1 130 ? -15.523 6.406 2.076 1 87.06 130 GLU B C 1
ATOM 5759 O O . GLU B 1 130 ? -16.531 5.75 1.811 1 87.06 130 GLU B O 1
ATOM 5764 N N . ARG B 1 131 ? -15.016 6.418 3.25 1 86.56 131 ARG B N 1
ATOM 5765 C CA . ARG B 1 131 ? -15.625 5.723 4.379 1 86.56 131 ARG B CA 1
ATOM 5766 C C . ARG B 1 131 ? -17.031 6.238 4.637 1 86.56 131 ARG B C 1
ATOM 5768 O O . ARG B 1 131 ? -17.953 5.453 4.883 1 86.56 131 ARG B O 1
ATOM 5775 N N . LYS B 1 132 ? -17.172 7.535 4.574 1 85 132 LYS B N 1
ATOM 5776 C CA . LYS B 1 132 ? -18.484 8.148 4.797 1 85 132 LYS B CA 1
ATOM 5777 C C . LYS B 1 132 ? -19.453 7.77 3.686 1 85 132 LYS B C 1
ATOM 5779 O O . LYS B 1 132 ? -20.625 7.512 3.949 1 85 132 LYS B O 1
ATOM 5784 N N . ALA B 1 133 ? -18.938 7.703 2.514 1 80.94 133 ALA B N 1
ATOM 5785 C CA . ALA B 1 133 ? -19.781 7.379 1.359 1 80.94 133 ALA B CA 1
ATOM 5786 C C . ALA B 1 133 ? -20.266 5.934 1.42 1 80.94 133 ALA B C 1
ATOM 5788 O O . ALA B 1 133 ? -21.344 5.617 0.924 1 80.94 133 ALA B O 1
ATOM 5789 N N . MET B 1 134 ? -19.578 5.102 2.076 1 78.88 134 MET B N 1
ATOM 5790 C CA . MET B 1 134 ? -19.891 3.676 2.117 1 78.88 134 MET B CA 1
ATOM 5791 C C . MET B 1 134 ? -20.797 3.357 3.299 1 78.88 134 MET B C 1
ATOM 5793 O O . MET B 1 134 ? -21.312 2.238 3.414 1 78.88 134 MET B O 1
ATOM 5797 N N . ARG B 1 135 ? -20.953 4.262 4.105 1 81.12 135 ARG B N 1
ATOM 5798 C CA . ARG B 1 135 ? -21.766 4.004 5.289 1 81.12 135 ARG B CA 1
ATOM 5799 C C . ARG B 1 135 ? -23.219 3.744 4.906 1 81.12 135 ARG B C 1
ATOM 5801 O O . ARG B 1 135 ? -23.828 4.531 4.172 1 81.12 135 ARG B O 1
ATOM 5808 N N . PRO B 1 136 ? -23.656 2.498 5.422 1 77.94 136 PRO B N 1
ATOM 5809 C CA . PRO B 1 136 ? -25.062 2.213 5.09 1 77.94 136 PRO B CA 1
ATOM 5810 C C . PRO B 1 136 ? -26.031 3.193 5.742 1 77.94 136 PRO B C 1
ATOM 5812 O O . PRO B 1 136 ? -25.781 3.668 6.852 1 77.94 136 PRO B O 1
ATOM 5815 N N . LYS B 1 137 ? -27.109 3.562 4.953 1 72.25 137 LYS B N 1
ATOM 5816 C CA . LYS B 1 137 ? -28.172 4.398 5.504 1 72.25 137 LYS B CA 1
ATOM 5817 C C . LYS B 1 137 ? -29.062 3.598 6.445 1 72.25 137 LYS B C 1
ATOM 5819 O O . LYS B 1 137 ? -29.516 2.504 6.098 1 72.25 137 LYS B O 1
ATOM 5824 N N . ILE B 1 138 ? -28.828 3.729 7.688 1 60.84 138 ILE B N 1
ATOM 5825 C CA . ILE B 1 138 ? -29.688 3.057 8.648 1 60.84 138 ILE B CA 1
ATOM 5826 C C . ILE B 1 138 ? -31.109 3.594 8.523 1 60.84 138 ILE B C 1
ATOM 5828 O O . ILE B 1 138 ? -31.359 4.785 8.727 1 60.84 138 ILE B O 1
ATOM 5832 N N . SER B 1 139 ? -31.875 2.914 7.734 1 58.31 139 SER B N 1
ATOM 5833 C CA . SER B 1 139 ? -33.281 3.27 7.73 1 58.31 139 SER B CA 1
ATOM 5834 C C . SER B 1 139 ? -33.969 2.818 9.016 1 58.31 139 SER B C 1
ATOM 5836 O O . SER B 1 139 ? -33.562 1.818 9.617 1 58.31 139 SER B O 1
ATOM 5838 N N . GLU B 1 140 ? -34.75 3.629 9.711 1 55.25 140 GLU B N 1
ATOM 5839 C CA . GLU B 1 140 ? -35.562 3.398 10.898 1 55.25 140 GLU B CA 1
ATOM 5840 C C . GLU B 1 140 ? -36.25 2.035 10.852 1 55.25 140 GLU B C 1
ATOM 5842 O O . GLU B 1 140 ? -36.469 1.412 11.891 1 55.25 140 GLU B O 1
ATOM 5847 N N . GLY B 1 141 ? -36.719 1.503 9.891 1 53 141 GLY B N 1
ATOM 5848 C CA . GLY B 1 141 ? -37.594 0.34 9.938 1 53 141 GLY B CA 1
ATOM 5849 C C . GLY B 1 141 ? -36.844 -0.975 9.898 1 53 141 GLY B C 1
ATOM 5850 O O . GLY B 1 141 ? -37.406 -2.023 10.234 1 53 141 GLY B O 1
ATOM 5851 N N . GLU B 1 142 ? -36.031 -1.328 9.039 1 56.38 142 GLU B N 1
ATOM 5852 C CA . GLU B 1 142 ? -35.469 -2.67 8.867 1 56.38 142 GLU B CA 1
ATOM 5853 C C . GLU B 1 142 ? -34.156 -2.82 9.609 1 56.38 142 GLU B C 1
ATOM 5855 O O . GLU B 1 142 ? -33.094 -2.906 8.977 1 56.38 142 GLU B O 1
ATOM 5860 N N . ALA B 1 143 ? -34.219 -2.932 10.961 1 57.28 143 ALA B N 1
ATOM 5861 C CA . ALA B 1 143 ? -33.188 -2.834 12 1 57.28 143 ALA B CA 1
ATOM 5862 C C . ALA B 1 143 ? -32.094 -3.887 11.805 1 57.28 143 ALA B C 1
ATOM 5864 O O . ALA B 1 143 ? -30.906 -3.602 11.984 1 57.28 143 ALA B O 1
ATOM 5865 N N . SER B 1 144 ? -32.562 -5.152 11.484 1 59.03 144 SER B N 1
ATOM 5866 C CA . SER B 1 144 ? -31.594 -6.254 11.492 1 59.03 144 SER B CA 1
ATOM 5867 C C . SER B 1 144 ? -30.641 -6.172 10.305 1 59.03 144 SER B C 1
ATOM 5869 O O . SER B 1 144 ? -29.438 -6.379 10.453 1 59.03 144 SER B O 1
ATOM 5871 N N . THR B 1 145 ? -31.234 -5.98 9.086 1 59.28 145 THR B N 1
ATOM 5872 C CA . THR B 1 145 ? -30.438 -5.875 7.875 1 59.28 145 THR B CA 1
ATOM 5873 C C . THR B 1 145 ? -29.5 -4.672 7.953 1 59.28 145 THR B C 1
ATOM 5875 O O . THR B 1 145 ? -28.359 -4.73 7.469 1 59.28 145 THR B O 1
ATOM 5878 N N . ASP B 1 146 ? -29.969 -3.826 8.758 1 68.12 146 ASP B N 1
ATOM 5879 C CA . ASP B 1 146 ? -29.203 -2.598 8.906 1 68.12 146 ASP B CA 1
ATOM 5880 C C . ASP B 1 146 ? -28 -2.809 9.828 1 68.12 146 ASP B C 1
ATOM 5882 O O . ASP B 1 146 ? -26.922 -2.289 9.578 1 68.12 146 ASP B O 1
ATOM 5886 N N . ARG B 1 147 ? -28.344 -3.748 10.742 1 78.88 147 ARG B N 1
ATOM 5887 C CA . ARG B 1 147 ? -27.25 -4.027 11.68 1 78.88 147 ARG B CA 1
ATOM 5888 C C . ARG B 1 147 ? -26.141 -4.836 11.008 1 78.88 147 ARG B C 1
ATOM 5890 O O . ARG B 1 147 ? -24.969 -4.605 11.25 1 78.88 147 ARG B O 1
ATOM 5897 N N . ALA B 1 148 ? -26.484 -5.809 10.242 1 79.62 148 ALA B N 1
ATOM 5898 C CA . ALA B 1 148 ? -25.5 -6.629 9.531 1 79.62 148 ALA B CA 1
ATOM 5899 C C . ALA B 1 148 ? -24.703 -5.793 8.539 1 79.62 148 ALA B C 1
ATOM 5901 O O . ALA B 1 148 ? -23.484 -5.953 8.422 1 79.62 148 ALA B O 1
ATOM 5902 N N . ALA B 1 149 ? -25.406 -4.969 7.918 1 79.06 149 ALA B N 1
ATOM 5903 C CA . ALA B 1 149 ? -24.75 -4.086 6.965 1 79.06 149 ALA B CA 1
ATOM 5904 C C . ALA B 1 149 ? -23.781 -3.141 7.676 1 79.06 149 ALA B C 1
ATOM 5906 O O . ALA B 1 149 ? -22.703 -2.855 7.164 1 79.06 149 ALA B O 1
ATOM 5907 N N . PHE B 1 150 ? -24.219 -2.76 8.812 1 82.94 150 PHE B N 1
ATOM 5908 C CA . PHE B 1 150 ? -23.375 -1.865 9.594 1 82.94 150 PHE B CA 1
ATOM 5909 C C . PHE B 1 150 ? -22.156 -2.598 10.109 1 82.94 150 PHE B C 1
ATOM 5911 O O . PHE B 1 150 ? -21.047 -2.055 10.086 1 82.94 150 PHE B O 1
ATOM 5918 N N . GLN B 1 151 ? -22.312 -3.754 10.516 1 84.81 151 GLN B N 1
ATOM 5919 C CA . GLN B 1 151 ? -21.188 -4.551 10.992 1 84.81 151 GLN B CA 1
ATOM 5920 C C . GLN B 1 151 ? -20.203 -4.844 9.859 1 84.81 151 GLN B C 1
ATOM 5922 O O . GLN B 1 151 ? -18.984 -4.82 10.062 1 84.81 151 GLN B O 1
ATOM 5927 N N . GLN B 1 152 ? -20.781 -5.105 8.797 1 83.31 152 GLN B N 1
ATOM 5928 C CA . GLN B 1 152 ? -19.922 -5.348 7.637 1 83.31 152 GLN B CA 1
ATOM 5929 C C . GLN B 1 152 ? -19.141 -4.098 7.262 1 83.31 152 GLN B C 1
ATOM 5931 O O . GLN B 1 152 ? -17.953 -4.188 6.914 1 83.31 152 GLN B O 1
ATOM 5936 N N . TRP B 1 153 ? -19.859 -2.982 7.363 1 84.88 153 TRP B N 1
ATOM 5937 C CA . TRP B 1 153 ? -19.203 -1.709 7.086 1 84.88 153 TRP B CA 1
ATOM 5938 C C . TRP B 1 153 ? -18.078 -1.448 8.086 1 84.88 153 TRP B C 1
ATOM 5940 O O . TRP B 1 153 ? -16.984 -1.012 7.707 1 84.88 153 TRP B O 1
ATOM 5950 N N . MET B 1 154 ? -18.25 -1.75 9.266 1 87.69 154 MET B N 1
ATOM 5951 C CA . MET B 1 154 ? -17.25 -1.56 10.305 1 87.69 154 MET B CA 1
ATOM 5952 C C . MET B 1 154 ? -16.047 -2.475 10.078 1 87.69 154 MET B C 1
ATOM 5954 O O . MET B 1 154 ? -14.906 -2.061 10.25 1 87.69 154 MET B O 1
ATOM 5958 N N . GLU B 1 155 ? -16.328 -3.605 9.68 1 87.88 155 GLU B N 1
ATOM 5959 C CA . GLU B 1 155 ? -15.266 -4.57 9.422 1 87.88 155 GLU B CA 1
ATOM 5960 C C . GLU B 1 155 ? -14.422 -4.148 8.219 1 87.88 155 GLU B C 1
ATOM 5962 O O . GLU B 1 155 ? -13.195 -4.223 8.266 1 87.88 155 GLU B O 1
ATOM 5967 N N . LEU B 1 156 ? -15.078 -3.734 7.227 1 86.5 156 LEU B N 1
ATOM 5968 C CA . LEU B 1 156 ? -14.367 -3.299 6.027 1 86.5 156 LEU B CA 1
ATOM 5969 C C . LEU B 1 156 ? -13.523 -2.066 6.32 1 86.5 156 LEU B C 1
ATOM 5971 O O . LEU B 1 156 ? -12.391 -1.958 5.844 1 86.5 156 LEU B O 1
ATOM 5975 N N . SER B 1 157 ? -14.141 -1.198 7.074 1 88.06 157 SER B N 1
ATOM 5976 C CA . SER B 1 157 ? -13.398 -0.004 7.461 1 88.06 157 SER B CA 1
ATOM 5977 C C . SER B 1 157 ? -12.172 -0.36 8.305 1 88.06 157 SER B C 1
ATOM 5979 O O . SER B 1 157 ? -11.117 0.256 8.164 1 88.06 157 SER B O 1
ATOM 5981 N N . GLY B 1 158 ? -12.367 -1.296 9.133 1 89.44 158 GLY B N 1
ATOM 5982 C CA . GLY B 1 158 ? -11.25 -1.771 9.922 1 89.44 158 GLY B CA 1
ATOM 5983 C C . GLY B 1 158 ? -10.148 -2.402 9.086 1 89.44 158 GLY B C 1
ATOM 5984 O O . GLY B 1 158 ? -8.961 -2.195 9.352 1 89.44 158 GLY B O 1
ATOM 5985 N N . ASN B 1 159 ? -10.531 -3.119 8.102 1 90.12 159 ASN B N 1
ATOM 5986 C CA . ASN B 1 159 ? -9.562 -3.74 7.199 1 90.12 159 ASN B CA 1
ATOM 5987 C C . ASN B 1 159 ? -8.75 -2.695 6.445 1 90.12 159 ASN B C 1
ATOM 5989 O O . ASN B 1 159 ? -7.531 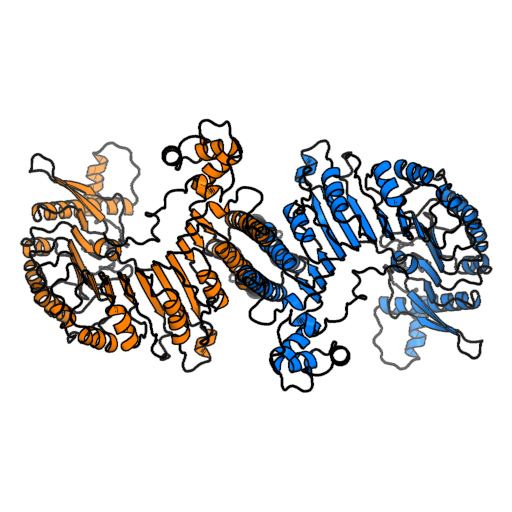-2.834 6.305 1 90.12 159 ASN B O 1
ATOM 5993 N N . VAL B 1 160 ? -9.438 -1.685 5.984 1 90.5 160 VAL B N 1
ATOM 5994 C CA . VAL B 1 160 ? -8.758 -0.628 5.246 1 90.5 160 VAL B CA 1
ATOM 5995 C C . VAL B 1 160 ? -7.805 0.12 6.172 1 90.5 160 VAL B C 1
ATOM 5997 O O . VAL B 1 160 ? -6.676 0.44 5.789 1 90.5 160 VAL B O 1
ATOM 6000 N N . SER B 1 161 ? -8.242 0.366 7.375 1 90.31 161 SER B N 1
ATOM 6001 C CA . SER B 1 161 ? -7.391 1.036 8.352 1 90.31 161 SER B CA 1
ATOM 6002 C C . SER B 1 161 ? -6.125 0.232 8.625 1 90.31 161 SER B C 1
ATOM 6004 O O . SER B 1 161 ? -5.035 0.8 8.742 1 90.31 161 SER B O 1
ATOM 6006 N N . THR B 1 162 ? -6.289 -1.004 8.664 1 91.62 162 THR B N 1
ATOM 6007 C CA . THR B 1 162 ? -5.137 -1.875 8.875 1 91.62 162 THR B CA 1
ATOM 6008 C C . THR B 1 162 ? -4.16 -1.775 7.707 1 91.62 162 THR B C 1
ATOM 6010 O O . THR B 1 162 ? -2.947 -1.738 7.906 1 91.62 162 THR B O 1
ATOM 6013 N N . ARG B 1 163 ? -4.633 -1.716 6.582 1 91.62 163 ARG B N 1
ATOM 6014 C CA . ARG B 1 163 ? -3.781 -1.633 5.398 1 91.62 163 ARG B CA 1
ATOM 6015 C C . ARG B 1 163 ? -3.096 -0.273 5.312 1 91.62 163 ARG B C 1
ATOM 6017 O O . ARG B 1 163 ? -1.961 -0.174 4.844 1 91.62 163 ARG B O 1
ATOM 6024 N N . ILE B 1 164 ? -3.781 0.731 5.738 1 92.69 164 ILE B N 1
ATOM 6025 C CA . ILE B 1 164 ? -3.172 2.057 5.773 1 92.69 164 ILE B CA 1
ATOM 6026 C C . ILE B 1 164 ? -2.016 2.064 6.77 1 92.69 164 ILE B C 1
ATOM 6028 O O . ILE B 1 164 ? -0.904 2.48 6.438 1 92.69 164 ILE B O 1
ATOM 6032 N N . ASP B 1 165 ? -2.195 1.456 7.898 1 90.88 165 ASP B N 1
ATOM 6033 C CA . ASP B 1 165 ? -1.232 1.503 8.992 1 90.88 165 ASP B CA 1
ATOM 6034 C C . ASP B 1 165 ? -0.012 0.638 8.688 1 90.88 165 ASP B C 1
ATOM 6036 O O . ASP B 1 165 ? 1.104 0.96 9.102 1 90.88 165 ASP B O 1
ATOM 6040 N N . HIS B 1 166 ? -0.273 -0.373 7.934 1 92.12 166 HIS B N 1
ATOM 6041 C CA . HIS B 1 166 ? 0.807 -1.351 7.863 1 92.12 166 HIS B CA 1
ATOM 6042 C C . HIS B 1 166 ? 1.393 -1.426 6.457 1 92.12 166 HIS B C 1
ATOM 6044 O O . HIS B 1 166 ? 2.49 -1.952 6.266 1 92.12 166 HIS B O 1
ATOM 6050 N N . VAL B 1 167 ? 0.704 -0.926 5.531 1 93.06 167 VAL B N 1
ATOM 6051 C CA . VAL B 1 167 ? 1.238 -1.009 4.176 1 93.06 167 VAL B CA 1
ATOM 6052 C C . VAL B 1 167 ? 1.427 0.396 3.605 1 93.06 167 VAL B C 1
ATOM 6054 O O . VAL B 1 167 ? 2.543 0.787 3.258 1 93.06 167 VAL B O 1
ATOM 6057 N N . TYR B 1 168 ? 0.328 1.148 3.609 1 93.62 168 TYR B N 1
ATOM 6058 C CA . TYR B 1 168 ? 0.341 2.459 2.969 1 93.62 168 TYR B CA 1
ATOM 6059 C C . TYR B 1 168 ? 1.331 3.393 3.656 1 93.62 168 TYR B C 1
ATOM 6061 O O . TYR B 1 168 ? 2.217 3.953 3.006 1 93.62 168 TYR B O 1
ATOM 6069 N N . ASP B 1 169 ? 1.254 3.529 4.961 1 93 169 ASP B N 1
ATOM 6070 C CA . ASP B 1 169 ? 2.094 4.465 5.699 1 93 169 ASP B CA 1
ATOM 6071 C C . ASP B 1 169 ? 3.557 4.035 5.672 1 93 169 ASP B C 1
ATOM 6073 O O . ASP B 1 169 ? 4.445 4.848 5.406 1 93 169 ASP B O 1
ATOM 6077 N N . PRO B 1 170 ? 3.814 2.764 5.922 1 93 170 PRO B N 1
ATOM 6078 C CA . PRO B 1 170 ? 5.219 2.354 5.84 1 93 170 PRO B CA 1
ATOM 6079 C C . PRO B 1 170 ? 5.805 2.537 4.441 1 93 170 PRO B C 1
ATOM 6081 O O . PRO B 1 170 ? 6.992 2.846 4.305 1 93 170 PRO B O 1
ATOM 6084 N N . SER B 1 171 ? 4.992 2.299 3.424 1 93.56 171 SER B N 1
ATOM 6085 C CA . SER B 1 171 ? 5.469 2.52 2.062 1 93.56 171 SER B CA 1
ATOM 6086 C C . SER B 1 171 ? 5.793 3.99 1.822 1 93.56 171 SER B C 1
ATOM 6088 O O . SER B 1 171 ? 6.773 4.312 1.146 1 93.56 171 SER B O 1
ATOM 6090 N N . LEU B 1 172 ? 4.926 4.812 2.344 1 94.5 172 LEU B N 1
ATOM 6091 C CA . LEU B 1 172 ? 5.168 6.246 2.242 1 94.5 172 LEU B CA 1
ATOM 6092 C C . LEU B 1 172 ? 6.445 6.637 2.975 1 94.5 172 LEU B C 1
ATOM 6094 O O . LEU B 1 172 ? 7.238 7.438 2.471 1 94.5 172 LEU B O 1
ATOM 6098 N N . LEU B 1 173 ? 6.621 6.098 4.129 1 93.69 173 LEU B N 1
ATOM 6099 C CA . LEU B 1 173 ? 7.816 6.383 4.91 1 93.69 173 LEU B CA 1
ATOM 6100 C C . LEU B 1 173 ? 9.07 5.934 4.168 1 93.69 173 LEU B C 1
ATOM 6102 O O . LEU B 1 173 ? 10.094 6.625 4.195 1 93.69 173 LEU B O 1
ATOM 6106 N N . LEU B 1 174 ? 8.992 4.828 3.531 1 93.69 174 LEU B N 1
ATOM 6107 C CA . LEU B 1 174 ? 10.102 4.34 2.723 1 93.69 174 LEU B CA 1
ATOM 6108 C C . LEU B 1 174 ? 10.445 5.328 1.612 1 93.69 174 LEU B C 1
ATOM 6110 O O . LEU B 1 174 ? 11.617 5.629 1.388 1 93.69 174 LEU B O 1
ATOM 6114 N N . VAL B 1 175 ? 9.445 5.777 0.92 1 95.19 175 VAL B N 1
ATOM 6115 C CA . VAL B 1 175 ? 9.625 6.734 -0.166 1 95.19 175 VAL B CA 1
ATOM 6116 C C . VAL B 1 175 ? 10.289 8.008 0.369 1 95.19 175 VAL B C 1
ATOM 6118 O O . VAL B 1 175 ? 11.219 8.531 -0.242 1 95.19 175 VAL B O 1
ATOM 6121 N N . ILE B 1 176 ? 9.82 8.477 1.494 1 95.12 176 ILE B N 1
ATOM 6122 C CA . ILE B 1 176 ? 10.305 9.719 2.086 1 95.12 176 ILE B CA 1
ATOM 6123 C C . ILE B 1 176 ? 11.805 9.617 2.348 1 95.12 176 ILE B C 1
ATOM 6125 O O . ILE B 1 176 ? 12.539 10.578 2.135 1 95.12 176 ILE B O 1
ATOM 6129 N N . THR B 1 177 ? 12.273 8.469 2.738 1 92.25 177 THR B N 1
ATOM 6130 C CA . THR B 1 177 ? 13.688 8.281 3.07 1 92.25 177 THR B CA 1
ATOM 6131 C C . THR B 1 177 ? 14.547 8.297 1.809 1 92.25 177 THR B C 1
ATOM 6133 O O . THR B 1 177 ? 15.758 8.492 1.882 1 92.25 177 THR B O 1
ATOM 6136 N N . THR B 1 178 ? 13.93 8.141 0.671 1 92.88 178 THR B N 1
ATOM 6137 C CA . THR B 1 178 ? 14.711 8.023 -0.555 1 92.88 178 THR B CA 1
ATOM 6138 C C . THR B 1 178 ? 14.656 9.32 -1.358 1 92.88 178 THR B C 1
ATOM 6140 O O . THR B 1 178 ? 15.32 9.453 -2.387 1 92.88 178 THR B O 1
ATOM 6143 N N . LEU B 1 179 ? 13.852 10.273 -0.942 1 94.88 179 LEU B N 1
ATOM 6144 C CA . LEU B 1 179 ? 13.742 11.539 -1.662 1 94.88 179 LEU B CA 1
ATOM 6145 C C . LEU B 1 179 ? 14.945 12.43 -1.374 1 94.88 179 LEU B C 1
ATOM 6147 O O . LEU B 1 179 ? 15.148 12.859 -0.234 1 94.88 179 LEU B O 1
ATOM 6151 N N . PRO B 1 180 ? 15.664 12.82 -2.365 1 93.88 180 PRO B N 1
ATOM 6152 C CA . PRO B 1 180 ? 16.922 13.516 -2.123 1 93.88 180 PRO B CA 1
ATOM 6153 C C . PRO B 1 180 ? 16.734 14.984 -1.753 1 93.88 180 PRO B C 1
ATOM 6155 O O . PRO B 1 180 ? 17.609 15.578 -1.116 1 93.88 180 PRO B O 1
ATOM 6158 N N . HIS B 1 181 ? 15.57 15.641 -2.137 1 95 181 HIS B N 1
ATOM 6159 C CA . HIS B 1 181 ? 15.461 17.094 -1.951 1 95 181 HIS B CA 1
ATOM 6160 C C . HIS B 1 181 ? 14.219 17.453 -1.147 1 95 181 HIS B C 1
ATOM 6162 O O . HIS B 1 181 ? 13.758 18.594 -1.185 1 95 181 HIS B O 1
ATOM 6168 N N . LEU B 1 182 ? 13.672 16.453 -0.457 1 95.5 182 LEU B N 1
ATOM 6169 C CA . LEU B 1 182 ? 12.508 16.75 0.371 1 95.5 182 LEU B CA 1
ATOM 6170 C C . LEU B 1 182 ? 12.906 17.609 1.569 1 95.5 182 LEU B C 1
ATOM 6172 O O . LEU B 1 182 ? 13.695 17.172 2.414 1 95.5 182 LEU B O 1
ATOM 6176 N N . GLU B 1 183 ? 12.352 18.766 1.678 1 95.12 183 GLU B N 1
ATOM 6177 C CA . GLU B 1 183 ? 12.742 19.688 2.74 1 95.12 183 GLU B CA 1
ATOM 6178 C C . GLU B 1 183 ? 11.633 19.828 3.785 1 95.12 183 GLU B C 1
ATOM 6180 O O . GLU B 1 183 ? 11.914 19.953 4.98 1 95.12 183 GLU B O 1
ATOM 6185 N N . ILE B 1 184 ? 10.414 19.844 3.314 1 95.38 184 ILE B N 1
ATOM 6186 C CA . ILE B 1 184 ? 9.297 20.078 4.227 1 95.38 184 ILE B CA 1
ATOM 6187 C C . ILE B 1 184 ? 8.344 18.891 4.176 1 95.38 184 ILE B C 1
ATOM 6189 O O . ILE B 1 184 ? 7.914 18.469 3.098 1 95.38 184 ILE B O 1
ATOM 6193 N N . LEU B 1 185 ? 8.039 18.344 5.297 1 96 185 LEU B N 1
ATOM 6194 C CA . LEU B 1 185 ? 7.074 17.266 5.422 1 96 185 LEU B CA 1
ATOM 6195 C C . LEU B 1 185 ? 5.98 17.625 6.422 1 96 185 LEU B C 1
ATOM 6197 O O . LEU B 1 185 ? 6.266 17.922 7.582 1 96 185 LEU B O 1
ATOM 6201 N N . ASP B 1 186 ? 4.77 17.719 5.941 1 94.81 186 ASP B N 1
ATOM 6202 C CA . ASP B 1 186 ? 3.582 17.906 6.77 1 94.81 186 ASP B CA 1
ATOM 6203 C C . ASP B 1 186 ? 2.729 16.656 6.809 1 94.81 186 ASP B C 1
ATOM 6205 O O . ASP B 1 186 ? 1.942 16.391 5.895 1 94.81 186 ASP B O 1
ATOM 6209 N N . TRP B 1 187 ? 2.914 15.914 7.887 1 94.25 187 TRP B N 1
ATOM 6210 C CA . TRP B 1 187 ? 2.195 14.648 8.047 1 94.25 187 TRP B CA 1
ATOM 6211 C C . TRP B 1 187 ? 1.04 14.805 9.031 1 94.25 187 TRP B C 1
ATOM 6213 O O . TRP B 1 187 ? 1.255 14.883 10.242 1 94.25 187 TRP B O 1
ATOM 6223 N N . ASP B 1 188 ? -0.207 14.82 8.562 1 89.12 188 ASP B N 1
ATOM 6224 C CA . ASP B 1 188 ? -1.389 15.148 9.359 1 89.12 188 ASP B CA 1
ATOM 6225 C C . ASP B 1 188 ? -1.614 14.109 10.453 1 89.12 188 ASP B C 1
ATOM 6227 O O . ASP B 1 188 ? -1.698 14.453 11.633 1 89.12 188 ASP B O 1
ATOM 6231 N N . LYS B 1 189 ? -1.822 12.867 10.133 1 86.88 189 LYS B N 1
ATOM 6232 C CA . LYS B 1 189 ? -2.076 11.867 11.164 1 86.88 189 LYS B CA 1
ATOM 6233 C C . LYS B 1 189 ? -1.259 10.602 10.914 1 86.88 189 LYS B C 1
ATOM 6235 O O . LYS B 1 189 ? -1.48 9.898 9.93 1 86.88 189 LYS B O 1
ATOM 6240 N N . VAL B 1 190 ? -0.381 10.508 11.914 1 83.25 190 VAL B N 1
ATOM 6241 C CA . VAL B 1 190 ? 0.382 9.258 11.906 1 83.25 190 VAL B CA 1
ATOM 6242 C C . VAL B 1 190 ? -0.282 8.242 12.828 1 83.25 190 VAL B C 1
ATOM 6244 O O . VAL B 1 190 ? -0.653 8.562 13.953 1 83.25 190 VAL B O 1
ATOM 6247 N N . ALA B 1 191 ? -0.533 7.082 12.32 1 75.06 191 ALA B N 1
ATOM 6248 C CA . ALA B 1 191 ? -1.227 6.078 13.117 1 75.06 191 ALA B CA 1
ATOM 6249 C C . ALA B 1 191 ? -0.401 5.684 14.336 1 75.06 191 ALA B C 1
ATOM 6251 O O . ALA B 1 191 ? -0.895 5.727 15.469 1 75.06 191 ALA B O 1
ATOM 6252 N N . ASP B 1 192 ? 0.839 5.266 14.125 1 80.31 192 ASP B N 1
ATOM 6253 C CA . ASP B 1 192 ? 1.656 4.816 15.25 1 80.31 192 ASP B CA 1
ATOM 6254 C C . ASP B 1 192 ? 3.076 5.371 15.148 1 80.31 192 ASP B C 1
ATOM 6256 O O . ASP B 1 192 ? 3.783 5.113 14.172 1 80.31 192 ASP B O 1
ATOM 6260 N N . ILE B 1 193 ? 3.371 6.156 16.219 1 88.5 193 ILE B N 1
ATOM 6261 C CA . ILE B 1 193 ? 4.746 6.633 16.312 1 88.5 193 ILE B CA 1
ATOM 6262 C C . ILE B 1 193 ? 5.617 5.562 16.969 1 88.5 193 ILE B C 1
ATOM 6264 O O . ILE B 1 193 ? 5.398 5.207 18.125 1 88.5 193 ILE B O 1
ATOM 6268 N N . ASN B 1 194 ? 6.457 4.996 16.281 1 86.25 194 ASN B N 1
ATOM 6269 C CA . ASN B 1 194 ? 7.395 3.992 16.766 1 86.25 194 ASN B CA 1
ATOM 6270 C C . ASN B 1 194 ? 8.828 4.32 16.375 1 86.25 194 ASN B C 1
ATOM 6272 O O . ASN B 1 194 ? 9.07 5.285 15.633 1 86.25 194 ASN B O 1
ATOM 6276 N N . PRO B 1 195 ? 9.758 3.678 16.906 1 84.75 195 PRO B N 1
ATOM 6277 C CA . PRO B 1 195 ? 11.156 3.998 16.594 1 84.75 195 PRO B CA 1
ATOM 6278 C C . PRO B 1 195 ? 11.469 3.906 15.109 1 84.75 195 PRO B C 1
ATOM 6280 O O . PRO B 1 195 ? 12.266 4.691 14.594 1 84.75 195 PRO B O 1
ATOM 6283 N N . TYR B 1 196 ? 10.828 2.971 14.484 1 84.19 196 TYR B N 1
ATOM 6284 C CA . TYR B 1 196 ? 11.031 2.848 13.047 1 84.19 196 TYR B CA 1
ATOM 6285 C C . TYR B 1 196 ? 10.648 4.137 12.328 1 84.19 196 TYR B C 1
ATOM 6287 O O . TYR B 1 196 ? 11.359 4.59 11.43 1 84.19 196 TYR B O 1
ATOM 6295 N N . PHE B 1 197 ? 9.578 4.668 12.766 1 89.88 197 PHE B N 1
ATOM 6296 C CA . PHE B 1 197 ? 9.086 5.91 12.172 1 89.88 197 PHE B CA 1
ATOM 6297 C C . PHE B 1 197 ? 10.086 7.039 12.375 1 89.88 197 PHE B C 1
ATOM 6299 O O . PHE B 1 197 ? 10.461 7.727 11.422 1 89.88 197 PHE B O 1
ATOM 6306 N N . LEU B 1 198 ? 10.531 7.168 13.562 1 90.5 198 LEU B N 1
ATOM 6307 C CA . LEU B 1 198 ? 11.438 8.258 13.914 1 90.5 198 LEU B CA 1
ATOM 6308 C C . LEU B 1 198 ? 12.805 8.062 13.258 1 90.5 198 LEU B C 1
ATOM 6310 O O . LEU B 1 198 ? 13.398 9.016 12.758 1 90.5 198 LEU B O 1
ATOM 6314 N N . ASP B 1 199 ? 13.25 6.867 13.258 1 89.38 199 ASP B N 1
ATOM 6315 C CA . ASP B 1 199 ? 14.539 6.574 12.648 1 89.38 199 ASP B CA 1
ATOM 6316 C C . ASP B 1 199 ? 14.516 6.859 11.148 1 89.38 199 ASP B C 1
ATOM 6318 O O . ASP B 1 199 ? 15.5 7.348 10.586 1 89.38 199 ASP B O 1
ATOM 6322 N N . SER B 1 200 ? 13.422 6.48 10.586 1 90.19 200 SER B N 1
ATOM 6323 C CA . SER B 1 200 ? 13.281 6.703 9.148 1 90.19 200 SER B CA 1
ATOM 6324 C C . SER B 1 200 ? 13.258 8.195 8.82 1 90.19 200 SER B C 1
ATOM 6326 O O . SER B 1 200 ? 13.891 8.633 7.863 1 90.19 200 SER B O 1
ATOM 6328 N N . LEU B 1 201 ? 12.562 8.953 9.633 1 91.38 201 LEU B N 1
ATOM 6329 C CA . LEU B 1 201 ? 12.516 10.398 9.43 1 91.38 201 LEU B CA 1
ATOM 6330 C C . LEU B 1 201 ? 13.883 11.031 9.68 1 91.38 201 LEU B C 1
ATOM 6332 O O . LEU B 1 201 ? 14.281 11.945 8.961 1 91.38 201 LEU B O 1
ATOM 6336 N N . GLY B 1 202 ? 14.555 10.523 10.68 1 90.44 202 GLY B N 1
ATOM 6337 C CA . GLY B 1 202 ? 15.875 11.047 11 1 90.44 202 GLY B CA 1
ATOM 6338 C C . GLY B 1 202 ? 16.891 10.828 9.891 1 90.44 202 GLY B C 1
ATOM 6339 O O . GLY B 1 202 ? 17.844 11.594 9.758 1 90.44 202 GLY B O 1
ATOM 6340 N N . ALA B 1 203 ? 16.656 9.789 9.125 1 88.06 203 ALA B N 1
ATOM 6341 C CA . ALA B 1 203 ? 17.562 9.469 8.031 1 88.06 203 ALA B CA 1
ATOM 6342 C C . ALA B 1 203 ? 17.172 10.203 6.754 1 88.06 203 ALA B C 1
ATOM 6344 O O . ALA B 1 203 ? 17.906 10.172 5.762 1 88.06 203 ALA B O 1
ATOM 6345 N N . SER B 1 204 ? 16.109 10.906 6.785 1 91.94 204 SER B N 1
ATOM 6346 C CA . SER B 1 204 ? 15.617 11.609 5.609 1 91.94 204 SER B CA 1
ATOM 6347 C C . SER B 1 204 ? 16.281 12.984 5.473 1 91.94 204 SER B C 1
ATOM 6349 O O . SER B 1 204 ? 17.094 13.367 6.312 1 91.94 204 SER B O 1
ATOM 6351 N N . THR B 1 205 ? 15.891 13.703 4.414 1 94.06 205 THR B N 1
ATOM 6352 C CA . THR B 1 205 ? 16.453 15.016 4.137 1 94.06 205 THR B CA 1
ATOM 6353 C C . THR B 1 205 ? 15.539 16.125 4.652 1 94.06 205 THR B C 1
ATOM 6355 O O . THR B 1 205 ? 15.773 17.312 4.391 1 94.06 205 THR B O 1
ATOM 6358 N N . VAL B 1 206 ? 14.578 15.75 5.441 1 95.69 206 VAL B N 1
ATOM 6359 C CA . VAL B 1 206 ? 13.562 16.688 5.902 1 95.69 206 VAL B CA 1
ATOM 6360 C C . VAL B 1 206 ? 14.188 17.688 6.875 1 95.69 206 VAL B C 1
ATOM 6362 O O . VAL B 1 206 ? 14.883 17.297 7.816 1 95.69 206 VAL B O 1
ATOM 6365 N N . LYS B 1 207 ? 13.922 18.953 6.633 1 95.62 207 LYS B N 1
ATOM 6366 C CA . LYS B 1 207 ? 14.422 20.016 7.504 1 95.62 207 LYS B CA 1
ATOM 6367 C C . LYS B 1 207 ? 13.297 20.625 8.336 1 95.62 207 LYS B C 1
ATOM 6369 O O . LYS B 1 207 ? 13.547 21.188 9.406 1 95.62 207 LYS B O 1
ATOM 6374 N N . HIS B 1 208 ? 12.117 20.609 7.832 1 95.5 208 HIS B N 1
ATOM 6375 C CA . HIS B 1 208 ? 10.93 21.109 8.508 1 95.5 208 HIS B CA 1
ATOM 6376 C C . HIS B 1 208 ? 9.867 20.031 8.633 1 95.5 208 HIS B C 1
ATOM 6378 O O . HIS B 1 208 ? 9.32 19.578 7.629 1 95.5 208 HIS B O 1
ATOM 6384 N N . LEU B 1 209 ? 9.57 19.672 9.828 1 96.12 209 LEU B N 1
ATOM 6385 C CA . LEU B 1 209 ? 8.695 18.516 10.047 1 96.12 209 LEU B CA 1
ATOM 6386 C C . LEU B 1 209 ? 7.496 18.906 10.906 1 96.12 209 LEU B C 1
ATOM 6388 O O . LEU B 1 209 ? 7.652 19.516 11.961 1 96.12 209 LEU B O 1
ATOM 6392 N N . LYS B 1 210 ? 6.348 18.672 10.453 1 95.44 210 LYS B N 1
ATOM 6393 C CA . LYS B 1 210 ? 5.105 18.781 11.211 1 95.44 210 LYS B CA 1
ATOM 6394 C C . LYS B 1 210 ? 4.336 17.469 11.195 1 95.44 210 LYS B C 1
ATOM 6396 O O . LYS B 1 210 ? 4.074 16.906 10.133 1 95.44 210 LYS B O 1
ATOM 6401 N N . PHE B 1 211 ? 4.074 16.938 12.367 1 93.69 211 PHE B N 1
ATOM 6402 C CA . PHE B 1 211 ? 3.26 15.727 12.352 1 93.69 211 PHE B CA 1
ATOM 6403 C C . PHE B 1 211 ? 2.473 15.586 13.648 1 93.69 211 PHE B C 1
ATOM 6405 O O . PHE B 1 211 ? 2.807 16.203 14.656 1 93.69 211 PHE B O 1
ATOM 6412 N N . GLU B 1 212 ? 1.392 14.891 13.586 1 93.81 212 GLU B N 1
ATOM 6413 C CA . GLU B 1 212 ? 0.546 14.5 14.703 1 93.81 212 GLU B CA 1
ATOM 6414 C C . GLU B 1 212 ? 0.411 12.984 14.797 1 93.81 212 GLU B C 1
ATOM 6416 O O . GLU B 1 212 ? 0.336 12.297 13.773 1 93.81 212 GLU B O 1
ATOM 6421 N N . GLY B 1 213 ? 0.51 12.469 16.016 1 90.94 213 GLY B N 1
ATOM 6422 C CA . GLY B 1 213 ? 0.379 11.023 16.125 1 90.94 213 GLY B CA 1
ATOM 6423 C C . GLY B 1 213 ? 0.178 10.539 17.547 1 90.94 213 GLY B C 1
ATOM 6424 O O . GLY B 1 213 ? 0.062 11.344 18.469 1 90.94 213 GLY B O 1
ATOM 6425 N N . ASN B 1 214 ? 0.101 9.172 17.641 1 89.56 214 ASN B N 1
ATOM 6426 C CA . ASN B 1 214 ? -0.125 8.523 18.922 1 89.56 214 ASN B CA 1
ATOM 6427 C C . ASN B 1 214 ? 1.1 7.734 19.375 1 89.56 214 ASN B C 1
ATOM 6429 O O . ASN B 1 214 ? 1.772 7.105 18.562 1 89.56 214 ASN B O 1
ATOM 6433 N N . LEU B 1 215 ? 1.364 7.848 20.672 1 88.62 215 LEU B N 1
ATOM 6434 C CA . LEU B 1 215 ? 2.4 7.023 21.281 1 88.62 215 LEU B CA 1
ATOM 6435 C C . LEU B 1 215 ? 1.811 5.73 21.844 1 88.62 215 LEU B C 1
ATOM 6437 O O . LEU B 1 215 ? 0.824 5.766 22.578 1 88.62 215 LEU B O 1
ATOM 6441 N N . ASP B 1 216 ? 2.426 4.652 21.438 1 79.69 216 ASP B N 1
ATOM 6442 C CA . ASP B 1 216 ? 1.867 3.381 21.891 1 79.69 216 ASP B CA 1
ATOM 6443 C C . ASP B 1 216 ? 2.854 2.641 22.797 1 79.69 216 ASP B C 1
ATOM 6445 O O . ASP B 1 216 ? 2.643 1.471 23.125 1 79.69 216 ASP B O 1
ATOM 6449 N N . SER B 1 217 ? 3.945 3.266 23.062 1 81.12 217 SER B N 1
ATOM 6450 C CA . SER B 1 217 ? 4.922 2.633 23.938 1 81.12 217 SER B CA 1
ATOM 6451 C C . SER B 1 217 ? 5.754 3.674 24.688 1 81.12 217 SER B C 1
ATOM 6453 O O . SER B 1 217 ? 5.945 4.789 24.188 1 81.12 217 SER B O 1
ATOM 6455 N N . ASP B 1 218 ? 6.238 3.262 25.875 1 75.81 218 ASP B N 1
ATOM 6456 C CA . ASP B 1 218 ? 7.09 4.148 26.656 1 75.81 218 ASP B CA 1
ATOM 6457 C C . ASP B 1 218 ? 8.562 3.895 26.375 1 75.81 218 ASP B C 1
ATOM 6459 O O . ASP B 1 218 ? 9.43 4.645 26.828 1 75.81 218 ASP B O 1
ATOM 6463 N N . ASN B 1 219 ? 8.742 2.855 25.688 1 70.5 219 ASN B N 1
ATOM 6464 C CA . ASN B 1 219 ? 10.133 2.5 25.422 1 70.5 219 ASN B CA 1
ATOM 6465 C C . ASN B 1 219 ? 10.555 2.873 24.016 1 70.5 219 ASN B C 1
ATOM 6467 O O . ASN B 1 219 ? 11.117 2.051 23.281 1 70.5 219 ASN B O 1
ATOM 6471 N N . MET B 1 220 ? 10.266 4.117 23.859 1 76.56 220 MET B N 1
ATOM 6472 C CA . MET B 1 220 ? 10.539 4.52 22.484 1 76.56 220 MET B CA 1
ATOM 6473 C C . MET B 1 220 ? 11.805 5.367 22.391 1 76.56 220 MET B C 1
ATOM 6475 O O . MET B 1 220 ? 11.883 6.43 23.016 1 76.56 220 MET B O 1
ATOM 6479 N N . ALA B 1 221 ? 12.945 4.719 22.047 1 72.69 221 ALA B N 1
ATOM 6480 C CA . ALA B 1 221 ? 14.125 5.551 21.844 1 72.69 221 ALA B CA 1
ATOM 6481 C C . ALA B 1 221 ? 14.57 5.535 20.391 1 72.69 221 ALA B C 1
ATOM 6483 O O . ALA B 1 221 ? 14.633 4.477 19.766 1 72.69 221 ALA B O 1
ATOM 6484 N N . MET B 1 222 ? 14.555 6.711 19.875 1 79.25 222 MET B N 1
ATOM 6485 C CA . MET B 1 222 ? 15.141 6.891 18.547 1 79.25 222 MET B CA 1
ATOM 6486 C C . MET B 1 222 ? 16.594 6.461 18.531 1 79.25 222 MET B C 1
ATOM 6488 O O . MET B 1 222 ? 17.328 6.707 19.484 1 79.25 222 MET B O 1
ATOM 6492 N N . GLN B 1 223 ? 16.891 5.578 17.594 1 74.06 223 GLN B N 1
ATOM 6493 C CA . GLN B 1 223 ? 18.266 5.133 17.469 1 74.06 223 GLN B CA 1
ATOM 6494 C C . GLN B 1 223 ? 18.828 5.477 16.094 1 74.06 223 GLN B C 1
ATOM 6496 O O . GLN B 1 223 ? 18.562 4.77 15.117 1 74.06 223 GLN B O 1
ATOM 6501 N N . LEU B 1 224 ? 19.5 6.613 16.031 1 74.62 224 LEU B N 1
ATOM 6502 C CA . LEU B 1 224 ? 20.188 6.957 14.797 1 74.62 224 LEU B CA 1
ATOM 6503 C C . LEU B 1 224 ? 21.562 6.297 14.742 1 74.62 224 LEU B C 1
ATOM 6505 O O . LEU B 1 224 ? 22.094 5.867 15.766 1 74.62 224 LEU B O 1
ATOM 6509 N N . GLU B 1 225 ? 21.922 6.012 13.523 1 67.75 225 GLU B N 1
ATOM 6510 C CA . GLU B 1 225 ? 23.266 5.469 13.359 1 67.75 225 GLU B CA 1
ATOM 6511 C C . GLU B 1 225 ? 24.297 6.312 14.102 1 67.75 225 GLU B C 1
ATOM 6513 O O . GLU B 1 225 ? 24.094 7.512 14.297 1 67.75 225 GLU B O 1
ATOM 6518 N N . ASP B 1 226 ? 25.172 5.648 14.602 1 63.22 226 ASP B N 1
ATOM 6519 C CA . ASP B 1 226 ? 26.172 6.285 15.438 1 63.22 226 ASP B CA 1
ATOM 6520 C C . ASP B 1 226 ? 26.75 7.52 14.75 1 63.22 226 ASP B C 1
ATOM 6522 O O . ASP B 1 226 ? 27.266 7.434 13.633 1 63.22 226 ASP B O 1
ATOM 6526 N N . GLY B 1 227 ? 26.562 8.539 15.438 1 63.78 227 GLY B N 1
ATOM 6527 C CA . GLY B 1 227 ? 27.156 9.789 14.984 1 63.78 227 GLY B CA 1
ATOM 6528 C C . GLY B 1 227 ? 26.25 10.57 14.039 1 63.78 227 GLY B C 1
ATOM 6529 O O . GLY B 1 227 ? 26.562 11.703 13.672 1 63.78 227 GLY B O 1
ATOM 6530 N N . ALA B 1 228 ? 25.141 9.992 13.688 1 72.19 228 ALA B N 1
ATOM 6531 C CA . ALA B 1 228 ? 24.297 10.688 12.727 1 72.19 228 ALA B CA 1
ATOM 6532 C C . ALA B 1 228 ? 23.406 11.711 13.43 1 72.19 228 ALA B C 1
ATOM 6534 O O . ALA B 1 228 ? 23.031 11.531 14.586 1 72.19 228 ALA B O 1
ATOM 6535 N N . SER B 1 229 ? 23.406 12.922 12.859 1 82.06 229 SER B N 1
ATOM 6536 C CA . SER B 1 229 ? 22.516 13.961 13.359 1 82.06 229 SER B CA 1
ATOM 6537 C C . SER B 1 229 ? 21.422 14.289 12.344 1 82.06 229 SER B C 1
ATOM 6539 O O . SER B 1 229 ? 21.609 14.102 11.141 1 82.06 229 SER B O 1
ATOM 6541 N N . TRP B 1 230 ? 20.297 14.555 12.93 1 90.19 230 TRP B N 1
ATOM 6542 C CA . TRP B 1 230 ? 19.172 14.977 12.117 1 90.19 230 TRP B CA 1
ATOM 6543 C C . TRP B 1 230 ? 19.125 16.5 11.984 1 90.19 230 TRP B C 1
ATOM 6545 O O . TRP B 1 230 ? 18.781 17.188 12.938 1 90.19 230 TRP B O 1
ATOM 6555 N N . PRO B 1 231 ? 19.547 16.969 10.867 1 92.94 231 PRO B N 1
ATOM 6556 C CA . PRO B 1 231 ? 19.625 18.422 10.711 1 92.94 231 PRO B CA 1
ATOM 6557 C C . PRO B 1 231 ? 18.25 19.078 10.547 1 92.94 231 PRO B C 1
ATOM 6559 O O . PRO B 1 231 ? 18 19.781 9.562 1 92.94 231 PRO B O 1
ATOM 6562 N N . LEU B 1 232 ? 17.453 18.938 11.547 1 95.19 232 LEU B N 1
ATOM 6563 C CA . LEU B 1 232 ? 16.094 19.5 11.57 1 95.19 232 LEU B CA 1
ATOM 6564 C C . LEU B 1 232 ? 16.125 20.969 11.977 1 95.19 232 LEU B C 1
ATOM 6566 O O . LEU B 1 232 ? 16.828 21.328 12.922 1 95.19 232 LEU B O 1
ATOM 6570 N N . LEU B 1 233 ? 15.414 21.797 11.258 1 96.31 233 LEU B N 1
ATOM 6571 C CA . LEU B 1 233 ? 15.367 23.234 11.555 1 96.31 233 LEU B CA 1
ATOM 6572 C C . LEU B 1 233 ? 14.086 23.594 12.289 1 96.31 233 LEU B C 1
ATOM 6574 O O . LEU B 1 233 ? 14.086 24.469 13.164 1 96.31 233 LEU B O 1
ATOM 6578 N N . SER B 1 234 ? 13 23.016 11.891 1 96 234 SER B N 1
ATOM 6579 C CA . SER B 1 234 ? 11.711 23.281 12.531 1 96 234 SER B CA 1
ATOM 6580 C C . SER B 1 234 ? 10.961 21.984 12.828 1 96 234 SER B C 1
ATOM 6582 O O . SER B 1 234 ? 10.992 21.047 12.031 1 96 234 SER B O 1
ATOM 6584 N N . LEU B 1 235 ? 10.352 21.938 13.969 1 95.94 235 LEU B N 1
ATOM 6585 C CA . LEU B 1 235 ? 9.578 20.766 14.391 1 95.94 235 LEU B CA 1
ATOM 6586 C C . LEU B 1 235 ? 8.25 21.203 15.016 1 95.94 235 LEU B C 1
ATOM 6588 O O . LEU B 1 235 ? 8.234 21.969 15.977 1 95.94 235 LEU B O 1
ATOM 6592 N N . ASP B 1 236 ? 7.18 20.922 14.438 1 95.38 236 ASP B N 1
ATOM 6593 C CA . ASP B 1 236 ? 5.832 21.062 14.977 1 95.38 236 ASP B CA 1
ATOM 6594 C C . ASP B 1 236 ? 5.223 19.688 15.273 1 95.38 236 ASP B C 1
ATOM 6596 O O . ASP B 1 236 ? 4.746 19 14.367 1 95.38 236 ASP B O 1
ATOM 6600 N N . ILE B 1 237 ? 5.223 19.344 16.531 1 94.5 237 ILE B N 1
ATOM 6601 C CA . ILE B 1 237 ? 4.871 17.969 16.891 1 94.5 237 ILE B CA 1
ATOM 6602 C C . ILE B 1 237 ? 3.662 17.984 17.812 1 94.5 237 ILE B C 1
ATOM 6604 O O . ILE B 1 237 ? 3.619 18.734 18.781 1 94.5 237 ILE B O 1
ATOM 6608 N N . HIS B 1 238 ? 2.668 17.25 17.484 1 93.75 238 HIS B N 1
ATOM 6609 C CA . HIS B 1 238 ? 1.476 17.031 18.297 1 93.75 238 HIS B CA 1
ATOM 6610 C C . HIS B 1 238 ? 1.305 15.547 18.625 1 93.75 238 HIS B C 1
ATOM 6612 O O . HIS B 1 238 ? 0.919 14.758 17.75 1 93.75 238 HIS B O 1
ATOM 6618 N N . VAL B 1 239 ? 1.57 15.195 19.906 1 92.06 239 VAL B N 1
ATOM 6619 C CA . VAL B 1 239 ? 1.54 13.781 20.266 1 92.06 239 VAL B CA 1
ATOM 6620 C C . VAL B 1 239 ? 0.53 13.555 21.375 1 92.06 239 VAL B C 1
ATOM 6622 O O . VAL B 1 239 ? 0.313 14.43 22.219 1 92.06 239 VAL B O 1
ATOM 6625 N N . LYS B 1 240 ? -0.103 12.422 21.344 1 89.12 240 LYS B N 1
ATOM 6626 C CA . LYS B 1 240 ? -0.993 11.961 22.406 1 89.12 240 LYS B CA 1
ATOM 6627 C C . LYS B 1 240 ? -0.792 10.469 22.688 1 89.12 240 LYS B C 1
ATOM 6629 O O . LYS B 1 240 ? -0.229 9.75 21.859 1 89.12 240 LYS B O 1
ATOM 6634 N N . TRP B 1 241 ? -1.12 10.094 23.844 1 88.19 241 TRP B N 1
ATOM 6635 C CA . TRP B 1 241 ? -1.068 8.672 24.141 1 88.19 241 TRP B CA 1
ATOM 6636 C C . TRP B 1 241 ? -2.205 7.93 23.453 1 88.19 241 TRP B C 1
ATOM 6638 O O . TRP B 1 241 ? -3.322 8.438 23.359 1 88.19 241 TRP B O 1
ATOM 6648 N N . ASP B 1 242 ? -1.845 6.797 22.969 1 86.12 242 ASP B N 1
ATOM 6649 C CA . ASP B 1 242 ? -2.902 5.914 22.484 1 86.12 242 ASP B CA 1
ATOM 6650 C C . ASP B 1 242 ? -3.863 5.543 23.609 1 86.12 242 ASP B C 1
ATOM 6652 O O . ASP B 1 242 ? -3.432 5.25 24.734 1 86.12 242 ASP B O 1
ATOM 6656 N N . PHE B 1 243 ? -5.098 5.5 23.312 1 80.69 243 PHE B N 1
ATOM 6657 C CA . PHE B 1 243 ? -6.121 5.301 24.328 1 80.69 243 PHE B CA 1
ATOM 6658 C C . PHE B 1 243 ? -5.973 3.932 24.984 1 80.69 243 PHE B C 1
ATOM 6660 O O . PHE B 1 243 ? -6.066 3.807 26.203 1 80.69 243 PHE B O 1
ATOM 6667 N N . GLY B 1 244 ? -5.793 2.939 24.156 1 77.25 244 GLY B N 1
ATOM 6668 C CA . GLY B 1 244 ? -5.645 1.596 24.688 1 77.25 244 GLY B CA 1
ATOM 6669 C C . GLY B 1 244 ? -4.398 1.425 25.531 1 77.25 244 GLY B C 1
ATOM 6670 O O . GLY B 1 244 ? -4.43 0.765 26.578 1 77.25 244 GLY B O 1
ATOM 6671 N N . TYR B 1 245 ? -3.393 2.027 25.219 1 81.19 245 TYR B N 1
ATOM 6672 C CA . TYR B 1 245 ? -2.137 1.95 25.953 1 81.19 245 TYR B CA 1
ATOM 6673 C C . TYR B 1 245 ? -2.242 2.682 27.281 1 81.19 245 TYR B C 1
ATOM 6675 O O . TYR B 1 245 ? -1.814 2.164 28.312 1 81.19 245 TYR B O 1
ATOM 6683 N N . ARG B 1 246 ? -2.848 3.82 27.25 1 81.06 246 ARG B N 1
ATOM 6684 C CA . ARG B 1 246 ? -2.916 4.672 28.438 1 81.06 246 ARG B CA 1
ATOM 6685 C C . ARG B 1 246 ? -3.91 4.117 29.453 1 81.06 246 ARG B C 1
ATOM 6687 O O . ARG B 1 246 ? -3.691 4.219 30.672 1 81.06 246 ARG B O 1
ATOM 6694 N N . TRP B 1 247 ? -4.875 3.492 28.969 1 78.62 247 TRP B N 1
ATOM 6695 C CA . TRP B 1 247 ? -5.945 3.012 29.828 1 78.62 247 TRP B CA 1
ATOM 6696 C C . TRP B 1 247 ? -5.469 1.84 30.688 1 78.62 247 TRP B C 1
ATOM 6698 O O . TRP B 1 247 ? -5.918 1.668 31.828 1 78.62 247 TRP B O 1
ATOM 6708 N N . GLU B 1 248 ? -4.613 1.064 30.172 1 77.19 248 GLU B N 1
ATOM 6709 C CA . GLU B 1 248 ? -4.188 -0.158 30.844 1 77.19 248 GLU B CA 1
ATOM 6710 C C . GLU B 1 248 ? -3.098 0.13 31.875 1 77.19 248 GLU B C 1
ATOM 6712 O O . GLU B 1 248 ? -2.789 -0.717 32.719 1 77.19 248 GLU B O 1
ATOM 6717 N N . ARG B 1 249 ? -2.631 1.383 31.906 1 80.38 249 ARG B N 1
ATOM 6718 C CA . ARG B 1 249 ? -1.469 1.664 32.75 1 80.38 249 ARG B CA 1
ATOM 6719 C C . ARG B 1 249 ? -1.756 2.803 33.719 1 80.38 249 ARG B C 1
ATOM 6721 O O . ARG B 1 249 ? -2.525 3.713 33.406 1 80.38 249 ARG B O 1
ATOM 6728 N N . GLU B 1 250 ? -1.183 2.732 34.812 1 78.56 250 GLU B N 1
ATOM 6729 C CA . GLU B 1 250 ? -1.376 3.758 35.844 1 78.56 250 GLU B CA 1
ATOM 6730 C C . GLU B 1 250 ? -0.522 4.992 35.562 1 78.56 250 GLU B C 1
ATOM 6732 O O . GLU B 1 250 ? -0.972 6.121 35.75 1 78.56 250 GLU B O 1
ATOM 6737 N N . THR B 1 251 ? 0.681 4.727 35.188 1 83.19 251 THR B N 1
ATOM 6738 C CA . THR B 1 251 ? 1.586 5.828 34.875 1 83.19 251 THR B CA 1
ATOM 6739 C C . THR B 1 251 ? 2.328 5.562 33.562 1 83.19 251 THR B C 1
ATOM 6741 O O . THR B 1 251 ? 2.615 4.41 33.219 1 83.19 251 THR B O 1
ATOM 6744 N N . VAL B 1 252 ? 2.418 6.605 32.875 1 87.94 252 VAL B N 1
ATOM 6745 C CA . VAL B 1 252 ? 3.143 6.504 31.609 1 87.94 252 VAL B CA 1
ATOM 6746 C C . VAL B 1 252 ? 4.238 7.566 31.547 1 87.94 252 VAL B C 1
ATOM 6748 O O . VAL B 1 252 ? 4.117 8.625 32.188 1 87.94 252 VAL B O 1
ATOM 6751 N N . ASP B 1 253 ? 5.344 7.238 30.953 1 90.19 253 ASP B N 1
ATOM 6752 C CA . ASP B 1 253 ? 6.5 8.125 30.844 1 90.19 253 ASP B CA 1
ATOM 6753 C C . ASP B 1 253 ? 6.844 8.398 29.375 1 90.19 253 ASP B C 1
ATOM 6755 O O . ASP B 1 253 ? 7.285 7.496 28.656 1 90.19 253 ASP B O 1
ATOM 6759 N N . ALA B 1 254 ? 6.703 9.609 29 1 91.38 254 ALA B N 1
ATOM 6760 C CA . ALA B 1 254 ? 6.98 9.977 27.609 1 91.38 254 ALA B CA 1
ATOM 6761 C C . ALA B 1 254 ? 8.406 10.5 27.453 1 91.38 254 ALA B C 1
ATOM 6763 O O . ALA B 1 254 ? 8.836 10.844 26.344 1 91.38 254 ALA B O 1
ATOM 6764 N N . SER B 1 255 ? 9.258 10.516 28.469 1 92.88 255 SER B N 1
ATOM 6765 C CA . SER B 1 255 ? 10.586 11.117 28.484 1 92.88 255 SER B CA 1
ATOM 6766 C C . SER B 1 255 ? 11.516 10.43 27.484 1 92.88 255 SER B C 1
ATOM 6768 O O . SER B 1 255 ? 12.289 11.094 26.797 1 92.88 255 SER B O 1
ATOM 6770 N N . PRO B 1 256 ? 11.445 9.094 27.422 1 90.94 256 PRO B N 1
ATOM 6771 C CA . PRO B 1 256 ? 12.352 8.445 26.469 1 90.94 256 PRO B CA 1
ATOM 6772 C C . PRO B 1 256 ? 12.094 8.891 25.031 1 90.94 256 PRO B C 1
ATOM 6774 O O . PRO B 1 256 ? 13.047 9.047 24.266 1 90.94 256 PRO B O 1
ATOM 6777 N N . PHE B 1 257 ? 10.898 9.094 24.719 1 91.5 257 PHE B N 1
ATOM 6778 C CA . PHE B 1 257 ? 10.547 9.547 23.391 1 91.5 257 PHE B CA 1
ATOM 6779 C C . PHE B 1 257 ? 11.117 10.93 23.109 1 91.5 257 PHE B C 1
ATOM 6781 O O . PHE B 1 257 ? 11.82 11.141 22.125 1 91.5 257 PHE B O 1
ATOM 6788 N N . TRP B 1 258 ? 10.844 11.828 24 1 93.25 258 TRP B N 1
ATOM 6789 C CA . TRP B 1 258 ? 11.258 13.219 23.812 1 93.25 258 TRP B CA 1
ATOM 6790 C C . TRP B 1 258 ? 12.773 13.359 23.906 1 93.25 258 TRP B C 1
ATOM 6792 O O . TRP B 1 258 ? 13.375 14.133 23.156 1 93.25 258 TRP B O 1
ATOM 6802 N N . ASN B 1 259 ? 13.336 12.633 24.781 1 92.62 259 ASN B N 1
ATOM 6803 C CA . ASN B 1 259 ? 14.789 12.68 24.922 1 92.62 259 ASN B CA 1
ATOM 6804 C C . ASN B 1 259 ? 15.484 12.18 23.656 1 92.62 259 ASN B C 1
ATOM 6806 O O . ASN B 1 259 ? 16.453 12.797 23.188 1 92.62 259 ASN B O 1
ATOM 6810 N N . GLY B 1 260 ? 14.977 11.062 23.156 1 89.62 260 GLY B N 1
ATOM 6811 C CA . GLY B 1 260 ? 15.547 10.539 21.922 1 89.62 260 GLY B CA 1
ATOM 6812 C C . GLY B 1 260 ? 15.391 11.492 20.75 1 89.62 260 GLY B C 1
ATOM 6813 O O . GLY B 1 260 ? 16.328 11.68 19.969 1 89.62 260 GLY B O 1
ATOM 6814 N N . LEU B 1 261 ? 14.281 12.078 20.609 1 91.94 261 LEU B N 1
ATOM 6815 C CA . LEU B 1 261 ? 13.984 13.008 19.531 1 91.94 261 LEU B CA 1
ATOM 6816 C C . LEU B 1 261 ? 14.883 14.234 19.594 1 91.94 261 LEU B C 1
ATOM 6818 O O . LEU B 1 261 ? 15.492 14.617 18.594 1 91.94 261 LEU B O 1
ATOM 6822 N N . PHE B 1 262 ? 15.055 14.805 20.781 1 93.62 262 PHE B N 1
ATOM 6823 C CA . PHE B 1 262 ? 15.797 16.047 20.922 1 93.62 262 PHE B CA 1
ATOM 6824 C C . PHE B 1 262 ? 17.297 15.797 20.875 1 93.62 262 PHE B C 1
ATOM 6826 O O . PHE B 1 262 ? 18.062 16.641 20.391 1 93.62 262 PHE B O 1
ATOM 6833 N N . GLN B 1 263 ? 17.641 14.688 21.25 1 90.06 263 GLN B N 1
ATOM 6834 C CA . GLN B 1 263 ? 19.062 14.367 21.125 1 90.06 263 GLN B CA 1
ATOM 6835 C C . GLN B 1 263 ? 19.484 14.336 19.656 1 90.06 263 GLN B C 1
ATOM 6837 O O . GLN B 1 263 ? 20.609 14.695 19.312 1 90.06 263 GLN B O 1
ATOM 6842 N N . ALA B 1 264 ? 18.562 13.977 18.906 1 91.06 264 ALA B N 1
ATOM 6843 C CA . ALA B 1 264 ? 18.859 13.812 17.484 1 91.06 264 ALA B CA 1
ATOM 6844 C C . ALA B 1 264 ? 18.844 15.164 16.766 1 91.06 264 ALA B C 1
ATOM 6846 O O . ALA B 1 264 ? 19.516 15.336 15.742 1 91.06 264 ALA B O 1
ATOM 6847 N N . CYS B 1 265 ? 18.109 16.172 17.297 1 93.81 265 CYS B N 1
ATOM 6848 C CA . CYS B 1 265 ? 17.922 17.328 16.438 1 93.81 265 CYS B CA 1
ATOM 6849 C C . CYS B 1 265 ? 18.125 18.625 17.219 1 93.81 265 CYS B C 1
ATOM 6851 O O . CYS B 1 265 ? 17.969 19.719 16.672 1 93.81 265 CYS B O 1
ATOM 6853 N N . CYS B 1 266 ? 18.516 18.625 18.438 1 93.69 266 CYS B N 1
ATOM 6854 C CA . CYS B 1 266 ? 18.594 19.797 19.297 1 93.69 266 CYS B CA 1
ATOM 6855 C C . CYS B 1 266 ? 19.641 20.781 18.797 1 93.69 266 CYS B C 1
ATOM 6857 O O . CYS B 1 266 ? 19.5 21.984 18.969 1 93.69 266 CYS B O 1
ATOM 6859 N N . SER B 1 267 ? 20.656 20.328 18.141 1 93.56 267 SER B N 1
ATOM 6860 C CA . SER B 1 267 ? 21.781 21.172 17.766 1 93.56 267 SER B CA 1
ATOM 6861 C C . SER B 1 267 ? 21.406 22.094 16.594 1 93.56 267 SER B C 1
ATOM 6863 O O . SER B 1 267 ? 22.047 23.125 16.391 1 93.56 267 SER B O 1
ATOM 6865 N N . THR B 1 268 ? 20.391 21.75 15.891 1 95.69 268 THR B N 1
ATOM 6866 C CA . THR B 1 268 ? 20.078 22.516 14.688 1 95.69 268 THR B CA 1
ATOM 6867 C C . THR B 1 268 ? 18.688 23.141 14.789 1 95.69 268 THR B C 1
ATOM 6869 O O . THR B 1 268 ? 18.344 24.031 14.023 1 95.69 268 THR B O 1
ATOM 6872 N N . LEU B 1 269 ? 17.906 22.828 15.711 1 96 269 LEU B N 1
ATOM 6873 C CA . LEU B 1 269 ? 16.5 23.219 15.812 1 96 269 LEU B CA 1
ATOM 6874 C C . LEU B 1 269 ? 16.375 24.719 16.062 1 96 269 LEU B C 1
ATOM 6876 O O . LEU B 1 269 ? 17.016 25.266 16.969 1 96 269 LEU B O 1
ATOM 6880 N N . ARG B 1 270 ? 15.578 25.406 15.25 1 96.56 270 ARG B N 1
ATOM 6881 C CA . ARG B 1 270 ? 15.336 26.844 15.391 1 96.56 270 ARG B CA 1
ATOM 6882 C C . ARG B 1 270 ? 13.898 27.109 15.836 1 96.56 270 ARG B C 1
ATOM 6884 O O . ARG B 1 270 ? 13.648 28.062 16.578 1 96.56 270 ARG B O 1
ATOM 6891 N N . ILE B 1 271 ? 13 26.344 15.367 1 95.94 271 ILE B N 1
ATOM 6892 C CA . ILE B 1 271 ? 11.586 26.484 15.688 1 95.94 271 ILE B CA 1
ATOM 6893 C C . ILE B 1 271 ? 11.055 25.188 16.297 1 95.94 271 ILE B C 1
ATOM 6895 O O . ILE B 1 271 ? 11.188 24.125 15.703 1 95.94 271 ILE B O 1
ATOM 6899 N N . LEU B 1 272 ? 10.43 25.297 17.422 1 96.31 272 LEU B N 1
ATOM 6900 C CA . LEU B 1 272 ? 9.914 24.109 18.094 1 96.31 272 LEU B CA 1
ATOM 6901 C C . LEU B 1 272 ? 8.516 24.359 18.641 1 96.31 272 LEU B C 1
ATOM 6903 O O . LEU B 1 272 ? 8.32 25.281 19.438 1 96.31 272 LEU B O 1
ATOM 6907 N N . LYS B 1 273 ? 7.594 23.719 18.219 1 95.06 273 LYS B N 1
ATOM 6908 C CA . LYS B 1 273 ? 6.25 23.656 18.781 1 95.06 273 LYS B CA 1
ATOM 6909 C C . LYS B 1 273 ? 5.938 22.266 19.328 1 95.06 273 LYS B C 1
ATOM 6911 O O . LYS B 1 273 ? 5.859 21.312 18.562 1 95.06 273 LYS B O 1
ATOM 6916 N N . CYS B 1 274 ? 5.777 22.188 20.578 1 93.31 274 CYS B N 1
ATOM 6917 C CA . CYS B 1 274 ? 5.555 20.891 21.219 1 93.31 274 CYS B CA 1
ATOM 6918 C C . CYS B 1 274 ? 4.164 20.828 21.828 1 93.31 274 CYS B C 1
ATOM 6920 O O . CYS B 1 274 ? 3.781 21.688 22.625 1 93.31 274 CYS B O 1
ATOM 6922 N N . THR B 1 275 ? 3.514 19.844 21.469 1 92.5 275 THR B N 1
ATOM 6923 C CA . THR B 1 275 ? 2.211 19.562 22.062 1 92.5 275 THR B CA 1
ATOM 6924 C C . THR B 1 275 ? 2.129 18.109 22.5 1 92.5 275 THR B C 1
ATOM 6926 O O . THR B 1 275 ? 2.404 17.188 21.719 1 92.5 275 THR B O 1
ATOM 6929 N N . HIS B 1 276 ? 1.95 17.859 23.766 1 91.62 276 HIS B N 1
ATOM 6930 C CA . HIS B 1 276 ? 1.688 16.547 24.344 1 91.62 276 HIS B CA 1
ATOM 6931 C C . HIS B 1 276 ? 0.382 16.547 25.125 1 91.62 276 HIS B C 1
ATOM 6933 O O . HIS B 1 276 ? 0.298 17.125 26.203 1 91.62 276 HIS B O 1
ATOM 6939 N N . ILE B 1 277 ? -0.566 15.875 24.641 1 83.5 277 ILE B N 1
ATOM 6940 C CA . ILE B 1 277 ? -1.89 15.898 25.25 1 83.5 277 ILE B CA 1
ATOM 6941 C C . ILE B 1 277 ? -2.012 14.773 26.266 1 83.5 277 ILE B C 1
ATOM 6943 O O . ILE B 1 277 ? -1.723 13.609 25.969 1 83.5 277 ILE B O 1
ATOM 6947 N N . GLN B 1 278 ? -2.354 15.203 27.438 1 77 278 GLN B N 1
ATOM 6948 C CA . GLN B 1 278 ? -2.604 14.234 28.5 1 77 278 GLN B CA 1
ATOM 6949 C C . GLN B 1 278 ? -4.082 13.867 28.578 1 77 278 GLN B C 1
ATOM 6951 O O . GLN B 1 278 ? -4.949 14.703 28.312 1 77 278 GLN B O 1
ATOM 6956 N N . ILE B 1 279 ? -4.238 12.656 28.781 1 67.94 279 ILE B N 1
ATOM 6957 C CA . ILE B 1 279 ? -5.621 12.242 29 1 67.94 279 ILE B CA 1
ATOM 6958 C C . ILE B 1 279 ? -6.031 12.555 30.438 1 67.94 279 ILE B C 1
ATOM 6960 O O . ILE B 1 279 ? -5.305 12.234 31.391 1 67.94 279 ILE B O 1
ATOM 6964 N N . HIS B 1 280 ? -6.867 13.664 30.766 1 61.62 280 HIS B N 1
ATOM 6965 C CA . HIS B 1 280 ? -7.289 14.43 31.922 1 61.62 280 HIS B CA 1
ATOM 6966 C C . HIS B 1 280 ? -7.301 13.57 33.188 1 61.62 280 HIS B C 1
ATOM 6968 O O . HIS B 1 280 ? -7.035 14.062 34.281 1 61.62 280 HIS B O 1
ATOM 6974 N N . ARG B 1 281 ? -7.57 12.289 33.312 1 62.28 281 ARG B N 1
ATOM 6975 C CA . ARG B 1 281 ? -7.855 11.617 34.594 1 62.28 281 ARG B CA 1
ATOM 6976 C C . ARG B 1 281 ? -6.602 10.953 35.156 1 62.28 281 ARG B C 1
ATOM 6978 O O . ARG B 1 281 ? -6.586 10.531 36.312 1 62.28 281 ARG B O 1
ATOM 6985 N N . ARG B 1 282 ? -5.539 11.07 34.344 1 63.94 282 ARG B N 1
ATOM 6986 C CA . ARG B 1 282 ? -4.43 10.289 34.875 1 63.94 282 ARG B CA 1
ATOM 6987 C C . ARG B 1 282 ? -3.121 11.078 34.812 1 63.94 282 ARG B C 1
ATOM 6989 O O . ARG B 1 282 ? -2.924 11.867 33.875 1 63.94 282 ARG B O 1
ATOM 6996 N N . GLU B 1 283 ? -2.475 11.211 35.938 1 69.19 283 GLU B N 1
ATOM 6997 C CA . GLU B 1 283 ? -1.264 12.016 36.062 1 69.19 283 GLU B CA 1
ATOM 6998 C C . GLU B 1 283 ? -0.086 11.352 35.375 1 69.19 283 GLU B C 1
ATOM 7000 O O . GLU B 1 283 ? 0.377 10.289 35.781 1 69.19 283 GLU B O 1
ATOM 7005 N N . ASP B 1 284 ? 0.32 11.875 34.281 1 82.12 284 ASP B N 1
ATOM 7006 C CA . ASP B 1 284 ? 1.508 11.406 33.562 1 82.12 284 ASP B CA 1
ATOM 7007 C C . ASP B 1 284 ? 2.781 11.93 34.219 1 82.12 284 ASP B C 1
ATOM 7009 O O . ASP B 1 284 ? 2.752 12.945 34.938 1 82.12 284 ASP B O 1
ATOM 7013 N N . LYS B 1 285 ? 3.773 11.164 34.125 1 88.62 285 LYS B N 1
ATOM 7014 C CA . LYS B 1 285 ? 5.066 11.648 34.594 1 88.62 285 LYS B CA 1
ATOM 7015 C C . LYS B 1 285 ? 5.512 12.875 33.781 1 88.62 285 LYS B C 1
ATOM 7017 O O . LYS B 1 285 ? 5.227 12.984 32.594 1 88.62 285 LYS B O 1
ATOM 7022 N N . ALA B 1 286 ? 6.16 13.734 34.531 1 92 286 ALA B N 1
ATOM 7023 C CA . ALA B 1 286 ? 6.684 14.922 33.875 1 92 286 ALA B CA 1
ATOM 7024 C C . ALA B 1 286 ? 7.719 14.547 32.812 1 92 286 ALA B C 1
ATOM 7026 O O . ALA B 1 286 ? 8.547 13.656 33.031 1 92 286 ALA B O 1
ATOM 7027 N N . ILE B 1 287 ? 7.672 15.156 31.734 1 93.94 287 ILE B N 1
ATOM 7028 C CA . ILE B 1 287 ? 8.578 14.883 30.625 1 93.94 287 ILE B CA 1
ATOM 7029 C C . ILE B 1 287 ? 9.961 15.453 30.938 1 93.94 287 ILE B C 1
ATOM 7031 O O . ILE B 1 287 ? 10.094 16.641 31.234 1 93.94 287 ILE B O 1
ATOM 7035 N N . SER B 1 288 ? 10.898 14.609 30.859 1 95.19 288 SER B N 1
ATOM 7036 C CA . SER B 1 288 ? 12.273 15.023 31.125 1 95.19 288 SER B CA 1
ATOM 7037 C C . SER B 1 288 ? 13.203 14.656 29.984 1 95.19 288 SER B C 1
ATOM 7039 O O . SER B 1 288 ? 13.086 13.57 29.406 1 95.19 288 SER B O 1
ATOM 7041 N N . PHE B 1 289 ? 14.078 15.609 29.609 1 93.94 289 PHE B N 1
ATOM 7042 C CA . PHE B 1 289 ? 15.102 15.352 28.609 1 93.94 289 PHE B CA 1
ATOM 7043 C C . PHE B 1 289 ? 16.359 16.172 28.891 1 93.94 289 PHE B C 1
ATOM 7045 O O . PHE B 1 289 ? 16.297 17.188 29.609 1 93.94 289 PHE B O 1
ATOM 7052 N N . ASN B 1 290 ? 17.406 15.594 28.359 1 91.81 290 ASN B N 1
ATOM 7053 C CA . ASN B 1 290 ? 18.703 16.266 28.469 1 91.81 290 ASN B CA 1
ATOM 7054 C C . ASN B 1 290 ? 19.234 16.688 27.094 1 91.81 290 ASN B C 1
ATOM 7056 O O . ASN B 1 290 ? 19.828 15.875 26.391 1 91.81 290 ASN B O 1
ATOM 7060 N N . ALA B 1 291 ? 18.984 17.922 26.812 1 93 291 ALA B N 1
ATOM 7061 C CA . ALA B 1 291 ? 19.406 18.438 25.516 1 93 291 ALA B CA 1
ATOM 7062 C C . ALA B 1 291 ? 19.688 19.938 25.578 1 93 291 ALA B C 1
ATOM 7064 O O . ALA B 1 291 ? 19.141 20.625 26.453 1 93 291 ALA B O 1
ATOM 7065 N N . HIS B 1 292 ? 20.547 20.328 24.719 1 94.44 292 HIS B N 1
ATOM 7066 C CA . HIS B 1 292 ? 20.859 21.734 24.609 1 94.44 292 HIS B CA 1
ATOM 7067 C C . HIS B 1 292 ? 20.406 22.297 23.266 1 94.44 292 HIS B C 1
ATOM 7069 O O . HIS B 1 292 ? 20.594 21.656 22.234 1 94.44 292 HIS B O 1
ATOM 7075 N N . PHE B 1 293 ? 19.797 23.453 23.328 1 96.81 293 PHE B N 1
ATOM 7076 C CA . PHE B 1 293 ? 19.234 24.031 22.125 1 96.81 293 PHE B CA 1
ATOM 7077 C C . PHE B 1 293 ? 19.891 25.375 21.797 1 96.81 293 PHE B C 1
ATOM 7079 O O . PHE B 1 293 ? 19.297 26.422 22 1 96.81 293 PHE B O 1
ATOM 7086 N N . PRO B 1 294 ? 21.031 25.328 21.188 1 96.56 294 PRO B N 1
ATOM 7087 C CA . PRO B 1 294 ? 21.781 26.578 20.984 1 96.56 294 PRO B CA 1
ATOM 7088 C C . PRO B 1 294 ? 21.156 27.484 19.938 1 96.56 294 PRO B C 1
ATOM 7090 O O . PRO B 1 294 ? 21.406 28.688 19.938 1 96.56 294 PRO B O 1
ATOM 7093 N N . HIS B 1 295 ? 20.328 26.953 19.078 1 96.75 295 HIS B N 1
ATOM 7094 C CA . HIS B 1 295 ? 19.859 27.75 17.953 1 96.75 295 HIS B CA 1
ATOM 7095 C C . HIS B 1 295 ? 18.359 28 18.031 1 96.75 295 HIS B C 1
ATOM 7097 O O . HIS B 1 295 ? 17.766 28.547 17.094 1 96.75 295 HIS B O 1
ATOM 7103 N N . LEU B 1 296 ? 17.734 27.641 19.125 1 97 296 LEU B N 1
ATOM 7104 C CA . LEU B 1 296 ? 16.281 27.75 19.266 1 97 296 LEU B CA 1
ATOM 7105 C C . LEU B 1 296 ? 15.852 29.203 19.297 1 97 296 LEU B C 1
ATOM 7107 O O . LEU B 1 296 ? 16.328 29.984 20.125 1 97 296 LEU B O 1
ATOM 7111 N N . GLN B 1 297 ? 14.992 29.578 18.406 1 96.5 297 GLN B N 1
ATOM 7112 C CA . GLN B 1 297 ? 14.523 30.953 18.297 1 96.5 297 GLN B CA 1
ATOM 7113 C C . GLN B 1 297 ? 13.047 31.078 18.688 1 96.5 297 GLN B C 1
ATOM 7115 O O . GLN B 1 297 ? 12.609 32.125 19.172 1 96.5 297 GLN B O 1
ATOM 7120 N N . PHE B 1 298 ? 12.328 30.109 18.328 1 96.06 298 PHE B N 1
ATOM 7121 C CA . PHE B 1 298 ? 10.891 30.062 18.578 1 96.06 298 PHE B CA 1
ATOM 7122 C C . PHE B 1 298 ? 10.508 28.844 19.391 1 96.06 298 PHE B C 1
ATOM 7124 O O . PHE B 1 298 ? 10.805 27.703 19 1 96.06 298 PHE B O 1
ATOM 7131 N N . LEU B 1 299 ? 9.805 29.062 20.469 1 96.38 299 LEU B N 1
ATOM 7132 C CA . LEU B 1 299 ? 9.375 27.969 21.328 1 96.38 299 LEU B CA 1
ATOM 7133 C C . LEU B 1 299 ? 7.898 28.094 21.672 1 96.38 299 LEU B C 1
ATOM 7135 O O . LEU B 1 299 ? 7.465 29.125 22.188 1 96.38 299 LEU B O 1
ATOM 7139 N N . PHE B 1 300 ? 7.188 27.156 21.312 1 95.81 300 PHE B N 1
ATOM 7140 C CA . PHE B 1 300 ? 5.785 27.031 21.688 1 95.81 300 PHE B CA 1
ATOM 7141 C C . PHE B 1 300 ? 5.543 25.766 22.484 1 95.81 300 PHE B C 1
ATOM 7143 O O . PHE B 1 300 ? 5.801 24.656 22 1 95.81 300 PHE B O 1
ATOM 7150 N N . ILE B 1 301 ? 5.07 25.891 23.656 1 94.62 301 ILE B N 1
ATOM 7151 C CA . ILE B 1 301 ? 4.703 24.734 24.484 1 94.62 301 ILE B CA 1
ATOM 7152 C C . ILE B 1 301 ? 3.207 24.766 24.781 1 94.62 301 ILE B C 1
ATOM 7154 O O . ILE B 1 301 ? 2.695 25.766 25.312 1 94.62 301 ILE B O 1
ATOM 7158 N N . GLN B 1 302 ? 2.627 23.734 24.5 1 91.12 302 GLN B N 1
ATOM 7159 C CA . GLN B 1 302 ? 1.191 23.672 24.75 1 91.12 302 GLN B CA 1
ATOM 7160 C C . GLN B 1 302 ? 0.887 23.781 26.234 1 91.12 302 GLN B C 1
ATOM 7162 O O . GLN B 1 302 ? 1.642 23.281 27.078 1 91.12 302 GLN B O 1
ATOM 7167 N N . TYR B 1 303 ? -0.165 24.344 26.641 1 82.94 303 TYR B N 1
ATOM 7168 C CA . TYR B 1 303 ? -0.454 24.766 28 1 82.94 303 TYR B CA 1
ATOM 7169 C C . TYR B 1 303 ? -0.568 23.578 28.938 1 82.94 303 TYR B C 1
ATOM 7171 O O . TYR B 1 303 ? -0.342 23.703 30.141 1 82.94 303 TYR B O 1
ATOM 7179 N N . ASP B 1 304 ? -0.935 22.375 28.484 1 82.69 304 ASP B N 1
ATOM 7180 C CA . ASP B 1 304 ? -1.143 21.25 29.406 1 82.69 304 ASP B CA 1
ATOM 7181 C C . ASP B 1 304 ? -0.024 20.219 29.281 1 82.69 304 ASP B C 1
ATOM 7183 O O . ASP B 1 304 ? -0.138 19.109 29.781 1 82.69 304 ASP B O 1
ATOM 7187 N N . MET B 1 305 ? 1.033 20.594 28.719 1 88.62 305 MET B N 1
ATOM 7188 C CA . MET B 1 305 ? 2.152 19.672 28.578 1 88.62 305 MET B CA 1
ATOM 7189 C C . MET B 1 305 ? 2.965 19.594 29.859 1 88.62 305 MET B C 1
ATOM 7191 O O . MET B 1 305 ? 3.457 20.609 30.344 1 88.62 305 MET B O 1
ATOM 7195 N N . PRO B 1 306 ? 3.129 18.438 30.406 1 89.06 306 PRO B N 1
ATOM 7196 C CA . PRO B 1 306 ? 3.859 18.297 31.672 1 89.06 306 PRO B CA 1
ATOM 7197 C C . PRO B 1 306 ? 5.371 18.203 31.469 1 89.06 306 PRO B C 1
ATOM 7199 O O . PRO B 1 306 ? 5.922 17.109 31.375 1 89.06 306 PRO B O 1
ATOM 7202 N N . ILE B 1 307 ? 6.094 19.297 31.5 1 93.69 307 ILE B N 1
ATOM 7203 C CA . ILE B 1 307 ? 7.543 19.312 31.312 1 93.69 307 ILE B CA 1
ATOM 7204 C C . ILE B 1 307 ? 8.234 19.516 32.656 1 93.69 307 ILE B C 1
ATOM 7206 O O . ILE B 1 307 ? 7.762 20.281 33.5 1 93.69 307 ILE B O 1
ATOM 7210 N N . SER B 1 308 ? 9.297 18.812 32.844 1 95.56 308 SER B N 1
ATOM 7211 C CA . SER B 1 308 ? 10.078 18.984 34.062 1 95.56 308 SER B CA 1
ATOM 7212 C C . SER B 1 308 ? 10.797 20.328 34.062 1 95.56 308 SER B C 1
ATOM 7214 O O . SER B 1 308 ? 11.078 20.906 33 1 95.56 308 SER B O 1
ATOM 7216 N N . GLN B 1 309 ? 11.125 20.828 35.25 1 95.56 309 GLN B N 1
ATOM 7217 C CA . GLN B 1 309 ? 11.734 22.141 35.406 1 95.56 309 GLN B CA 1
ATOM 7218 C C . GLN B 1 309 ? 13.109 22.203 34.719 1 95.56 309 GLN B C 1
ATOM 7220 O O . GLN B 1 309 ? 13.398 23.109 33.969 1 95.56 309 GLN B O 1
ATOM 7225 N N . PRO B 1 310 ? 13.953 21.156 34.906 1 96.06 310 PRO B N 1
ATOM 7226 C CA . PRO B 1 310 ? 15.258 21.219 34.25 1 96.06 310 PRO B CA 1
ATOM 7227 C C . PRO B 1 310 ? 15.156 21.203 32.719 1 96.06 310 PRO B C 1
ATOM 7229 O O . PRO B 1 310 ? 15.922 21.891 32.062 1 96.06 310 PRO B O 1
ATOM 7232 N N . SER B 1 311 ? 14.25 20.438 32.25 1 96.81 311 SER B N 1
ATOM 7233 C CA . SER B 1 311 ? 14.055 20.359 30.812 1 96.81 311 SER B CA 1
ATOM 7234 C C . SER B 1 311 ? 13.555 21.688 30.25 1 96.81 311 SER B C 1
ATOM 7236 O O . SER B 1 311 ? 14 22.125 29.188 1 96.81 311 SER B O 1
ATOM 7238 N N . LEU B 1 312 ? 12.641 22.281 30.969 1 96.81 312 LEU B N 1
ATOM 7239 C CA . LEU B 1 312 ? 12.125 23.578 30.547 1 96.81 312 LEU B CA 1
ATOM 7240 C C . LEU B 1 312 ? 13.227 24.625 30.547 1 96.81 312 LEU B C 1
ATOM 7242 O O . LEU B 1 312 ? 13.32 25.438 29.625 1 96.81 312 LEU B O 1
ATOM 7246 N N . ILE B 1 313 ? 14.07 24.594 31.531 1 96.81 313 ILE B N 1
ATOM 7247 C CA . ILE B 1 313 ? 15.172 25.547 31.641 1 96.81 313 ILE B CA 1
ATOM 7248 C C . ILE B 1 313 ? 16.125 25.375 30.469 1 96.81 313 ILE B C 1
ATOM 7250 O O . ILE B 1 313 ? 16.609 26.359 29.906 1 96.81 313 ILE B O 1
ATOM 7254 N N . SER B 1 314 ? 16.328 24.125 30.062 1 96.06 314 SER B N 1
ATOM 7255 C CA . SER B 1 314 ? 17.203 23.859 28.938 1 96.06 314 SER B CA 1
ATOM 7256 C C . SER B 1 314 ? 16.656 24.5 27.656 1 96.06 314 SER B C 1
ATOM 7258 O O . SER B 1 314 ? 17.438 24.953 26.812 1 96.06 314 SER B O 1
ATOM 7260 N N . LEU B 1 315 ? 15.406 24.562 27.469 1 97.06 315 LEU B N 1
ATOM 7261 C CA . LEU B 1 315 ? 14.773 25.188 26.312 1 97.06 315 LEU B CA 1
ATOM 7262 C C . LEU B 1 315 ? 14.852 26.703 26.391 1 97.06 315 LEU B C 1
ATOM 7264 O O . LEU B 1 315 ? 15.141 27.375 25.406 1 97.06 315 LEU B O 1
ATOM 7268 N N . LEU B 1 316 ? 14.68 27.219 27.609 1 96.44 316 LEU B N 1
ATOM 7269 C CA . LEU B 1 316 ? 14.602 28.672 27.812 1 96.44 316 LEU B CA 1
ATOM 7270 C C . LEU B 1 316 ? 15.992 29.297 27.75 1 96.44 316 LEU B C 1
ATOM 7272 O O . LEU B 1 316 ? 16.109 30.5 27.484 1 96.44 316 LEU B O 1
ATOM 7276 N N . GLN B 1 317 ? 16.984 28.562 27.891 1 94.25 317 GLN B N 1
ATOM 7277 C CA . GLN B 1 317 ? 18.328 29.094 27.984 1 94.25 317 GLN B CA 1
ATOM 7278 C C . GLN B 1 317 ? 18.953 29.297 26.609 1 94.25 317 GLN B C 1
ATOM 7280 O O . GLN B 1 317 ? 20.078 29.75 26.484 1 94.25 317 GLN B O 1
ATOM 7285 N N . SER B 1 318 ? 18.266 28.969 25.625 1 95.31 318 SER B N 1
ATOM 7286 C CA . SER B 1 318 ? 18.781 29.234 24.281 1 95.31 318 SER B CA 1
ATOM 7287 C C . SER B 1 318 ? 19.109 30.719 24.094 1 95.31 318 SER B C 1
ATOM 7289 O O . SER B 1 318 ? 18.25 31.578 24.312 1 95.31 318 SER B O 1
ATOM 7291 N N . PRO B 1 319 ? 20.266 31.031 23.656 1 95.69 319 PRO B N 1
ATOM 7292 C CA . PRO B 1 319 ? 20.656 32.438 23.531 1 95.69 319 PRO B CA 1
ATOM 7293 C C . PRO B 1 319 ? 19.922 33.156 22.406 1 95.69 319 PRO B C 1
ATOM 7295 O O . PRO B 1 319 ? 19.922 34.375 22.344 1 95.69 319 PRO B O 1
ATOM 7298 N N . ARG B 1 320 ? 19.25 32.438 21.609 1 96.38 320 ARG B N 1
ATOM 7299 C CA . ARG B 1 320 ? 18.625 33.031 20.438 1 96.38 320 ARG B CA 1
ATOM 7300 C C . ARG B 1 320 ? 1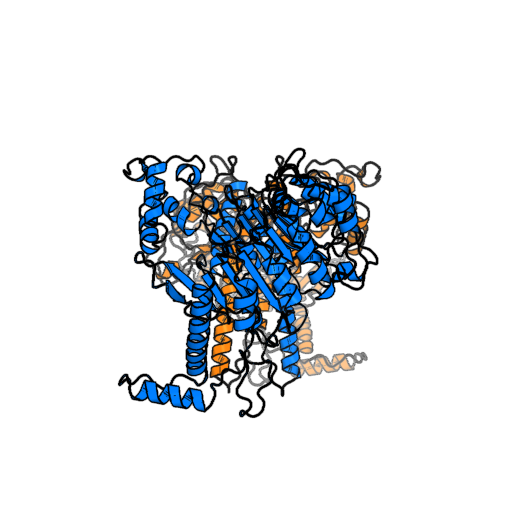7.109 33 20.562 1 96.38 320 ARG B C 1
ATOM 7302 O O . ARG B 1 320 ? 16.406 33.312 19.594 1 96.38 320 ARG B O 1
ATOM 7309 N N . LEU B 1 321 ? 16.641 32.656 21.703 1 96.94 321 LEU B N 1
ATOM 7310 C CA . LEU B 1 321 ? 15.195 32.531 21.891 1 96.94 321 LEU B CA 1
ATOM 7311 C C . LEU B 1 321 ? 14.523 33.906 21.797 1 96.94 321 LEU B C 1
ATOM 7313 O O . LEU B 1 321 ? 14.594 34.688 22.734 1 96.94 321 LEU B O 1
ATOM 7317 N N . SER B 1 322 ? 13.828 34.125 20.734 1 96.12 322 SER B N 1
ATOM 7318 C CA . SER B 1 322 ? 13.227 35.438 20.484 1 96.12 322 SER B CA 1
ATOM 7319 C C . SER B 1 322 ? 11.727 35.406 20.75 1 96.12 322 SER B C 1
ATOM 7321 O O . SER B 1 322 ? 11.133 36.438 21.094 1 96.12 322 SER B O 1
ATOM 7323 N N . THR B 1 323 ? 11.125 34.281 20.5 1 96.19 323 THR B N 1
ATOM 7324 C CA . THR B 1 323 ? 9.688 34.156 20.703 1 96.19 323 THR B CA 1
ATOM 7325 C C . THR B 1 323 ? 9.375 32.969 21.641 1 96.19 323 THR B C 1
ATOM 7327 O O . THR B 1 323 ? 9.797 31.844 21.391 1 96.19 323 THR B O 1
ATOM 7330 N N . LEU B 1 324 ? 8.547 33.25 22.625 1 96.31 324 LEU B N 1
ATOM 7331 C CA . LEU B 1 324 ? 8.203 32.25 23.625 1 96.31 324 LEU B CA 1
ATOM 7332 C C . LEU B 1 324 ? 6.695 32.25 23.875 1 96.31 324 LEU B C 1
ATOM 7334 O O . LEU B 1 324 ? 6.105 33.281 24.172 1 96.31 324 LEU B O 1
ATOM 7338 N N . VAL B 1 325 ? 6.078 31.172 23.656 1 96 325 VAL B N 1
ATOM 7339 C CA . VAL B 1 325 ? 4.676 30.938 24 1 96 325 VAL B CA 1
ATOM 7340 C C . VAL B 1 325 ? 4.582 29.875 25.094 1 96 325 VAL B C 1
ATOM 7342 O O . VAL B 1 325 ? 4.895 28.719 24.859 1 96 325 VAL B O 1
ATOM 7345 N N . ILE B 1 326 ? 4.078 30.25 26.234 1 94.75 326 ILE B N 1
ATOM 7346 C CA . ILE B 1 326 ? 4.191 29.328 27.359 1 94.75 326 ILE B CA 1
ATOM 7347 C C . ILE B 1 326 ? 3.037 29.562 28.328 1 94.75 326 ILE B C 1
ATOM 7349 O O . ILE B 1 326 ? 2.367 30.594 28.266 1 94.75 326 ILE B O 1
ATOM 7353 N N . ASN B 1 327 ? 2.842 28.609 29.156 1 93.94 327 ASN B N 1
ATOM 7354 C CA . ASN B 1 327 ? 1.808 28.703 30.188 1 93.94 327 ASN B CA 1
ATOM 7355 C C . ASN B 1 327 ? 2.387 29.125 31.531 1 93.94 327 ASN B C 1
ATOM 7357 O O . ASN B 1 327 ? 2.877 28.281 32.281 1 93.94 327 ASN B O 1
ATOM 7361 N N . ILE B 1 328 ? 2.086 30.281 31.922 1 91.94 328 ILE B N 1
ATOM 7362 C CA . ILE B 1 328 ? 2.641 30.828 33.156 1 91.94 328 ILE B CA 1
ATOM 7363 C C . ILE B 1 328 ? 1.729 30.484 34.344 1 91.94 328 ILE B C 1
ATOM 7365 O O . ILE B 1 328 ? 2.041 30.797 35.5 1 91.94 328 ILE B O 1
ATOM 7369 N N . GLY B 1 329 ? 0.686 29.812 34.031 1 88.69 329 GLY B N 1
ATOM 7370 C CA . GLY B 1 329 ? -0.19 29.375 35.094 1 88.69 329 GLY B CA 1
ATOM 7371 C C . GLY B 1 329 ? 0.339 28.156 35.844 1 88.69 329 GLY B C 1
ATOM 7372 O O . GLY B 1 329 ? -0.102 27.859 36.938 1 88.69 329 GLY B O 1
ATOM 7373 N N . ASP B 1 330 ? 1.271 27.516 35.281 1 89.75 330 ASP B N 1
ATOM 7374 C CA . ASP B 1 330 ? 1.894 26.328 35.875 1 89.75 330 ASP B CA 1
ATOM 7375 C C . ASP B 1 330 ? 3.045 26.703 36.812 1 89.75 330 ASP B C 1
ATOM 7377 O O . ASP B 1 330 ? 3.873 27.562 36.469 1 89.75 330 ASP B O 1
ATOM 7381 N N . SER B 1 331 ? 3.064 26.062 37.969 1 90.25 331 SER B N 1
ATOM 7382 C CA . SER B 1 331 ? 4.078 26.391 38.969 1 90.25 331 SER B CA 1
ATOM 7383 C C . SER B 1 331 ? 5.48 26.078 38.438 1 90.25 331 SER B C 1
ATOM 7385 O O . SER B 1 331 ? 6.43 26.812 38.719 1 90.25 331 SER B O 1
ATOM 7387 N N . ILE B 1 332 ? 5.555 25.078 37.719 1 92.38 332 ILE B N 1
ATOM 7388 C CA . ILE B 1 332 ? 6.852 24.688 37.188 1 92.38 332 ILE B CA 1
ATOM 7389 C C . ILE B 1 332 ? 7.355 25.75 36.188 1 92.38 332 ILE B C 1
ATOM 7391 O O . ILE B 1 332 ? 8.539 26.094 36.188 1 92.38 332 ILE B O 1
ATOM 7395 N N . THR B 1 333 ? 6.512 26.172 35.406 1 93.62 333 THR B N 1
ATOM 7396 C CA . THR B 1 333 ? 6.859 27.203 34.438 1 93.62 333 THR B CA 1
ATOM 7397 C C . THR B 1 333 ? 7.293 28.484 35.125 1 93.62 333 THR B C 1
ATOM 7399 O O . THR B 1 333 ? 8.281 29.109 34.719 1 93.62 333 THR B O 1
ATOM 7402 N N . VAL B 1 334 ? 6.574 28.875 36.156 1 92.69 334 VAL B N 1
ATOM 7403 C CA . VAL B 1 334 ? 6.891 30.094 36.875 1 92.69 334 VAL B CA 1
ATOM 7404 C C . VAL B 1 334 ? 8.273 29.969 37.5 1 92.69 334 VAL B C 1
ATOM 7406 O O . VAL B 1 334 ? 9.102 30.875 37.406 1 92.69 334 VAL B O 1
ATOM 7409 N N . ASN B 1 335 ? 8.461 28.859 38.094 1 93.81 335 ASN B N 1
ATOM 7410 C CA . ASN B 1 335 ? 9.742 28.625 38.75 1 93.81 335 ASN B CA 1
ATOM 7411 C C . ASN B 1 335 ? 10.891 28.641 37.75 1 93.81 335 ASN B C 1
ATOM 7413 O O . ASN B 1 335 ? 11.961 29.188 38.031 1 93.81 335 ASN B O 1
ATOM 7417 N N . ALA B 1 336 ? 10.688 28.047 36.688 1 95.19 336 ALA B N 1
ATOM 7418 C CA . ALA B 1 336 ? 11.711 28 35.656 1 95.19 336 ALA B CA 1
ATOM 7419 C C . ALA B 1 336 ? 12.008 29.391 35.094 1 95.19 336 ALA B C 1
ATOM 7421 O O . ALA B 1 336 ? 13.172 29.766 34.906 1 95.19 336 ALA B O 1
ATOM 7422 N N . MET B 1 337 ? 11.023 30.125 34.844 1 93.88 337 MET B N 1
ATOM 7423 C CA . MET B 1 337 ? 11.18 31.484 34.312 1 93.88 337 MET B CA 1
ATOM 7424 C C . MET B 1 337 ? 11.898 32.375 35.344 1 93.88 337 MET B C 1
ATOM 7426 O O . MET B 1 337 ? 12.727 33.188 34.969 1 93.88 337 MET B O 1
ATOM 7430 N N . ASP B 1 338 ? 11.547 32.156 36.562 1 92.62 338 ASP B N 1
ATOM 7431 C CA . ASP B 1 338 ? 12.18 32.938 37.625 1 92.62 338 ASP B CA 1
ATOM 7432 C C . ASP B 1 338 ? 13.664 32.625 37.719 1 92.62 338 ASP B C 1
ATOM 7434 O O . ASP B 1 338 ? 14.492 33.5 38 1 92.62 338 ASP B O 1
ATOM 7438 N N . GLN B 1 339 ? 13.875 31.422 37.594 1 93.5 339 GLN B N 1
ATOM 7439 C CA . GLN B 1 339 ? 15.258 30.969 37.688 1 93.5 339 GLN B CA 1
ATOM 7440 C C . GLN B 1 339 ? 16.094 31.5 36.531 1 93.5 339 GLN B C 1
ATOM 7442 O O . GLN B 1 339 ? 17.25 31.922 36.75 1 93.5 339 GLN B O 1
ATOM 7447 N N . VAL B 1 340 ? 15.562 31.438 35.406 1 94.31 340 VAL B N 1
ATOM 7448 C CA . VAL B 1 340 ? 16.297 31.922 34.219 1 94.31 340 VAL B CA 1
ATOM 7449 C C . VAL B 1 340 ? 16.391 33.438 34.25 1 94.31 340 VAL B C 1
ATOM 7451 O O . VAL B 1 340 ? 17.422 34 33.938 1 94.31 340 VAL B O 1
ATOM 7454 N N . GLY B 1 341 ? 15.297 34.062 34.656 1 92.31 341 GLY B N 1
ATOM 7455 C CA . GLY B 1 341 ? 15.266 35.531 34.812 1 92.31 341 GLY B CA 1
ATOM 7456 C C . GLY B 1 341 ? 15.203 36.281 33.5 1 92.31 341 GLY B C 1
ATOM 7457 O O . GLY B 1 341 ? 14.266 36.094 32.719 1 92.31 341 GLY B O 1
ATOM 7458 N N . TYR B 1 342 ? 16.328 36.875 33.281 1 94.38 342 TYR B N 1
ATOM 7459 C CA . TYR B 1 342 ? 16.375 37.75 32.094 1 94.38 342 TYR B CA 1
ATOM 7460 C C . TYR B 1 342 ? 16.766 36.969 30.844 1 94.38 342 TYR B C 1
ATOM 7462 O O . TYR B 1 342 ? 17.828 36.312 30.812 1 94.38 342 TYR B O 1
ATOM 7470 N N . LEU B 1 343 ? 15.891 37 29.906 1 95.06 343 LEU B N 1
ATOM 7471 C CA . LEU B 1 343 ? 16.141 36.406 28.594 1 95.06 343 LEU B CA 1
ATOM 7472 C C . LEU B 1 343 ? 16.516 37.469 27.578 1 95.06 343 LEU B C 1
ATOM 7474 O O . LEU B 1 343 ? 15.641 38.062 26.938 1 95.06 343 LEU B O 1
ATOM 7478 N N . ARG B 1 344 ? 17.688 37.625 27.281 1 93.5 344 ARG B N 1
ATOM 7479 C CA . ARG B 1 344 ? 18.25 38.75 26.531 1 93.5 344 ARG B CA 1
ATOM 7480 C C . ARG B 1 344 ? 17.641 38.844 25.141 1 93.5 344 ARG B C 1
ATOM 7482 O O . ARG B 1 344 ? 17.391 39.938 24.641 1 93.5 344 ARG B O 1
ATOM 7489 N N . SER B 1 345 ? 17.422 37.719 24.516 1 95.38 345 SER B N 1
ATOM 7490 C CA . SER B 1 345 ? 17 37.719 23.109 1 95.38 345 SER B CA 1
ATOM 7491 C C . SER B 1 345 ? 15.484 37.688 22.984 1 95.38 345 SER B C 1
ATOM 7493 O O . SER B 1 345 ? 14.945 37.75 21.875 1 95.38 345 SER B O 1
ATOM 7495 N N . LEU B 1 346 ? 14.797 37.625 24.094 1 96.06 346 LEU B N 1
ATOM 7496 C CA . LEU B 1 346 ? 13.344 37.5 24.047 1 96.06 346 LEU B CA 1
ATOM 7497 C C . LEU B 1 346 ? 12.688 38.781 23.578 1 96.06 346 LEU B C 1
ATOM 7499 O O . LEU B 1 346 ? 12.891 39.844 24.156 1 96.06 346 LEU B O 1
ATOM 7503 N N . GLU B 1 347 ? 11.922 38.719 22.531 1 95.94 347 GLU B N 1
ATOM 7504 C CA . GLU B 1 347 ? 11.227 39.844 21.953 1 95.94 347 GLU B CA 1
ATOM 7505 C C . GLU B 1 347 ? 9.711 39.688 22.062 1 95.94 347 GLU B C 1
ATOM 7507 O O . GLU B 1 347 ? 8.984 40.688 22.188 1 95.94 347 GLU B O 1
ATOM 7512 N N . THR B 1 348 ? 9.305 38.5 21.906 1 96.38 348 THR B N 1
ATOM 7513 C CA . THR B 1 348 ? 7.879 38.188 21.922 1 96.38 348 THR B CA 1
ATOM 7514 C C . THR B 1 348 ? 7.547 37.188 23.031 1 96.38 348 THR B C 1
ATOM 7516 O O . THR B 1 348 ? 8.109 36.094 23.078 1 96.38 348 THR B O 1
ATOM 7519 N N . LEU B 1 349 ? 6.652 37.531 23.875 1 96.31 349 LEU B N 1
ATOM 7520 C CA . LEU B 1 349 ? 6.172 36.656 24.953 1 96.31 349 LEU B CA 1
ATOM 7521 C C . LEU B 1 349 ? 4.652 36.531 24.906 1 96.31 349 LEU B C 1
ATOM 7523 O O . LEU B 1 349 ? 3.941 37.531 24.938 1 96.31 349 LEU B O 1
ATOM 7527 N N . VAL B 1 350 ? 4.215 35.344 24.75 1 96.06 350 VAL B N 1
ATOM 7528 C CA . VAL B 1 350 ? 2.781 35.094 24.734 1 96.06 350 VAL B CA 1
ATOM 7529 C C . VAL B 1 350 ? 2.436 34.094 25.844 1 96.06 350 VAL B C 1
ATOM 7531 O O . VAL B 1 350 ? 3.018 33 25.906 1 96.06 350 VAL B O 1
ATOM 7534 N N . TRP B 1 351 ? 1.524 34.469 26.688 1 95.44 351 TRP B N 1
ATOM 7535 C CA . TRP B 1 351 ? 1.021 33.562 27.703 1 95.44 351 TRP B CA 1
ATOM 7536 C C . TRP B 1 351 ? -0.17 32.75 27.188 1 95.44 351 TRP B C 1
ATOM 7538 O O . TRP B 1 351 ? -1.151 33.344 26.703 1 95.44 351 TRP B O 1
ATOM 7548 N N . ASN B 1 352 ? -0.104 31.453 27.234 1 93.19 352 ASN B N 1
ATOM 7549 C CA . ASN B 1 352 ? -1.172 30.656 26.656 1 93.19 352 ASN B CA 1
ATOM 7550 C C . ASN B 1 352 ? -1.921 29.859 27.719 1 93.19 352 ASN B C 1
ATOM 7552 O O . ASN B 1 352 ? -2.564 28.859 27.422 1 93.19 352 ASN B O 1
ATOM 7556 N N . GLY B 1 353 ? -1.911 30.312 28.906 1 90.12 353 GLY B N 1
ATOM 7557 C CA . GLY B 1 353 ? -2.684 29.688 29.969 1 90.12 353 GLY B CA 1
ATOM 7558 C C . GLY B 1 353 ? -4.148 30.062 29.953 1 90.12 353 GLY B C 1
ATOM 7559 O O . GLY B 1 353 ? -4.492 31.219 29.641 1 90.12 353 GLY B O 1
ATOM 7560 N N . VAL B 1 354 ? -5.195 29.25 30.203 1 87 354 VAL B N 1
ATOM 7561 C CA . VAL B 1 354 ? -6.633 29.5 30.141 1 87 354 VAL B CA 1
ATOM 7562 C C . VAL B 1 354 ? -7.109 30.188 31.406 1 87 354 VAL B C 1
ATOM 7564 O O . VAL B 1 354 ? -7.848 31.172 31.359 1 87 354 VAL B O 1
ATOM 7567 N N . ASN B 1 355 ? -6.766 29.938 32.562 1 86.75 355 ASN B N 1
ATOM 7568 C CA . ASN B 1 355 ? -7.223 30.469 33.844 1 86.75 355 ASN B CA 1
ATOM 7569 C C . ASN B 1 355 ? -6.055 30.812 34.781 1 86.75 355 ASN B C 1
ATOM 7571 O O . ASN B 1 355 ? -5.863 30.172 35.812 1 86.75 355 ASN B O 1
ATOM 7575 N N . LEU B 1 356 ? -5.578 31.938 34.344 1 92.94 356 LEU B N 1
ATOM 7576 C CA . LEU B 1 356 ? -4.457 32.375 35.156 1 92.94 356 LEU B CA 1
ATOM 7577 C C . LEU B 1 356 ? -4.949 33.031 36.469 1 92.94 356 LEU B C 1
ATOM 7579 O O . LEU B 1 356 ? -5.922 33.781 36.438 1 92.94 356 LEU B O 1
ATOM 7583 N N . PRO B 1 357 ? -4.297 32.719 37.5 1 91.06 357 PRO B N 1
ATOM 7584 C CA . PRO B 1 357 ? -4.715 33.344 38.781 1 91.06 357 PRO B CA 1
ATOM 7585 C C . PRO B 1 357 ? -4.473 34.844 38.812 1 91.06 357 PRO B C 1
ATOM 7587 O O . PRO B 1 357 ? -3.467 35.312 38.281 1 91.06 357 PRO B O 1
ATOM 7590 N N . ALA B 1 358 ? -5.324 35.5 39.562 1 90.5 358 ALA B N 1
ATOM 7591 C CA . ALA B 1 358 ? -5.211 36.969 39.719 1 90.5 358 ALA B CA 1
ATOM 7592 C C . ALA B 1 358 ? -3.943 37.344 40.469 1 90.5 358 ALA B C 1
ATOM 7594 O O . ALA B 1 358 ? -3.422 38.438 40.281 1 90.5 358 ALA B O 1
ATOM 7595 N N . THR B 1 359 ? -3.412 36.406 41.281 1 89.75 359 THR B N 1
ATOM 7596 C CA . THR B 1 359 ? -2.248 36.656 42.125 1 89.75 359 THR B CA 1
ATOM 7597 C C . THR B 1 359 ? -0.966 36.219 41.406 1 89.75 359 THR B C 1
ATOM 7599 O O . THR B 1 359 ? 0.093 36.125 42.031 1 89.75 359 THR B O 1
ATOM 7602 N N . LEU B 1 360 ? -1.087 36 40.156 1 91.44 360 LEU B N 1
ATOM 7603 C CA . LEU B 1 360 ? 0.054 35.531 39.375 1 91.44 360 LEU B CA 1
ATOM 7604 C C . LEU B 1 360 ? 1.228 36.5 39.5 1 91.44 360 LEU B C 1
ATOM 7606 O O . LEU B 1 360 ? 1.038 37.719 39.5 1 91.44 360 LEU B O 1
ATOM 7610 N N . SER B 1 361 ? 2.363 35.906 39.656 1 89.94 361 SER B N 1
ATOM 7611 C CA . SER B 1 361 ? 3.562 36.75 39.719 1 89.94 361 SER B CA 1
ATOM 7612 C C . SER B 1 361 ? 3.867 37.375 38.344 1 89.94 361 SER B C 1
ATOM 7614 O O . SER B 1 361 ? 3.818 36.688 37.312 1 89.94 361 SER B O 1
ATOM 7616 N N . LEU B 1 362 ? 4.188 38.656 38.344 1 92.69 362 LEU B N 1
ATOM 7617 C CA . LEU B 1 362 ? 4.504 39.375 37.125 1 92.69 362 LEU B CA 1
ATOM 7618 C C . LEU B 1 362 ? 6.012 39.562 36.969 1 92.69 362 LEU B C 1
ATOM 7620 O O . LEU B 1 362 ? 6.461 40.375 36.156 1 92.69 362 LEU B O 1
ATOM 7624 N N . ARG B 1 363 ? 6.816 38.75 37.688 1 91.44 363 ARG B N 1
ATOM 7625 C CA . ARG B 1 363 ? 8.266 38.875 37.688 1 91.44 363 ARG B CA 1
ATOM 7626 C C . ARG B 1 363 ? 8.844 38.625 36.312 1 91.44 363 ARG B C 1
ATOM 7628 O O . ARG B 1 363 ? 9.82 39.25 35.906 1 91.44 363 ARG B O 1
ATOM 7635 N N . SER B 1 364 ? 8.195 37.719 35.656 1 90.44 364 SER B N 1
ATOM 7636 C CA . SER B 1 364 ? 8.68 37.375 34.344 1 90.44 364 SER B CA 1
ATOM 7637 C C . SER B 1 364 ? 8.578 38.594 33.375 1 90.44 364 SER B C 1
ATOM 7639 O O . SER B 1 364 ? 9.406 38.75 32.5 1 90.44 364 SER B O 1
ATOM 7641 N N . LEU B 1 365 ? 7.559 39.344 33.562 1 91.56 365 LEU B N 1
ATOM 7642 C CA . LEU B 1 365 ? 7.383 40.531 32.75 1 91.56 365 LEU B CA 1
ATOM 7643 C C . LEU B 1 365 ? 8.344 41.625 33.188 1 91.56 365 LEU B C 1
ATOM 7645 O O . LEU B 1 365 ? 8.891 42.375 32.344 1 91.56 365 LEU B O 1
ATOM 7649 N N . GLU B 1 366 ? 8.57 41.719 34.469 1 90.56 366 GLU B N 1
ATOM 7650 C CA . GLU B 1 366 ? 9.453 42.75 35.031 1 90.56 366 GLU B CA 1
ATOM 7651 C C . GLU B 1 366 ? 10.906 42.5 34.625 1 90.56 366 GLU B C 1
ATOM 7653 O O . GLU B 1 366 ? 11.656 43.438 34.375 1 90.56 366 GLU B O 1
ATOM 7658 N N . HIS B 1 367 ? 11.258 41.281 34.625 1 91.5 367 HIS B N 1
ATOM 7659 C CA . HIS B 1 367 ? 12.625 40.906 34.312 1 91.5 367 HIS B CA 1
ATOM 7660 C C . HIS B 1 367 ? 12.922 41.125 32.812 1 91.5 367 HIS B C 1
ATOM 7662 O O . HIS B 1 367 ? 14.078 41.25 32.438 1 91.5 367 HIS B O 1
ATOM 7668 N N . ASN B 1 368 ? 11.906 41.094 32.031 1 94.19 368 ASN B N 1
ATOM 7669 C CA . ASN B 1 368 ? 12.086 41.188 30.594 1 94.19 368 ASN B CA 1
ATOM 7670 C C . ASN B 1 368 ? 11.461 42.438 30 1 94.19 368 ASN B C 1
ATOM 7672 O O . ASN B 1 368 ? 10.547 42.375 29.188 1 94.19 368 ASN B O 1
ATOM 7676 N N . SER B 1 369 ? 12 43.531 30.328 1 93.5 369 SER B N 1
ATOM 7677 C CA . SER B 1 369 ? 11.445 44.844 29.953 1 93.5 369 SER B CA 1
ATOM 7678 C C . SER B 1 369 ? 11.758 45.156 28.484 1 93.5 369 SER B C 1
ATOM 7680 O O . SER B 1 369 ? 11.211 46.125 27.938 1 93.5 369 SER B O 1
ATOM 7682 N N . GLN B 1 370 ? 12.578 44.344 27.938 1 94.75 370 GLN B N 1
ATOM 7683 C CA . GLN B 1 370 ? 12.961 44.562 26.547 1 94.75 370 GLN B CA 1
ATOM 7684 C C . GLN B 1 370 ? 11.906 44.031 25.578 1 94.75 370 GLN B C 1
ATOM 7686 O O . GLN B 1 370 ? 12.062 44.156 24.359 1 94.75 370 GLN B O 1
ATOM 7691 N N . LEU B 1 371 ? 10.859 43.469 26.031 1 96 371 LEU B N 1
ATOM 7692 C CA . LEU B 1 371 ? 9.828 42.844 25.203 1 96 371 LEU B CA 1
ATOM 7693 C C . LEU B 1 371 ? 9.258 43.844 24.203 1 96 371 LEU B C 1
ATOM 7695 O O . LEU B 1 371 ? 9.039 45 24.531 1 96 371 LEU B O 1
ATOM 7699 N N . LYS B 1 372 ? 9.039 43.406 23.031 1 96.69 372 LYS B N 1
ATOM 7700 C CA . LYS B 1 372 ? 8.422 44.188 21.969 1 96.69 372 LYS B CA 1
ATOM 7701 C C . LYS B 1 372 ? 6.965 43.781 21.766 1 96.69 372 LYS B C 1
ATOM 7703 O O . LYS B 1 372 ? 6.152 44.594 21.312 1 96.69 372 LYS B O 1
ATOM 7708 N N . LYS B 1 373 ? 6.777 42.594 22 1 97.31 373 LYS B N 1
ATOM 7709 C CA . LYS B 1 373 ? 5.426 42.062 21.828 1 97.31 373 LYS B CA 1
ATOM 7710 C C . LYS B 1 373 ? 4.988 41.25 23.031 1 97.31 373 LYS B C 1
ATOM 7712 O O . LYS B 1 373 ? 5.77 40.469 23.578 1 97.31 373 LYS B O 1
ATOM 7717 N N . PHE B 1 374 ? 3.729 41.406 23.422 1 97 374 PHE B N 1
ATOM 7718 C CA . PHE B 1 374 ? 3.164 40.656 24.516 1 97 374 PHE B CA 1
ATOM 7719 C C . PHE B 1 374 ? 1.692 40.344 24.266 1 97 374 PHE B C 1
ATOM 7721 O O . PHE B 1 374 ? 0.964 41.188 23.719 1 97 374 PHE B O 1
ATOM 7728 N N . GLY B 1 375 ? 1.361 39.156 24.547 1 96.12 375 GLY B N 1
ATOM 7729 C CA . GLY B 1 375 ? -0.041 38.781 24.391 1 96.12 375 GLY B CA 1
ATOM 7730 C C . GLY B 1 375 ? -0.47 37.656 25.297 1 96.12 375 GLY B C 1
ATOM 7731 O O . GLY B 1 375 ? 0.372 36.938 25.859 1 96.12 375 GLY B O 1
ATOM 7732 N N . ILE B 1 376 ? -1.738 37.562 25.5 1 94.94 376 ILE B N 1
ATOM 7733 C CA . ILE B 1 376 ? -2.365 36.469 26.203 1 94.94 376 ILE B CA 1
ATOM 7734 C C . ILE B 1 376 ? -3.385 35.781 25.297 1 94.94 376 ILE B C 1
ATOM 7736 O O . ILE B 1 376 ? -4.301 36.406 24.781 1 94.94 376 ILE B O 1
ATOM 7740 N N . LEU B 1 377 ? -3.303 34.5 25.172 1 92.25 377 LEU B N 1
ATOM 7741 C CA . LEU B 1 377 ? -4.051 33.75 24.172 1 92.25 377 LEU B CA 1
ATOM 7742 C C . LEU B 1 377 ? -5.504 33.594 24.594 1 92.25 377 LEU B C 1
ATOM 7744 O O . LEU B 1 377 ? -6.398 33.531 23.75 1 92.25 377 LEU B O 1
ATOM 7748 N N . TRP B 1 378 ? -5.723 33.5 25.859 1 92.31 378 TRP B N 1
ATOM 7749 C CA . TRP B 1 378 ? -7.066 33.219 26.359 1 92.31 378 TRP B CA 1
ATOM 7750 C C . TRP B 1 378 ? -7.594 34.375 27.188 1 92.31 378 TRP B C 1
ATOM 7752 O O . TRP B 1 378 ? -6.82 35.219 27.641 1 92.31 378 TRP B O 1
ATOM 7762 N N . SER B 1 379 ? -8.875 34.375 27.359 1 94.88 379 SER B N 1
ATOM 7763 C CA . SER B 1 379 ? -9.484 35.406 28.156 1 94.88 379 SER B CA 1
ATOM 7764 C C . SER B 1 379 ? -9.078 35.312 29.625 1 94.88 379 SER B C 1
ATOM 7766 O O . SER B 1 379 ? -8.961 34.188 30.156 1 94.88 379 SER B O 1
ATOM 7768 N N . GLN B 1 380 ? -8.852 36.469 30.172 1 95 380 GLN B N 1
ATOM 7769 C CA . GLN B 1 380 ? -8.43 36.5 31.578 1 95 380 GLN B CA 1
ATOM 7770 C C . GLN B 1 380 ? -9.328 37.406 32.406 1 95 380 GLN B C 1
ATOM 7772 O O . GLN B 1 380 ? -10.031 38.25 31.844 1 95 380 GLN B O 1
ATOM 7777 N N . SER B 1 381 ? -9.258 37.281 33.75 1 94.06 381 SER B N 1
ATOM 7778 C CA . SER B 1 381 ? -10.039 38.125 34.656 1 94.06 381 SER B CA 1
ATOM 7779 C C . SER B 1 381 ? -9.594 39.562 34.594 1 94.06 381 SER B C 1
ATOM 7781 O O . SER B 1 381 ? -8.406 39.844 34.406 1 94.06 381 SER B O 1
ATOM 7783 N N . PRO B 1 382 ? -10.602 40.469 34.781 1 93.69 382 PRO B N 1
ATOM 7784 C CA . PRO B 1 382 ? -10.242 41.875 34.781 1 93.69 382 PRO B CA 1
ATOM 7785 C C . PRO B 1 382 ? -9.242 42.25 35.875 1 93.69 382 PRO B C 1
ATOM 7787 O O . PRO B 1 382 ? -8.391 43.125 35.656 1 93.69 382 PRO B O 1
ATOM 7790 N N . SER B 1 383 ? -9.375 41.562 36.969 1 93.62 383 SER B N 1
ATOM 7791 C CA . SER B 1 383 ? -8.469 41.844 38.094 1 93.62 383 SER B CA 1
ATOM 7792 C C . SER B 1 383 ? -7.016 41.594 37.688 1 93.62 383 SER B C 1
ATOM 7794 O O . SER B 1 383 ? -6.121 42.344 38.062 1 93.62 383 SER B O 1
ATOM 7796 N N . LEU B 1 384 ? -6.82 40.562 36.969 1 94.69 384 LEU B N 1
ATOM 7797 C CA . LEU B 1 384 ? -5.469 40.219 36.531 1 94.69 384 LEU B CA 1
ATOM 7798 C C . LEU B 1 384 ? -4.984 41.25 35.5 1 94.69 384 LEU B C 1
ATOM 7800 O O . LEU B 1 384 ? -3.836 41.688 35.562 1 94.69 384 LEU B O 1
ATOM 7804 N N . LEU B 1 385 ? -5.797 41.562 34.562 1 94.94 385 LEU B N 1
ATOM 7805 C CA . LEU B 1 385 ? -5.422 42.469 33.5 1 94.94 385 LEU B CA 1
ATOM 7806 C C . LEU B 1 385 ? -5.129 43.875 34.031 1 94.94 385 LEU B C 1
ATOM 7808 O O . LEU B 1 385 ? -4.273 44.562 33.5 1 94.94 385 LEU B O 1
ATOM 7812 N N . GLU B 1 386 ? -5.828 44.281 35.094 1 93.75 386 GLU B N 1
ATOM 7813 C CA . GLU B 1 386 ? -5.586 45.562 35.719 1 93.75 386 GLU B CA 1
ATOM 7814 C C . GLU B 1 386 ? -4.203 45.594 36.375 1 93.75 386 GLU B C 1
ATOM 7816 O O . GLU B 1 386 ? -3.643 46.688 36.562 1 93.75 386 GLU B O 1
ATOM 7821 N N . ARG B 1 387 ? -3.707 44.469 36.625 1 93.88 387 ARG B N 1
ATOM 7822 C CA . ARG B 1 387 ? -2.357 44.406 37.188 1 93.88 387 ARG B CA 1
ATOM 7823 C C . ARG B 1 387 ? -1.317 44.344 36.062 1 93.88 387 ARG B C 1
ATOM 7825 O O . ARG B 1 387 ? -0.239 44.938 36.188 1 93.88 387 ARG B O 1
ATOM 7832 N N . ILE B 1 388 ? -1.619 43.688 35 1 95 388 ILE B N 1
ATOM 7833 C CA . ILE B 1 388 ? -0.678 43.438 33.938 1 95 388 ILE B CA 1
ATOM 7834 C C . ILE B 1 388 ? -0.405 44.719 33.156 1 95 388 ILE B C 1
ATOM 7836 O O . ILE B 1 388 ? 0.746 45.031 32.844 1 95 388 ILE B O 1
ATOM 7840 N N . VAL B 1 389 ? -1.428 45.5 32.844 1 95.06 389 VAL B N 1
ATOM 7841 C CA . VAL B 1 389 ? -1.307 46.688 31.984 1 95.06 389 VAL B CA 1
ATOM 7842 C C . VAL B 1 389 ? -0.339 47.688 32.594 1 95.06 389 VAL B C 1
ATOM 7844 O O . VAL B 1 389 ? 0.591 48.156 31.922 1 95.06 389 VAL B O 1
ATOM 7847 N N . PRO B 1 390 ? -0.469 47.969 33.906 1 91.62 390 PRO B N 1
ATOM 7848 C CA . PRO B 1 390 ? 0.509 48.906 34.469 1 91.62 390 PRO B CA 1
ATOM 7849 C C . PRO B 1 390 ? 1.924 48.312 34.5 1 91.62 390 PRO B C 1
ATOM 7851 O O . PRO B 1 390 ? 2.896 49.062 34.344 1 91.62 390 PRO B O 1
ATOM 7854 N N . ALA B 1 391 ? 2.016 47.062 34.656 1 92.44 391 ALA B N 1
ATOM 7855 C CA . ALA B 1 391 ? 3.328 46.438 34.688 1 92.44 391 ALA B CA 1
ATOM 7856 C C . ALA B 1 391 ? 4.008 46.531 33.312 1 92.44 391 ALA B C 1
ATOM 7858 O O . ALA B 1 391 ? 5.234 46.562 33.219 1 92.44 391 ALA B O 1
ATOM 7859 N N . LEU B 1 392 ? 3.25 46.594 32.281 1 94.94 392 LEU B N 1
ATOM 7860 C CA . LEU B 1 392 ? 3.766 46.656 30.906 1 94.94 392 LEU B CA 1
ATOM 7861 C C . LEU B 1 392 ? 4.328 48.031 30.609 1 94.94 392 LEU B C 1
ATOM 7863 O O . LEU B 1 392 ? 5.047 48.219 29.625 1 94.94 392 LEU B O 1
ATOM 7867 N N . THR B 1 393 ? 4.031 49.062 31.422 1 90.31 393 THR B N 1
ATOM 7868 C CA . THR B 1 393 ? 4.551 50.406 31.219 1 90.31 393 THR B CA 1
ATOM 7869 C C . THR B 1 393 ? 6.074 50.406 31.344 1 90.31 393 THR B C 1
ATOM 7871 O O . THR B 1 393 ? 6.734 51.312 30.812 1 90.31 393 THR B O 1
ATOM 7874 N N . SER B 1 394 ? 6.539 49.406 32.031 1 88.62 394 SER B N 1
ATOM 7875 C CA . SER B 1 394 ? 7.984 49.281 32.188 1 88.62 394 SER B CA 1
ATOM 7876 C C . SER B 1 394 ? 8.641 48.781 30.891 1 88.62 394 SER B C 1
ATOM 7878 O O . SER B 1 394 ? 9.859 48.906 30.734 1 88.62 394 SER B O 1
ATOM 7880 N N . CYS B 1 395 ? 7.91 48.281 30.016 1 93.06 395 CYS B N 1
ATOM 7881 C CA . CYS B 1 395 ? 8.406 47.812 28.719 1 93.06 395 CYS B CA 1
ATOM 7882 C C . CYS B 1 395 ? 8.375 48.938 27.688 1 93.06 395 CYS B C 1
ATOM 7884 O O . CYS B 1 395 ? 7.441 49.031 26.891 1 93.06 395 CYS B O 1
ATOM 7886 N N . TYR B 1 396 ? 9.367 49.656 27.562 1 89.81 396 TYR B N 1
ATOM 7887 C CA . TYR B 1 396 ? 9.406 50.875 26.781 1 89.81 396 TYR B CA 1
ATOM 7888 C C . TYR B 1 396 ? 9.367 50.594 25.297 1 89.81 396 TYR B C 1
ATOM 7890 O O . TYR B 1 396 ? 9.008 51.438 24.484 1 89.81 396 TYR B O 1
ATOM 7898 N N . ASN B 1 397 ? 9.688 49.406 24.953 1 93.31 397 ASN B N 1
ATOM 7899 C CA . ASN B 1 397 ? 9.758 49.062 23.547 1 93.31 397 ASN B CA 1
ATOM 7900 C C . ASN B 1 397 ? 8.531 48.25 23.109 1 93.31 397 ASN B C 1
ATOM 7902 O O . ASN B 1 397 ? 8.508 47.719 22 1 93.31 397 ASN B O 1
ATOM 7906 N N . LEU B 1 398 ? 7.574 48.156 23.938 1 96.44 398 LEU B N 1
ATOM 7907 C CA . LEU B 1 398 ? 6.406 47.344 23.625 1 96.44 398 LEU B CA 1
ATOM 7908 C C . LEU B 1 398 ? 5.625 47.906 22.453 1 96.44 398 LEU B C 1
ATOM 7910 O O . LEU B 1 398 ? 5.117 49.031 22.547 1 96.44 398 LEU B O 1
ATOM 7914 N N . LYS B 1 399 ? 5.496 47.156 21.391 1 97.06 399 LYS B N 1
ATOM 7915 C CA . LYS B 1 399 ? 4.848 47.625 20.188 1 97.06 399 LYS B CA 1
ATOM 7916 C C . LYS B 1 399 ? 3.537 46.906 19.922 1 97.06 399 LYS B C 1
ATOM 7918 O O . LYS B 1 399 ? 2.623 47.438 19.297 1 97.06 399 LYS B O 1
ATOM 7923 N N . THR B 1 400 ? 3.521 45.688 20.297 1 97.56 400 THR B N 1
ATOM 7924 C CA . THR B 1 400 ? 2.348 44.844 20.047 1 97.56 400 THR B CA 1
ATOM 7925 C C . THR B 1 400 ? 1.768 44.312 21.344 1 97.56 400 THR B C 1
ATOM 7927 O O . THR B 1 400 ? 2.502 43.812 22.203 1 97.56 400 THR B O 1
ATOM 7930 N N . LEU B 1 401 ? 0.436 44.406 21.453 1 97.56 401 LEU B N 1
ATOM 7931 C CA . LEU B 1 401 ? -0.239 43.938 22.656 1 97.56 401 LEU B CA 1
ATOM 7932 C C . LEU B 1 401 ? -1.576 43.281 22.312 1 97.56 401 LEU B C 1
ATOM 7934 O O . LEU B 1 401 ? -2.309 43.781 21.453 1 97.56 401 LEU B O 1
ATOM 7938 N N . SER B 1 402 ? -1.773 42.188 22.859 1 97.44 402 SER B N 1
ATOM 7939 C CA . SER B 1 402 ? -3.066 41.5 22.734 1 97.44 402 SER B CA 1
ATOM 7940 C C . SER B 1 402 ? -3.621 41.094 24.094 1 97.44 402 SER B C 1
ATOM 7942 O O . SER B 1 402 ? -2.975 40.375 24.844 1 97.44 402 SER B O 1
ATOM 7944 N N . LEU B 1 403 ? -4.805 41.562 24.422 1 96.69 403 LEU B N 1
ATOM 7945 C CA . LEU B 1 403 ? -5.457 41.25 25.688 1 96.69 403 LEU B CA 1
ATOM 7946 C C . LEU B 1 403 ? -6.918 40.875 25.469 1 96.69 403 LEU B C 1
ATOM 7948 O O . LEU B 1 403 ? -7.594 41.438 24.609 1 96.69 403 LEU B O 1
ATOM 7952 N N . ILE B 1 404 ? -7.383 39.969 26.25 1 96.38 404 ILE B N 1
ATOM 7953 C CA . ILE B 1 404 ? -8.758 39.5 26.141 1 96.38 404 ILE B CA 1
ATOM 7954 C C . ILE B 1 404 ? -9.398 39.469 27.531 1 96.38 404 ILE B C 1
ATOM 7956 O O . ILE B 1 404 ? -8.891 38.781 28.438 1 96.38 404 ILE B O 1
ATOM 7960 N N . TRP B 1 405 ? -10.523 40.156 27.703 1 96 405 TRP B N 1
ATOM 7961 C CA . TRP B 1 405 ? -11.219 40.219 28.984 1 96 405 TRP B CA 1
ATOM 7962 C C . TRP B 1 405 ? -12.305 39.156 29.062 1 96 405 TRP B C 1
ATOM 7964 O O . TRP B 1 405 ? -13.07 38.938 28.125 1 96 405 TRP B O 1
ATOM 7974 N N . ASP B 1 406 ? -12.312 38.438 30.188 1 94.12 406 ASP B N 1
ATOM 7975 C CA . ASP B 1 406 ? -13.344 37.438 30.422 1 94.12 406 ASP B CA 1
ATOM 7976 C C . ASP B 1 406 ? -14.633 38.062 30.938 1 94.12 406 ASP B C 1
ATOM 7978 O O . ASP B 1 406 ? -15.281 37.531 31.828 1 94.12 406 ASP B O 1
ATOM 7982 N N . GLU B 1 407 ? -14.945 39.219 30.562 1 93.38 407 GLU B N 1
ATOM 7983 C CA . GLU B 1 407 ? -16.156 39.969 30.906 1 93.38 407 GLU B CA 1
ATOM 7984 C C . GLU B 1 407 ? -16.812 40.562 29.641 1 93.38 407 GLU B C 1
ATOM 7986 O O . GLU B 1 407 ? -16.188 40.625 28.594 1 93.38 407 GLU B O 1
ATOM 7991 N N . LYS B 1 408 ? -18.062 40.969 29.922 1 92.38 408 LYS B N 1
ATOM 7992 C CA . LYS B 1 408 ? -18.828 41.438 28.797 1 92.38 408 LYS B CA 1
ATOM 7993 C C . LYS B 1 408 ? -18.453 42.906 28.453 1 92.38 408 LYS B C 1
ATOM 7995 O O . LYS B 1 408 ? -18.812 43.406 27.375 1 92.38 408 LYS B O 1
ATOM 8000 N N . ILE B 1 409 ? -17.766 43.5 29.375 1 91.62 409 ILE B N 1
ATOM 8001 C CA . ILE B 1 409 ? -17.406 44.875 29.172 1 91.62 409 ILE B CA 1
ATOM 8002 C C . ILE B 1 409 ? -15.938 45.094 29.562 1 91.62 409 ILE B C 1
ATOM 8004 O O . ILE B 1 409 ? -15.422 44.438 30.453 1 91.62 409 ILE B O 1
ATOM 8008 N N . ILE B 1 410 ? -15.266 46 28.906 1 94 410 ILE B N 1
ATOM 8009 C CA . ILE B 1 410 ? -13.93 46.469 29.266 1 94 410 ILE B CA 1
ATOM 8010 C C . ILE B 1 410 ? -14.031 47.75 30.078 1 94 410 ILE B C 1
ATOM 8012 O O . ILE B 1 410 ? -14.578 48.75 29.594 1 94 410 ILE B O 1
ATOM 8016 N N . SER B 1 411 ? -13.508 47.719 31.219 1 92.06 411 SER B N 1
ATOM 8017 C CA . SER B 1 411 ? -13.617 48.875 32.094 1 92.06 411 SER B CA 1
ATOM 8018 C C . SER B 1 411 ? -12.852 50.062 31.547 1 92.06 411 SER B C 1
ATOM 8020 O O . SER B 1 411 ? -11.797 49.906 30.922 1 92.06 411 SER B O 1
ATOM 8022 N N . SER B 1 412 ? -13.398 51.25 31.844 1 92 412 SER B N 1
ATOM 8023 C CA . SER B 1 412 ? -12.734 52.469 31.406 1 92 412 SER B CA 1
ATOM 8024 C C . SER B 1 412 ? -11.391 52.656 32.094 1 92 412 SER B C 1
ATOM 8026 O O . SER B 1 412 ? -10.461 53.219 31.547 1 92 412 SER B O 1
ATOM 8028 N N . VAL B 1 413 ? -11.344 52.094 33.219 1 89.62 413 VAL B N 1
ATOM 8029 C CA . VAL B 1 413 ? -10.117 52.219 34 1 89.62 413 VAL B CA 1
ATOM 8030 C C . VAL B 1 413 ? -8.984 51.5 33.281 1 89.62 413 VAL B C 1
ATOM 8032 O O . VAL B 1 413 ? -7.879 52.031 33.156 1 89.62 413 VAL B O 1
ATOM 8035 N N . THR B 1 414 ? -9.273 50.344 32.875 1 91.44 414 THR B N 1
ATOM 8036 C CA . THR B 1 414 ? -8.242 49.562 32.219 1 91.44 414 THR B CA 1
ATOM 8037 C C . THR B 1 414 ? -7.906 50.156 30.844 1 91.44 414 THR B C 1
ATOM 8039 O O . THR B 1 414 ? -6.75 50.125 30.422 1 91.44 414 THR B O 1
ATOM 8042 N N . LEU B 1 415 ? -8.906 50.656 30.203 1 94.62 415 LEU B N 1
ATOM 8043 C CA . LEU B 1 415 ? -8.68 51.281 28.922 1 94.62 415 LEU B CA 1
ATOM 8044 C C . LEU B 1 415 ? -7.789 52.531 29.078 1 94.62 415 LEU B C 1
ATOM 8046 O O . LEU B 1 415 ? -6.926 52.781 28.234 1 94.62 415 LEU B O 1
ATOM 8050 N N . MET B 1 416 ? -8.047 53.219 30.156 1 94.62 416 MET B N 1
ATOM 8051 C CA . MET B 1 416 ? -7.23 54.406 30.438 1 94.62 416 MET B CA 1
ATOM 8052 C C . MET B 1 416 ? -5.781 54 30.688 1 94.62 416 MET B C 1
ATOM 8054 O O . MET B 1 416 ? -4.855 54.688 30.25 1 94.62 416 MET B O 1
ATOM 8058 N N . SER B 1 417 ? -5.648 52.969 31.422 1 94.06 417 SER B N 1
ATOM 8059 C CA . SER B 1 417 ? -4.301 52.469 31.656 1 94.06 417 SER B CA 1
ATOM 8060 C C . SER B 1 417 ? -3.629 52.062 30.344 1 94.06 417 SER B C 1
ATOM 8062 O O . SER B 1 417 ? -2.43 52.281 30.172 1 94.06 417 SER B O 1
ATOM 8064 N N . LEU B 1 418 ? -4.348 51.438 29.484 1 95 418 LEU B N 1
ATOM 8065 C CA . LEU B 1 418 ? -3.85 51.031 28.172 1 95 418 LEU B CA 1
ATOM 8066 C C . LEU B 1 418 ? -3.408 52.25 27.359 1 95 418 LEU B C 1
ATOM 8068 O O . LEU B 1 418 ? -2.443 52.156 26.594 1 95 418 LEU B O 1
ATOM 8072 N N . SER B 1 419 ? -4.105 53.344 27.484 1 95.31 419 SER B N 1
ATOM 8073 C CA . SER B 1 419 ? -3.84 54.562 26.719 1 95.31 419 SER B CA 1
ATOM 8074 C C . SER B 1 419 ? -2.488 55.156 27.078 1 95.31 419 SER B C 1
ATOM 8076 O O . SER B 1 419 ? -1.952 56 26.344 1 95.31 419 SER B O 1
ATOM 8078 N N . ARG B 1 420 ? -1.947 54.719 28.156 1 93.38 420 ARG B N 1
ATOM 8079 C CA . ARG B 1 420 ? -0.669 55.219 28.625 1 93.38 420 ARG B CA 1
ATOM 8080 C C . ARG B 1 420 ? 0.497 54.531 27.938 1 93.38 420 ARG B C 1
ATOM 8082 O O . ARG B 1 420 ? 1.636 55 28 1 93.38 420 ARG B O 1
ATOM 8089 N N . LEU B 1 421 ? 0.234 53.469 27.281 1 95.25 421 LEU B N 1
ATOM 8090 C CA . LEU B 1 421 ? 1.269 52.75 26.562 1 95.25 421 LEU B CA 1
ATOM 8091 C C . LEU B 1 421 ? 1.513 53.375 25.188 1 95.25 421 LEU B C 1
ATOM 8093 O O . LEU B 1 421 ? 1.168 52.781 24.156 1 95.25 421 LEU B O 1
ATOM 8097 N N . SER B 1 422 ? 2.201 54.406 25.125 1 91.75 422 SER B N 1
ATOM 8098 C CA . SER B 1 422 ? 2.314 55.281 23.953 1 91.75 422 SER B CA 1
ATOM 8099 C C . SER B 1 422 ? 3.141 54.625 22.859 1 91.75 422 SER B C 1
ATOM 8101 O O . SER B 1 422 ? 3.092 55.062 21.703 1 91.75 422 SER B O 1
ATOM 8103 N N . SER B 1 423 ? 3.859 53.562 23.172 1 94.19 423 SER B N 1
ATOM 8104 C CA . SER B 1 423 ? 4.734 52.938 22.203 1 94.19 423 SER B CA 1
ATOM 8105 C C . SER B 1 423 ? 3.969 51.938 21.344 1 94.19 423 SER B C 1
ATOM 8107 O O . SER B 1 423 ? 4.492 51.406 20.359 1 94.19 423 SER B O 1
ATOM 8109 N N . LEU B 1 424 ? 2.771 51.625 21.672 1 96.31 424 LEU B N 1
ATOM 8110 C CA . LEU B 1 424 ? 1.996 50.562 21.016 1 96.31 424 LEU B CA 1
ATOM 8111 C C . LEU B 1 424 ? 1.729 50.906 19.562 1 96.31 424 LEU B C 1
ATOM 8113 O O . LEU B 1 424 ? 1.309 52.031 19.25 1 96.31 424 LEU B O 1
ATOM 8117 N N . GLU B 1 425 ? 2.004 50.031 18.656 1 97.44 425 GLU B N 1
ATOM 8118 C CA . GLU B 1 425 ? 1.714 50.156 17.234 1 97.44 425 GLU B CA 1
ATOM 8119 C C . GLU B 1 425 ? 0.608 49.188 16.797 1 97.44 425 GLU B C 1
ATOM 8121 O O . GLU B 1 425 ? -0.083 49.438 15.805 1 97.44 425 GLU B O 1
ATOM 8126 N N . GLU B 1 426 ? 0.564 48.125 17.438 1 97.75 426 GLU B N 1
ATOM 8127 C CA . GLU B 1 426 ? -0.448 47.125 17.188 1 97.75 426 GLU B CA 1
ATOM 8128 C C . GLU B 1 426 ? -1.184 46.719 18.469 1 97.75 426 GLU B C 1
ATOM 8130 O O . GLU B 1 426 ? -0.555 46.406 19.484 1 97.75 426 GLU B O 1
ATOM 8135 N N . LEU B 1 427 ? -2.516 46.719 18.391 1 97.62 427 LEU B N 1
ATOM 8136 C CA . LEU B 1 427 ? -3.309 46.438 19.578 1 97.62 427 LEU B CA 1
ATOM 8137 C C . LEU B 1 427 ? -4.492 45.531 19.25 1 97.62 427 LEU B C 1
ATOM 8139 O O . LEU B 1 427 ? -5.195 45.75 18.266 1 97.62 427 LEU B O 1
ATOM 8143 N N . HIS B 1 428 ? -4.57 44.5 19.938 1 97.69 428 HIS B N 1
ATOM 8144 C CA . HIS B 1 428 ? -5.742 43.656 19.875 1 97.69 428 HIS B CA 1
ATOM 8145 C C . HIS B 1 428 ? -6.48 43.625 21.203 1 97.69 428 HIS B C 1
ATOM 8147 O O . HIS B 1 428 ? -5.875 43.375 22.25 1 97.69 428 HIS B O 1
ATOM 8153 N N . ILE B 1 429 ? -7.77 43.844 21.203 1 97 429 ILE B N 1
ATOM 8154 C CA . ILE B 1 429 ? -8.594 43.719 22.406 1 97 429 ILE B CA 1
ATOM 8155 C C . ILE B 1 429 ? -9.859 42.906 22.094 1 97 429 ILE B C 1
ATOM 8157 O O . ILE B 1 429 ? -10.375 43 20.969 1 97 429 ILE B O 1
ATOM 8161 N N . SER B 1 430 ? -10.258 42.188 23.016 1 96.38 430 SER B N 1
ATOM 8162 C CA . SER B 1 430 ? -11.477 41.406 22.922 1 96.38 430 SER B CA 1
ATOM 8163 C C . SER B 1 430 ? -12.102 41.188 24.281 1 96.38 430 SER B C 1
ATOM 8165 O O . SER B 1 430 ? -11.453 41.375 25.312 1 96.38 430 SER B O 1
ATOM 8167 N N . ALA B 1 431 ? -13.406 40.875 24.281 1 96 431 ALA B N 1
ATOM 8168 C CA . ALA B 1 431 ? -14.117 40.625 25.531 1 96 431 ALA B CA 1
ATOM 8169 C C . ALA B 1 431 ? -15.297 39.656 25.297 1 96 431 ALA B C 1
ATOM 8171 O O . ALA B 1 431 ? -15.68 39.406 24.156 1 96 431 ALA B O 1
ATOM 8172 N N . GLY B 1 432 ? -15.766 39.062 26.391 1 93.44 432 GLY B N 1
ATOM 8173 C CA . GLY B 1 432 ? -16.922 38.188 26.312 1 93.44 432 GLY B CA 1
ATOM 8174 C C . GLY B 1 432 ? -16.562 36.75 25.938 1 93.44 432 GLY B C 1
ATOM 8175 O O . GLY B 1 432 ? -15.461 36.281 26.219 1 93.44 432 GLY B O 1
ATOM 8176 N N . HIS B 1 433 ? -17.531 36.125 25.281 1 91.25 433 HIS B N 1
ATOM 8177 C CA . HIS B 1 433 ? -17.328 34.75 24.844 1 91.25 433 HIS B CA 1
ATOM 8178 C C . HIS B 1 433 ? -16.328 34.688 23.688 1 91.25 433 HIS B C 1
ATOM 8180 O O . HIS B 1 433 ? -16.469 35.406 22.703 1 91.25 433 HIS B O 1
ATOM 8186 N N . GLN B 1 434 ? -15.414 33.812 23.875 1 90.5 434 GLN B N 1
ATOM 8187 C CA . GLN B 1 434 ? -14.344 33.75 22.875 1 90.5 434 GLN B CA 1
ATOM 8188 C C . GLN B 1 434 ? -14.57 32.625 21.891 1 90.5 434 GLN B C 1
ATOM 8190 O O . GLN B 1 434 ? -13.867 32.5 20.891 1 90.5 434 GLN B O 1
ATOM 8195 N N . THR B 1 435 ? -15.461 31.734 22.125 1 86.75 435 THR B N 1
ATOM 8196 C CA . THR B 1 435 ? -15.727 30.625 21.219 1 86.75 435 THR B CA 1
ATOM 8197 C C . THR B 1 435 ? -17.219 30.5 20.953 1 86.75 435 THR B C 1
ATOM 8199 O O . THR B 1 435 ? -18.047 31.031 21.688 1 86.75 435 THR B O 1
ATOM 8202 N N . GLY B 1 436 ? -17.562 29.891 19.781 1 82.38 436 GLY B N 1
ATOM 8203 C CA . GLY B 1 436 ? -18.953 29.594 19.484 1 82.38 436 GLY B CA 1
ATOM 8204 C C . GLY B 1 436 ? -19.672 30.719 18.781 1 82.38 436 GLY B C 1
ATOM 8205 O O . GLY B 1 436 ? -19.047 31.703 18.359 1 82.38 436 GLY B O 1
ATOM 8206 N N . TRP B 1 437 ? -21.031 30.641 18.766 1 82.62 437 TRP B N 1
ATOM 8207 C CA . TRP B 1 437 ? -21.844 31.562 18 1 82.62 437 TRP B CA 1
ATOM 8208 C C . TRP B 1 437 ? -22.266 32.75 18.859 1 82.62 437 TRP B C 1
ATOM 8210 O O . TRP B 1 437 ? -22.625 33.812 18.328 1 82.62 437 TRP B O 1
ATOM 8220 N N . ARG B 1 438 ? -22.062 32.656 20.203 1 82.56 438 ARG B N 1
ATOM 8221 C CA . ARG B 1 438 ? -22.531 33.719 21.109 1 82.56 438 ARG B CA 1
ATOM 8222 C C . ARG B 1 438 ? -21.516 34.875 21.172 1 82.56 438 ARG B C 1
ATOM 8224 O O . ARG B 1 438 ? -20.344 34.656 21.438 1 82.56 438 ARG B O 1
ATOM 8231 N N . HIS B 1 439 ? -21.953 35.969 20.891 1 91.44 439 HIS B N 1
ATOM 8232 C CA . HIS B 1 439 ? -21.203 37.188 21.062 1 91.44 439 HIS B CA 1
ATOM 8233 C C . HIS B 1 439 ? -21.891 38.125 22.047 1 91.44 439 HIS B C 1
ATOM 8235 O O . HIS B 1 439 ? -22.984 38.625 21.781 1 91.44 439 HIS B O 1
ATOM 8241 N N . ASN B 1 440 ? -21.203 38.469 23.156 1 91.38 440 ASN B N 1
ATOM 8242 C CA . ASN B 1 440 ? -21.906 39.219 24.172 1 91.38 440 ASN B CA 1
ATOM 8243 C C . ASN B 1 440 ? -21.141 40.438 24.594 1 91.38 440 ASN B C 1
ATOM 8245 O O . ASN B 1 440 ? -21.375 41 25.672 1 91.38 440 ASN B O 1
ATOM 8249 N N . TRP B 1 441 ? -20.156 40.812 23.844 1 94.25 441 TRP B N 1
ATOM 8250 C CA . TRP B 1 441 ? -19.469 42.094 24.062 1 94.25 441 TRP B CA 1
ATOM 8251 C C . TRP B 1 441 ? -20.047 43.188 23.188 1 94.25 441 TRP B C 1
ATOM 8253 O O . TRP B 1 441 ? -19.688 43.312 22.016 1 94.25 441 TRP B O 1
ATOM 8263 N N . PHE B 1 442 ? -20.891 43.969 23.844 1 93 442 PHE B N 1
ATOM 8264 C CA . PHE B 1 442 ? -21.438 45.094 23.141 1 93 442 PHE B CA 1
ATOM 8265 C C . PHE B 1 442 ? -20.469 46.281 23.172 1 93 442 PHE B C 1
ATOM 8267 O O . PHE B 1 442 ? -20.453 47.062 24.125 1 93 442 PHE B O 1
ATOM 8274 N N . VAL B 1 443 ? -19.781 46.469 22.172 1 93.75 443 VAL B N 1
ATOM 8275 C CA . VAL B 1 443 ? -18.641 47.375 22.109 1 93.75 443 VAL B CA 1
ATOM 8276 C C . VAL B 1 443 ? -19.125 48.844 22.078 1 93.75 443 VAL B C 1
ATOM 8278 O O . VAL B 1 443 ? -20.047 49.188 21.328 1 93.75 443 VAL B O 1
ATOM 8281 N N . ASP B 1 444 ? -18.578 49.625 22.875 1 93.81 444 ASP B N 1
ATOM 8282 C CA . ASP B 1 444 ? -18.734 51.062 22.812 1 93.81 444 ASP B CA 1
ATOM 8283 C C . ASP B 1 444 ? -17.562 51.719 22.078 1 93.81 444 ASP B C 1
ATOM 8285 O O . ASP B 1 444 ? -16.578 52.125 22.688 1 93.81 444 ASP B O 1
ATOM 8289 N N . HIS B 1 445 ? -17.75 51.875 20.797 1 96 445 HIS B N 1
ATOM 8290 C CA . HIS B 1 445 ? -16.688 52.375 19.953 1 96 445 HIS B CA 1
ATOM 8291 C C . HIS B 1 445 ? -16.312 53.812 20.328 1 96 445 HIS B C 1
ATOM 8293 O O . HIS B 1 445 ? -15.141 54.188 20.25 1 96 445 HIS B O 1
ATOM 8299 N N . ASN B 1 446 ? -17.312 54.562 20.719 1 94.81 446 ASN B N 1
ATOM 8300 C CA . ASN B 1 446 ? -17.031 55.938 21.094 1 94.81 446 ASN B CA 1
ATOM 8301 C C . ASN B 1 446 ? -16.125 56 22.312 1 94.81 446 ASN B C 1
ATOM 8303 O O . ASN B 1 446 ? -15.156 56.781 22.328 1 94.81 446 ASN B O 1
ATOM 8307 N N . ALA B 1 447 ? -16.469 55.219 23.234 1 94.75 447 ALA B N 1
ATOM 8308 C CA . ALA B 1 447 ? -15.648 55.188 24.438 1 94.75 447 ALA B CA 1
ATOM 8309 C C . ALA B 1 447 ? -14.234 54.719 24.141 1 94.75 447 ALA B C 1
ATOM 8311 O O . ALA B 1 447 ? -13.258 55.312 24.625 1 94.75 447 ALA B O 1
ATOM 8312 N N . ILE B 1 448 ? -14.094 53.688 23.375 1 96.56 448 ILE B N 1
ATOM 8313 C CA . ILE B 1 448 ? -12.789 53.125 23.047 1 96.56 448 ILE B CA 1
ATOM 8314 C C . ILE B 1 448 ? -11.961 54.156 22.281 1 96.56 448 ILE B C 1
ATOM 8316 O O . ILE B 1 448 ? -10.797 54.375 22.594 1 96.56 448 ILE B O 1
ATOM 8320 N N . ARG B 1 449 ? -12.555 54.812 21.328 1 95.75 449 ARG B N 1
ATOM 8321 C CA . ARG B 1 449 ? -11.852 55.812 20.516 1 95.75 449 ARG B CA 1
ATOM 8322 C C . ARG B 1 449 ? -11.375 57 21.359 1 95.75 449 ARG B C 1
ATOM 8324 O O . ARG B 1 449 ? -10.227 57.406 21.25 1 95.75 449 ARG B O 1
ATOM 8331 N N . ASN B 1 450 ? -12.227 57.406 22.188 1 95.56 450 ASN B N 1
ATOM 8332 C CA . ASN B 1 450 ? -11.914 58.594 22.984 1 95.56 450 ASN B CA 1
ATOM 8333 C C . ASN B 1 450 ? -10.844 58.281 24.031 1 95.56 450 ASN B C 1
ATOM 8335 O O . ASN B 1 450 ? -9.93 59.094 24.234 1 95.56 450 ASN B O 1
ATOM 8339 N N . ILE B 1 451 ? -11.008 57.219 24.641 1 96.62 451 ILE B N 1
ATOM 8340 C CA . ILE B 1 451 ? -10.109 56.906 25.734 1 96.62 451 ILE B CA 1
ATOM 8341 C C . ILE B 1 451 ? -8.734 56.531 25.188 1 96.62 451 ILE B C 1
ATOM 8343 O O . ILE B 1 451 ? -7.703 56.875 25.75 1 96.62 451 ILE B O 1
ATOM 8347 N N . LEU B 1 452 ? -8.656 55.812 24.062 1 96.75 452 LEU B N 1
ATOM 8348 C CA . LEU B 1 452 ? -7.395 55.312 23.516 1 96.75 452 LEU B CA 1
ATOM 8349 C C . LEU B 1 452 ? -6.789 56.312 22.547 1 96.75 452 LEU B C 1
ATOM 8351 O O . LEU B 1 452 ? -5.789 56.031 21.875 1 96.75 452 LEU B O 1
ATOM 8355 N N . ALA B 1 453 ? -7.324 57.469 22.422 1 95.62 453 ALA B N 1
ATOM 8356 C CA . ALA B 1 453 ? -6.906 58.5 21.484 1 95.62 453 ALA B CA 1
ATOM 8357 C C . ALA B 1 453 ? -5.434 58.844 21.656 1 95.62 453 ALA B C 1
ATOM 8359 O O . ALA B 1 453 ? -4.738 59.156 20.688 1 95.62 453 ALA B O 1
ATOM 8360 N N . PRO B 1 454 ? -4.949 58.75 22.875 1 95.31 454 PRO B N 1
ATOM 8361 C CA . PRO B 1 454 ? -3.547 59.094 23.094 1 95.31 454 PRO B CA 1
ATOM 8362 C C . PRO B 1 454 ? -2.574 58.125 22.422 1 95.31 454 PRO B C 1
ATOM 8364 O O . PRO B 1 454 ? -1.378 58.438 22.328 1 95.31 454 PRO B O 1
ATOM 8367 N N . LEU B 1 455 ? -3 56.969 22.016 1 95.88 455 LEU B N 1
ATOM 8368 C CA . LEU B 1 455 ? -2.143 56.031 21.297 1 95.88 455 LEU B CA 1
ATOM 8369 C C . LEU B 1 455 ? -1.925 56.5 19.859 1 95.88 455 LEU B C 1
ATOM 8371 O O . LEU B 1 455 ? -2.42 55.875 18.922 1 95.88 455 LEU B O 1
ATOM 8375 N N . ARG B 1 456 ? -1.09 57.375 19.609 1 93.19 456 ARG B N 1
ATOM 8376 C CA . ARG B 1 456 ? -0.935 58.062 18.344 1 93.19 456 ARG B CA 1
ATOM 8377 C C . ARG B 1 456 ? -0.179 57.219 17.328 1 93.19 456 ARG B C 1
ATOM 8379 O O . ARG B 1 456 ? -0.295 57.406 16.125 1 93.19 456 ARG B O 1
ATOM 8386 N N . LYS B 1 457 ? 0.492 56.219 17.781 1 94.88 457 LYS B N 1
ATOM 8387 C CA . LYS B 1 457 ? 1.34 55.438 16.891 1 94.88 457 LYS B CA 1
ATOM 8388 C C . LYS B 1 457 ? 0.628 54.188 16.438 1 94.88 457 LYS B C 1
ATOM 8390 O O . LYS B 1 457 ? 1.216 53.344 15.742 1 94.88 457 LYS B O 1
ATOM 8395 N N . LEU B 1 458 ? -0.553 54 16.828 1 95.56 458 LEU B N 1
ATOM 8396 C CA . LEU B 1 458 ? -1.296 52.781 16.531 1 95.56 458 LEU B CA 1
ATOM 8397 C C . LEU B 1 458 ? -1.461 52.594 15.023 1 95.56 458 LEU B C 1
ATOM 8399 O O . LEU B 1 458 ? -2.02 53.469 14.352 1 95.56 458 LEU B O 1
ATOM 8403 N N . LYS B 1 459 ? -0.982 51.5 14.461 1 95.69 459 LYS B N 1
ATOM 8404 C CA . LYS B 1 459 ? -1.057 51.156 13.039 1 95.69 459 LYS B CA 1
ATOM 8405 C C . LYS B 1 459 ? -2.096 50.094 12.773 1 95.69 459 LYS B C 1
ATOM 8407 O O . LYS B 1 459 ? -2.73 50.062 11.711 1 95.69 459 LYS B O 1
ATOM 8412 N N . ILE B 1 460 ? -2.137 49.156 13.625 1 96.44 460 ILE B N 1
ATOM 8413 C CA . ILE B 1 460 ? -3.07 48.031 13.492 1 96.44 460 ILE B CA 1
ATOM 8414 C C . ILE B 1 460 ? -3.939 47.938 14.75 1 96.44 460 ILE B C 1
ATOM 8416 O O . ILE B 1 460 ? -3.428 47.938 15.867 1 96.44 460 ILE B O 1
ATOM 8420 N N . PHE B 1 461 ? -5.164 47.906 14.547 1 96.88 461 PHE B N 1
ATOM 8421 C CA . PHE B 1 461 ? -6.102 47.781 15.664 1 96.88 461 PHE B CA 1
ATOM 8422 C C . PHE B 1 461 ? -7.125 46.688 15.414 1 96.88 461 PHE B C 1
ATOM 8424 O O . PHE B 1 461 ? -7.891 46.75 14.445 1 96.88 461 PHE B O 1
ATOM 8431 N N . LEU B 1 462 ? -7.051 45.656 16.281 1 97.38 462 LEU B N 1
ATOM 8432 C CA . LEU B 1 462 ? -7.934 44.531 16.125 1 97.38 462 LEU B CA 1
ATOM 8433 C C . LEU B 1 462 ? -8.953 44.438 17.25 1 97.38 462 LEU B C 1
ATOM 8435 O O . LEU B 1 462 ? -8.57 44.375 18.422 1 97.38 462 LEU B O 1
ATOM 8439 N N . ILE B 1 463 ? -10.156 44.469 16.938 1 96.75 463 ILE B N 1
ATOM 8440 C CA . ILE B 1 463 ? -11.258 44.281 17.875 1 96.75 463 ILE B CA 1
ATOM 8441 C C . ILE B 1 463 ? -12.039 43.031 17.469 1 96.75 463 ILE B C 1
ATOM 8443 O O . ILE B 1 463 ? -12.711 43 16.438 1 96.75 463 ILE B O 1
ATOM 8447 N N . SER B 1 464 ? -11.898 42.062 18.312 1 95.38 464 SER B N 1
ATOM 8448 C CA . SER B 1 464 ? -12.539 40.781 17.953 1 95.38 464 SER B CA 1
ATOM 8449 C C . SER B 1 464 ? -13.672 40.438 18.906 1 95.38 464 SER B C 1
ATOM 8451 O O . SER B 1 464 ? -13.695 40.906 20.047 1 95.38 464 SER B O 1
ATOM 8453 N N . ARG B 1 465 ? -14.664 39.656 18.375 1 95 465 ARG B N 1
ATOM 8454 C CA . ARG B 1 465 ? -15.82 39.125 19.094 1 95 465 ARG B CA 1
ATOM 8455 C C . ARG B 1 465 ? -16.75 40.25 19.516 1 95 465 ARG B C 1
ATOM 84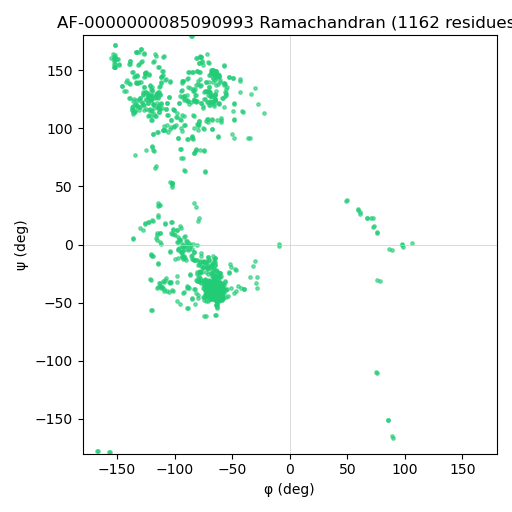57 O O . ARG B 1 465 ? -17.469 40.156 20.516 1 95 465 ARG B O 1
ATOM 8464 N N . ASP B 1 466 ? -16.656 41.344 18.828 1 94.25 466 ASP B N 1
ATOM 8465 C CA . ASP B 1 466 ? -17.562 42.469 19.062 1 94.25 466 ASP B CA 1
ATOM 8466 C C . ASP B 1 466 ? -18.984 42.125 18.609 1 94.25 466 ASP B C 1
ATOM 8468 O O . ASP B 1 466 ? -19.172 41.375 17.672 1 94.25 466 ASP B O 1
ATOM 8472 N N . SER B 1 467 ? -19.875 42.656 19.328 1 93 467 SER B N 1
ATOM 8473 C CA . SER B 1 467 ? -21.281 42.469 19 1 93 467 SER B CA 1
ATOM 8474 C C . SER B 1 467 ? -22.031 43.812 19.062 1 93 467 SER B C 1
ATOM 8476 O O . SER B 1 467 ? -21.516 44.781 19.562 1 93 467 SER B O 1
ATOM 8478 N N . TYR B 1 468 ? -23.219 43.781 18.5 1 90.5 468 TYR B N 1
ATOM 8479 C CA . TYR B 1 468 ? -24.047 45 18.406 1 90.5 468 TYR B CA 1
ATOM 8480 C C . TYR B 1 468 ? -25.5 44.688 18.719 1 90.5 468 TYR B C 1
ATOM 8482 O O . TYR B 1 468 ? -25.922 43.531 18.688 1 90.5 468 TYR B O 1
ATOM 8490 N N . GLN B 1 469 ? -26.172 45.75 19.094 1 83.12 469 GLN B N 1
ATOM 8491 C CA . GLN B 1 469 ? -27.562 45.594 19.5 1 83.12 469 GLN B CA 1
ATOM 8492 C C . GLN B 1 469 ? -28.453 45.219 18.312 1 83.12 469 GLN B C 1
ATOM 8494 O O . GLN B 1 469 ? -28.266 45.75 17.219 1 83.12 469 GLN B O 1
ATOM 8499 N N . ILE B 1 470 ? -29.25 44.125 18.562 1 76.38 470 ILE B N 1
ATOM 8500 C CA . ILE B 1 470 ? -30.219 43.719 17.547 1 76.38 470 ILE B CA 1
ATOM 8501 C C . ILE B 1 470 ? -31.562 44.375 17.844 1 76.38 470 ILE B C 1
ATOM 8503 O O . ILE B 1 470 ? -31.875 44.688 19 1 76.38 470 ILE B O 1
ATOM 8507 N N . ASN B 1 471 ? -32.25 44.812 16.781 1 64.38 471 ASN B N 1
ATOM 8508 C CA . ASN B 1 471 ? -33.594 45.344 17 1 64.38 471 ASN B CA 1
ATOM 8509 C C . ASN B 1 471 ? -34.5 44.281 17.641 1 64.38 471 ASN B C 1
ATOM 8511 O O . ASN B 1 471 ? -34.656 43.188 17.109 1 64.38 471 ASN B O 1
ATOM 8515 N N . LYS B 1 472 ? -34.875 44.344 18.891 1 61.44 472 LYS B N 1
ATOM 8516 C CA . LYS B 1 472 ? -35.656 43.5 19.766 1 61.44 472 LYS B CA 1
ATOM 8517 C C . LYS B 1 472 ? -37 43.125 19.141 1 61.44 472 LYS B C 1
ATOM 8519 O O . LYS B 1 472 ? -37.719 42.25 19.641 1 61.44 472 LYS B O 1
ATOM 8524 N N . GLN B 1 473 ? -37.406 43.875 18.172 1 59 473 GLN B N 1
ATOM 8525 C CA . GLN B 1 473 ? -38.781 43.594 17.75 1 59 473 GLN B CA 1
ATOM 8526 C C . GLN B 1 473 ? -38.875 42.188 17.141 1 59 473 GLN B C 1
ATOM 8528 O O . GLN B 1 473 ? -39.969 41.719 16.844 1 59 473 GLN B O 1
ATOM 8533 N N . LEU B 1 474 ? -37.812 41.562 16.859 1 56.19 474 LEU B N 1
ATOM 8534 C CA . LEU B 1 474 ? -37.969 40.25 16.203 1 56.19 474 LEU B CA 1
ATOM 8535 C C . LEU B 1 474 ? -38.094 39.125 17.234 1 56.19 474 LEU B C 1
ATOM 8537 O O . LEU B 1 474 ? -37.312 39.062 18.188 1 56.19 474 LEU B O 1
ATOM 8541 N N . PRO B 1 475 ? -39.125 38.406 17.156 1 54.75 475 PRO B N 1
ATOM 8542 C CA . PRO B 1 475 ? -39.375 37.25 18.031 1 54.75 475 PRO B CA 1
ATOM 8543 C C . PRO B 1 475 ? -38.281 36.219 17.969 1 54.75 475 PRO B C 1
ATOM 8545 O O . PRO B 1 475 ? -37.719 35.969 16.906 1 54.75 475 PRO B O 1
ATOM 8548 N N . ASN B 1 476 ? -37.5 35.875 19.188 1 57.16 476 ASN B N 1
ATOM 8549 C CA . ASN B 1 476 ? -36.594 34.75 19.391 1 57.16 476 ASN B CA 1
ATOM 8550 C C . ASN B 1 476 ? -35.156 35.188 19.188 1 57.16 476 ASN B C 1
ATOM 8552 O O . ASN B 1 476 ? -34.25 34.344 19.047 1 57.16 476 ASN B O 1
ATOM 8556 N N . ALA B 1 477 ? -35.031 36.406 18.844 1 60.5 477 ALA B N 1
ATOM 8557 C CA . ALA B 1 477 ? -33.625 36.812 18.625 1 60.5 477 ALA B CA 1
ATOM 8558 C C . ALA B 1 477 ? -32.875 36.875 19.953 1 60.5 477 ALA B C 1
ATOM 8560 O O . ALA B 1 477 ? -33.281 37.594 20.875 1 60.5 477 ALA B O 1
ATOM 8561 N N . GLU B 1 478 ? -32.031 35.906 20.188 1 68.31 478 GLU B N 1
ATOM 8562 C CA . GLU B 1 478 ? -31.141 35.938 21.344 1 68.31 478 GLU B CA 1
ATOM 8563 C C . GLU B 1 478 ? -30.141 37.094 21.25 1 68.31 478 GLU B C 1
ATOM 8565 O O . GLU B 1 478 ? -29.531 37.312 20.188 1 68.31 478 GLU B O 1
ATOM 8570 N N . GLU B 1 479 ? -30.062 37.969 22.219 1 72.5 479 GLU B N 1
ATOM 8571 C CA . GLU B 1 479 ? -29.234 39.156 22.281 1 72.5 479 GLU B CA 1
ATOM 8572 C C . GLU B 1 479 ? -27.797 38.844 21.859 1 72.5 479 GLU B C 1
ATOM 8574 O O . GLU B 1 479 ? -27.125 39.719 21.281 1 72.5 479 GLU B O 1
ATOM 8579 N N . ASN B 1 480 ? -27.406 37.688 21.922 1 79.25 480 ASN B N 1
ATOM 8580 C CA . ASN B 1 480 ? -26.016 37.312 21.672 1 79.25 480 ASN B CA 1
ATOM 8581 C C . ASN B 1 480 ? -25.828 36.719 20.281 1 79.25 480 ASN B C 1
ATOM 8583 O O . ASN B 1 480 ? -24.734 36.281 19.922 1 79.25 480 ASN B O 1
ATOM 8587 N N . SER B 1 481 ? -26.891 36.875 19.375 1 84.81 481 SER B N 1
ATOM 8588 C CA . SER B 1 481 ? -26.859 36.156 18.109 1 84.81 481 SER B CA 1
ATOM 8589 C C . SER B 1 481 ? -26.75 37.156 16.938 1 84.81 481 SER B C 1
ATOM 8591 O O . SER B 1 481 ? -27.312 36.906 15.867 1 84.81 481 SER B O 1
ATOM 8593 N N . TYR B 1 482 ? -26.062 38.156 17.172 1 87.5 482 TYR B N 1
ATOM 8594 C CA . TYR B 1 482 ? -26 39.25 16.188 1 87.5 482 TYR B CA 1
ATOM 8595 C C . TYR B 1 482 ? -25.547 38.688 14.828 1 87.5 482 TYR B C 1
ATOM 8597 O O . TYR B 1 482 ? -26.109 39.062 13.797 1 87.5 482 TYR B O 1
ATOM 8605 N N . TYR B 1 483 ? -24.562 37.875 14.781 1 89.56 483 TYR B N 1
ATOM 8606 C CA . TYR B 1 483 ? -24 37.406 13.523 1 89.56 483 TYR B CA 1
ATOM 8607 C C . TYR B 1 483 ? -24.75 36.188 13.016 1 89.56 483 TYR B C 1
ATOM 8609 O O . TYR B 1 483 ? -24.688 35.844 11.82 1 89.56 483 TYR B O 1
ATOM 8617 N N . ASP B 1 484 ? -25.344 35.469 13.867 1 84.56 484 ASP B N 1
ATOM 8618 C CA . ASP B 1 484 ? -26.094 34.281 13.445 1 84.56 484 ASP B CA 1
ATOM 8619 C C . ASP B 1 484 ? -27.484 34.656 12.961 1 84.56 484 ASP B C 1
ATOM 8621 O O . ASP B 1 484 ? -28.016 34.031 12.039 1 84.56 484 ASP B O 1
ATOM 8625 N N . TYR B 1 485 ? -28.016 35.625 13.688 1 78.44 485 TYR B N 1
ATOM 8626 C CA . TYR B 1 485 ? -29.344 36.094 13.312 1 78.44 485 TYR B CA 1
ATOM 8627 C C . TYR B 1 485 ? -29.25 37.312 12.414 1 78.44 485 TYR B C 1
ATOM 8629 O O . TYR B 1 485 ? -29.469 38.438 12.875 1 78.44 485 TYR B O 1
ATOM 8637 N N . ARG B 1 486 ? -29.047 37.25 11.219 1 79.5 486 ARG B N 1
ATOM 8638 C CA . ARG B 1 486 ? -28.766 38.312 10.258 1 79.5 486 ARG B CA 1
ATOM 8639 C C . ARG B 1 486 ? -30.062 38.844 9.641 1 79.5 486 ARG B C 1
ATOM 8641 O O . ARG B 1 486 ? -30.266 38.75 8.43 1 79.5 486 ARG B O 1
ATOM 8648 N N . VAL B 1 487 ? -30.859 39.406 10.5 1 78.62 487 VAL B N 1
ATOM 8649 C CA . VAL B 1 487 ? -32.094 40.031 10.039 1 78.62 487 VAL B CA 1
ATOM 8650 C C . VAL B 1 487 ? -32.031 41.531 10.289 1 78.62 487 VAL B C 1
ATOM 8652 O O . VAL B 1 487 ? -31.812 41.969 11.414 1 78.62 487 VAL B O 1
ATOM 8655 N N . PRO B 1 488 ? -32.094 42.281 9.227 1 80.56 488 PRO B N 1
ATOM 8656 C CA . PRO B 1 488 ? -32.094 43.719 9.414 1 80.56 488 PRO B CA 1
ATOM 8657 C C . PRO B 1 488 ? -33.312 44.25 10.164 1 80.56 488 PRO B C 1
ATOM 8659 O O . PRO B 1 488 ? -34.375 43.594 10.156 1 80.56 488 PRO B O 1
ATOM 8662 N N . SER B 1 489 ? -33.062 45.344 10.883 1 74.12 489 SER B N 1
ATOM 8663 C CA . SER B 1 489 ? -34.219 45.969 11.508 1 74.12 489 SER B CA 1
ATOM 8664 C C . SER B 1 489 ? -35.219 46.469 10.453 1 74.12 489 SER B C 1
ATOM 8666 O O . SER B 1 489 ? -34.812 46.781 9.336 1 74.12 489 SER B O 1
ATOM 8668 N N . GLY B 1 490 ? -36.531 46.375 10.797 1 68.88 490 GLY B N 1
ATOM 8669 C CA . GLY B 1 490 ? -37.562 46.812 9.875 1 68.88 490 GLY B CA 1
ATOM 8670 C C . GLY B 1 490 ? -37.312 48.156 9.258 1 68.88 490 GLY B C 1
ATOM 8671 O O . GLY B 1 490 ? -37.438 48.344 8.047 1 68.88 490 GLY B O 1
ATOM 8672 N N . ASP B 1 491 ? -36.812 49 10.109 1 73.69 491 ASP B N 1
ATOM 8673 C CA . ASP B 1 491 ? -36.594 50.375 9.633 1 73.69 491 ASP B CA 1
ATOM 8674 C C . ASP B 1 491 ? -35.406 50.438 8.664 1 73.69 491 ASP B C 1
ATOM 8676 O O . ASP B 1 491 ? -35.469 51.094 7.625 1 73.69 491 ASP B O 1
ATOM 8680 N N . ASP B 1 492 ? -34.469 49.688 8.961 1 75.62 492 ASP B N 1
ATOM 8681 C CA . ASP B 1 492 ? -33.281 49.688 8.141 1 75.62 492 ASP B CA 1
ATOM 8682 C C . ASP B 1 492 ? -33.531 49.031 6.785 1 75.62 492 ASP B C 1
ATOM 8684 O O . ASP B 1 492 ? -33 49.438 5.766 1 75.62 492 ASP B O 1
ATOM 8688 N N . TYR B 1 493 ? -34.375 48.062 6.922 1 75.88 493 TYR B N 1
ATOM 8689 C CA . TYR B 1 493 ? -34.719 47.344 5.695 1 75.88 493 TYR B CA 1
ATOM 8690 C C . TYR B 1 493 ? -35.5 48.25 4.742 1 75.88 493 TYR B C 1
ATOM 8692 O O . TYR B 1 493 ? -35.25 48.281 3.539 1 75.88 493 TYR B O 1
ATOM 8700 N N . ILE B 1 494 ? -36.375 48.938 5.34 1 73.5 494 ILE B N 1
ATOM 8701 C CA . ILE B 1 494 ? -37.219 49.812 4.535 1 73.5 494 ILE B CA 1
ATOM 8702 C C . ILE B 1 494 ? -36.375 50.906 3.904 1 73.5 494 ILE B C 1
ATOM 8704 O O . ILE B 1 494 ? -36.531 51.219 2.715 1 73.5 494 ILE B O 1
ATOM 8708 N N . GLU B 1 495 ? -35.594 51.438 4.703 1 75.31 495 GLU B N 1
ATOM 8709 C CA . GLU B 1 495 ? -34.719 52.5 4.207 1 75.31 495 GLU B CA 1
ATOM 8710 C C . GLU B 1 495 ? -33.812 51.969 3.094 1 75.31 495 GLU B C 1
ATOM 8712 O O . GLU B 1 495 ? -33.594 52.688 2.104 1 75.31 495 GLU B O 1
ATOM 8717 N N . PHE B 1 496 ? -33.344 50.781 3.291 1 76.75 496 PHE B N 1
ATOM 8718 C CA . PHE B 1 496 ? -32.469 50.188 2.312 1 76.75 496 PHE B CA 1
ATOM 8719 C C . PHE B 1 496 ? -33.188 49.938 0.992 1 76.75 496 PHE B C 1
ATOM 8721 O O . PHE B 1 496 ? -32.625 50.219 -0.079 1 76.75 496 PHE B O 1
ATOM 8728 N N . MET B 1 497 ? -34.406 49.469 1.06 1 72.44 497 MET B N 1
ATOM 8729 C CA . MET B 1 497 ? -35.188 49.188 -0.136 1 72.44 497 MET B CA 1
ATOM 8730 C C . MET B 1 497 ? -35.594 50.469 -0.87 1 72.44 497 MET B C 1
ATOM 8732 O O . MET B 1 497 ? -35.625 50.469 -2.102 1 72.44 497 MET B O 1
ATOM 8736 N N . GLU B 1 498 ? -35.781 51.438 -0.067 1 70.69 498 GLU B N 1
ATOM 8737 C CA . GLU B 1 498 ? -36.125 52.719 -0.672 1 70.69 498 GLU B CA 1
ATOM 8738 C C . GLU B 1 498 ? -34.969 53.281 -1.45 1 70.69 498 GLU B C 1
ATOM 8740 O O . GLU B 1 498 ? -35.156 53.875 -2.527 1 70.69 498 GLU B O 1
ATOM 8745 N N . GLN B 1 499 ? -33.906 53.094 -0.911 1 69.12 499 GLN B N 1
ATOM 8746 C CA . GLN B 1 499 ? -32.719 53.594 -1.572 1 69.12 499 GLN B CA 1
ATOM 8747 C C . GLN B 1 499 ? -32.375 52.781 -2.818 1 69.12 499 GLN B C 1
ATOM 8749 O O . GLN B 1 499 ? -31.891 53.344 -3.811 1 69.12 499 GLN B O 1
ATOM 8754 N N . GLN B 1 500 ? -32.625 51.469 -2.764 1 64.56 500 GLN B N 1
ATOM 8755 C CA . GLN B 1 500 ? -32.344 50.594 -3.902 1 64.56 500 GLN B CA 1
ATOM 8756 C C . GLN B 1 500 ? -33.375 50.781 -5.016 1 64.56 500 GLN B C 1
ATOM 8758 O O . GLN B 1 500 ? -33.031 50.656 -6.199 1 64.56 500 GLN B O 1
ATOM 8763 N N . GLN B 1 501 ? -34.719 50.844 -4.668 1 59 501 GLN B N 1
ATOM 8764 C CA . GLN B 1 501 ? -35.719 51.094 -5.691 1 59 501 GLN B CA 1
ATOM 8765 C C . GLN B 1 501 ? -35.406 52.375 -6.473 1 59 501 GLN B C 1
ATOM 8767 O O . GLN B 1 501 ? -35.688 52.469 -7.664 1 59 501 GLN B O 1
ATOM 8772 N N . SER B 1 502 ? -34.906 53.406 -5.758 1 54.03 502 SER B N 1
ATOM 8773 C CA . SER B 1 502 ? -34.562 54.562 -6.527 1 54.03 502 SER B CA 1
ATOM 8774 C C . SER B 1 502 ? -33.375 54.281 -7.461 1 54.03 502 SER B C 1
ATOM 8776 O O . SER B 1 502 ? -33.062 55.094 -8.344 1 54.03 502 SER B O 1
ATOM 8778 N N . ALA B 1 503 ? -32.531 53.375 -7.098 1 50.38 503 ALA B N 1
ATOM 8779 C CA . ALA B 1 503 ? -31.469 53 -8.016 1 50.38 503 ALA B CA 1
ATOM 8780 C C . ALA B 1 503 ? -31.953 51.938 -9.008 1 50.38 503 ALA B C 1
ATOM 8782 O O . ALA B 1 503 ? -32.688 51.031 -8.633 1 50.38 503 ALA B O 1
ATOM 8783 N N . ASP B 1 504 ? -32.438 52.219 -10.203 1 45.16 504 ASP B N 1
ATOM 8784 C CA . ASP B 1 504 ? -33.094 51.562 -11.344 1 45.16 504 ASP B CA 1
ATOM 8785 C C . ASP B 1 504 ? -32.625 50.125 -11.492 1 45.16 504 ASP B C 1
ATOM 8787 O O . ASP B 1 504 ? -32.906 49.469 -12.516 1 45.16 504 ASP B O 1
ATOM 8791 N N . ASP B 1 505 ? -31.469 49.719 -10.898 1 43.69 505 ASP B N 1
ATOM 8792 C CA . ASP B 1 505 ? -31 48.469 -11.508 1 43.69 505 ASP B CA 1
ATOM 8793 C C . ASP B 1 505 ? -31.766 47.281 -10.992 1 43.69 505 ASP B C 1
ATOM 8795 O O . ASP B 1 505 ? -32.125 47.219 -9.805 1 43.69 505 ASP B O 1
ATOM 8799 N N . GLY B 1 506 ? -32.719 46.531 -11.602 1 43.34 506 GLY B N 1
ATOM 8800 C CA . GLY B 1 506 ? -33.406 45.25 -11.594 1 43.34 506 GLY B CA 1
ATOM 8801 C C . GLY B 1 506 ? -32.781 44.25 -10.656 1 43.34 506 GLY B C 1
ATOM 8802 O O . GLY B 1 506 ? -32.906 43.031 -10.875 1 43.34 506 GLY B O 1
ATOM 8803 N N . GLN B 1 507 ? -31.781 44.5 -9.945 1 43.75 507 GLN B N 1
ATOM 8804 C CA . GLN B 1 507 ? -31.078 43.438 -9.242 1 43.75 507 GLN B CA 1
ATOM 8805 C C . GLN B 1 507 ? -32 42.75 -8.219 1 43.75 507 GLN B C 1
ATOM 8807 O O . GLN B 1 507 ? -32.75 43.406 -7.52 1 43.75 507 GLN B O 1
ATOM 8812 N N . VAL B 1 508 ? -32.25 41.438 -8.273 1 47.53 508 VAL B N 1
ATOM 8813 C CA . VAL B 1 508 ? -32.844 40.344 -7.5 1 47.53 508 VAL B CA 1
ATOM 8814 C C . VAL B 1 508 ? -32.719 40.656 -6.008 1 47.53 508 VAL B C 1
ATOM 8816 O O . VAL B 1 508 ? -31.703 41.188 -5.559 1 47.53 508 VAL B O 1
ATOM 8819 N N . ILE B 1 509 ? -33.844 40.719 -5.387 1 50.16 509 ILE B N 1
ATOM 8820 C CA . ILE B 1 509 ? -34.094 40.844 -3.955 1 50.16 509 ILE B CA 1
ATOM 8821 C C . ILE B 1 509 ? -33.031 40.031 -3.184 1 50.16 509 ILE B C 1
ATOM 8823 O O . ILE B 1 509 ? -33.031 38.812 -3.264 1 50.16 509 ILE B O 1
ATOM 8827 N N . ASP B 1 510 ? -32 40.594 -2.828 1 59.44 510 ASP B N 1
ATOM 8828 C CA . ASP B 1 510 ? -30.969 40.031 -1.953 1 59.44 510 ASP B CA 1
ATOM 8829 C C . ASP B 1 510 ? -31.594 39.438 -0.693 1 59.44 510 ASP B C 1
ATOM 8831 O O . ASP B 1 510 ? -32.594 39.938 -0.175 1 59.44 510 ASP B O 1
ATOM 8835 N N . SER B 1 511 ? -31.5 38.062 -0.472 1 74.31 511 SER B N 1
ATOM 8836 C CA . SER B 1 511 ? -31.891 37.406 0.77 1 74.31 511 SER B CA 1
ATOM 8837 C C . SER B 1 511 ? -31.688 38.344 1.971 1 74.31 511 SER B C 1
ATOM 8839 O O . SER B 1 511 ? -30.906 39.281 1.904 1 74.31 511 SER B O 1
ATOM 8841 N N . LEU B 1 512 ? -32.75 38.344 2.846 1 78.06 512 LEU B N 1
ATOM 8842 C CA . LEU B 1 512 ? -32.656 39.094 4.098 1 78.06 512 LEU B CA 1
ATOM 8843 C C . LEU B 1 512 ? -31.219 39.062 4.645 1 78.06 512 LEU B C 1
ATOM 8845 O O . LEU B 1 512 ? -30.75 40.062 5.203 1 78.06 512 LEU B O 1
ATOM 8849 N N . HIS B 1 513 ? -30.547 38.094 4.355 1 82.5 513 HIS B N 1
ATOM 8850 C CA . HIS B 1 513 ? -29.172 37.938 4.809 1 82.5 513 HIS B CA 1
ATOM 8851 C C . HIS B 1 513 ? -28.234 38.844 4.051 1 82.5 513 HIS B C 1
ATOM 8853 O O . HIS B 1 513 ? -27.297 39.406 4.633 1 82.5 513 HIS B O 1
ATOM 8859 N N . ASP B 1 514 ? -28.562 39 2.854 1 84 514 ASP B N 1
ATOM 8860 C CA . ASP B 1 514 ? -27.703 39.875 2.033 1 84 514 ASP B CA 1
ATOM 8861 C C . ASP B 1 514 ? -27.875 41.344 2.4 1 84 514 ASP B C 1
ATOM 8863 O O . ASP B 1 514 ? -26.891 42.094 2.391 1 84 514 ASP B O 1
ATOM 8867 N N . VAL B 1 515 ? -29.047 41.625 2.656 1 83.81 515 VAL B N 1
ATOM 8868 C CA . VAL B 1 515 ? -29.312 43 3.039 1 83.81 515 VAL B CA 1
ATOM 8869 C C . VAL B 1 515 ? -28.656 43.312 4.375 1 83.81 515 VAL B C 1
ATOM 8871 O O . VAL B 1 515 ? -28.078 44.375 4.559 1 83.81 515 VAL B O 1
ATOM 8874 N N . TRP B 1 516 ? -28.688 42.406 5.262 1 88.06 516 TRP B N 1
ATOM 8875 C CA . TRP B 1 516 ? -28.047 42.594 6.555 1 88.06 516 TRP B CA 1
ATOM 8876 C C . TRP B 1 516 ? -26.547 42.781 6.387 1 88.06 516 TRP B C 1
ATOM 8878 O O . TRP B 1 516 ? -25.953 43.656 7.055 1 88.06 516 TRP B O 1
ATOM 8888 N N . GLU B 1 517 ? -25.938 42.031 5.582 1 90.69 517 GLU B N 1
ATOM 8889 C CA . GLU B 1 517 ? -24.5 42.125 5.348 1 90.69 517 GLU B CA 1
ATOM 8890 C C . GLU B 1 517 ? -24.125 43.531 4.828 1 90.69 517 GLU B C 1
ATOM 8892 O O . GLU B 1 517 ? -23.094 44.062 5.219 1 90.69 517 GLU B O 1
ATOM 8897 N N . LYS B 1 518 ? -24.984 44 4.031 1 88.38 518 LYS B N 1
ATOM 8898 C CA . LYS B 1 518 ? -24.703 45.312 3.457 1 88.38 518 LYS B CA 1
ATOM 8899 C C . LYS B 1 518 ? -24.859 46.406 4.504 1 88.38 518 LYS B C 1
ATOM 8901 O O . LYS B 1 518 ? -24.062 47.344 4.539 1 88.38 518 LYS B O 1
ATOM 8906 N N . LEU B 1 519 ? -25.828 46.312 5.289 1 88.19 519 LEU B N 1
ATOM 8907 C CA . LEU B 1 519 ? -26.047 47.281 6.34 1 88.19 519 LEU B CA 1
ATOM 8908 C C . LEU B 1 519 ? -24.953 47.219 7.395 1 88.19 519 LEU B C 1
ATOM 8910 O O . LEU B 1 519 ? -24.5 48.25 7.902 1 88.19 519 LEU B O 1
ATOM 8914 N N . HIS B 1 520 ? -24.609 46.062 7.703 1 91.62 520 HIS B N 1
ATOM 8915 C CA . HIS B 1 520 ? -23.516 45.875 8.648 1 91.62 520 HIS B CA 1
ATOM 8916 C C . HIS B 1 520 ? -22.219 46.469 8.117 1 91.62 520 HIS B C 1
ATOM 8918 O O . HIS B 1 520 ? -21.5 47.156 8.859 1 91.62 520 HIS B O 1
ATOM 8924 N N . LEU B 1 521 ? -21.953 46.219 6.91 1 93.19 521 LEU B N 1
ATOM 8925 C CA . LEU B 1 521 ? -20.75 46.75 6.277 1 93.19 521 LEU B CA 1
ATOM 8926 C C . LEU B 1 521 ? -20.75 48.281 6.336 1 93.19 521 LEU B C 1
ATOM 8928 O O . LEU B 1 521 ? -19.719 48.906 6.609 1 93.19 521 LEU B O 1
ATOM 8932 N N . ARG B 1 522 ? -21.891 48.844 6.047 1 89.81 522 ARG B N 1
ATOM 8933 C CA . ARG B 1 522 ? -22 50.281 6.082 1 89.81 522 ARG B CA 1
ATOM 8934 C C . ARG B 1 522 ? -21.734 50.812 7.484 1 89.81 522 ARG B C 1
ATOM 8936 O O . ARG B 1 522 ? -21.031 51.812 7.656 1 89.81 522 ARG B O 1
ATOM 8943 N N . ARG B 1 523 ? -22.359 50.188 8.406 1 91.44 523 ARG B N 1
ATOM 8944 C CA . ARG B 1 523 ? -22.188 50.594 9.797 1 91.44 523 ARG B CA 1
ATOM 8945 C C . ARG B 1 523 ? -20.719 50.5 10.211 1 91.44 523 ARG B C 1
ATOM 8947 O O . ARG B 1 523 ? -20.203 51.406 10.859 1 91.44 523 ARG B O 1
ATOM 8954 N N . MET B 1 524 ? -20.094 49.406 9.898 1 94.38 524 MET B N 1
ATOM 8955 C CA . MET B 1 524 ? -18.703 49.219 10.289 1 94.38 524 MET B CA 1
ATOM 8956 C C . MET B 1 524 ? -17.781 50.125 9.523 1 94.38 524 MET B C 1
ATOM 8958 O O . MET B 1 524 ? -16.734 50.562 10.047 1 94.38 524 MET B O 1
ATOM 8962 N N . THR B 1 525 ? -18.141 50.438 8.328 1 94.25 525 THR B N 1
ATOM 8963 C CA . THR B 1 525 ? -17.344 51.406 7.562 1 94.25 525 THR B CA 1
ATOM 8964 C C . THR B 1 525 ? -17.328 52.75 8.25 1 94.25 525 THR B C 1
ATOM 8966 O O . THR B 1 525 ? -16.297 53.406 8.32 1 94.25 525 THR B O 1
ATOM 8969 N N . GLN B 1 526 ? -18.5 53.125 8.68 1 93.56 526 GLN B N 1
ATOM 8970 C CA . GLN B 1 526 ? -18.578 54.406 9.406 1 93.56 526 GLN B CA 1
ATOM 8971 C C . GLN B 1 526 ? -17.703 54.375 10.656 1 93.56 526 GLN B C 1
ATOM 8973 O O . GLN B 1 526 ? -17.016 55.344 10.961 1 93.56 526 GLN B O 1
ATOM 8978 N N . GLN B 1 527 ? -17.812 53.312 11.289 1 94.94 527 GLN B N 1
ATOM 8979 C CA . GLN B 1 527 ? -16.984 53.188 12.484 1 94.94 527 GLN B CA 1
ATOM 8980 C C . GLN B 1 527 ? -15.5 53.219 12.133 1 94.94 527 GLN B C 1
ATOM 8982 O O . GLN B 1 527 ? -14.703 53.875 12.82 1 94.94 527 GLN B O 1
ATOM 8987 N N . ALA B 1 528 ? -15.062 52.5 11.164 1 95.12 528 ALA B N 1
ATOM 8988 C CA . ALA B 1 528 ? -13.672 52.469 10.727 1 95.12 528 ALA B CA 1
ATOM 8989 C C . ALA B 1 528 ? -13.164 53.875 10.367 1 95.12 528 ALA B C 1
ATOM 8991 O O . ALA B 1 528 ? -12.023 54.219 10.672 1 95.12 528 ALA B O 1
ATOM 8992 N N . GLU B 1 529 ? -14.07 54.625 9.75 1 93.62 529 GLU B N 1
ATOM 8993 C CA . GLU B 1 529 ? -13.703 55.969 9.375 1 93.62 529 GLU B CA 1
ATOM 8994 C C . GLU B 1 529 ? -13.469 56.844 10.609 1 93.62 529 GLU B C 1
ATOM 8996 O O . GLU B 1 529 ? -12.539 57.656 10.633 1 93.62 529 GLU B O 1
ATOM 9001 N N . LYS B 1 530 ? -14.336 56.656 11.531 1 94.38 530 LYS B N 1
ATOM 9002 C CA . LYS B 1 530 ? -14.188 57.406 12.773 1 94.38 530 LYS B CA 1
ATOM 9003 C C . LYS B 1 530 ? -12.883 57.062 13.477 1 94.38 530 LYS B C 1
ATOM 9005 O O . LYS B 1 530 ? -12.219 57.906 14.062 1 94.38 530 LYS B O 1
ATOM 9010 N N . TYR B 1 531 ? -12.57 55.812 13.492 1 95.12 531 TYR B N 1
ATOM 9011 C CA . TYR B 1 531 ? -11.305 55.375 14.094 1 95.12 531 TYR B CA 1
ATOM 9012 C C . TYR B 1 531 ? -10.117 55.969 13.352 1 95.12 531 TYR B C 1
ATOM 9014 O O . TYR B 1 531 ? -9.141 56.406 13.969 1 95.12 531 TYR B O 1
ATOM 9022 N N . ALA B 1 532 ? -10.18 56 12.055 1 92.94 532 ALA B N 1
ATOM 9023 C CA . ALA B 1 532 ? -9.102 56.531 11.242 1 92.94 532 ALA B CA 1
ATOM 9024 C C . ALA B 1 532 ? -8.898 58.031 11.516 1 92.94 532 ALA B C 1
ATOM 9026 O O . ALA B 1 532 ? -7.777 58.531 11.406 1 92.94 532 ALA B O 1
ATOM 9027 N N . ALA B 1 533 ? -9.984 58.656 11.828 1 91 533 ALA B N 1
ATOM 9028 C CA . ALA B 1 533 ? -9.914 60.094 12.117 1 91 533 ALA B CA 1
ATOM 9029 C C . ALA B 1 533 ? -9.203 60.344 13.438 1 91 533 ALA B C 1
ATOM 9031 O O . ALA B 1 533 ? -8.555 61.375 13.609 1 91 533 ALA B O 1
ATOM 9032 N N . VAL B 1 534 ? -9.352 59.438 14.32 1 93.19 534 VAL B N 1
ATOM 9033 C CA . VAL B 1 534 ? -8.75 59.594 15.641 1 93.19 534 VAL B CA 1
ATOM 9034 C C . VAL B 1 534 ? -7.301 59.125 15.617 1 93.19 534 VAL B C 1
ATOM 9036 O O . VAL B 1 534 ? -6.414 59.75 16.188 1 93.19 534 VAL B O 1
ATOM 9039 N N . PHE B 1 535 ? -7.078 58 15.031 1 94 535 PHE B N 1
ATOM 9040 C CA . PHE B 1 535 ? -5.75 57.406 14.93 1 94 535 PHE B CA 1
ATOM 9041 C C . PHE B 1 535 ? -5.148 57.656 13.555 1 94 535 PHE B C 1
ATOM 9043 O O . PHE B 1 535 ? -5.305 56.875 12.633 1 94 535 PHE B O 1
ATOM 9050 N N . LEU B 1 536 ? -4.293 58.531 13.375 1 89.44 536 LEU B N 1
ATOM 9051 C CA . LEU B 1 536 ? -3.844 59.062 12.094 1 89.44 536 LEU B CA 1
ATOM 9052 C C . LEU B 1 536 ? -2.869 58.094 11.422 1 89.44 536 LEU B C 1
ATOM 9054 O O . LEU B 1 536 ? -2.729 58.094 10.203 1 89.44 536 LEU B O 1
ATOM 9058 N N . GLU B 1 537 ? -2.227 57.25 12.188 1 92.31 537 GLU B N 1
ATOM 9059 C CA . GLU B 1 537 ? -1.245 56.344 11.609 1 92.31 537 GLU B CA 1
ATOM 9060 C C . GLU B 1 537 ? -1.859 54.969 11.344 1 92.31 537 GLU B C 1
ATOM 9062 O O . GLU B 1 537 ? -1.162 54.031 10.93 1 92.31 537 GLU B O 1
ATOM 9067 N N . LEU B 1 538 ? -3.094 54.875 11.539 1 93.5 538 LEU B N 1
ATOM 9068 C CA . LEU B 1 538 ? -3.779 53.594 11.406 1 93.5 538 LEU B CA 1
ATOM 9069 C C . LEU B 1 538 ? -3.723 53.094 9.961 1 93.5 538 LEU B C 1
ATOM 9071 O O . LEU B 1 538 ? -4.133 53.781 9.039 1 93.5 538 LEU B O 1
ATOM 9075 N N . GLN B 1 539 ? -3.242 51.906 9.766 1 93.31 539 GLN B N 1
ATOM 9076 C CA . GLN B 1 539 ? -3.145 51.312 8.445 1 93.31 539 GLN B CA 1
ATOM 9077 C C . GLN B 1 539 ? -4.332 50.375 8.172 1 93.31 539 GLN B C 1
ATOM 9079 O O . GLN B 1 539 ? -4.891 50.406 7.07 1 93.31 539 GLN B O 1
ATOM 9084 N N . TRP B 1 540 ? -4.531 49.594 9.094 1 91.88 540 TRP B N 1
ATOM 9085 C CA . TRP B 1 540 ? -5.754 48.812 8.922 1 91.88 540 TRP B CA 1
ATOM 9086 C C . TRP B 1 540 ? -6.363 48.469 10.273 1 91.88 540 TRP B C 1
ATOM 9088 O O . TRP B 1 540 ? -5.691 48.531 11.305 1 91.88 540 TRP B O 1
ATOM 9098 N N . ILE B 1 541 ? -7.676 48.125 10.312 1 95.31 541 ILE B N 1
ATOM 9099 C CA . ILE B 1 541 ? -8.438 47.812 11.516 1 95.31 541 ILE B CA 1
ATOM 9100 C C . ILE B 1 541 ? -9.367 46.625 11.242 1 95.31 541 ILE B C 1
ATOM 9102 O O . ILE B 1 541 ? -9.805 46.438 10.109 1 95.31 541 ILE B O 1
ATOM 9106 N N . TYR B 1 542 ? -9.445 45.781 12.156 1 96.62 542 TYR B N 1
ATOM 9107 C CA . TYR B 1 542 ? -10.391 44.688 12.125 1 96.62 542 TYR B CA 1
ATOM 9108 C C . TYR B 1 542 ? -11.539 44.906 13.102 1 96.62 542 TYR B C 1
ATOM 9110 O O . TYR B 1 542 ? -11.328 44.938 14.32 1 96.62 542 TYR B O 1
ATOM 9118 N N . ILE B 1 543 ? -12.734 45.125 12.555 1 95.62 543 ILE B N 1
ATOM 9119 C CA . ILE B 1 543 ? -13.922 45.406 13.359 1 95.62 543 ILE B CA 1
ATOM 9120 C C . ILE B 1 543 ? -15.133 44.719 12.719 1 95.62 543 ILE B C 1
ATOM 9122 O O . ILE B 1 543 ? -15.25 44.688 11.492 1 95.62 543 ILE B O 1
ATOM 9126 N N . GLY B 1 544 ? -15.992 44.156 13.539 1 94.31 544 GLY B N 1
ATOM 9127 C CA . GLY B 1 544 ? -17.188 43.5 13.016 1 94.31 544 GLY B CA 1
ATOM 9128 C C . GLY B 1 544 ? -16.906 42.344 12.086 1 94.31 544 GLY B C 1
ATOM 9129 O O . GLY B 1 544 ? -17.625 42.125 11.109 1 94.31 544 GLY B O 1
ATOM 9130 N N . GLN B 1 545 ? -15.828 41.719 12.211 1 94 545 GLN B N 1
ATOM 9131 C CA . GLN B 1 545 ? -15.391 40.562 11.414 1 94 545 GLN B CA 1
ATOM 9132 C C . GLN B 1 545 ? -15.016 41 10 1 94 545 GLN B C 1
ATOM 9134 O O . GLN B 1 545 ? -15.086 40.188 9.07 1 94 545 GLN B O 1
ATOM 9139 N N . LEU B 1 546 ? -14.688 42.312 9.906 1 95.44 546 LEU B N 1
ATOM 9140 C CA . LEU B 1 546 ? -14.25 42.875 8.625 1 95.44 546 LEU B CA 1
ATOM 9141 C C . LEU B 1 546 ? -12.906 43.562 8.766 1 95.44 546 LEU B C 1
ATOM 9143 O O . LEU B 1 546 ? -12.586 44.094 9.836 1 95.44 546 LEU B O 1
ATOM 9147 N N . VAL B 1 547 ? -12.156 43.5 7.715 1 95.12 547 VAL B N 1
ATOM 9148 C CA . VAL B 1 547 ? -10.859 44.156 7.699 1 95.12 547 VAL B CA 1
ATOM 9149 C C . VAL B 1 547 ? -10.945 45.438 6.852 1 95.12 547 VAL B C 1
ATOM 9151 O O . VAL B 1 547 ? -11.391 45.406 5.703 1 95.12 547 VAL B O 1
ATOM 9154 N N . PHE B 1 548 ? -10.547 46.531 7.379 1 94.62 548 PHE B N 1
ATOM 9155 C CA . PHE B 1 548 ? -10.523 47.812 6.68 1 94.62 548 PHE B CA 1
ATOM 9156 C C . PHE B 1 548 ? -9.094 48.312 6.547 1 94.62 548 PHE B C 1
ATOM 9158 O O . PHE B 1 548 ? -8.336 48.312 7.52 1 94.62 548 PHE B O 1
ATOM 9165 N N . THR B 1 549 ? -8.727 48.656 5.398 1 94.12 549 THR B N 1
ATOM 9166 C CA . THR B 1 549 ? -7.398 49.219 5.141 1 94.12 549 THR B CA 1
ATOM 9167 C C . THR B 1 549 ? -7.488 50.688 4.781 1 94.12 549 THR B C 1
ATOM 9169 O O . THR B 1 549 ? -8.438 51.125 4.121 1 94.12 549 THR B O 1
ATOM 9172 N N . PHE B 1 550 ? -6.477 51.438 5.211 1 91.12 550 PHE B N 1
ATOM 9173 C CA . PHE B 1 550 ? -6.496 52.875 5.039 1 91.12 550 PHE B CA 1
ATOM 9174 C C . PHE B 1 550 ? -5.305 53.344 4.211 1 91.12 550 PHE B C 1
ATOM 9176 O O . PHE B 1 550 ? -4.191 52.844 4.387 1 91.12 550 PHE B O 1
ATOM 9183 N N . ARG B 1 551 ? -5.535 54.062 3.102 1 81 551 ARG B N 1
ATOM 9184 C CA . ARG B 1 551 ? -4.477 54.688 2.305 1 81 551 ARG B CA 1
ATOM 9185 C C . ARG B 1 551 ? -4.527 56.219 2.414 1 81 551 ARG B C 1
ATOM 9187 O O . ARG B 1 551 ? -5.602 56.812 2.334 1 81 551 ARG B O 1
ATOM 9194 N N . GLN B 1 552 ? -3.475 56.75 2.949 1 70.12 552 GLN B N 1
ATOM 9195 C CA . GLN B 1 552 ? -3.385 58.188 3.059 1 70.12 552 GLN B CA 1
ATOM 9196 C C . GLN B 1 552 ? -3.271 58.844 1.683 1 70.12 552 GLN B C 1
ATOM 9198 O O . GLN B 1 552 ? -2.479 58.406 0.848 1 70.12 552 GLN B O 1
ATOM 9203 N N . CYS B 1 553 ? -4.406 59.344 1.216 1 60.66 553 CYS B N 1
ATOM 9204 C CA . CYS B 1 553 ? -4.254 60.125 -0.018 1 60.66 553 CYS B CA 1
ATOM 9205 C C . CYS B 1 553 ? -3.236 61.219 0.155 1 60.66 553 CYS B C 1
ATOM 9207 O O . CYS B 1 553 ? -3.092 61.781 1.248 1 60.66 553 CYS B O 1
ATOM 9209 N N . PRO B 1 554 ? -2.338 61.406 -0.807 1 58.22 554 PRO B N 1
ATOM 9210 C CA . PRO B 1 554 ? -1.296 62.406 -0.752 1 58.22 554 PRO B CA 1
ATOM 9211 C C . PRO B 1 554 ? -1.824 63.781 -0.269 1 58.22 554 PRO B C 1
ATOM 9213 O O . PRO B 1 554 ? -1.051 64.625 0.206 1 58.22 554 PRO B O 1
ATOM 9216 N N . ASP B 1 555 ? -2.99 64.125 -0.625 1 54.84 555 ASP B N 1
ATOM 9217 C CA . ASP B 1 555 ? -3.393 65.5 -0.31 1 54.84 555 ASP B CA 1
ATOM 9218 C C . ASP B 1 555 ? -3.828 65.625 1.149 1 54.84 555 ASP B C 1
ATOM 9220 O O . ASP B 1 555 ? -4.23 66.688 1.595 1 54.84 555 ASP B O 1
ATOM 9224 N N . GLY B 1 556 ? -3.48 64.75 2.125 1 53.78 556 GLY B N 1
ATOM 9225 C CA . GLY B 1 556 ? -3.543 64.812 3.576 1 53.78 556 GLY B CA 1
ATOM 9226 C C . GLY B 1 556 ? -4.926 64.562 4.125 1 53.78 556 GLY B C 1
ATOM 9227 O O . GLY B 1 556 ? -5.105 64.375 5.336 1 53.78 556 GLY B O 1
ATOM 9228 N N . GLN B 1 557 ? -6.082 64.875 3.51 1 52.78 557 GLN B N 1
ATOM 9229 C CA . GLN B 1 557 ? -7.375 65.062 4.164 1 52.78 557 GLN B CA 1
ATOM 9230 C C . GLN B 1 557 ? -8.211 63.812 4.066 1 52.78 557 GLN B C 1
ATOM 9232 O O . GLN B 1 557 ? -9.133 63.594 4.855 1 52.78 557 GLN B O 1
ATOM 9237 N N . GLN B 1 558 ? -8.109 62.969 2.953 1 56.38 558 GLN B N 1
ATOM 9238 C CA . GLN B 1 558 ? -9.141 61.938 2.803 1 56.38 558 GLN B CA 1
ATOM 9239 C C . GLN B 1 558 ? -8.539 60.531 2.908 1 56.38 558 GLN B C 1
ATOM 9241 O O . GLN B 1 558 ? -7.527 60.219 2.264 1 56.38 558 GLN B O 1
ATOM 9246 N N . VAL B 1 559 ? -8.812 59.75 3.984 1 66.31 559 VAL B N 1
ATOM 9247 C CA . VAL B 1 559 ? -8.422 58.344 4.145 1 66.31 559 VAL B CA 1
ATOM 9248 C C . VAL B 1 559 ? -9.375 57.438 3.361 1 66.31 559 VAL B C 1
ATOM 9250 O O . VAL B 1 559 ? -10.594 57.5 3.551 1 66.31 559 VAL B O 1
ATOM 9253 N N . THR B 1 560 ? -8.906 56.969 2.234 1 70.94 560 THR B N 1
ATOM 9254 C CA . THR B 1 560 ? -9.703 55.969 1.529 1 70.94 560 THR B CA 1
ATOM 9255 C C . THR B 1 560 ? -9.773 54.656 2.324 1 70.94 560 THR B C 1
ATOM 9257 O O . THR B 1 560 ? -8.75 54.156 2.793 1 70.94 560 THR B O 1
ATOM 9260 N N . VAL B 1 561 ? -10.992 54.312 2.586 1 80 561 VAL B N 1
ATOM 9261 C CA . VAL B 1 561 ? -11.234 53.062 3.344 1 80 561 VAL B CA 1
ATOM 9262 C C . VAL B 1 561 ? -11.633 51.938 2.395 1 80 561 VAL B C 1
ATOM 9264 O O . VAL B 1 561 ? -12.531 52.125 1.562 1 80 561 VAL B O 1
ATOM 9267 N N . SER B 1 562 ? -10.758 50.969 2.367 1 84.94 562 SER B N 1
ATOM 9268 C CA . SER B 1 562 ? -11.133 49.75 1.641 1 84.94 562 SER B CA 1
ATOM 9269 C C . SER B 1 562 ? -11.43 48.625 2.598 1 84.94 562 SER B C 1
ATOM 9271 O O . SER B 1 562 ? -10.812 48.5 3.658 1 84.94 562 SER B O 1
ATOM 9273 N N . SER B 1 563 ? -12.422 47.844 2.242 1 84.12 563 SER B N 1
ATOM 9274 C CA . SER B 1 563 ? -12.844 46.75 3.119 1 84.12 563 SER B CA 1
ATOM 9275 C C . SER B 1 563 ? -12.656 45.406 2.447 1 84.12 563 SER B C 1
ATOM 9277 O O . SER B 1 563 ? -12.531 45.312 1.224 1 84.12 563 SER B O 1
ATOM 9279 N N . SER B 1 564 ? -12.578 44.438 3.289 1 84.44 564 SER B N 1
ATOM 9280 C CA . SER B 1 564 ? -12.656 43.094 2.779 1 84.44 564 SER B CA 1
ATOM 9281 C C . SER B 1 564 ? -14.031 42.781 2.186 1 84.44 564 SER B C 1
ATOM 9283 O O . SER B 1 564 ? -15.039 43.344 2.635 1 84.44 564 SER B O 1
ATOM 9285 N N . ALA B 1 565 ? -14.102 42 1.231 1 81 565 ALA B N 1
ATOM 9286 C CA . ALA B 1 565 ? -15.344 41.656 0.534 1 81 565 ALA B CA 1
ATOM 9287 C C . ALA B 1 565 ? -16.266 40.844 1.416 1 81 565 ALA B C 1
ATOM 9289 O O . ALA B 1 565 ? -17.484 41 1.394 1 81 565 ALA B O 1
ATOM 9290 N N . GLU B 1 566 ? -15.672 39.938 2.223 1 89.62 566 GLU B N 1
ATOM 9291 C CA . GLU B 1 566 ? -16.453 39.062 3.074 1 89.62 566 GLU B CA 1
ATOM 9292 C C . GLU B 1 566 ? -15.969 39.094 4.52 1 89.62 566 GLU B C 1
ATOM 9294 O O . GLU B 1 566 ? -14.828 39.5 4.785 1 89.62 566 GLU B O 1
ATOM 9299 N N . ARG B 1 567 ? -16.922 38.719 5.367 1 91.56 567 ARG B N 1
ATOM 9300 C CA . ARG B 1 567 ? -16.578 38.625 6.777 1 91.56 567 ARG B CA 1
ATOM 9301 C C . ARG B 1 567 ? -15.57 37.5 7.02 1 91.56 567 ARG B C 1
ATOM 9303 O O . ARG B 1 567 ? -15.625 36.438 6.348 1 91.56 567 ARG B O 1
ATOM 9310 N N . LYS B 1 568 ? -14.711 37.75 7.914 1 91.62 568 LYS B N 1
ATOM 9311 C CA . LYS B 1 568 ? -13.727 36.75 8.352 1 91.62 568 LYS B CA 1
ATOM 9312 C C . LYS B 1 568 ? -13.883 36.438 9.836 1 91.62 568 LYS B C 1
ATOM 9314 O O . LYS B 1 568 ? -13.086 36.906 10.656 1 91.62 568 LYS B O 1
ATOM 9319 N N . PRO B 1 569 ? -14.781 35.562 10.086 1 88.56 569 PRO B N 1
ATOM 9320 C CA . PRO B 1 569 ? -15.023 35.281 11.508 1 88.56 569 PRO B CA 1
ATOM 9321 C C . PRO B 1 569 ? -13.82 34.625 12.188 1 88.56 569 PRO B C 1
ATOM 9323 O O . PRO B 1 569 ? -13.586 34.844 13.383 1 88.56 569 PRO B O 1
ATOM 9326 N N . ASP B 1 570 ? -13.078 33.844 11.445 1 85.81 570 ASP B N 1
ATOM 9327 C CA . ASP B 1 570 ? -11.922 33.156 12.008 1 85.81 570 ASP B CA 1
ATOM 9328 C C . ASP B 1 570 ? -10.617 33.844 11.617 1 85.81 570 ASP B C 1
ATOM 9330 O O . ASP B 1 570 ? -9.688 33.188 11.133 1 85.81 570 ASP B O 1
ATOM 9334 N N . PHE B 1 571 ? -10.547 35.094 11.82 1 87.06 571 PHE B N 1
ATOM 9335 C CA . PHE B 1 571 ? -9.336 35.812 11.508 1 87.06 571 PHE B CA 1
ATOM 9336 C C . PHE B 1 571 ? -8.172 35.344 12.375 1 87.06 571 PHE B C 1
ATOM 9338 O O . PHE B 1 571 ? -8.305 35.25 13.602 1 87.06 571 PHE B O 1
ATOM 9345 N N . PRO B 1 572 ? -7.051 35.062 11.859 1 87.06 572 PRO B N 1
ATOM 9346 C CA . PRO B 1 572 ? -5.906 34.531 12.625 1 87.06 572 PRO B CA 1
ATOM 9347 C C . PRO B 1 572 ? -5.141 35.656 13.344 1 87.06 572 PRO B C 1
ATOM 9349 O O . PRO B 1 572 ? -4.035 36 12.938 1 87.06 572 PRO B O 1
ATOM 9352 N N . ILE B 1 573 ? -5.602 36.031 14.406 1 89.12 573 ILE B N 1
ATOM 9353 C CA . ILE B 1 573 ? -5.086 37.156 15.156 1 89.12 573 ILE B CA 1
ATOM 9354 C C . ILE B 1 573 ? -3.662 36.875 15.625 1 89.12 573 ILE B C 1
ATOM 9356 O O . ILE B 1 573 ? -2.748 37.688 15.383 1 89.12 573 ILE B O 1
ATOM 9360 N N . TYR B 1 574 ? -3.404 35.75 16.172 1 87.5 574 TYR B N 1
ATOM 9361 C CA . TYR B 1 574 ? -2.117 35.469 16.812 1 87.5 574 TYR B CA 1
ATOM 9362 C C . TYR B 1 574 ? -1.06 35.156 15.758 1 87.5 574 TYR B C 1
ATOM 9364 O O . TYR B 1 574 ? 0.123 35.438 15.953 1 87.5 574 TYR B O 1
ATOM 9372 N N . GLU B 1 575 ? -1.53 34.594 14.75 1 86.75 575 GLU B N 1
ATOM 9373 C CA . GLU B 1 575 ? -0.596 34.406 13.648 1 86.75 575 GLU B CA 1
ATOM 9374 C C . GLU B 1 575 ? -0.171 35.75 13.047 1 86.75 575 GLU B C 1
ATOM 9376 O O . GLU B 1 575 ? 0.995 35.938 12.688 1 86.75 575 GLU B O 1
ATOM 9381 N N . THR B 1 576 ? -1.122 36.625 12.922 1 85.75 576 THR B N 1
ATOM 9382 C CA . THR B 1 576 ? -0.884 37.906 12.305 1 85.75 576 THR B CA 1
ATOM 9383 C C . THR B 1 576 ? -0.007 38.781 13.203 1 85.75 576 THR B C 1
ATOM 9385 O O . THR B 1 576 ? 0.931 39.438 12.727 1 85.75 576 THR B O 1
ATOM 9388 N N . LEU B 1 577 ? -0.276 38.75 14.484 1 90.19 577 LEU B N 1
ATOM 9389 C CA . LEU B 1 577 ? 0.394 39.688 15.398 1 90.19 577 LEU B CA 1
ATOM 9390 C C . LEU B 1 577 ? 1.704 39.094 15.906 1 90.19 577 LEU B C 1
ATOM 9392 O O . LEU B 1 577 ? 2.684 39.812 16.094 1 90.19 577 LEU B O 1
ATOM 9396 N N . PHE B 1 578 ? 1.678 37.781 16.141 1 89.5 578 PHE B N 1
ATOM 9397 C CA . PHE B 1 578 ? 2.805 37.219 16.859 1 89.5 578 PHE B CA 1
ATOM 9398 C C . PHE B 1 578 ? 3.498 36.156 16.016 1 89.5 578 PHE B C 1
ATOM 9400 O O . PHE B 1 578 ? 4.57 35.656 16.375 1 89.5 578 PHE B O 1
ATOM 9407 N N . GLY B 1 579 ? 2.885 35.812 14.906 1 80.44 579 GLY B N 1
ATOM 9408 C CA . GLY B 1 579 ? 3.422 34.719 14.102 1 80.44 579 GLY B CA 1
ATOM 9409 C C . GLY B 1 579 ? 3.195 33.344 14.727 1 80.44 579 GLY B C 1
ATOM 9410 O O . GLY B 1 579 ? 3.918 32.406 14.422 1 80.44 579 GLY B O 1
ATOM 9411 N N . VAL B 1 580 ? 2.314 33.344 15.648 1 80.31 580 VAL B N 1
ATOM 9412 C CA . VAL B 1 580 ? 2 32.094 16.328 1 80.31 580 VAL B CA 1
ATOM 9413 C C . VAL B 1 580 ? 0.821 31.422 15.648 1 80.31 580 VAL B C 1
ATOM 9415 O O . VAL B 1 580 ? -0.233 32.031 15.453 1 80.31 580 VAL B O 1
ATOM 9418 N N . TRP B 1 581 ? 1.104 30.375 15.062 1 69 581 TRP B N 1
ATOM 9419 C CA . TRP B 1 581 ? 0.038 29.688 14.344 1 69 581 TRP B CA 1
ATOM 9420 C C . TRP B 1 581 ? -0.495 28.516 15.164 1 69 581 TRP B C 1
ATOM 9422 O O . TRP B 1 581 ? 0.262 27.844 15.875 1 69 581 TRP B O 1
ATOM 9432 N N . SER B 1 582 ? -1.86 28.688 15.555 1 57.66 582 SER B N 1
ATOM 9433 C CA . SER B 1 582 ? -2.502 27.609 16.281 1 57.66 582 SER B CA 1
ATOM 9434 C C . SER B 1 582 ? -2.861 26.453 15.359 1 57.66 582 SER B C 1
ATOM 9436 O O . SER B 1 582 ? -2.934 26.625 14.141 1 57.66 582 SER B O 1
ATOM 9438 N N . LYS B 1 583 ? -3.008 25.141 15.734 1 50.31 583 LYS B N 1
ATOM 9439 C CA . LYS B 1 583 ? -3.457 23.969 14.992 1 50.31 583 LYS B CA 1
ATOM 9440 C C . LYS B 1 583 ? -4.82 24.203 14.352 1 50.31 583 LYS B C 1
ATOM 9442 O O . LYS B 1 583 ? -5.648 24.938 14.898 1 50.31 583 LYS B O 1
#

Sequence (1166 aa):
MHPGNPFLSTYKKSPLTLDRLLEGRPIAAQNSSLLNLPVEILSEIVKYIETDKSSLASLALVNSDCRQLARSCQFRDVLIDFSPRSSYILGVLIREATERMRTKDRLTRRPALGACVRYMTTNLTHYWKERKAMRPKISEGEASTDRAAFQQWMELSGNVSTRIDHVYDPSLLLVITTLPHLEILDWDKVADINPYFLDSLGASTVKHLKFEGNLDSDNMAMQLEDGASWPLLSLDIHVKWDFGYRWERETVDASPFWNGLFQACCSTLRILKCTHIQIHRREDKAISFNAHFPHLQFLFIQYDMPISQPSLISLLQSPRLSTLVINIGDSITVNAMDQVGYLRSLETLVWNGVNLPATLSLRSLEHNSQLKKFGILWSQSPSLLERIVPALTSCYNLKTLSLIWDEKIISSVTLMSLSRLSSLEELHISAGHQTGWRHNWFVDHNAIRNILAPLRKLKIFLISRDSYQINKQLPNAEENSYYDYRVPSGDDYIEFMEQQQSADDGQVIDSLHDVWEKLHLRRMTQQAEKYAAVFLELQWIYIGQLVFTFRQCPDGQQVTVSSSAERKPDFPIYETLFGVWSKMHPGNPFLSTYKKSPLTLDRLLEGRPIAAQNSSLLNLPVEILSEIVKYIETDKSSLASLALVNSDCRQLARSCQFRDVLIDFSPRSSYILGVLIREATERMRTKDRLTRRPALGACVRYMTTNLTHYWKERKAMRPKISEGEASTDRAAFQQWMELSGNVSTRIDHVYDPSLLLVITTLPHLEILDWDKVADINPYFLDSLGASTVKHLKFEGNLDSDNMAMQLEDGASWPLLSLDIHVKWDFGYRWERETVDASPFWNGLFQACCSTLRILKCTHIQIHRREDKAISFNAHFPHLQFLFIQYDMPISQPSLISLLQSPRLSTLVINIGDSITVNAMDQVGYLRSLETLVWNGVNLPATLSLRSLEHNSQLKKFGILWSQSPSLLERIVPALTSCYNLKTLSLIWDEKIISSVTLMSLSRLSSLEELHISAGHQTGWRHNWFVDHNAIRNILAPLRKLKIFLISRDSYQINKQLPNAEENSYYDYRVPSGDDYIEFMEQQQSADDGQVIDSLHDVWEKLHLRRMTQQAEKYAAVFLELQWIYIGQLVFTFRQCPDGQQVTVSSSAERKPDFPIYETLFGVWSK

Nearest PDB structures (foldseek):
  6wcq-assembly1_B  TM=4.728E-01  e=8.510E-05  Homo sapiens
  6nig-assembly2_D  TM=4.435E-01  e=1.203E-04  Homo sapiens
  3w01-assembly1_B  TM=3.427E-01  e=2.705E-01  Staphylococcus aureus subsp. aureus Mu3
  8ruw-assembly1_B  TM=2.749E-01  e=2.705E-01  Archaeoglobus fulgidus DSM 4304
  3w02-assembly1_B  TM=2.377E-01  e=1.528E+00  Staphylococcus aureus subsp. aureus Mu3

Secondary structure (DSSP, 8-state):
-----TTSGGGPPPPPPHHHHTTTPPPS-TT-TTTTS-HHHHHHHHHHHTT-HHHHHHHHTT-HHHHHHHHHHHTSEEEESSSHHHHHHHHHHHHHHHHHHHSTT---SS--SGGG--EEEE--HHHHHHHHHH-----SS-HHHHHHHHHHHHHHHHHHHHHIIIIIHHHHHHHHHH-TT--EEEEEEEEEE-HHHHHHHHTS--SEEEEEEEE--S-----PPTT------EEEEEEEE-HHHHHT-S----HHHHHHHHHHHTTT--EEEEEEE--TTS-PPPB------TT--EEEE-TT--B-HHHHHHHHT-TT--EEEE-TTSHHHHHHHHHH---TT--EEEE--SS--TT---HHHHHTTT-SEEEESS-B-HHHHHHHHHHHTT-TT--EEEEEESSSS--HHHHHHHHT-TT-SEEEEEES--SSS---EE--HHHHHHHTTT-TT--EEEEESEE----TTSTT--TT-TTTS----HHHHHHHHHHHHSS--------HHHHHHHHHHHHHHHHHHHHHHH-TT--EEEETTEEEEEEE-TTSS-EEEEE-SS--TT--HHHHHH-----/-----TTSGGGPPPPPPHHHHTTTPPPS-TT-TTTTS-HHHHHHHHHHHTT-HHHHHHHHTT-HHHHHHHHHHHTSEEEESSSHHHHHHHHHHHHHHHHHHHSTT---SS--SGGG--EEEE--HHHHHHHHHH-----SS-HHHHHHHHHHHHHHHHHHHHHIIIIIHHHHHHHHHH-TT--EEEEEEEEEE-HHHHHHHHTS--SEEEEEEEE--S-----PPTT-----SEEEEEEEE-HHHHHT-S----HHHHHHHHHHHTTT--EEEEEEE--TTS-PPPB------TT--EEEE-TT--B-HHHHHHHHT-TT--EEEE-TTSHHHHHHHHHH---TT--EEEE--SS--TT---HHHHH-TT-SEEEESS-B-HHHHHHHHHHHTT-TT--EEEEEESSSS--HHHHHHHTT-TT-SEEEEEES--SSS---EE--HHHHHHHTTT-TT--EEEEESEE----TTSTT--TT-TTTS----HHHHHHHHHHHHSS--------HHHHHHHHHHHHHHHHHHHHHHH-TT--EEEETTEEEEEEE-TTSS-EEEEE-SS--TT--HHHHHH-----

Radius of gyration: 41.02 Å; Cα contacts (8 Å, |Δi|>4): 2142; chains: 2; bounding box: 66×131×84 Å

InterPro domains:
  IPR001810 F-box domain [PS50181] (31-78)
  IPR032675 Leucine-rich repeat domain superfamily [G3DSA:3.80.10.10] (156-479)

Solvent-accessible surface area (backbone atoms only — not comparable to full-atom values): 61147 Å² total; per-residue (Å²): 127,77,82,68,64,76,82,41,77,87,56,64,73,75,61,73,46,65,68,64,43,41,71,77,54,76,76,80,66,74,83,37,72,71,74,66,42,58,60,70,57,43,48,52,55,47,62,71,42,56,84,37,65,67,60,32,56,56,40,34,68,73,42,74,65,41,23,49,54,31,37,17,50,68,36,22,64,40,64,42,28,72,36,59,68,28,26,48,53,50,19,54,37,45,50,46,40,43,38,20,69,72,34,92,83,51,47,54,95,56,81,51,72,46,46,28,26,32,32,39,38,36,43,57,62,44,48,53,53,51,54,60,69,62,52,70,78,73,58,90,77,59,58,66,67,37,47,54,48,42,50,50,45,51,49,52,50,48,42,52,52,44,35,39,63,23,41,51,48,49,51,48,50,45,35,50,45,62,24,77,47,28,33,35,38,39,38,56,74,42,77,69,57,44,40,68,54,49,32,43,53,46,65,25,51,46,27,33,42,33,40,26,36,24,38,69,62,55,81,29,52,49,66,64,60,87,87,58,65,26,74,26,35,32,41,38,40,37,38,30,64,28,65,76,54,51,68,77,43,80,66,51,49,57,22,43,40,54,28,29,54,36,63,36,22,22,77,46,23,27,34,41,34,47,35,47,54,66,64,87,91,48,72,60,49,59,30,47,47,82,56,57,28,67,44,25,27,34,40,36,44,43,60,73,42,55,60,29,48,71,31,49,40,34,62,67,63,15,71,43,30,27,35,42,33,35,28,66,63,38,70,52,47,42,54,33,44,60,68,64,45,62,53,88,45,36,33,32,44,32,36,48,32,62,80,54,59,68,80,57,80,60,58,65,56,65,49,37,32,68,23,29,30,41,32,40,76,35,46,34,51,63,73,32,49,59,52,48,50,65,58,48,62,65,21,71,55,27,27,35,40,33,48,31,33,60,33,50,67,80,55,66,66,52,44,45,52,53,24,66,44,51,53,29,27,31,41,34,44,33,29,28,46,86,62,82,74,49,24,54,10,65,65,56,63,68,58,52,49,63,50,38,43,64,26,54,51,26,28,36,43,36,43,47,51,55,29,54,90,64,71,74,85,49,90,83,66,54,79,30,28,48,83,75,54,44,63,56,42,71,67,56,45,50,54,49,49,55,55,44,66,72,41,80,70,83,72,74,83,61,56,62,51,51,52,23,52,52,52,50,50,51,53,46,48,53,48,51,51,55,47,45,70,60,27,75,51,39,37,35,37,33,46,80,37,31,44,36,38,46,45,78,40,90,86,74,78,53,71,48,76,45,66,53,92,58,75,43,86,81,62,60,58,51,34,72,75,71,64,44,73,78,136,126,75,84,66,63,76,81,41,76,87,56,66,73,77,62,73,46,66,67,64,43,39,71,76,53,77,76,81,66,75,82,38,73,70,75,66,42,57,60,69,57,43,49,53,56,46,63,72,42,55,84,36,64,68,60,31,57,54,41,35,68,71,41,73,65,41,24,50,54,31,38,18,49,69,36,20,63,38,65,41,28,73,34,58,67,29,27,49,53,50,20,54,39,46,52,45,42,44,38,20,68,71,33,91,83,52,48,54,96,56,82,52,71,46,45,28,26,32,32,39,39,36,43,58,62,44,48,54,54,50,54,60,69,62,52,70,79,70,58,90,77,57,57,65,67,37,46,54,48,42,51,49,46,51,49,52,51,51,42,51,51,44,35,40,62,22,41,50,49,49,49,49,50,44,33,51,44,63,24,76,47,28,32,36,37,39,36,56,72,43,77,68,57,44,39,67,53,49,32,42,54,45,65,26,51,47,26,31,41,32,40,24,34,24,40,70,64,54,82,29,53,48,65,64,61,87,87,59,66,27,72,24,34,31,41,39,41,40,39,31,64,28,65,72,54,52,69,78,42,79,66,52,48,58,22,43,40,54,28,28,54,35,62,37,22,24,76,46,22,28,35,40,34,47,35,48,55,67,66,88,90,48,73,60,50,58,30,46,47,83,54,60,28,67,44,24,26,36,42,35,45,43,60,72,42,57,60,28,48,72,32,49,39,34,63,66,63,16,71,44,30,26,34,42,32,36,28,67,62,39,69,52,48,43,52,33,43,60,69,62,46,61,52,89,44,37,32,33,44,32,36,48,32,64,78,52,58,67,81,57,79,60,58,62,56,64,50,37,33,68,25,29,30,41,33,40,75,35,46,33,51,63,72,32,50,60,54,47,50,64,58,48,62,66,23,71,54,29,26,34,40,35,48,32,32,60,32,50,67,80,56,67,66,50,43,45,52,53,23,66,44,50,53,28,28,31,42,33,42,34,30,28,46,86,61,84,75,49,24,55,10,64,66,56,64,67,58,52,49,62,51,39,41,65,27,53,51,27,26,35,42,37,43,46,50,55,30,54,89,64,70,73,84,48,88,86,68,54,78,30,28,48,82,75,55,45,64,54,42,71,67,56,46,49,52,49,47,53,56,45,66,71,43,79,72,84,71,74,83,60,53,60,52,50,49,24,53,53,52,48,50,51,53,47,48,54,49,52,51,54,47,44,69,60,25,76,50,38,38,35,38,33,48,79,39,30,45,34,38,44,45,79,40,90,86,74,78,56,68,48,78,45,67,53,92,59,74,43,85,80,61,60,59,48,35,70,76,70,63,44,74,80,136

pLDDT: mean 87.08, std 11.32, range [33.84, 97.75]

Organism: Talaromyces marneffei (strain ATCC 18224 / CBS 334.59 / QM 7333) (NCBI:txid441960)

Foldseek 3Di:
DPPFDCPDPVNQDQFDWLCLQQVNDDDPCPPDPLNPDDRVVNSVVLVVCLVPPVVLVVQLPPDQSSVSSSLLSVAQEQEQQPDPVNVVVLVQLLVLLVQLVPDPNSGHPGRGSLSSYAHYEYHNVVVVVVLVVQQDDPDPPPNPVNVVSRVVSVVVNVVVVVCCQPPVVVSVLSSQLSRQNHAAYHYEEHEEDALVSLQSLQNGNYQEYAYEYEYQDQQGAHDYDPPRARQHAEYHYAYEYDPVRVVVDQEGANQRVVQRNCVRHQARYAYYADHYDDDPPHDYDAHDYDHARQRHAYYHYDAPHRHALVRVLRNQPHLNHAEDEYAQQDPSNVVSLVVSQERPNHAEYEHEHAEHDLPRDCSSCQSYLCHQEYEYDYAYAPSNLLVVLLSNLSNLNHAYYEHEHAALEDDLSSLLSNLSNQNYAYYHYEYHDDDDQFQRNADDLVSNLVSNLSNQNHAEYEYASHDHADDPPDPPDDRRRRPVPQAHDPVQVVVVVVVVVVVPDPPPDPPSNVSSVVVLVVVVQVSQVVSCVSHVNYAWYHDPQKIWGWDQDPVRDDTDIDIDPDGHNPDPPCCVRPVDDDD/DPPFDCPDPVNQDQFDWLCLQQVNDDDPCPPDPLNPDDRVVNSVVLVVCLVPPVVLVVQLPPDQSSVSSSLLSVAQEQEQQVDPVNVVVLVQLLVLLVQLVPDPNSGHPGRGSLSSYAHYEYHNVVVVVVLVVQQDDPDPPPNPVNVVSRVVSVVVNVVVVVCCQPPVVVSVLSSQLSRQNHAAYHYEEHEEDALVSLQSLQNGNYQEYAYEYEYQDQPGAHDYDPPRARQHAEYHYAYEYDPVRVVVDQEGANQRVVQRNCVRHQARYAYYADHYDDDPPHDYDAHDYDHARQRHAYYHYDAPHRHALVRVLRNQPHLNHAEDEYAQQDPSNVVSLVVNQERPNHAYYEHEHAEHDLPRDCSSCQSYLCHQEYEYDYAYAPSNLQVVLLSNLSNLNHAYYEHEHAALEDDLSSLLSNLSNQNYAYYEYEYHDDDDQFQRRADDLVSNLVSNLSNQNHAEYEYASYDHADDPPDPPDDRRRRPVPQAHDPVQVVVVVVVVVVVPDPDPDPPSNRSSVVVLVVVVVVSQVVSCVSHVNYAWYHDPQKIWGWDQDPVRDDTDIDIDPDGHNPDPPCCVRPVDDDD